Protein 7Q3D (pdb70)

GO terms:
  GO:0042733 embryonic digit morphogenesis (P, IMP)
  GO:0043587 tongue morphogenesis (P, IMP)
  GO:0060021 roof of mouth development (P, IMP)

Foldseek 3Di:
DFFFEWAWEFEDADPQQDDDQQLLRYAYEHDVCVVSVVVSQVVCVVPPNHNYDDCDPDQNAVVLVVVVLVCLQPFWWADKAAPAPFKIWTATQLQKIKIFGDDDQYTDHIDIDNPRNVVDDAAAWNHWDDDCQKIWTDHQAAQWTKIWGPPPCVRIDIDIDGHPDPRNGGWDKYKDAFPPRQWIKIATQDDDVVQFRIWIWGDDDNDTGTDGTDHDPAGFLDWAADNVVRNKIWTWGWDADPVRAIWIWTWIPDGVGTPDIDIGGDPATFQHWDAFLVSQKIWTFGPPQKIWIAGNLLRDIAIDGHPERQNDKDAQNLRFKIWGAHQQAKIWIAGLLGDTHFYHRDHPDDDTDRIDHCNSRGPDPWTWDDWAQHDNVSQWIWTDTRSDITGIMGIPQDVVCVNDDHLLSVLLSCLVVVVLVVLLSSLLSQSQDVSVVSSLNSLVSNLVSLLVHPVVSLVSNCSSLCCQVPRSHDDDVVRCVVCVVVSLVSLLSSLVSPLVDPPLVVSQVSCVVSLDACSLCSSQVSCCCCVVVNVVSVVSNVVND/DVLAAKKKFKFALPPPVVDDDPPPRTLAMDDPDPSDVVVVVCVVVQSVCQVPVCVVPVDGFAWDWDDDPNFIWIKGWDCQDSIIIIIIDTCVQDPPLRVSLLVVLVQLQQCFFPVHDVVCSNDPVNHVVVHVLVVLVCCVRPPCVVVLLPCLVVLQCLQQSNAQFFEAEDDDPVLLVLLVVLQVVLQPDFDDVPDFGAWRFQWKWKFALRHTYDIPHAQLVVSSVRSVCSSNVVLPCLNPHFDQKDWDKGWTDSVAVPDGFDWTKIWIWMDGNRMIMIIIITDPDSGHHPDTDPVVSRVSVVVSVVSVVVCVVVVVCVLQVADVVHDACVFWHWKWWWFSNHRYIYTRDSNNQVVNDDPFRVVLSSVQSNVVSVVVVVCVVCVVVVVVVVVVVCNFWDKDWDWDWPVGDIWIKIWIKGFDPDVGTIMMITIGTPVDPDDRVVVNCVVPPPDDD/DKKKKWKDWLVVLHTLDIWMDDPLHGDDDGDDPVVSSVVSVVQNVLVVVVHGFAWDADPQWIWGWDDDANTMIMIMIGRDPLDDSLQVVLLVVLLVLLVLFQQFCVCRHPHDDSVVSSVSCPVSRLLNSNSSGDDLDQLSRQLFAEAFEFPCQPLLAVLQQVLQVLQVHNWKFKFALLHTHYIGPVNLVQGRSQNNNLSSVVNSDDDDQWDWRWTQRPPPRRPFGWIKIWGDDDVRIIMIHTGGPPGDSCSSDCVSPCVSPVVVVVRSVQCHVQRSFRYGPPQPADPFFQWKWKFQQVSRHIYTHGDPDPVVVPPPSVVSVVVSSVVVVCCVPVNVVDKDKDFDADPDQQGTWIKMWDDDPRMIMITIGGSPDDPVCVVVSNVVVCVSCVVRD

Organism: Homo sapiens (NCBI:txid9606)

Nearest PDB structures (foldseek):
  7q3d-assembly1_B  TM=1.002E+00  e=3.891E-89  Homo sapiens
  7q3e-assembly1_B  TM=9.525E-01  e=2.205E-61  Mus musculus
  9euy-assembly1_B  TM=2.022E-01  e=6.378E-03  Pseudomonas aeruginosa
  2i9v-assembly1_A  TM=3.040E-01  e=5.156E-01  Halorhodospira halophila
  7spx-assembly1_A  TM=2.489E-01  e=3.945E-01  Halorhodospira halophila

Structure (mmCIF, N/CA/C/O backbone):
data_7Q3D
#
_entry.id   7Q3D
#
_cell.length_a   1.00
_cell.length_b   1.00
_cell.length_c   1.00
_cell.angle_alpha   90.00
_cell.angle_beta   90.00
_cell.angle_gamma   90.00
#
_symmetry.space_group_name_H-M   'P 1'
#
loop_
_entity.id
_entity.type
_entity.pdbx_description
1 polymer 'WD repeat-containing and planar cell polarity effector protein fritz homolog'
2 polymer 'Protein inturned'
3 polymer 'Protein fuzzy homolog'
#
loop_
_atom_site.group_PDB
_atom_site.id
_atom_site.type_symbol
_atom_site.label_atom_id
_atom_site.label_alt_id
_atom_site.label_comp_id
_atom_site.label_asym_id
_atom_site.label_entity_id
_atom_site.label_seq_id
_atom_site.pdbx_PDB_ins_code
_atom_site.Cartn_x
_atom_site.Cartn_y
_atom_site.Cartn_z
_atom_site.occupancy
_atom_site.B_iso_or_equiv
_atom_site.auth_seq_id
_atom_site.auth_comp_id
_atom_site.auth_asym_id
_atom_site.auth_atom_id
_atom_site.pdbx_PDB_model_num
ATOM 1 N N . MET A 1 78 ? 115.96100 121.70300 106.76800 1.000 138.64000 34 MET A N 1
ATOM 2 C CA . MET A 1 78 ? 116.67500 122.65900 107.61500 1.000 141.36000 34 MET A CA 1
ATOM 3 C C . MET A 1 78 ? 118.07000 123.05000 107.09300 1.000 141.32000 34 MET A C 1
ATOM 4 O O . MET A 1 78 ? 118.64100 124.03700 107.56800 1.000 141.13000 34 MET A O 1
ATOM 18 N N . SER A 1 79 ? 118.63900 122.26800 106.15600 1.000 137.85000 35 SER A N 1
ATOM 19 C CA . SER A 1 79 ? 119.89300 122.62100 105.48200 1.000 135.67000 35 SER A CA 1
ATOM 20 C C . SER A 1 79 ? 119.70100 123.83100 104.57800 1.000 137.08000 35 SER A C 1
ATOM 21 O O . SER A 1 79 ? 118.67600 123.95100 103.89800 1.000 134.740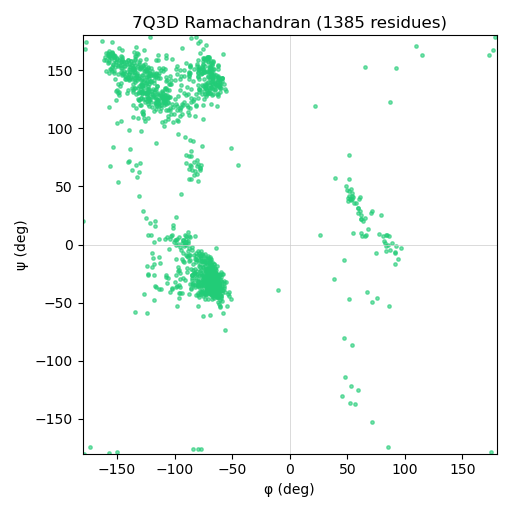00 35 SER A O 1
ATOM 29 N N . PHE A 1 80 ? 120.68600 124.72100 104.56500 1.000 135.87000 36 PHE A N 1
ATOM 30 C CA . PHE A 1 80 ? 120.58400 125.94000 103.78100 1.000 134.84000 36 PHE A CA 1
ATOM 31 C C . PHE A 1 80 ? 121.93300 126.47600 103.35100 1.000 133.38000 36 PHE A C 1
ATOM 32 O O . PHE A 1 80 ? 122.97100 126.09600 103.89400 1.000 132.37000 36 PHE A O 1
ATOM 49 N N . CYS A 1 81 ? 121.90400 127.35300 102.35800 1.000 130.58000 37 CYS A N 1
ATOM 50 C CA . CYS A 1 81 ? 123.07700 128.12500 101.98100 1.000 129.11000 37 CYS A CA 1
ATOM 51 C C . CYS A 1 81 ? 122.95200 129.54600 102.50900 1.000 126.89000 37 CYS A C 1
ATOM 52 O O . CYS A 1 81 ? 121.86000 130.11700 102.52800 1.000 123.62000 37 CYS A O 1
ATOM 60 N N . LEU A 1 82 ? 124.06700 130.09300 102.97000 1.000 125.73000 38 LEU A N 1
ATOM 61 C CA . LEU A 1 82 ? 124.10100 131.41500 103.57700 1.000 120.24000 38 LEU A CA 1
ATOM 62 C C . LEU A 1 82 ? 124.74400 132.39700 102.61100 1.000 115.93000 38 LEU A C 1
ATOM 63 O O . LEU A 1 82 ? 125.82500 132.13200 102.08100 1.000 117.18000 38 LEU A O 1
ATOM 79 N N . THR A 1 83 ? 124.04500 133.48800 102.31900 1.000 114.97000 39 THR A N 1
ATOM 80 C CA . THR A 1 83 ? 124.51500 134.41300 101.30000 1.000 114.30000 39 THR A CA 1
ATOM 81 C C . THR A 1 83 ? 124.48600 135.87200 101.73800 1.000 118.98000 39 THR A C 1
ATOM 82 O O . THR A 1 83 ? 123.85500 136.23400 102.73400 1.000 122.89000 39 THR A O 1
ATOM 93 N N . GLU A 1 84 ? 125.20600 136.69700 100.98700 1.000 117.27000 40 GLU A N 1
ATOM 94 C CA . GLU A 1 84 ? 125.28400 138.13500 101.19600 1.000 122.65000 40 GLU A CA 1
ATOM 95 C C . GLU A 1 84 ? 125.16200 138.84700 99.85700 1.000 119.23000 40 GLU A C 1
ATOM 96 O O . GLU A 1 84 ? 125.81200 138.46700 98.89100 1.000 115.12000 40 GLU A O 1
ATOM 108 N N . LEU A 1 85 ? 124.35600 139.89300 99.79500 1.000 123.88000 41 LEU A N 1
ATOM 109 C CA . LEU A 1 85 ? 124.13100 140.58400 98.53400 1.000 124.42000 41 LEU A CA 1
ATOM 110 C C . LEU A 1 85 ? 124.79600 141.94400 98.47500 1.000 127.39000 41 LEU A C 1
ATOM 111 O O . LEU A 1 85 ? 124.68800 142.74100 99.40500 1.000 130.93000 41 LEU A O 1
ATOM 127 N N . HIS A 1 86 ? 125.45200 142.22400 97.35800 1.000 122.89000 42 HIS A N 1
ATOM 128 C CA . HIS A 1 86 ? 126.00600 143.54300 97.12100 1.000 124.84000 42 HIS A CA 1
ATOM 129 C C . HIS A 1 86 ? 125.29900 144.24400 95.97900 1.000 123.95000 42 HIS A C 1
ATOM 130 O O . HIS A 1 86 ? 125.35200 143.81400 94.82400 1.000 124.18000 42 HIS A O 1
ATOM 144 N N . LEU A 1 87 ? 124.62700 145.32900 96.32100 1.000 127.14000 43 LEU A N 1
ATOM 145 C CA . LEU A 1 87 ? 123.81700 146.08400 95.39000 1.000 129.25000 43 LEU A CA 1
ATOM 146 C C . LEU A 1 87 ? 124.59700 147.32000 94.95800 1.000 126.36000 43 LEU A C 1
ATOM 147 O O . LEU A 1 87 ? 125.02400 148.11700 95.79500 1.000 135.89000 43 LEU A O 1
ATOM 163 N N . TRP A 1 88 ? 124.87600 147.42500 93.66700 1.000 120.71000 44 TRP A N 1
ATOM 164 C CA . TRP A 1 88 ? 125.80400 148.43500 93.19200 1.000 121.38000 44 TRP A CA 1
ATOM 165 C C . TRP A 1 88 ? 125.17200 149.77700 92.87100 1.000 121.26000 44 TRP A C 1
ATOM 166 O O . TRP A 1 88 ? 125.87500 150.74400 92.58900 1.000 133.53000 44 TRP A O 1
ATOM 187 N N . SER A 1 89 ? 123.85600 149.82700 92.84600 1.000 125.65000 45 SER A N 1
ATOM 188 C CA . SER A 1 89 ? 123.15500 151.05800 92.50900 1.000 135.39000 45 SER A CA 1
ATOM 189 C C . SER A 1 89 ? 123.15500 152.06200 93.65000 1.000 143.09000 45 SER A C 1
ATOM 190 O O . SER A 1 89 ? 123.29200 151.69100 94.81500 1.000 143.19000 45 SER A O 1
ATOM 198 N N . LEU A 1 90 ? 123.07600 153.34300 93.29800 1.000 148.38000 46 LEU A N 1
ATOM 199 C CA . LEU A 1 90 ? 123.08400 154.42900 94.27200 1.000 151.32000 46 LEU A CA 1
ATOM 200 C C . LEU A 1 90 ? 121.68700 154.96900 94.57200 1.000 152.88000 46 LEU A C 1
ATOM 201 O O . LEU A 1 90 ? 121.53600 155.94300 95.31000 1.000 151.19000 46 LEU A O 1
ATOM 217 N N . LYS A 1 91 ? 120.67100 154.34400 93.99800 1.000 155.24000 47 LYS A N 1
ATOM 218 C CA . LYS A 1 91 ? 119.29900 154.82500 94.13300 1.000 159.07000 47 LYS A CA 1
ATOM 219 C C . LYS A 1 91 ? 118.75400 154.70800 95.55000 1.000 160.81000 47 LYS A C 1
ATOM 220 O O . LYS A 1 91 ? 118.96500 153.71300 96.24200 1.000 161.24000 47 LYS A O 1
ATOM 239 N N . ASN A 1 92 ? 117.94700 155.69000 95.93700 1.000 164.70000 48 ASN A N 1
ATOM 240 C CA . ASN A 1 92 ? 117.36600 155.75300 97.27300 1.000 168.38000 48 ASN A CA 1
ATOM 241 C C . ASN A 1 92 ? 116.01500 155.06200 97.31400 1.000 168.55000 48 ASN A C 1
ATOM 242 O O . ASN A 1 92 ? 115.28300 155.15900 98.29900 1.000 168.13000 48 ASN A O 1
ATOM 253 N N . THR A 1 93 ? 115.68600 154.40200 96.21400 1.000 168.04000 49 THR A N 1
ATOM 254 C CA . THR A 1 93 ? 114.47900 153.60600 96.07100 1.000 171.17000 49 THR A CA 1
ATOM 255 C C . THR A 1 93 ? 114.75600 152.17500 96.53100 1.000 166.73000 49 THR A C 1
ATOM 256 O O . THR A 1 93 ? 113.85100 151.35100 96.69800 1.000 167.77000 49 THR A O 1
ATOM 267 N N . LEU A 1 94 ? 116.02900 151.89100 96.76200 1.000 163.41000 50 LEU A N 1
ATOM 268 C CA . LEU A 1 94 ? 116.47800 150.56000 97.11900 1.000 156.93000 50 LEU A CA 1
ATOM 269 C C . LEU A 1 94 ? 116.39800 150.39300 98.62300 1.000 156.67000 50 LEU A C 1
ATOM 270 O O . LEU A 1 94 ? 117.40200 150.44500 99.33400 1.000 157.43000 50 LEU A O 1
ATOM 286 N N . HIS A 1 95 ? 115.18400 150.19600 99.10500 1.000 157.40000 51 HIS A N 1
ATOM 287 C CA . HIS A 1 95 ? 114.89300 150.30300 100.52400 1.000 158.07000 51 HIS A CA 1
ATOM 288 C C . HIS A 1 95 ? 115.26300 149.06400 101.30100 1.000 156.53000 51 HIS A C 1
ATOM 289 O O . HIS A 1 95 ? 114.40400 148.33100 101.79100 1.000 159.87000 51 HIS A O 1
ATOM 303 N N . ILE A 1 96 ? 116.55800 148.88700 101.47000 1.000 152.73000 52 ILE A N 1
ATOM 304 C CA . ILE A 1 96 ? 117.09700 147.82300 102.28500 1.000 156.84000 52 ILE A CA 1
ATOM 305 C C . ILE A 1 96 ? 116.80900 148.14600 103.73900 1.000 167.08000 52 ILE A C 1
ATOM 306 O O . ILE A 1 96 ? 117.04100 149.26800 104.18700 1.000 172.21000 52 ILE A O 1
ATOM 322 N N . ALA A 1 97 ? 116.28700 147.17800 104.46900 1.000 171.15000 53 ALA A N 1
ATOM 323 C CA . ALA A 1 97 ? 115.91500 147.38500 105.86100 1.000 180.42000 53 ALA A CA 1
ATOM 324 C C . ALA A 1 97 ? 117.12500 147.59200 106.76200 1.000 184.47000 53 ALA A C 1
ATOM 325 O O . ALA A 1 97 ? 118.21700 147.08600 106.49600 1.000 176.57000 53 ALA A O 1
ATOM 332 N N . ASP A 1 98 ? 116.93700 148.38200 107.80800 1.000 190.55000 54 ASP A N 1
ATOM 333 C CA . ASP A 1 98 ? 117.96300 148.56200 108.81800 1.000 194.00000 54 ASP A CA 1
ATOM 334 C C . ASP A 1 98 ? 118.20700 147.25700 109.55300 1.000 193.91000 54 ASP A C 1
ATOM 335 O O . ASP A 1 98 ? 117.27300 146.50700 109.83700 1.000 193.49000 54 ASP A O 1
ATOM 344 N N . ARG A 1 99 ? 119.47700 146.98800 109.83500 1.000 191.60000 55 ARG A N 1
ATOM 345 C CA . ARG A 1 99 ? 119.94200 145.72200 110.40900 1.000 187.55000 55 ARG A CA 1
ATOM 346 C C . ARG A 1 99 ? 119.78600 144.56500 109.43100 1.000 171.59000 55 ARG A C 1
ATOM 347 O O . ARG A 1 99 ? 120.05300 143.41300 109.77500 1.000 163.98000 55 ARG A O 1
ATOM 368 N N . ASP A 1 100 ? 119.53400 144.87800 108.16800 1.000 170.78000 56 ASP A N 1
ATOM 369 C CA . ASP A 1 100 ? 119.54900 143.84600 107.15500 1.000 161.12000 56 ASP A CA 1
ATOM 370 C C . ASP A 1 100 ? 120.98000 143.69500 106.69100 1.000 150.22000 56 ASP A C 1
ATOM 371 O O . ASP A 1 100 ? 121.35500 144.16300 105.61700 1.000 151.23000 56 ASP A O 1
ATOM 380 N N . ILE A 1 101 ? 121.77500 143.04400 107.52200 1.000 147.08000 57 ILE A N 1
ATOM 381 C CA . ILE A 1 101 ? 123.21000 142.93500 107.31700 1.000 145.02000 57 ILE A CA 1
ATOM 382 C C . ILE A 1 101 ? 123.54200 142.04700 106.13800 1.000 143.10000 57 ILE A C 1
ATOM 383 O O . ILE A 1 101 ? 124.68100 142.00400 105.68600 1.000 147.59000 57 ILE A O 1
ATOM 399 N N . GLY A 1 102 ? 122.55300 141.31400 105.65500 1.000 141.97000 58 GLY A N 1
ATOM 400 C CA . GLY A 1 102 ? 122.75200 140.46200 104.50200 1.000 138.79000 58 GLY A CA 1
ATOM 401 C C . GLY A 1 102 ? 122.80800 141.24100 103.19200 1.000 140.16000 58 GLY A C 1
ATOM 402 O O . GLY A 1 102 ? 123.19300 140.67700 102.17200 1.000 131.35000 58 GLY A O 1
ATOM 406 N N . ILE A 1 103 ? 122.38600 142.50900 103.19300 1.000 147.27000 59 ILE A N 1
ATOM 407 C CA . ILE A 1 103 ? 122.45000 143.30400 101.96500 1.000 141.83000 59 ILE A CA 1
ATOM 408 C C . ILE A 1 103 ? 123.25200 144.59700 102.15400 1.000 141.65000 59 ILE A C 1
ATOM 409 O O . ILE A 1 103 ? 122.99900 145.37700 103.07700 1.000 144.57000 59 ILE A O 1
ATOM 425 N N . TYR A 1 104 ? 124.19400 144.83500 101.25000 1.000 137.59000 60 TYR A N 1
ATOM 426 C CA . TYR A 1 104 ? 125.00200 146.04500 101.25900 1.000 137.26000 60 TYR A CA 1
ATOM 427 C C . TYR A 1 104 ? 124.74800 146.88000 100.01900 1.000 135.76000 60 TYR A C 1
ATOM 428 O O . TYR A 1 104 ? 124.45000 146.34200 98.95600 1.000 135.95000 60 TYR A O 1
ATOM 446 N N . GLN A 1 105 ? 124.84900 148.19700 100.16200 1.000 139.76000 61 GLN A N 1
ATOM 447 C CA . GLN A 1 105 ? 124.66100 149.11200 99.04200 1.000 140.29000 61 GLN A CA 1
ATOM 448 C C . GLN A 1 105 ? 125.77300 150.14900 98.99700 1.000 141.78000 61 GLN A C 1
ATOM 449 O O . GLN A 1 105 ? 126.30000 150.53900 100.03600 1.000 152.80000 61 GLN A O 1
ATOM 463 N N . TYR A 1 106 ? 126.13800 150.58700 97.79800 1.000 137.22000 62 TYR A N 1
ATOM 464 C CA . TYR A 1 106 ? 127.05100 151.72000 97.68200 1.000 138.26000 62 TYR A CA 1
ATOM 465 C C . TYR A 1 106 ? 126.30400 153.00000 98.00200 1.000 149.45000 62 TYR A C 1
ATOM 466 O O . TYR A 1 106 ? 125.16800 153.17900 97.57000 1.000 152.48000 62 TYR A O 1
ATOM 484 N N . TYR A 1 107 ? 126.96200 153.93300 98.67500 1.000 160.31000 63 TYR A N 1
ATOM 485 C CA . TYR A 1 107 ? 126.33700 155.22100 98.93900 1.000 169.61000 63 TYR A CA 1
ATOM 486 C C . TYR A 1 107 ? 127.03200 156.38900 98.27300 1.000 168.90000 63 TYR A C 1
ATOM 487 O O . TYR A 1 107 ? 128.25500 156.42200 98.13000 1.000 167.05000 63 TYR A O 1
ATOM 505 N N . ASP A 1 108 ? 126.22200 157.35100 97.86100 1.000 174.30000 64 ASP A N 1
ATOM 506 C CA . ASP A 1 108 ? 126.70100 158.59600 97.29600 1.000 177.05000 64 ASP A CA 1
ATOM 507 C C . ASP A 1 108 ? 127.15300 159.54700 98.39700 1.000 180.61000 64 ASP A C 1
ATOM 508 O O . ASP A 1 108 ? 126.73600 159.41200 99.54900 1.000 179.59000 64 ASP A O 1
ATOM 517 N N . LYS A 1 109 ? 127.99600 160.51400 98.03000 1.000 183.55000 65 LYS A N 1
ATOM 518 C CA . LYS A 1 109 ? 128.43300 161.58800 98.91900 1.000 189.04000 65 LYS A CA 1
ATOM 519 C C . LYS A 1 109 ? 127.32700 162.63000 99.07800 1.000 190.22000 65 LYS A C 1
ATOM 520 O O . LYS A 1 109 ? 127.28700 163.36900 100.06400 1.000 186.83000 65 LYS A O 1
ATOM 539 N N . GLU A 1 116 ? 116.53600 154.95400 113.36300 1.000 244.32000 72 GLU A N 1
ATOM 540 C CA . GLU A 1 116 ? 117.24100 153.73100 112.97000 1.000 235.05000 72 GLU A CA 1
ATOM 541 C C . GLU A 1 116 ? 118.61600 154.01600 112.32700 1.000 224.66000 72 GLU A C 1
ATOM 542 O O . GLU A 1 116 ? 119.33000 153.08400 111.94700 1.000 216.13000 72 GLU A O 1
ATOM 554 N N . HIS A 1 117 ? 119.06100 155.28200 112.37000 1.000 232.82000 73 HIS A N 1
ATOM 555 C CA . HIS A 1 117 ? 120.34100 155.70600 111.79200 1.000 231.81000 73 HIS A CA 1
ATOM 556 C C . HIS A 1 117 ? 121.51600 155.02300 112.47300 1.000 220.43000 73 HIS A C 1
ATOM 557 O O . HIS A 1 117 ? 122.49000 154.65300 111.82300 1.000 213.28000 73 HIS A O 1
ATOM 571 N N . GLY A 1 118 ? 121.37600 154.75400 113.76100 1.000 219.31000 74 GLY A N 1
ATOM 572 C CA . GLY A 1 118 ? 122.44500 154.10400 114.49200 1.000 211.95000 74 GLY A CA 1
ATOM 573 C C . GLY A 1 118 ? 122.67400 152.69100 113.96900 1.000 202.62000 74 GLY A C 1
ATOM 574 O O . GLY A 1 118 ? 123.75500 152.13300 114.14500 1.000 195.47000 74 GLY A O 1
ATOM 578 N N . ASN A 1 119 ? 121.64700 152.09000 113.36600 1.000 203.19000 75 ASN A N 1
ATOM 579 C CA . ASN A 1 119 ? 121.79500 150.74800 112.82700 1.000 200.70000 75 ASN A CA 1
ATOM 580 C C . ASN A 1 119 ? 122.52800 150.82800 111.50800 1.000 193.76000 75 ASN A C 1
ATOM 581 O O . ASN A 1 119 ? 123.29800 149.93500 111.15000 1.000 186.69000 75 ASN A O 1
ATOM 592 N N . LEU A 1 120 ? 122.33200 151.94300 110.82100 1.000 196.74000 76 LEU A N 1
ATOM 593 C CA . LEU A 1 120 ? 123.02300 152.19300 109.57500 1.000 191.31000 76 LEU A CA 1
ATOM 594 C C . LEU A 1 120 ? 124.49600 152.38600 109.86700 1.000 183.09000 76 LEU A C 1
ATOM 595 O O . LEU A 1 120 ? 125.35100 151.84000 109.17000 1.000 182.04000 76 LEU A O 1
ATOM 611 N N . GLU A 1 121 ? 124.78600 153.09300 110.95200 1.000 188.43000 77 GLU A N 1
ATOM 612 C CA . GLU A 1 121 ? 126.16000 153.32500 111.35700 1.000 187.00000 77 GLU A CA 1
ATOM 613 C C . GLU A 1 121 ? 126.81600 152.03200 111.79900 1.000 177.57000 77 GLU A C 1
ATOM 614 O O . GLU A 1 121 ? 128.01100 151.82800 111.58500 1.000 175.04000 77 GLU A O 1
ATOM 626 N N . LYS A 1 122 ? 126.04600 151.16500 112.44200 1.000 179.80000 78 LYS A N 1
ATOM 627 C CA . LYS A 1 122 ? 126.57300 149.87400 112.83700 1.000 179.10000 78 LYS A CA 1
ATOM 628 C C . LYS A 1 122 ? 126.88400 149.02400 111.61700 1.000 173.00000 78 LYS A C 1
ATOM 629 O O . LYS A 1 122 ? 127.88500 148.30500 111.59600 1.000 170.84000 78 LYS A O 1
ATOM 648 N N . LYS A 1 123 ? 126.06800 149.14900 110.57200 1.000 172.90000 79 LYS A N 1
ATOM 649 C CA . LYS A 1 123 ? 126.36500 148.43700 109.34200 1.000 170.51000 79 LYS A CA 1
ATOM 650 C C . LYS A 1 123 ? 127.56800 149.06300 108.65500 1.000 168.68000 79 LYS A C 1
ATOM 651 O O . LYS A 1 123 ? 128.35000 148.36100 108.01400 1.000 165.67000 79 LYS A O 1
ATOM 670 N N . GLN A 1 124 ? 127.74300 150.37600 108.81900 1.000 171.65000 80 GLN A N 1
ATOM 671 C CA . GLN A 1 124 ? 128.92600 151.02700 108.27800 1.000 171.05000 80 GLN A CA 1
ATOM 672 C C . GLN A 1 124 ? 130.15700 150.50200 108.97300 1.000 166.84000 80 GLN A C 1
ATOM 673 O O . GLN A 1 124 ? 131.13900 150.15600 108.32500 1.000 164.16000 80 GLN A O 1
ATOM 687 N N . LYS A 1 125 ? 130.05300 150.28800 110.27500 1.000 168.81000 81 LYS A N 1
ATOM 688 C CA . LYS A 1 125 ? 131.18100 149.75900 111.00800 1.000 170.19000 81 LYS A CA 1
ATOM 689 C C . LYS A 1 125 ? 131.52900 148.36900 110.53600 1.000 165.96000 81 LYS A C 1
ATOM 690 O O . LYS A 1 125 ? 132.70100 148.05500 110.34000 1.000 166.28000 81 LYS A O 1
ATOM 709 N N . LEU A 1 126 ? 130.51900 147.56000 110.25500 1.000 164.23000 82 LEU A N 1
ATOM 710 C CA . LEU A 1 126 ? 130.80000 146.22000 109.78700 1.000 162.92000 82 LEU A CA 1
ATOM 711 C C . LEU A 1 126 ? 131.43400 146.28900 108.41000 1.000 161.44000 82 LEU A C 1
ATOM 712 O O . LEU A 1 126 ? 132.44400 145.63900 108.14800 1.000 166.01000 82 LEU A O 1
ATOM 728 N N . ALA A 1 127 ? 130.88700 147.14700 107.55700 1.000 160.76000 83 ALA A N 1
ATOM 729 C CA . ALA A 1 127 ? 131.35500 147.26300 106.18600 1.000 165.47000 83 ALA A CA 1
ATOM 730 C C . ALA A 1 127 ? 132.77400 147.80100 106.12200 1.000 168.85000 83 ALA A C 1
ATOM 731 O O . ALA A 1 127 ? 133.55900 147.42400 105.24800 1.000 171.82000 83 ALA A O 1
ATOM 738 N N . GLU A 1 128 ? 133.10200 148.67100 107.06900 1.000 168.40000 84 GLU A N 1
ATOM 739 C CA . GLU A 1 128 ? 134.40300 149.31000 107.11200 1.000 171.50000 84 GLU A CA 1
ATOM 740 C C . GLU A 1 128 ? 135.42600 148.50100 107.90600 1.000 171.86000 84 GLU A C 1
ATOM 741 O O . GLU A 1 128 ? 136.63100 148.64300 107.69500 1.000 173.40000 84 GLU A O 1
ATOM 753 N N . SER A 1 129 ? 134.95700 147.64800 108.81900 1.000 170.40000 85 SER A N 1
ATOM 754 C CA . SER A 1 129 ? 135.85000 146.68900 109.46400 1.000 173.40000 85 SER A CA 1
ATOM 755 C C . SER A 1 129 ? 136.23100 145.66300 108.41600 1.000 172.75000 85 SER A C 1
ATOM 756 O O . SER A 1 129 ? 137.35900 145.17400 108.35300 1.000 174.83000 85 SER A O 1
ATOM 764 N N . ARG A 1 130 ? 135.26900 145.40700 107.55300 1.000 170.27000 86 ARG A N 1
ATOM 765 C CA . ARG A 1 130 ? 135.41700 144.66900 106.32400 1.000 174.04000 86 ARG A CA 1
ATOM 766 C C . ARG A 1 130 ? 136.01400 145.56300 105.25700 1.000 177.35000 86 ARG A C 1
ATOM 767 O O . ARG A 1 130 ? 136.28100 146.74000 105.48500 1.000 177.02000 86 ARG A O 1
ATOM 788 N N . ASP A 1 131 ? 136.32500 144.97200 104.12500 1.000 183.73000 87 ASP A N 1
ATOM 789 C CA . ASP A 1 131 ? 136.99400 145.64300 103.02800 1.000 189.72000 87 ASP A CA 1
ATOM 790 C C . ASP A 1 131 ? 136.00000 146.07600 101.95700 1.000 188.35000 87 ASP A C 1
ATOM 791 O O . ASP A 1 131 ? 136.34700 146.18200 100.78000 1.000 187.90000 87 ASP A O 1
ATOM 800 N N . TYR A 1 132 ? 134.74300 146.24900 102.36300 1.000 182.67000 88 TYR A N 1
ATOM 801 C CA . TYR A 1 132 ? 133.65400 146.55500 101.44800 1.000 178.66000 88 TYR A CA 1
ATOM 802 C C . TYR A 1 132 ? 133.07900 147.93100 101.76800 1.000 170.98000 88 TYR A C 1
ATOM 803 O O . TYR A 1 132 ? 132.09300 148.03700 102.49300 1.000 168.59000 88 TYR A O 1
ATOM 821 N N . PRO A 1 133 ? 133.65300 148.99000 101.18800 1.000 168.52000 89 PRO A N 1
ATOM 822 C CA . PRO A 1 133 ? 133.49600 150.37500 101.58000 1.000 169.56000 89 PRO A CA 1
ATOM 823 C C . PRO A 1 133 ? 132.06300 150.84000 101.43300 1.000 162.74000 89 PRO A C 1
ATOM 824 O O . PRO A 1 133 ? 131.38000 150.48500 100.47500 1.000 159.92000 89 PRO A O 1
ATOM 835 N N . TRP A 1 134 ? 131.63800 151.69000 102.35600 1.000 166.27000 90 TRP A N 1
ATOM 836 C CA . TRP A 1 134 ? 130.29700 152.24600 102.33100 1.000 164.73000 90 TRP A CA 1
ATOM 837 C C . TRP A 1 134 ? 130.06700 153.15400 101.13300 1.000 166.23000 90 TRP A C 1
ATOM 838 O O . TRP A 1 134 ? 128.95600 153.23500 100.61300 1.000 168.89000 90 TRP A O 1
ATOM 859 N N . THR A 1 135 ? 131.11500 153.84500 100.70100 1.000 168.44000 91 THR A N 1
ATOM 860 C CA . THR A 1 135 ? 130.99600 154.80300 99.61100 1.000 171.58000 91 THR A CA 1
ATOM 861 C C . THR A 1 135 ? 132.11600 154.62800 98.60300 1.000 178.86000 91 THR A C 1
ATOM 862 O O . THR A 1 135 ? 133.15300 154.04000 98.90900 1.000 177.74000 91 THR A O 1
ATOM 873 N N . LEU A 1 136 ? 131.92100 155.17900 97.41300 1.000 185.13000 92 LEU A N 1
ATOM 874 C CA . LEU A 1 136 ? 132.90200 155.06300 96.34200 1.000 194.57000 92 LEU A CA 1
ATOM 875 C C . LEU A 1 136 ? 133.77200 156.30400 96.22300 1.000 198.38000 92 LEU A C 1
ATOM 876 O O . LEU A 1 136 ? 133.33700 157.41600 96.52400 1.000 199.02000 92 LEU A O 1
ATOM 892 N N . LYS A 1 137 ? 134.99500 156.10800 95.74900 1.000 204.38000 93 LYS A N 1
ATOM 893 C CA . LYS A 1 137 ? 135.90900 157.21100 95.49800 1.000 213.94000 93 LYS A CA 1
ATOM 894 C C . LYS A 1 137 ? 135.36000 158.13500 94.40900 1.000 216.68000 93 LYS A C 1
ATOM 895 O O . LYS A 1 137 ? 135.01500 157.68000 93.31700 1.000 214.99000 93 LYS A O 1
ATOM 914 N N . ASN A 1 138 ? 135.33500 159.44000 94.68400 1.000 220.66000 94 ASN A N 1
ATOM 915 C CA . ASN A 1 138 ? 134.93900 160.42300 93.67700 1.000 221.50000 94 ASN A CA 1
ATOM 916 C C . ASN A 1 138 ? 136.17100 161.13200 93.13100 1.000 226.89000 94 ASN A C 1
ATOM 917 O O . ASN A 1 138 ? 136.07100 162.07300 92.34600 1.000 227.85000 94 ASN A O 1
ATOM 928 N N . ARG A 1 139 ? 137.32700 160.68200 93.57500 1.000 231.56000 95 ARG A N 1
ATOM 929 C CA . ARG A 1 139 ? 138.59400 161.30300 93.23000 1.000 239.21000 95 ARG A CA 1
ATOM 930 C C . ARG A 1 139 ? 139.17500 160.78300 91.92300 1.000 235.50000 95 ARG A C 1
ATOM 931 O O . ARG A 1 139 ? 138.89300 159.66200 91.49700 1.000 229.03000 95 ARG A O 1
ATOM 952 N N . ARG A 1 140 ? 139.97300 161.62800 91.29400 1.000 237.48000 96 ARG A N 1
ATOM 953 C CA . ARG A 1 140 ? 140.67700 161.33000 90.05800 1.000 236.44000 96 ARG A CA 1
ATOM 954 C C . ARG A 1 140 ? 141.81700 160.34500 90.30000 1.000 234.67000 96 ARG A C 1
ATOM 955 O O . ARG A 1 140 ? 142.30500 160.22500 91.42300 1.000 234.08000 96 ARG A O 1
ATOM 976 N N . PRO A 1 141 ? 142.27100 159.66800 89.24400 1.000 231.23000 97 PRO A N 1
ATOM 977 C CA . PRO A 1 141 ? 141.74400 159.59500 87.88900 1.000 230.00000 97 PRO A CA 1
ATOM 978 C C . PRO A 1 141 ? 140.47400 158.76700 87.72500 1.000 229.46000 97 PRO A C 1
ATOM 979 O O . PRO A 1 141 ? 139.79000 158.89200 86.71100 1.000 228.57000 97 PRO A O 1
ATOM 990 N N . GLU A 1 142 ? 140.16500 157.90100 88.68700 1.000 230.02000 98 GLU A N 1
ATOM 991 C CA . GLU A 1 142 ? 139.08600 156.95300 88.44700 1.000 225.01000 98 GLU A CA 1
ATOM 992 C C . GLU A 1 142 ? 137.71500 157.59700 88.41100 1.000 219.44000 98 GLU A C 1
ATOM 993 O O . GLU A 1 142 ? 136.85400 157.18000 87.63700 1.000 212.61000 98 GLU A O 1
ATOM 1005 N N . LYS A 1 143 ? 137.47800 158.56200 89.29500 1.000 221.57000 99 LYS A N 1
ATOM 1006 C CA . LYS A 1 143 ? 136.18500 159.22900 89.32100 1.000 219.50000 99 LYS A CA 1
ATOM 1007 C C . LYS A 1 143 ? 135.08100 158.18800 89.34700 1.000 209.01000 99 LYS A C 1
ATOM 1008 O O . LYS A 1 143 ? 134.11400 158.27500 88.58600 1.000 202.06000 99 LYS A O 1
ATOM 1027 N N . LEU A 1 144 ? 135.22300 157.19300 90.21100 1.000 209.24000 100 LEU A N 1
ATOM 1028 C CA . LEU A 1 144 ? 134.34600 156.03600 90.15200 1.000 202.86000 100 LEU A CA 1
ATOM 1029 C C . LEU A 1 144 ? 132.89800 156.38900 90.42500 1.000 198.57000 100 LEU A C 1
ATOM 1030 O O . LEU A 1 144 ? 131.99600 155.84000 89.79400 1.000 195.64000 100 LEU A O 1
ATOM 1046 N N . ARG A 1 145 ? 132.66500 157.33700 91.32300 1.000 201.08000 101 ARG A N 1
ATOM 1047 C CA . ARG A 1 145 ? 131.29000 157.69500 91.63600 1.000 201.83000 101 ARG A CA 1
ATOM 1048 C C . ARG A 1 145 ? 130.59400 158.26100 90.41900 1.000 198.84000 101 ARG A C 1
ATOM 1049 O O . ARG A 1 145 ? 129.42800 157.95600 90.16800 1.000 199.63000 101 ARG A O 1
ATOM 1070 N N . ASP A 1 146 ? 131.30900 159.06400 89.64500 1.000 200.87000 102 ASP A N 1
ATOM 1071 C CA . ASP A 1 146 ? 130.67700 159.72800 88.52100 1.000 201.34000 102 ASP A CA 1
ATOM 1072 C C . ASP A 1 146 ? 130.54000 158.80600 87.32700 1.000 197.55000 102 ASP A C 1
ATOM 1073 O O . ASP A 1 146 ? 129.53100 158.84400 86.62100 1.000 196.30000 102 ASP A O 1
ATOM 1082 N N . SER A 1 147 ? 131.51500 157.92700 87.13700 1.000 194.62000 103 SER A N 1
ATOM 1083 C CA . SER A 1 147 ? 131.45200 157.01500 86.01000 1.000 189.61000 103 SER A CA 1
ATOM 1084 C C . SER A 1 147 ? 130.35900 155.97800 86.22500 1.000 185.10000 103 SER A C 1
ATOM 1085 O O . SER A 1 147 ? 129.62500 155.62600 85.29900 1.000 182.41000 103 SER A O 1
ATOM 1093 N N . LEU A 1 148 ? 130.17300 155.57600 87.47800 1.000 189.36000 104 LEU A N 1
ATOM 1094 C CA . LEU A 1 148 ? 129.09900 154.66000 87.80300 1.000 185.02000 104 LEU A CA 1
ATOM 1095 C C . LEU A 1 148 ? 127.75200 155.33300 87.66000 1.000 184.34000 104 LEU A C 1
ATOM 1096 O O . LEU A 1 148 ? 126.78800 154.70400 87.22600 1.000 183.69000 104 LEU A O 1
ATOM 1112 N N . LYS A 1 149 ? 127.66900 156.60500 88.03600 1.000 185.14000 105 LYS A N 1
ATOM 1113 C CA . LYS A 1 149 ? 126.38600 157.27600 87.98800 1.000 183.32000 105 LYS A CA 1
ATOM 1114 C C . LYS A 1 149 ? 125.91700 157.37300 86.54500 1.000 185.04000 105 LYS A C 1
ATOM 1115 O O . LYS A 1 149 ? 124.73000 157.20800 86.26400 1.000 184.41000 105 LYS A O 1
ATOM 1134 N N . GLU A 1 150 ? 126.85600 157.56900 85.62300 1.000 184.00000 106 GLU A N 1
ATOM 1135 C CA . GLU A 1 150 ? 126.50800 157.61300 84.21000 1.000 187.49000 106 GLU A CA 1
ATOM 1136 C C . GLU A 1 150 ? 126.05600 156.24600 83.70700 1.000 181.68000 106 GLU A C 1
ATOM 1137 O O . GLU A 1 150 ? 125.14500 156.15500 82.88300 1.000 180.59000 106 GLU A O 1
ATOM 1149 N N . LEU A 1 151 ? 126.65100 155.18100 84.24100 1.000 178.43000 107 LEU A N 1
ATOM 1150 C CA . LEU A 1 151 ? 126.22600 153.83200 83.88700 1.000 174.82000 107 LEU A CA 1
ATOM 1151 C C . LEU A 1 151 ? 124.80800 153.59600 84.38900 1.000 173.27000 107 LEU A C 1
ATOM 1152 O O . LEU A 1 151 ? 123.98100 153.01200 83.69200 1.000 171.38000 107 LEU A O 1
ATOM 1168 N N . GLU A 1 152 ? 124.51600 154.07400 85.58900 1.000 176.53000 108 GLU A N 1
ATOM 1169 C CA . GLU A 1 152 ? 123.18600 153.91400 86.15400 1.000 174.96000 108 GLU A CA 1
ATOM 1170 C C . GLU A 1 152 ? 122.14500 154.63000 85.30600 1.000 173.90000 108 GLU A C 1
ATOM 1171 O O . GLU A 1 152 ? 121.05700 154.10100 85.07200 1.000 173.77000 108 GLU A O 1
ATOM 1183 N N . GLU A 1 153 ? 122.50300 155.80200 84.79200 1.000 173.82000 109 GLU A N 1
ATOM 1184 C CA . GLU A 1 153 ? 121.60400 156.53900 83.91900 1.000 172.55000 109 GLU A CA 1
ATOM 1185 C C . GLU A 1 153 ? 121.37800 155.76900 82.62900 1.000 171.36000 109 GLU A C 1
ATOM 1186 O O . GLU A 1 153 ? 120.26500 155.73200 82.10100 1.000 171.19000 109 GLU A O 1
ATOM 1198 N N . LEU A 1 154 ? 122.43500 155.12900 82.14700 1.000 171.69000 110 LEU A N 1
ATOM 1199 C CA . LEU A 1 154 ? 122.37900 154.35700 80.92300 1.000 168.33000 110 LEU A CA 1
ATOM 1200 C C . LEU A 1 154 ? 121.52000 153.10900 81.09200 1.000 169.40000 110 LEU A C 1
ATOM 1201 O O . LEU A 1 154 ? 120.73500 152.76800 80.21300 1.000 168.42000 110 LEU A O 1
ATOM 1217 N N . MET A 1 155 ? 121.62200 152.47000 82.25800 1.000 172.83000 111 MET A N 1
ATOM 1218 C CA . MET A 1 155 ? 120.78700 151.31200 82.55600 1.000 169.60000 111 MET A CA 1
ATOM 1219 C C . MET A 1 155 ? 119.30600 151.65000 82.63500 1.000 168.84000 111 MET A C 1
ATOM 1220 O O . MET A 1 155 ? 118.46900 150.88900 82.16700 1.000 166.27000 111 MET A O 1
ATOM 1234 N N . GLN A 1 156 ? 118.98400 152.81200 83.19700 1.000 171.61000 112 GLN A N 1
ATOM 1235 C CA . GLN A 1 156 ? 117.58500 153.16200 83.36600 1.000 167.00000 112 GLN A CA 1
ATOM 1236 C C . GLN A 1 156 ? 116.95100 153.69400 82.08700 1.000 167.57000 112 GLN A C 1
ATOM 1237 O O . GLN A 1 156 ? 115.77100 153.47700 81.83900 1.000 174.83000 112 GLN A O 1
ATOM 1251 N N . ASN A 1 157 ? 117.74500 154.37300 81.25900 1.000 171.67000 113 ASN A N 1
ATOM 1252 C CA . ASN A 1 157 ? 117.17400 154.99500 80.07400 1.000 173.99000 113 ASN A CA 1
ATOM 1253 C C . ASN A 1 157 ? 117.35600 154.20200 78.78100 1.000 172.61000 113 ASN A C 1
ATOM 1254 O O . ASN A 1 157 ? 116.89400 154.63300 77.72400 1.000 170.27000 113 ASN A O 1
ATOM 1265 N N . SER A 1 158 ? 118.01400 153.05100 78.84800 1.000 171.22000 114 SER A N 1
ATOM 1266 C CA . SER A 1 158 ? 118.22600 152.27100 77.63200 1.000 168.94000 114 SER A CA 1
ATOM 1267 C C . SER A 1 158 ? 118.17800 150.77500 77.89000 1.000 166.18000 114 SER A C 1
ATOM 1268 O O . SER A 1 158 ? 118.62300 150.29600 78.93100 1.000 166.87000 114 SER A O 1
ATOM 1276 N N . ARG A 1 159 ? 117.68500 150.02900 76.90900 1.000 164.11000 115 ARG A N 1
ATOM 1277 C CA . ARG A 1 159 ? 117.68400 148.57400 76.97900 1.000 163.62000 115 ARG A CA 1
ATOM 1278 C C . ARG A 1 159 ? 119.09500 148.02900 76.81300 1.000 165.19000 115 ARG A C 1
ATOM 1279 O O . ARG A 1 159 ? 119.85100 148.50500 75.96400 1.000 168.07000 115 ARG A O 1
ATOM 1300 N N . CYS A 1 160 ? 119.44400 147.01300 77.59900 1.000 160.71000 116 CYS A N 1
ATOM 1301 C CA . CYS A 1 160 ? 120.74500 146.37800 77.45800 1.000 159.25000 116 CYS A CA 1
ATOM 1302 C C . CYS A 1 160 ? 120.62500 145.12500 76.60400 1.000 157.97000 116 CYS A C 1
ATOM 1303 O O . CYS A 1 160 ? 119.76100 144.28200 76.84000 1.000 155.35000 116 CYS A O 1
ATOM 1311 N N . VAL A 1 161 ? 121.45200 145.02800 75.57300 1.000 162.95000 117 VAL A N 1
ATOM 1312 C CA . VAL A 1 161 ? 121.34400 143.90000 74.65900 1.000 162.68000 117 VAL A CA 1
ATOM 1313 C C . VAL A 1 161 ? 122.30400 142.78000 75.01300 1.000 160.88000 117 VAL A C 1
ATOM 1314 O O . VAL A 1 161 ? 122.06700 141.62300 74.67400 1.000 164.81000 117 VAL A O 1
ATOM 1327 N N . LEU A 1 162 ? 123.38300 143.12300 75.69800 1.000 160.69000 118 LEU A N 1
ATOM 1328 C CA . LEU A 1 162 ? 124.38400 142.13600 76.06500 1.000 160.94000 118 LEU A CA 1
ATOM 1329 C C . LEU A 1 162 ? 125.04200 142.41600 77.39800 1.000 163.13000 118 LEU A C 1
ATOM 1330 O O . LEU A 1 162 ? 125.47700 143.53400 77.65400 1.000 167.65000 118 LEU A O 1
ATOM 1346 N N . SER A 1 163 ? 125.25000 141.37400 78.18800 1.000 160.32000 119 SER A N 1
ATOM 1347 C CA . SER A 1 163 ? 126.19500 141.48100 79.28800 1.000 157.85000 119 SER A CA 1
ATOM 1348 C C . SER A 1 163 ? 127.04500 140.22500 79.32200 1.000 150.75000 119 SER A C 1
ATOM 1349 O O . SER A 1 163 ? 126.54900 139.11800 79.10600 1.000 152.79000 119 SER A O 1
ATOM 1357 N N . LYS A 1 164 ? 128.33700 140.40600 79.54200 1.000 151.05000 120 LYS A N 1
ATOM 1358 C CA . LYS A 1 164 ? 129.28000 139.30200 79.50800 1.000 148.43000 120 LYS A CA 1
ATOM 1359 C C . LYS A 1 164 ? 130.42000 139.49000 80.49300 1.000 145.85000 120 LYS A C 1
ATOM 1360 O O . LYS A 1 164 ? 130.72900 140.61000 80.90000 1.000 150.15000 120 LYS A O 1
ATOM 1379 N N . TRP A 1 165 ? 131.05000 138.39100 80.87400 1.000 141.79000 121 TRP A N 1
ATOM 1380 C CA . TRP A 1 165 ? 132.21800 138.46400 81.73000 1.000 141.25000 121 TRP A CA 1
ATOM 1381 C C . TRP A 1 165 ? 133.40600 137.80700 81.06500 1.000 145.88000 121 TRP A C 1
ATOM 1382 O O . TRP A 1 165 ? 133.26900 136.77800 80.40500 1.000 149.52000 121 TRP A O 1
ATOM 1403 N N . LYS A 1 166 ? 134.57900 138.38800 81.26700 1.000 148.27000 122 LYS A N 1
ATOM 1404 C CA . LYS A 1 166 ? 135.80800 137.78400 80.78100 1.000 153.05000 122 LYS A CA 1
ATOM 1405 C C . LYS A 1 166 ? 136.45700 136.97800 81.88300 1.000 154.38000 122 LYS A C 1
ATOM 1406 O O . LYS A 1 166 ? 137.08300 135.94900 81.63600 1.000 157.63000 122 LYS A O 1
ATOM 1425 N N . ASN A 1 167 ? 136.32100 137.47900 83.09600 1.000 150.18000 123 ASN A N 1
ATOM 1426 C CA . ASN A 1 167 ? 136.85400 136.83100 84.27900 1.000 150.45000 123 ASN A CA 1
ATOM 1427 C C . ASN A 1 167 ? 136.07500 137.30900 85.47800 1.000 150.35000 123 ASN A C 1
ATOM 1428 O O . ASN A 1 167 ? 135.25100 138.21200 85.35700 1.000 151.25000 123 ASN A O 1
ATOM 1439 N N . LYS A 1 168 ? 136.42800 136.82900 86.65600 1.000 154.56000 124 LYS A N 1
ATOM 1440 C CA . LYS A 1 168 ? 135.63000 137.14800 87.82700 1.000 159.28000 124 LYS A CA 1
ATOM 1441 C C . LYS A 1 168 ? 135.57500 138.64500 88.13000 1.000 160.49000 124 LYS A C 1
ATOM 1442 O O . LYS A 1 168 ? 134.63500 139.11100 88.77200 1.000 156.57000 124 LYS A O 1
ATOM 1461 N N . TYR A 1 169 ? 136.59200 139.39600 87.72300 1.000 156.65000 125 TYR A N 1
ATOM 1462 C CA . TYR A 1 169 ? 136.59200 140.82600 87.98800 1.000 151.89000 125 TYR A CA 1
ATOM 1463 C C . TYR A 1 169 ? 136.37200 141.68000 86.75900 1.000 146.90000 125 TYR A C 1
ATOM 1464 O O . TYR A 1 169 ? 136.53100 142.89400 86.83000 1.000 152.48000 125 TYR A O 1
ATOM 1482 N N . VAL A 1 170 ? 136.10600 141.07100 85.61600 1.000 146.25000 126 VAL A N 1
ATOM 1483 C CA . VAL A 1 170 ? 135.95600 141.87300 84.41000 1.000 147.44000 126 VAL A CA 1
ATOM 1484 C C . VAL A 1 170 ? 134.64800 141.62800 83.68900 1.000 148.85000 126 VAL A C 1
ATOM 1485 O O . VAL A 1 170 ? 134.36700 140.51000 83.24700 1.000 150.66000 126 VAL A O 1
ATOM 1498 N N . CYS A 1 171 ? 133.91400 142.71500 83.46700 1.000 148.16000 127 CYS A N 1
ATOM 1499 C CA . CYS A 1 171 ? 132.61200 142.66900 82.81700 1.000 148.59000 127 CYS A CA 1
ATOM 1500 C C . CYS A 1 171 ? 132.45300 143.73000 81.74200 1.000 155.40000 127 CYS A C 1
ATOM 1501 O O . CYS A 1 171 ? 132.94900 144.84800 81.88200 1.000 158.93000 127 CYS A O 1
ATOM 1509 N N . GLN A 1 172 ? 131.72200 143.39300 80.68500 1.000 156.11000 128 GLN A N 1
ATOM 1510 C CA . GLN A 1 172 ? 131.27200 144.40200 79.73600 1.000 159.42000 128 GLN A CA 1
ATOM 1511 C C . GLN A 1 172 ? 129.77200 144.27700 79.52200 1.000 157.78000 128 GLN A C 1
ATOM 1512 O O . GLN A 1 172 ? 129.22800 143.17300 79.51400 1.000 160.40000 128 GLN A O 1
ATOM 1526 N N . LEU A 1 173 ? 129.10300 145.40200 79.31600 1.000 164.19000 129 LEU A N 1
ATOM 1527 C CA . LEU A 1 173 ? 127.70600 145.36800 78.91800 1.000 166.23000 129 LEU A CA 1
ATOM 1528 C C . LEU A 1 173 ? 127.41700 146.39100 77.82800 1.000 170.23000 129 LEU A C 1
ATOM 1529 O O . LEU A 1 173 ? 128.02300 147.46400 77.78700 1.000 176.89000 129 LEU A O 1
ATOM 1545 N N . LEU A 1 174 ? 126.52800 146.02800 76.91600 1.000 171.90000 130 LEU A N 1
ATOM 1546 C CA . LEU A 1 174 ? 126.22600 146.85800 75.76300 1.000 170.07000 130 LEU A CA 1
ATOM 1547 C C . LEU A 1 174 ? 124.75700 147.22000 75.70000 1.000 164.26000 130 LEU A C 1
ATOM 1548 O O . LEU A 1 174 ? 123.88200 146.40600 76.00700 1.000 166.45000 130 LEU A O 1
ATOM 1564 N N . PHE A 1 175 ? 124.49500 148.42200 75.22700 1.000 167.11000 131 PHE A N 1
ATOM 1565 C CA . PHE A 1 175 ? 123.15300 148.96300 75.16000 1.000 168.78000 131 PHE A CA 1
ATOM 1566 C C . PHE A 1 175 ? 122.70800 149.22500 73.74100 1.000 177.09000 131 PHE A C 1
ATOM 1567 O O . PHE A 1 175 ? 123.52300 149.40300 72.83800 1.000 181.22000 131 PHE A O 1
ATOM 1584 N N . GLY A 1 176 ? 121.39700 149.28900 73.55800 1.000 179.79000 132 GLY A N 1
ATOM 1585 C CA . GLY A 1 176 ? 120.79700 149.57200 72.26000 1.000 189.56000 132 GLY A CA 1
ATOM 1586 C C . GLY A 1 176 ? 121.10100 151.00600 71.84300 1.000 189.92000 132 GLY A C 1
ATOM 1587 O O . GLY A 1 176 ? 120.93000 151.38100 70.68400 1.000 192.25000 132 GLY A O 1
ATOM 1591 N N . SER A 1 177 ? 121.55000 151.80600 72.80400 1.000 187.26000 133 SER A N 1
ATOM 1592 C CA . SER A 1 177 ? 121.95100 153.18300 72.56200 1.000 188.75000 133 SER A CA 1
ATOM 1593 C C . SER A 1 177 ? 123.26100 153.21900 71.78700 1.000 187.84000 133 SER A C 1
ATOM 1594 O O . SER A 1 177 ? 123.64000 154.25300 71.24200 1.000 190.86000 133 SER A O 1
ATOM 1602 N N . GLY A 1 178 ? 123.96800 152.09000 71.77400 1.000 185.26000 134 GLY A N 1
ATOM 1603 C CA . GLY A 1 178 ? 125.27000 151.97000 71.13300 1.000 187.53000 134 GLY A CA 1
ATOM 1604 C C . GLY A 1 178 ? 126.41900 152.23700 72.09400 1.000 184.08000 134 GLY A C 1
ATOM 1605 O O . GLY A 1 178 ? 127.58500 152.10000 71.72500 1.000 186.86000 134 GLY A O 1
ATOM 1609 N N . VAL A 1 179 ? 126.09900 152.55300 73.34200 1.000 180.92000 135 VAL A N 1
ATOM 1610 C CA . VAL A 1 179 ? 127.14300 152.78700 74.32600 1.000 178.49000 135 VAL A CA 1
ATOM 1611 C C . VAL A 1 179 ? 127.67700 151.48000 74.89300 1.000 174.71000 135 VAL A C 1
ATOM 1612 O O . VAL A 1 179 ? 126.90800 150.62100 75.33200 1.000 174.03000 135 VAL A O 1
ATOM 1625 N N . LEU A 1 180 ? 129.00100 151.33800 74.87500 1.000 177.97000 136 LEU A N 1
ATOM 1626 C CA . LEU A 1 180 ? 129.67000 150.16200 75.41900 1.000 179.17000 136 LEU A CA 1
ATOM 1627 C C . LEU A 1 180 ? 130.33100 150.48800 76.74900 1.000 178.30000 136 LEU A C 1
ATOM 1628 O O . LEU A 1 180 ? 131.11200 151.43600 76.85200 1.000 181.29000 136 LEU A O 1
ATOM 1644 N N . VAL A 1 181 ? 130.02700 149.69500 77.76600 1.000 177.80000 137 VAL A N 1
ATOM 1645 C CA . VAL A 1 181 ? 130.56000 149.93900 79.09500 1.000 173.68000 137 VAL A CA 1
ATOM 1646 C C . VAL A 1 181 ? 131.34200 148.75700 79.63100 1.000 172.03000 137 VAL A C 1
ATOM 1647 O O . VAL A 1 181 ? 130.88800 147.61600 79.55700 1.000 171.70000 137 VAL A O 1
ATOM 1660 N N . SER A 1 182 ? 132.51100 149.02900 80.19500 1.000 171.56000 138 SER A N 1
ATOM 1661 C CA . SER A 1 182 ? 133.26900 147.97800 80.85800 1.000 167.11000 138 SER A CA 1
ATOM 1662 C C . SER A 1 182 ? 133.56200 148.36900 82.29500 1.000 164.96000 138 SER A C 1
ATOM 1663 O O . SER A 1 182 ? 133.75900 149.54200 82.60500 1.000 169.90000 138 SER A O 1
ATOM 1671 N N . LEU A 1 183 ? 133.47800 147.39700 83.18500 1.000 159.81000 139 LEU A N 1
ATOM 1672 C CA . LEU A 1 183 ? 133.70900 147.63200 84.60000 1.000 162.20000 139 LEU A CA 1
ATOM 1673 C C . LEU A 1 183 ? 134.60800 146.57500 85.20800 1.000 157.90000 139 LEU A C 1
ATOM 1674 O O . LEU A 1 183 ? 134.68100 145.44500 84.71600 1.000 155.28000 139 LEU A O 1
ATOM 1690 N N . SER A 1 184 ? 135.29200 146.93700 86.28300 1.000 161.01000 140 SER A N 1
ATOM 1691 C CA . SER A 1 184 ? 136.15600 145.98200 86.94900 1.000 158.04000 140 SER A CA 1
ATOM 1692 C C . SER A 1 184 ? 135.94200 145.98700 88.45200 1.000 158.48000 140 SER A C 1
ATOM 1693 O O . SER A 1 184 ? 135.63800 147.02200 89.05200 1.000 160.55000 140 SER A O 1
ATOM 1701 N N . LEU A 1 185 ? 136.08100 144.80500 89.03800 1.000 157.00000 141 LEU A N 1
ATOM 1702 C CA . LEU A 1 185 ? 135.77000 144.55000 90.43900 1.000 154.69000 141 LEU A CA 1
ATOM 1703 C C . LEU A 1 185 ? 136.96700 144.19500 91.29300 1.000 159.13000 141 LEU A C 1
ATOM 1704 O O . LEU A 1 185 ? 138.00800 143.76600 90.79800 1.000 162.62000 141 LEU A O 1
ATOM 1720 N N . SER A 1 186 ? 136.79700 144.39700 92.58800 1.000 159.59000 142 SER A N 1
ATOM 1721 C CA . SER A 1 186 ? 137.64900 143.79500 93.59900 1.000 162.50000 142 SER A CA 1
ATOM 1722 C C . SER A 1 186 ? 136.72900 143.16400 94.63600 1.000 158.64000 142 SER A C 1
ATOM 1723 O O . SER A 1 186 ? 135.83200 143.82300 95.16100 1.000 154.63000 142 SER A O 1
ATOM 1731 N N . GLY A 1 187 ? 136.89900 141.87400 94.88800 1.000 160.70000 143 GLY A N 1
ATOM 1732 C CA . GLY A 1 187 ? 135.93100 141.15600 95.69700 1.000 157.61000 143 GLY A CA 1
ATOM 1733 C C . GLY A 1 187 ? 134.55300 141.30500 95.04600 1.000 149.64000 143 GLY A C 1
ATOM 1734 O O . GLY A 1 187 ? 134.43400 141.17700 93.82800 1.000 150.38000 143 GLY A O 1
ATOM 1738 N N . PRO A 1 188 ? 133.50400 141.54400 95.83600 1.000 145.37000 144 PRO A N 1
ATOM 1739 C CA . PRO A 1 188 ? 132.13700 141.78800 95.43000 1.000 141.83000 144 PRO A CA 1
ATOM 1740 C C . PRO A 1 188 ? 131.88000 143.26400 95.15500 1.000 143.74000 144 PRO A C 1
ATOM 1741 O O . PRO A 1 188 ? 130.72600 143.69100 95.08500 1.000 142.58000 144 PRO A O 1
ATOM 1752 N N . GLN A 1 189 ? 132.94000 144.06800 95.18000 1.000 147.23000 145 GLN A N 1
ATOM 1753 C CA . GLN A 1 189 ? 132.80000 145.51400 95.12600 1.000 146.69000 145 GLN A CA 1
ATOM 1754 C C . GLN A 1 189 ? 133.35800 146.09900 93.84000 1.000 153.41000 145 GLN A C 1
ATOM 1755 O O . GLN A 1 189 ? 134.26500 145.54400 93.22300 1.000 157.04000 145 GLN A O 1
ATOM 1769 N N . LEU A 1 190 ? 132.80000 147.22500 93.43500 1.000 150.97000 146 LEU A N 1
ATOM 1770 C CA . LEU A 1 190 ? 133.20000 147.90500 92.21600 1.000 158.46000 146 LEU A CA 1
ATOM 1771 C C . LEU A 1 190 ? 134.49100 148.68900 92.38700 1.000 164.66000 146 LEU A C 1
ATOM 1772 O O . LEU A 1 190 ? 134.63700 149.43900 93.35200 1.000 166.29000 146 LEU A O 1
ATOM 1788 N N . GLU A 1 191 ? 135.41900 148.54200 91.44100 1.000 168.55000 147 GLU A N 1
ATOM 1789 C CA . GLU A 1 191 ? 136.62600 149.35700 91.45400 1.000 173.18000 147 GLU A CA 1
ATOM 1790 C C . GLU A 1 191 ? 136.71100 150.35700 90.30000 1.000 175.34000 147 GLU A C 1
ATOM 1791 O O . GLU A 1 191 ? 137.19200 151.47500 90.48100 1.000 181.36000 147 GLU A O 1
ATOM 1803 N N . LYS A 1 192 ? 136.27400 149.95500 89.10900 1.000 171.79000 148 LYS A N 1
ATOM 1804 C CA . LYS A 1 192 ? 136.41700 150.82300 87.94100 1.000 171.89000 148 LYS A CA 1
ATOM 1805 C C . LYS A 1 192 ? 135.19100 150.79500 87.03600 1.000 172.68000 148 LYS A C 1
ATOM 1806 O O . LYS A 1 192 ? 134.64800 149.72700 86.76200 1.000 173.50000 148 LYS A O 1
ATOM 1825 N N . VAL A 1 193 ? 134.82300 151.95100 86.48400 1.000 171.49000 149 VAL A N 1
ATOM 1826 C CA . VAL A 1 193 ? 133.82500 152.01100 85.41400 1.000 168.60000 149 VAL A CA 1
ATOM 1827 C C . VAL A 1 193 ? 134.35200 152.80800 84.22700 1.000 169.50000 149 VAL A C 1
ATOM 1828 O O . VAL A 1 193 ? 134.95500 153.86500 84.40200 1.000 175.00000 149 VAL A O 1
ATOM 1841 N N . VAL A 1 194 ? 134.22300 152.25200 83.02900 1.000 170.01000 150 VAL A N 1
ATOM 1842 C CA . VAL A 1 194 ? 134.60400 152.96100 81.81500 1.000 171.14000 150 VAL A CA 1
ATOM 1843 C C . VAL A 1 194 ? 133.44500 153.04400 80.83400 1.000 171.85000 150 VAL A C 1
ATOM 1844 O O . VAL A 1 194 ? 132.95700 152.02000 80.35800 1.000 176.65000 150 VAL A O 1
ATOM 1857 N N . ILE A 1 195 ? 133.07800 154.25200 80.42600 1.000 169.25000 151 ILE A N 1
ATOM 1858 C CA . ILE A 1 195 ? 132.00700 154.37600 79.44600 1.000 171.57000 151 ILE A CA 1
ATOM 1859 C C . ILE A 1 195 ? 132.50900 154.93200 78.11900 1.000 176.89000 151 ILE A C 1
ATOM 1860 O O . ILE A 1 195 ? 133.00200 156.05800 78.05800 1.000 176.11000 151 ILE A O 1
ATOM 1876 N N . ASP A 1 196 ? 132.32700 154.16100 77.04700 1.000 180.39000 152 ASP A N 1
ATOM 1877 C CA . ASP A 1 196 ? 132.72000 154.58900 75.70900 1.000 183.47000 152 ASP A CA 1
ATOM 1878 C C . ASP A 1 196 ? 131.50200 154.83700 74.82500 1.000 185.73000 152 ASP A C 1
ATOM 1879 O O . ASP A 1 196 ? 130.82400 153.89900 74.39900 1.000 187.90000 152 ASP A O 1
ATOM 1888 N N . ARG A 1 197 ? 131.19900 156.10400 74.58400 1.000 184.57000 153 ARG A N 1
ATOM 1889 C CA . ARG A 1 197 ? 130.00500 156.46500 73.83400 1.000 185.44000 153 ARG A CA 1
ATOM 1890 C C . ARG A 1 197 ? 130.31700 156.76700 72.37100 1.000 193.50000 153 ARG A C 1
ATOM 1891 O O . ARG A 1 197 ? 129.44000 157.17700 71.61400 1.000 195.14000 153 ARG A O 1
ATOM 1912 N N . SER A 1 198 ? 131.57300 156.58000 71.97100 1.000 195.93000 154 SER A N 1
ATOM 1913 C CA . SER A 1 198 ? 132.01200 156.98400 70.63400 1.000 200.51000 154 SER A CA 1
ATOM 1914 C C . SER A 1 198 ? 131.41000 156.12500 69.52900 1.000 202.58000 154 SER A C 1
ATOM 1915 O O . SER A 1 198 ? 131.28200 156.57000 68.38900 1.000 207.03000 154 SER A O 1
ATOM 1923 N N . LEU A 1 199 ? 130.95100 154.93400 69.88400 1.000 199.43000 155 LEU A N 1
ATOM 1924 C CA . LEU A 1 199 ? 130.38900 154.01800 68.90400 1.000 201.58000 155 LEU A CA 1
ATOM 1925 C C . LEU A 1 199 ? 128.99400 154.46900 68.49600 1.000 207.16000 155 LEU A C 1
ATOM 1926 O O . LEU A 1 199 ? 128.51000 154.13300 67.41300 1.000 210.75000 155 LEU A O 1
ATOM 1942 N N . VAL A 1 200 ? 128.38100 155.30600 69.32300 1.000 201.90000 156 VAL A N 1
ATOM 1943 C CA . VAL A 1 200 ? 126.98300 155.67000 69.15400 1.000 203.58000 156 VAL A CA 1
ATOM 1944 C C . VAL A 1 200 ? 126.74500 156.42000 67.85600 1.000 207.64000 156 VAL A C 1
ATOM 1945 O O . VAL A 1 200 ? 125.71600 156.24200 67.20500 1.000 209.16000 156 VAL A O 1
ATOM 1958 N N . GLY A 1 201 ? 127.67100 157.29300 67.49800 1.000 209.65000 157 GLY A N 1
ATOM 1959 C CA . GLY A 1 201 ? 127.51100 158.09900 66.30000 1.000 213.37000 157 GLY A CA 1
ATOM 1960 C C . GLY A 1 201 ? 128.11400 157.44100 65.06500 1.000 219.05000 157 GLY A C 1
ATOM 1961 O O . GLY A 1 201 ? 128.10200 158.03100 63.98500 1.000 222.52000 157 GLY A O 1
ATOM 1965 N N . LYS A 1 202 ? 128.69000 156.24900 65.22100 1.000 220.04000 158 LYS A N 1
ATOM 1966 C CA . LYS A 1 202 ? 129.33100 155.59300 64.08700 1.000 223.16000 158 LYS A CA 1
ATOM 1967 C C . LYS A 1 202 ? 128.54000 154.40200 63.55400 1.000 222.69000 158 LYS A C 1
ATOM 1968 O O . LYS A 1 202 ? 128.63500 154.06900 62.37200 1.000 221.69000 158 LYS A O 1
ATOM 1987 N N . LEU A 1 203 ? 127.73700 153.78400 64.40900 1.000 221.83000 159 LEU A N 1
ATOM 1988 C CA . LEU A 1 203 ? 126.96500 152.61200 64.01300 1.000 221.48000 159 LEU A CA 1
ATOM 1989 C C . LEU A 1 203 ? 125.54100 152.96300 63.61600 1.000 223.72000 159 LEU A C 1
ATOM 1990 O O . LEU A 1 203 ? 124.69600 153.21700 64.47400 1.000 224.07000 159 LEU A O 1
ATOM 2006 N N . ILE A 1 204 ? 125.25000 152.91600 62.32100 1.000 223.35000 160 ILE A N 1
ATOM 2007 C CA . ILE A 1 204 ? 123.88100 153.15300 61.88800 1.000 222.15000 160 ILE A CA 1
ATOM 2008 C C . ILE A 1 204 ? 123.06800 151.90600 62.17800 1.000 217.26000 160 ILE A C 1
ATOM 2009 O O . ILE A 1 204 ? 123.49700 150.79100 61.87300 1.000 216.15000 160 ILE A O 1
ATOM 2025 N N . SER A 1 205 ? 121.93100 152.07900 62.83400 1.000 211.64000 161 SER A N 1
ATOM 2026 C CA . SER A 1 205 ? 121.15400 150.92500 63.23800 1.000 209.07000 161 SER A CA 1
ATOM 2027 C C . SER A 1 205 ? 119.69400 151.23000 63.46700 1.000 204.98000 161 SER A C 1
ATOM 2028 O O . SER A 1 205 ? 119.32200 152.36700 63.76100 1.000 201.83000 161 SER A O 1
ATOM 2036 N N . ASP A 1 206 ? 118.89900 150.16800 63.46800 1.000 205.63000 162 ASP A N 1
ATOM 2037 C CA . ASP A 1 206 ? 117.52200 150.21000 63.92100 1.000 205.83000 162 ASP A CA 1
ATOM 2038 C C . ASP A 1 206 ? 117.29000 149.13700 64.97400 1.000 202.21000 162 ASP A C 1
ATOM 2039 O O . ASP A 1 206 ? 117.29000 147.94800 64.65500 1.000 198.84000 162 ASP A O 1
ATOM 2048 N N . THR A 1 207 ? 117.11100 149.54500 66.22700 1.000 202.78000 163 THR A N 1
ATOM 2049 C CA . THR A 1 207 ? 116.73800 148.60100 67.28000 1.000 198.95000 163 THR A CA 1
ATOM 2050 C C . THR A 1 207 ? 117.62500 147.36100 67.37900 1.000 192.48000 163 THR A C 1
ATOM 2051 O O . THR A 1 207 ? 117.24600 146.28600 66.91200 1.000 192.36000 163 THR A O 1
ATOM 2062 N N . ILE A 1 208 ? 118.81900 147.50600 67.95300 1.000 189.86000 164 ILE A N 1
ATOM 2063 C CA . ILE A 1 208 ? 119.66300 146.33000 68.14000 1.000 186.96000 164 ILE A CA 1
ATOM 2064 C C . ILE A 1 208 ? 118.98000 145.42500 69.14800 1.000 183.50000 164 ILE A C 1
ATOM 2065 O O . ILE A 1 208 ? 118.55600 145.88200 70.20900 1.000 180.82000 164 ILE A O 1
ATOM 2081 N N . SER A 1 209 ? 118.83600 144.15400 68.80100 1.000 182.61000 165 SER A N 1
ATOM 2082 C CA . SER A 1 209 ? 118.20100 143.20500 69.69900 1.000 179.90000 165 SER A CA 1
ATOM 2083 C C . SER A 1 209 ? 119.21000 142.37500 70.46400 1.000 177.24000 165 SER A C 1
ATOM 2084 O O . SER A 1 209 ? 118.94400 141.93000 71.58100 1.000 176.94000 165 SER A O 1
ATOM 2092 N N . ASP A 1 210 ? 120.38800 142.21500 69.88000 1.000 176.71000 166 ASP A N 1
ATOM 2093 C CA . ASP A 1 210 ? 121.38300 141.30500 70.42300 1.000 173.69000 166 ASP A CA 1
ATOM 2094 C C . ASP A 1 210 ? 122.79500 141.72500 70.09100 1.000 175.54000 166 ASP A C 1
ATOM 2095 O O . ASP A 1 210 ? 123.02800 142.46000 69.12800 1.000 178.88000 166 ASP A O 1
ATOM 2104 N N . ALA A 1 211 ? 123.74900 141.17400 70.83200 1.000 173.63000 167 ALA A N 1
ATOM 2105 C CA . ALA A 1 211 ? 125.14700 141.36600 70.50200 1.000 181.62000 167 ALA A CA 1
ATOM 2106 C C . ALA A 1 211 ? 126.02000 140.22400 71.00500 1.000 184.59000 167 ALA A C 1
ATOM 2107 O O . ALA A 1 211 ? 125.69000 139.55800 71.98600 1.000 182.62000 167 ALA A O 1
ATOM 2114 N N . LEU A 1 212 ? 127.16400 140.04200 70.35600 1.000 190.44000 168 LEU A N 1
ATOM 2115 C CA . LEU A 1 212 ? 128.21600 139.16100 70.85600 1.000 192.43000 168 LEU A CA 1
ATOM 2116 C C . LEU A 1 212 ? 129.48200 139.97300 71.05500 1.000 195.21000 168 LEU A C 1
ATOM 2117 O O . LEU A 1 212 ? 129.84300 140.77800 70.19900 1.000 198.58000 168 LEU A O 1
ATOM 2133 N N . LEU A 1 213 ? 130.20900 139.71500 72.13300 1.000 193.34000 169 LEU A N 1
ATOM 2134 C CA . LEU A 1 213 ? 131.43300 140.46900 72.36300 1.000 195.36000 169 LEU A CA 1
ATOM 2135 C C . LEU A 1 213 ? 132.66800 139.59700 72.52600 1.000 203.12000 169 LEU A C 1
ATOM 2136 O O . LEU A 1 213 ? 132.68700 138.64200 73.30900 1.000 204.70000 169 LEU A O 1
ATOM 2152 N N . THR A 1 214 ? 133.72300 140.00400 71.83600 1.000 207.94000 170 THR A N 1
ATOM 2153 C CA . THR A 1 214 ? 135.06700 139.46200 71.97200 1.000 214.16000 170 THR A CA 1
ATOM 2154 C C . THR A 1 214 ? 136.01500 140.64400 72.05700 1.000 218.25000 170 THR A C 1
ATOM 2155 O O . THR A 1 214 ? 135.60300 141.78700 71.85500 1.000 215.46000 170 THR A O 1
ATOM 2166 N N . ASP A 1 215 ? 137.27400 140.39800 72.39100 1.000 222.13000 171 ASP A N 1
ATOM 2167 C CA . ASP A 1 215 ? 138.21500 141.50600 72.46000 1.000 227.65000 171 ASP A CA 1
ATOM 2168 C C . ASP A 1 215 ? 138.55300 142.03300 71.07000 1.000 226.15000 171 ASP A C 1
ATOM 2169 O O . ASP A 1 215 ? 138.83400 143.21900 70.89900 1.000 226.73000 171 ASP A O 1
ATOM 2178 N N . SER A 1 216 ? 138.54500 141.15200 70.07300 1.000 223.37000 172 SER A N 1
ATOM 2179 C CA . SER A 1 216 ? 138.86100 141.58300 68.71900 1.000 222.38000 172 SER A CA 1
ATOM 2180 C C . SER A 1 216 ? 137.65900 142.14900 67.96800 1.000 221.58000 172 SER A C 1
ATOM 2181 O O . SER A 1 216 ? 137.81900 143.00500 67.09700 1.000 222.76000 172 SER A O 1
ATOM 2189 N N . PHE A 1 217 ? 136.45500 141.68200 68.29500 1.000 218.90000 173 PHE A N 1
ATOM 2190 C CA . PHE A 1 217 ? 135.28300 142.11100 67.53500 1.000 216.95000 173 PHE A CA 1
ATOM 2191 C C . PHE A 1 217 ? 133.94000 142.02900 68.26300 1.000 211.17000 173 PHE A C 1
ATOM 2192 O O . PHE A 1 217 ? 133.76200 141.25800 69.20600 1.000 210.77000 173 PHE A O 1
ATOM 2209 N N . ILE A 1 218 ? 132.96800 142.77100 67.73500 1.000 210.19000 174 ILE A N 1
ATOM 2210 C CA . ILE A 1 218 ? 131.57500 142.71500 68.18100 1.000 205.53000 174 ILE A CA 1
ATOM 2211 C C . ILE A 1 218 ? 130.61500 142.36700 67.04300 1.000 203.86000 174 ILE A C 1
ATOM 2212 O O . ILE A 1 218 ? 130.73900 142.87600 65.92700 1.000 208.16000 174 ILE A O 1
ATOM 2228 N N . ILE A 1 219 ? 129.66900 141.47600 67.32500 1.000 201.64000 175 ILE A N 1
ATOM 2229 C CA . ILE A 1 219 ? 128.64100 141.11300 66.35000 1.000 198.19000 175 ILE A CA 1
ATOM 2230 C C . ILE A 1 219 ? 127.30000 141.70000 66.78600 1.000 196.57000 175 ILE A C 1
ATOM 2231 O O . ILE A 1 219 ? 126.89000 141.50700 67.92700 1.000 193.84000 175 ILE A O 1
ATOM 2247 N N . LEU A 1 220 ? 126.61400 142.40700 65.89000 1.000 195.51000 176 LEU A N 1
ATOM 2248 C CA . LEU A 1 220 ? 125.34600 143.04300 66.24900 1.000 191.14000 176 LEU A CA 1
ATOM 2249 C C . LEU A 1 220 ? 124.17700 142.59000 65.38000 1.000 191.45000 176 LEU A C 1
ATOM 2250 O O . LEU A 1 220 ? 124.30900 142.44000 64.16400 1.000 195.95000 176 LEU A O 1
ATOM 2266 N N . SER A 1 221 ? 122.99600 142.52000 65.98900 1.000 184.27000 177 SER A N 1
ATOM 2267 C CA . SER A 1 221 ? 121.78600 142.09800 65.28700 1.000 182.58000 177 SER A CA 1
ATOM 2268 C C . SER A 1 221 ? 120.60800 142.98800 65.63800 1.000 180.64000 177 SER A C 1
ATOM 2269 O O . SER A 1 221 ? 120.54000 143.53800 66.73600 1.000 178.78000 177 SER A O 1
ATOM 2277 N N . PHE A 1 222 ? 119.67500 143.10800 64.69900 1.000 183.39000 178 PHE A N 1
ATOM 2278 C CA . PHE A 1 222 ? 118.62900 144.12400 64.75500 1.000 186.67000 178 PHE A CA 1
ATOM 2279 C C . PHE A 1 222 ? 117.24600 143.52000 64.54600 1.000 191.21000 178 PHE A C 1
ATOM 2280 O O . PHE A 1 222 ? 117.10400 142.53500 63.82500 1.000 192.35000 178 PHE A O 1
ATOM 2297 N N . LEU A 1 223 ? 116.21800 144.15700 65.10500 1.000 191.44000 179 LEU A N 1
ATOM 2298 C CA . LEU A 1 223 ? 114.85100 143.64500 64.98100 1.000 192.43000 179 LEU A CA 1
ATOM 2299 C C . LEU A 1 223 ? 114.19100 143.85800 63.62300 1.000 194.84000 179 LEU A C 1
ATOM 2300 O O . LEU A 1 223 ? 113.23300 143.16200 63.29700 1.000 195.83000 179 LEU A O 1
ATOM 2316 N N . ALA A 1 224 ? 114.57000 144.91000 62.90700 1.000 196.18000 180 ALA A N 1
ATOM 2317 C CA . ALA A 1 224 ? 113.85500 145.23500 61.67600 1.000 198.82000 180 ALA A CA 1
ATOM 2318 C C . ALA A 1 224 ? 114.74700 145.25100 60.44200 1.000 205.54000 180 ALA A C 1
ATOM 2319 O O . ALA A 1 224 ? 114.41600 145.89700 59.44800 1.000 206.56000 180 ALA A O 1
ATOM 2326 N N . GLN A 1 225 ? 115.91500 144.63100 60.53000 1.000 202.18000 181 GLN A N 1
ATOM 2327 C CA . GLN A 1 225 ? 116.86400 144.68000 59.42100 1.000 206.70000 181 GLN A CA 1
ATOM 2328 C C . GLN A 1 225 ? 117.52400 143.34600 59.10600 1.000 202.37000 181 GLN A C 1
ATOM 2329 O O . GLN A 1 225 ? 117.81500 142.55800 60.00300 1.000 199.89000 181 GLN A O 1
ATOM 2343 N N . ASN A 1 226 ? 117.89900 143.16800 57.84000 1.000 202.47000 182 ASN A N 1
ATOM 2344 C CA . ASN A 1 226 ? 118.78700 142.07500 57.46500 1.000 201.29000 182 ASN A CA 1
ATOM 2345 C C . ASN A 1 226 ? 120.22000 142.54200 57.42900 1.000 200.37000 182 ASN A C 1
ATOM 2346 O O . ASN A 1 226 ? 120.97100 142.23600 56.50700 1.000 205.51000 182 ASN A O 1
ATOM 2357 N N . LYS A 1 227 ? 120.59700 143.30100 58.43300 1.000 198.99000 183 LYS A N 1
ATOM 2358 C CA . LYS A 1 227 ? 121.96900 143.72300 58.55100 1.000 198.92000 183 LYS A CA 1
ATOM 2359 C C . LYS A 1 227 ? 122.63300 142.99700 59.68700 1.000 198.15000 183 LYS A C 1
ATOM 2360 O O . LYS A 1 227 ? 122.10500 142.93600 60.79200 1.000 194.25000 183 LYS A O 1
ATOM 2379 N N . LEU A 1 228 ? 123.77500 142.41500 59.40400 1.000 201.45000 184 LEU A N 1
ATOM 2380 C CA . LEU A 1 228 ? 124.61700 141.87400 60.44400 1.000 203.42000 184 LEU A CA 1
ATOM 2381 C C . LEU A 1 228 ? 125.79000 142.82400 60.58700 1.000 206.84000 184 LEU A C 1
ATOM 2382 O O . LEU A 1 228 ? 126.57000 142.99000 59.64900 1.000 210.25000 184 LEU A O 1
ATOM 2398 N N . CYS A 1 229 ? 125.82200 143.58200 61.67300 1.000 203.56000 185 CYS A N 1
ATOM 2399 C CA . CYS A 1 229 ? 126.86200 144.59500 61.78500 1.000 204.10000 185 CYS A CA 1
ATOM 2400 C C . CYS A 1 229 ? 128.07600 144.04000 62.49300 1.000 206.06000 185 CYS A C 1
ATOM 2401 O O . CYS A 1 229 ? 127.97100 143.38900 63.53300 1.000 205.38000 185 CYS A O 1
ATOM 2409 N N . PHE A 1 230 ? 129.22900 144.24500 61.88700 1.000 212.22000 186 PHE A N 1
ATOM 2410 C CA . PHE A 1 230 ? 130.45900 143.66500 62.37900 1.000 212.37000 186 PHE A CA 1
ATOM 2411 C C . PHE A 1 230 ? 131.48400 144.73500 62.70600 1.000 217.94000 186 PHE A C 1
ATOM 2412 O O . PHE A 1 230 ? 131.81800 145.57800 61.87400 1.000 220.71000 186 PHE A O 1
ATOM 2429 N N . ILE A 1 231 ? 131.98800 144.70500 63.92900 1.000 216.10000 187 ILE A N 1
ATOM 2430 C CA . ILE A 1 231 ? 132.96400 145.69500 64.35400 1.000 219.00000 187 ILE A CA 1
ATOM 2431 C C . ILE A 1 231 ? 134.29200 145.03100 64.63600 1.000 218.77000 187 ILE A C 1
ATOM 2432 O O . ILE A 1 231 ? 134.36600 144.12300 65.46000 1.000 219.39000 187 ILE A O 1
ATOM 2448 N N . GLN A 1 232 ? 135.35000 145.51300 64.00100 1.000 221.79000 188 GLN A N 1
ATOM 2449 C CA . GLN A 1 232 ? 136.67600 144.99200 64.30400 1.000 224.06000 188 GLN A CA 1
ATOM 2450 C C . GLN A 1 232 ? 137.53600 146.06200 64.93800 1.000 225.20000 188 GLN A C 1
ATOM 2451 O O . GLN A 1 232 ? 137.70300 147.15200 64.38900 1.000 226.22000 188 GLN A O 1
ATOM 2465 N N . PHE A 1 233 ? 138.05800 145.75600 66.11100 1.000 225.41000 189 PHE A N 1
ATOM 2466 C CA . PHE A 1 233 ? 138.89300 146.68900 66.83600 1.000 227.32000 189 PHE A CA 1
ATOM 2467 C C . PHE A 1 233 ? 140.33000 146.61900 66.37100 1.000 225.91000 189 PHE A C 1
ATOM 2468 O O . PHE A 1 233 ? 140.85900 145.53800 66.10700 1.000 224.88000 189 PHE A O 1
ATOM 2485 N N . THR A 1 234 ? 140.97100 147.77400 66.28300 1.000 225.66000 190 THR A N 1
ATOM 2486 C CA . THR A 1 234 ? 142.39500 147.80400 66.01700 1.000 225.17000 190 THR A CA 1
ATOM 2487 C C . THR A 1 234 ? 143.13100 147.74700 67.34400 1.000 226.38000 190 THR A C 1
ATOM 2488 O O . THR A 1 234 ? 144.25800 147.25700 67.42300 1.000 226.05000 190 THR A O 1
ATOM 2499 N N . LYS A 1 235 ? 142.42100 148.10800 68.41200 1.000 226.89000 191 LYS A N 1
ATOM 2500 C CA . LYS A 1 235 ? 142.93500 147.90300 69.76000 1.000 226.66000 191 LYS A CA 1
ATOM 2501 C C . LYS A 1 235 ? 142.71500 146.44600 70.15200 1.000 226.65000 191 LYS A C 1
ATOM 2502 O O . LYS A 1 235 ? 141.70900 145.85100 69.76600 1.000 226.66000 191 LYS A O 1
ATOM 2521 N N . LYS A 1 236 ? 143.61800 145.89100 70.97300 1.000 227.94000 192 LYS A N 1
ATOM 2522 C CA . LYS A 1 236 ? 143.49500 144.52900 71.51200 1.000 227.29000 192 LYS A CA 1
ATOM 2523 C C . LYS A 1 236 ? 143.24200 143.50300 70.40300 1.000 225.70000 192 LYS A C 1
ATOM 2524 O O . LYS A 1 236 ? 144.00200 142.54500 70.24300 1.000 222.10000 192 LYS A O 1
ATOM 2543 N N . LEU A 1 252 ? 137.51600 154.00000 71.71400 1.000 203.02000 208 LEU A N 1
ATOM 2544 C CA . LEU A 1 252 ? 138.27800 152.91400 71.10800 1.000 207.05000 208 LEU A CA 1
ATOM 2545 C C . LEU A 1 252 ? 138.49900 153.16300 69.61200 1.000 212.77000 208 LEU A C 1
ATOM 2546 O O . LEU A 1 252 ? 137.80700 153.97800 68.99700 1.000 211.80000 208 LEU A O 1
ATOM 2562 N N . ASP A 1 253 ? 139.46800 152.44100 69.03100 1.000 219.03000 209 ASP A N 1
ATOM 2563 C CA . ASP A 1 253 ? 139.82100 152.52600 67.61000 1.000 223.58000 209 ASP A CA 1
ATOM 2564 C C . ASP A 1 253 ? 139.32300 151.29200 66.86600 1.000 225.36000 209 ASP A C 1
ATOM 2565 O O . ASP A 1 253 ? 139.80400 150.17900 67.10500 1.000 226.43000 209 ASP A O 1
ATOM 2574 N N . TYR A 1 254 ? 138.31700 151.48300 66.01800 1.000 224.26000 210 TYR A N 1
ATOM 2575 C CA . TYR A 1 254 ? 137.62700 150.37600 65.35600 1.000 229.34000 210 TYR A CA 1
ATOM 2576 C C . TYR A 1 254 ? 137.09800 150.70700 63.96700 1.000 229.51000 210 TYR A C 1
ATOM 2577 O O . TYR A 1 254 ? 136.85700 151.86900 63.63000 1.000 228.41000 210 TYR A O 1
ATOM 2595 N N . LYS A 1 255 ? 136.87400 149.65100 63.18700 1.000 230.69000 211 LYS A N 1
ATOM 2596 C CA . LYS A 1 255 ? 136.29400 149.74100 61.85400 1.000 228.74000 211 LYS A CA 1
ATOM 2597 C C . LYS A 1 255 ? 134.93000 149.05700 61.81800 1.000 224.15000 211 LYS A C 1
ATOM 2598 O O . LYS A 1 255 ? 134.71800 148.03700 62.47600 1.000 221.37000 211 LYS A O 1
ATOM 2617 N N . ILE A 1 256 ? 134.01900 149.59700 61.01600 1.000 223.90000 212 ILE A N 1
ATOM 2618 C CA . ILE A 1 256 ? 132.66500 149.05700 60.92400 1.000 220.28000 212 ILE A CA 1
ATOM 2619 C C . ILE A 1 256 ? 132.36400 148.45200 59.55700 1.000 221.05000 212 ILE A C 1
ATOM 2620 O O . ILE A 1 256 ? 132.51800 149.10800 58.52700 1.000 220.31000 212 ILE A O 1
ATOM 2636 N N . PHE A 1 257 ? 131.87800 147.21600 59.56900 1.000 220.08000 213 PHE A N 1
ATOM 2637 C CA . PHE A 1 257 ? 131.54000 146.48100 58.35800 1.000 217.53000 213 PHE A CA 1
ATOM 2638 C C . PHE A 1 257 ? 130.10700 145.97900 58.44300 1.000 217.22000 213 PHE A C 1
ATOM 2639 O O . PHE A 1 257 ? 129.60200 145.73300 59.53600 1.000 215.81000 213 PHE A O 1
ATOM 2656 N N . TYR A 1 258 ? 129.44800 145.81600 57.30400 1.000 215.81000 214 TYR A N 1
ATOM 2657 C CA . TYR A 1 258 ? 128.11700 145.21400 57.30700 1.000 214.73000 214 TYR A CA 1
ATOM 2658 C C . TYR A 1 258 ? 128.01900 144.01100 56.37900 1.000 212.65000 214 TYR A C 1
ATOM 2659 O O . TYR A 1 258 ? 128.58800 144.00000 55.28700 1.000 211.96000 214 TYR A O 1
ATOM 2677 N N . TYR A 1 259 ? 127.24800 143.02200 56.81400 1.000 209.75000 215 TYR A N 1
ATOM 2678 C CA . TYR A 1 259 ? 126.97100 141.82100 56.04000 1.000 208.36000 215 TYR A CA 1
ATOM 2679 C C . TYR A 1 259 ? 125.46900 141.62800 55.90100 1.000 209.87000 215 TYR A C 1
ATOM 2680 O O . TYR A 1 259 ? 124.69800 142.09300 56.73900 1.000 206.72000 215 TYR A O 1
ATOM 2698 N N . GLU A 1 260 ? 125.04600 141.00800 54.81000 1.000 212.34000 216 GLU A N 1
ATOM 2699 C CA . GLU A 1 260 ? 123.62000 140.81900 54.57300 1.000 215.60000 216 GLU A CA 1
ATOM 2700 C C . GLU A 1 260 ? 123.10000 139.53100 55.19800 1.000 214.12000 216 GLU A C 1
ATOM 2701 O O . GLU A 1 260 ? 123.67000 138.45700 54.99900 1.000 212.79000 216 GLU A O 1
ATOM 2713 N N . ILE A 1 261 ? 122.01700 139.64600 55.95900 1.000 211.66000 217 ILE A N 1
ATOM 2714 C CA . ILE A 1 261 ? 121.35500 138.49000 56.55000 1.000 212.49000 217 ILE A CA 1
ATOM 2715 C C . ILE A 1 261 ? 120.38300 137.87500 55.53800 1.000 211.59000 217 ILE A C 1
ATOM 2716 O O . ILE A 1 261 ? 119.49600 138.56800 55.04900 1.000 209.27000 217 ILE A O 1
ATOM 2732 N N . PRO A 1 262 ? 120.51800 136.58500 55.21600 1.000 209.78000 218 PRO A N 1
ATOM 2733 C CA . PRO A 1 262 ? 119.73600 135.85000 54.23600 1.000 210.42000 218 PRO A CA 1
ATOM 2734 C C . PRO A 1 262 ? 118.32400 135.49300 54.70200 1.000 207.43000 218 PRO A C 1
ATOM 2735 O O . PRO A 1 262 ? 117.54400 134.93000 53.93600 1.000 207.52000 218 PRO A O 1
ATOM 2746 N N . GLY A 1 263 ? 118.02900 135.71800 55.97600 1.000 203.22000 219 GLY A N 1
ATOM 2747 C CA . GLY A 1 263 ? 116.76400 135.26200 56.53400 1.000 200.36000 219 GLY A CA 1
ATOM 2748 C C . GLY A 1 263 ? 115.55500 136.07500 56.04600 1.000 200.33000 219 GLY A C 1
ATOM 2749 O O . GLY A 1 263 ? 115.69700 137.18700 55.53700 1.000 203.76000 219 GLY A O 1
ATOM 2753 N N . PRO A 1 264 ? 114.35800 135.49900 56.19000 1.000 200.06000 220 PRO A N 1
ATOM 2754 C CA . PRO A 1 264 ? 113.04000 136.03100 55.87700 1.000 206.25000 220 PRO A CA 1
ATOM 2755 C C . PRO A 1 264 ? 112.53600 137.06100 56.88000 1.000 208.40000 220 PRO A C 1
ATOM 2756 O O . PRO A 1 264 ? 112.94900 137.06400 58.04000 1.000 204.97000 220 PRO A O 1
ATOM 2767 N N . ILE A 1 265 ? 111.55600 137.85800 56.44400 1.000 209.54000 221 ILE A N 1
ATOM 2768 C CA . ILE A 1 265 ? 110.76100 138.71600 57.32700 1.000 212.13000 221 ILE A CA 1
ATOM 2769 C C . ILE A 1 265 ? 111.67300 139.55900 58.21100 1.000 210.79000 221 ILE A C 1
ATOM 2770 O O . ILE A 1 265 ? 111.56400 139.57500 59.43800 1.000 211.88000 221 ILE A O 1
ATOM 2786 N N . ASN A 1 266 ? 112.54300 140.31300 57.56600 1.000 209.22000 222 ASN A N 1
ATOM 2787 C CA . ASN A 1 266 ? 113.56300 141.06500 58.27000 1.000 216.36000 222 ASN A CA 1
ATOM 2788 C C . ASN A 1 266 ? 112.98900 142.22100 59.06600 1.000 218.72000 222 ASN A C 1
ATOM 2789 O O . ASN A 1 266 ? 113.49100 142.55500 60.13600 1.000 207.52000 222 ASN A O 1
ATOM 2800 N N . LYS A 1 267 ? 111.83400 142.69300 58.64000 1.000 213.75000 223 LYS A N 1
ATOM 2801 C CA . LYS A 1 267 ? 111.17700 143.81400 59.28300 1.000 204.86000 223 LYS A CA 1
ATOM 2802 C C . LYS A 1 267 ? 110.70500 143.54900 60.71400 1.000 203.06000 223 LYS A C 1
ATOM 2803 O O . LYS A 1 267 ? 110.56900 144.49300 61.49300 1.000 200.67000 223 LYS A O 1
ATOM 2822 N N . THR A 1 268 ? 110.35300 142.30600 61.04200 1.000 202.14000 224 THR A N 1
ATOM 2823 C CA . THR A 1 268 ? 109.86400 142.03000 62.39300 1.000 195.86000 224 THR A CA 1
ATOM 2824 C C . THR A 1 268 ? 110.61500 140.95200 63.17100 1.000 192.54000 224 THR A C 1
ATOM 2825 O O . THR A 1 268 ? 110.46700 140.85400 64.38900 1.000 188.83000 224 THR A O 1
ATOM 2836 N N . THR A 1 269 ? 111.36500 140.10500 62.48200 1.000 195.98000 225 THR A N 1
ATOM 2837 C CA . THR A 1 269 ? 111.92200 138.92300 63.13000 1.000 189.82000 225 THR A CA 1
ATOM 2838 C C . THR A 1 269 ? 113.07500 139.24000 64.07900 1.000 184.41000 225 THR A C 1
ATOM 2839 O O . THR A 1 269 ? 114.02000 139.94100 63.72300 1.000 188.01000 225 THR A O 1
ATOM 2850 N N . GLU A 1 270 ? 113.04300 138.62900 65.26200 1.000 177.47000 226 GLU A N 1
ATOM 2851 C CA . GLU A 1 270 ? 114.10400 138.82200 66.24400 1.000 173.84000 226 GLU A CA 1
ATOM 2852 C C . GLU A 1 270 ? 115.22400 137.81500 66.04200 1.000 168.88000 226 GLU A C 1
ATOM 2853 O O . GLU A 1 270 ? 115.02400 136.61400 66.20400 1.000 167.68000 226 GLU A O 1
ATOM 2865 N N . ARG A 1 271 ? 116.39600 138.31500 65.66000 1.000 170.48000 227 ARG A N 1
ATOM 2866 C CA . ARG A 1 271 ? 117.53500 137.45800 65.34900 1.000 168.17000 227 ARG A CA 1
ATOM 2867 C C . ARG A 1 271 ? 118.50900 137.33700 66.51700 1.000 165.81000 227 ARG A C 1
ATOM 2868 O O . ARG A 1 271 ? 119.30800 138.24200 66.76400 1.000 172.46000 227 ARG A O 1
ATOM 2889 N N . HIS A 1 272 ? 118.51200 136.17000 67.14800 1.000 161.37000 228 HIS A N 1
ATOM 2890 C CA . HIS A 1 272 ? 119.36300 135.85400 68.28800 1.000 158.35000 228 HIS A CA 1
ATOM 2891 C C . HIS A 1 272 ? 120.75000 135.40700 67.84800 1.000 158.98000 228 HIS A C 1
ATOM 2892 O O . HIS A 1 272 ? 120.90700 134.82500 66.77600 1.000 157.63000 228 HIS A O 1
ATOM 2906 N N . LEU A 1 273 ? 121.75100 135.65800 68.68100 1.000 161.22000 229 LEU A N 1
ATOM 2907 C CA . LEU A 1 273 ? 123.13100 135.30900 68.35300 1.000 164.17000 229 LEU A CA 1
ATOM 2908 C C . LEU A 1 273 ? 123.77700 134.39700 69.39700 1.000 166.58000 229 LEU A C 1
ATOM 2909 O O . LEU A 1 273 ? 123.47600 134.50300 70.58700 1.000 165.50000 229 LEU A O 1
ATOM 2925 N N . ALA A 1 274 ? 124.73700 133.57600 68.96500 1.000 167.62000 230 ALA A N 1
ATOM 2926 C CA . ALA A 1 274 ? 125.58800 132.84200 69.90700 1.000 172.22000 230 ALA A CA 1
ATOM 2927 C C . ALA A 1 274 ? 126.99900 132.63200 69.35500 1.000 174.21000 230 ALA A C 1
ATOM 2928 O O . ALA A 1 274 ? 127.21800 132.63500 68.14300 1.000 175.98000 230 ALA A O 1
ATOM 2935 N N . ILE A 1 275 ? 127.95700 132.48100 70.26700 1.000 176.15000 231 ILE A N 1
ATOM 2936 C CA . ILE A 1 275 ? 129.38500 132.41800 69.94300 1.000 180.51000 231 ILE A CA 1
ATOM 2937 C C . ILE A 1 275 ? 130.09300 131.19200 70.52100 1.000 184.09000 231 ILE A C 1
ATOM 2938 O O . ILE A 1 275 ? 129.92100 130.86700 71.69500 1.000 185.95000 231 ILE A O 1
ATOM 2954 N N . ASN A 1 276 ? 130.91400 130.53400 69.70500 1.000 187.32000 232 ASN A N 1
ATOM 2955 C CA . ASN A 1 276 ? 131.78300 129.46500 70.18900 1.000 192.74000 232 ASN A CA 1
ATOM 2956 C C . ASN A 1 276 ? 132.97100 130.00600 70.96700 1.000 200.62000 232 ASN A C 1
ATOM 2957 O O . ASN A 1 276 ? 133.47100 131.09000 70.67800 1.000 201.16000 232 ASN A O 1
ATOM 2968 N N . CYS A 1 277 ? 133.50800 129.18600 71.87400 1.000 204.14000 233 CYS A N 1
ATOM 2969 C CA . CYS A 1 277 ? 134.75100 129.54000 72.55100 1.000 207.70000 233 CYS A CA 1
ATOM 2970 C C . CYS A 1 277 ? 135.87000 129.57700 71.52200 1.000 208.26000 233 CYS A C 1
ATOM 2971 O O . CYS A 1 277 ? 136.86400 130.28300 71.68400 1.000 208.83000 233 CYS A O 1
ATOM 2979 N N . VAL A 1 278 ? 135.66000 128.85500 70.43000 1.000 206.64000 234 VAL A N 1
ATOM 2980 C CA . VAL A 1 278 ? 136.47300 129.01100 69.24700 1.000 205.97000 234 VAL A CA 1
ATOM 2981 C C . VAL A 1 278 ? 135.80000 130.10300 68.43300 1.000 205.36000 234 VAL A C 1
ATOM 2982 O O . VAL A 1 278 ? 134.70200 129.91100 67.91500 1.000 201.94000 234 VAL A O 1
ATOM 2995 N N . HIS A 1 279 ? 136.50900 131.19000 68.20800 1.000 207.72000 235 HIS A N 1
ATOM 2996 C CA . HIS A 1 279 ? 135.90200 132.41000 67.69300 1.000 209.41000 235 HIS A CA 1
ATOM 2997 C C . HIS A 1 279 ? 135.61500 132.32600 66.21200 1.000 209.04000 235 HIS A C 1
ATOM 2998 O O . HIS A 1 279 ? 134.97500 133.20800 65.64000 1.000 209.84000 235 HIS A O 1
ATOM 3012 N N . ASP A 1 280 ? 136.05800 131.24300 65.60300 1.000 207.66000 236 ASP A N 1
ATOM 3013 C CA . ASP A 1 280 ? 135.89800 131.02800 64.18000 1.000 209.62000 236 ASP A CA 1
ATOM 3014 C C . ASP A 1 280 ? 134.47000 130.61300 63.83300 1.000 203.95000 236 ASP A C 1
ATOM 3015 O O . ASP A 1 280 ? 134.14300 130.44600 62.65500 1.000 203.92000 236 ASP A O 1
ATOM 3024 N N . ARG A 1 281 ? 133.63700 130.34400 64.84400 1.000 198.19000 237 ARG A N 1
ATOM 3025 C CA . ARG A 1 281 ? 132.27700 129.91300 64.53900 1.000 194.50000 237 ARG A CA 1
ATOM 3026 C C . ARG A 1 281 ? 131.20800 130.63100 65.37400 1.000 191.66000 237 ARG A C 1
ATOM 3027 O O . ARG A 1 281 ? 131.34700 130.80100 66.58800 1.000 191.38000 237 ARG A O 1
ATOM 3048 N N . VAL A 1 282 ? 130.14600 131.05700 64.68600 1.000 187.62000 238 VAL A N 1
ATOM 3049 C CA . VAL A 1 282 ? 129.01700 131.79900 65.25000 1.000 180.89000 238 VAL A CA 1
ATOM 3050 C C . VAL A 1 282 ? 127.69100 131.26600 64.70200 1.000 178.69000 238 VAL A C 1
ATOM 3051 O O . VAL A 1 282 ? 127.65700 130.71800 63.60300 1.000 185.52000 238 VAL A O 1
ATOM 3064 N N . VAL A 1 283 ? 126.60200 131.43500 65.44900 1.000 174.85000 239 VAL A N 1
ATOM 3065 C CA . VAL A 1 283 ? 125.27900 131.16600 64.88500 1.000 171.76000 239 VAL A CA 1
ATOM 3066 C C . VAL A 1 283 ? 124.32000 132.32700 65.05600 1.000 164.48000 239 VAL A C 1
ATOM 3067 O O . VAL A 1 283 ? 124.42400 133.11000 66.00200 1.000 164.32000 239 VAL A O 1
ATOM 3080 N N . CYS A 1 284 ? 123.34700 132.39000 64.15700 1.000 161.85000 240 CYS A N 1
ATOM 3081 C CA . CYS A 1 284 ? 122.21500 133.29200 64.29600 1.000 154.74000 240 CYS A CA 1
ATOM 3082 C C . CYS A 1 284 ? 120.91100 132.53500 64.13700 1.000 153.06000 240 CYS A C 1
ATOM 3083 O O . CYS A 1 284 ? 120.79000 131.68200 63.26600 1.000 159.77000 240 CYS A O 1
ATOM 3091 N N . TRP A 1 285 ? 119.92600 132.83600 64.95700 1.000 149.92000 241 TRP A N 1
ATOM 3092 C CA . TRP A 1 285 ? 118.68100 132.09100 64.86300 1.000 148.80000 241 TRP A CA 1
ATOM 3093 C C . TRP A 1 285 ? 117.47000 132.89700 65.26400 1.000 148.88000 241 TRP A C 1
ATOM 3094 O O . TRP A 1 285 ? 117.57200 133.88400 65.98700 1.000 160.70000 241 TRP A O 1
ATOM 3115 N N . TRP A 1 286 ? 116.31000 132.46100 64.81600 1.000 149.09000 242 TRP A N 1
ATOM 3116 C CA . TRP A 1 286 ? 115.08900 133.14700 65.18100 1.000 154.60000 242 TRP A CA 1
ATOM 3117 C C . TRP A 1 286 ? 113.90900 132.18900 65.31700 1.000 159.81000 242 TRP A C 1
ATOM 3118 O O . TRP A 1 286 ? 113.84800 131.17400 64.62400 1.000 163.29000 242 TRP A O 1
ATOM 3139 N N . PRO A 1 287 ? 112.92300 132.52700 66.15500 1.000 158.39000 243 PRO A N 1
ATOM 3140 C CA . PRO A 1 287 ? 111.74100 131.74300 66.45700 1.000 161.94000 243 PRO A CA 1
ATOM 3141 C C . PRO A 1 287 ? 110.71000 131.88700 65.35900 1.000 161.26000 243 PRO A C 1
ATOM 3142 O O . PRO A 1 287 ? 109.69400 132.55800 65.52700 1.000 164.67000 243 PRO A O 1
ATOM 3153 N N . LEU A 1 288 ? 111.02000 131.31900 64.20600 1.000 168.33000 244 LEU A N 1
ATOM 3154 C CA . LEU A 1 288 ? 110.16800 131.49300 63.04700 1.000 177.19000 244 LEU A CA 1
ATOM 3155 C C . LEU A 1 288 ? 108.86500 130.73800 63.16800 1.000 179.59000 244 LEU A C 1
ATOM 3156 O O . LEU A 1 288 ? 108.84900 129.52300 63.35800 1.000 176.72000 244 LEU A O 1
ATOM 3172 N N . VAL A 1 289 ? 107.77800 131.45200 62.91900 1.000 187.54000 245 VAL A N 1
ATOM 3173 C CA . VAL A 1 289 ? 106.47400 130.85300 62.71400 1.000 193.82000 245 VAL A CA 1
ATOM 3174 C C . VAL A 1 289 ? 105.96000 131.28900 61.35300 1.000 199.02000 245 VAL A C 1
ATOM 3175 O O . VAL A 1 289 ? 105.83100 132.48600 61.09900 1.000 197.79000 245 VAL A O 1
ATOM 3188 N N . ASN A 1 290 ? 105.69100 130.33600 60.47300 1.000 202.26000 246 ASN A N 1
ATOM 3189 C CA . ASN A 1 290 ? 105.25700 130.68000 59.12700 1.000 209.76000 246 ASN A CA 1
ATOM 3190 C C . ASN A 1 290 ? 104.42900 129.55900 58.50200 1.000 214.72000 246 ASN A C 1
ATOM 3191 O O . ASN A 1 290 ? 104.34200 128.46300 59.05900 1.000 211.48000 246 ASN A O 1
ATOM 3202 N N . ASP A 1 291 ? 103.87500 129.82800 57.31200 1.000 221.73000 247 ASP A N 1
ATOM 3203 C CA . ASP A 1 291 ? 103.14000 128.85400 56.50900 1.000 227.02000 247 ASP A CA 1
ATOM 3204 C C . ASP A 1 291 ? 103.31200 129.17700 55.02600 1.000 224.84000 247 ASP A C 1
ATOM 3205 O O . ASP A 1 291 ? 103.38500 130.34500 54.63400 1.000 218.83000 247 ASP A O 1
ATOM 3214 N N . ASP A 1 304 ? 115.98800 130.06200 52.14200 1.000 194.01000 260 ASP A N 1
ATOM 3215 C CA . ASP A 1 304 ? 114.73600 130.80300 52.29500 1.000 194.57000 260 ASP A CA 1
ATOM 3216 C C . ASP A 1 304 ? 113.90200 130.28300 53.47000 1.000 187.19000 260 ASP A C 1
ATOM 3217 O O . ASP A 1 304 ? 113.09400 131.02200 54.03900 1.000 186.82000 260 ASP A O 1
ATOM 3226 N N . ARG A 1 305 ? 114.03600 128.98500 53.76200 1.000 185.06000 261 ARG A N 1
ATOM 3227 C CA . ARG A 1 305 ? 113.21100 128.27600 54.73700 1.000 186.08000 261 ARG A CA 1
ATOM 3228 C C . ARG A 1 305 ? 113.84700 128.27900 56.11800 1.000 182.08000 261 ARG A C 1
ATOM 3229 O O . ARG A 1 305 ? 113.21100 127.91900 57.10500 1.000 180.32000 261 ARG A O 1
ATOM 3250 N N . ALA A 1 306 ? 115.12100 128.63800 56.17500 1.000 178.12000 262 ALA A N 1
ATOM 3251 C CA . ALA A 1 306 ? 115.90700 128.44700 57.38200 1.000 174.70000 262 ALA A CA 1
ATOM 3252 C C . ALA A 1 306 ? 115.47500 129.36400 58.50300 1.000 168.32000 262 ALA A C 1
ATOM 3253 O O . ALA A 1 306 ? 115.07700 130.50600 58.27200 1.000 170.07000 262 ALA A O 1
ATOM 3260 N N . ASN A 1 307 ? 115.60000 128.87300 59.73000 1.000 167.63000 263 ASN A N 1
ATOM 3261 C CA . ASN A 1 307 ? 115.43800 129.72800 60.89300 1.000 162.28000 263 ASN A CA 1
ATOM 3262 C C . ASN A 1 307 ? 116.67500 129.68500 61.77700 1.000 160.10000 263 ASN A C 1
ATOM 3263 O O . ASN A 1 307 ? 116.69900 130.24700 62.87300 1.000 158.45000 263 ASN A O 1
ATOM 3274 N N . LEU A 1 308 ? 117.71800 129.04500 61.26600 1.000 167.12000 264 LEU A N 1
ATOM 3275 C CA . LEU A 1 308 ? 119.02700 129.02600 61.90000 1.000 169.98000 264 LEU A CA 1
ATOM 3276 C C . LEU A 1 308 ? 120.12300 129.14100 60.85400 1.000 174.89000 264 LEU A C 1
ATOM 3277 O O . LEU A 1 308 ? 120.15000 128.38600 59.88100 1.000 179.49000 264 LEU A O 1
ATOM 3293 N N . LEU A 1 309 ? 121.08700 130.01300 61.10700 1.000 173.63000 265 LEU A N 1
ATOM 3294 C CA . LEU A 1 309 ? 122.22500 130.17100 60.22300 1.000 179.65000 265 LEU A CA 1
ATOM 3295 C C . LEU A 1 309 ? 123.49300 129.71000 60.90100 1.000 181.22000 265 LEU A C 1
ATOM 3296 O O . LEU A 1 309 ? 123.73700 130.02200 62.06800 1.000 179.62000 265 LEU A O 1
ATOM 3312 N N . LEU A 1 310 ? 124.36800 129.09900 60.12100 1.000 186.10000 266 LEU A N 1
ATOM 3313 C CA . LEU A 1 310 ? 125.70800 128.80300 60.57800 1.000 187.38000 266 LEU A CA 1
ATOM 3314 C C . LEU A 1 310 ? 126.66600 129.81000 59.98800 1.000 189.72000 266 LEU A C 1
ATOM 3315 O O . LEU A 1 310 ? 126.78600 129.92900 58.76500 1.000 191.56000 266 LEU A O 1
ATOM 3331 N N . LEU A 1 311 ? 127.34900 130.53000 60.85600 1.000 189.14000 267 LEU A N 1
ATOM 3332 C CA . LEU A 1 311 ? 128.19600 131.62100 60.43100 1.000 191.34000 267 LEU A CA 1
ATOM 3333 C C . LEU A 1 311 ? 129.63900 131.33700 60.80300 1.000 193.90000 267 LEU A C 1
ATOM 3334 O O . LEU A 1 311 ? 129.91800 130.71100 61.82600 1.000 193.57000 267 LEU A O 1
ATOM 3350 N N . GLY A 1 312 ? 130.56200 131.77100 59.96500 1.000 200.60000 268 GLY A N 1
ATOM 3351 C CA . GLY A 1 312 ? 131.97200 131.61700 60.27700 1.000 205.03000 268 GLY A CA 1
ATOM 3352 C C . GLY A 1 312 ? 132.64200 132.96500 60.47600 1.000 211.03000 268 GLY A C 1
ATOM 3353 O O . GLY A 1 312 ? 132.13600 133.99800 60.03000 1.000 209.45000 268 GLY A O 1
ATOM 3357 N N . TYR A 1 313 ? 133.81100 132.94600 61.09800 1.000 212.26000 269 TYR A N 1
ATOM 3358 C CA . TYR A 1 313 ? 134.71800 134.08100 61.04500 1.000 218.41000 269 TYR A CA 1
ATOM 3359 C C . TYR A 1 313 ? 136.11000 133.61300 60.66100 1.000 220.23000 269 TYR A C 1
ATOM 3360 O O . TYR A 1 313 ? 136.63200 132.66200 61.24100 1.000 217.79000 269 TYR A O 1
ATOM 3378 N N . ALA A 1 314 ? 136.72100 134.27600 59.69100 1.000 224.36000 270 ALA A N 1
ATOM 3379 C CA . ALA A 1 314 ? 138.11700 134.00800 59.39200 1.000 226.47000 270 ALA A CA 1
ATOM 3380 C C . ALA A 1 314 ? 138.77500 135.18800 58.70500 1.000 231.16000 270 ALA A C 1
ATOM 3381 O O . ALA A 1 314 ? 138.14700 135.87800 57.90600 1.000 231.70000 270 ALA A O 1
ATOM 3388 N N . GLN A 1 315 ? 140.07400 135.33300 58.91500 1.000 235.53000 271 GLN A N 1
ATOM 3389 C CA . GLN A 1 315 ? 140.89900 136.24000 58.12600 1.000 241.70000 271 GLN A CA 1
ATOM 3390 C C . GLN A 1 315 ? 140.35500 137.66400 58.09200 1.000 240.08000 271 GLN A C 1
ATOM 3391 O O . GLN A 1 315 ? 140.43000 138.33700 57.06400 1.000 240.26000 271 GLN A O 1
ATOM 3405 N N . GLY A 1 316 ? 139.82700 138.13700 59.21400 1.000 234.42000 272 GLY A N 1
ATOM 3406 C CA . GLY A 1 316 ? 139.35800 139.51400 59.29700 1.000 233.20000 272 GLY A CA 1
ATOM 3407 C C . GLY A 1 316 ? 137.96800 139.70600 58.69100 1.000 229.46000 272 GLY A C 1
ATOM 3408 O O . GLY A 1 316 ? 137.48800 140.83500 58.57500 1.000 227.34000 272 GLY A O 1
ATOM 3412 N N . ARG A 1 317 ? 137.30800 138.61500 58.31800 1.000 227.84000 273 ARG A N 1
ATOM 3413 C CA . ARG A 1 317 ? 135.99800 138.72200 57.69200 1.000 225.31000 273 ARG A CA 1
ATOM 3414 C C . ARG A 1 317 ? 134.96200 137.80900 58.31700 1.000 217.55000 273 ARG A C 1
ATOM 3415 O O . ARG A 1 317 ? 135.24700 136.67300 58.69500 1.000 220.46000 273 ARG A O 1
ATOM 3436 N N . LEU A 1 318 ? 133.73300 138.29300 58.35400 1.000 215.63000 274 LEU A N 1
ATOM 3437 C CA . LEU A 1 318 ? 132.60300 137.48800 58.77600 1.000 211.90000 274 LEU A CA 1
ATOM 3438 C C . LEU A 1 318 ? 131.98700 136.83900 57.53200 1.000 212.16000 274 LEU A C 1
ATOM 3439 O O . LEU A 1 318 ? 132.03400 137.42300 56.44900 1.000 212.29000 274 LEU A O 1
ATOM 3455 N N . GLU A 1 319 ? 131.48300 135.60900 57.65600 1.000 211.75000 275 GLU A N 1
ATOM 3456 C CA . GLU A 1 319 ? 130.87800 134.92200 56.51000 1.000 211.06000 275 GLU A CA 1
ATOM 3457 C C . GLU A 1 319 ? 129.69300 134.03300 56.89000 1.000 210.25000 275 GLU A C 1
ATOM 3458 O O . GLU A 1 319 ? 129.59700 133.56300 58.02200 1.000 206.99000 275 GLU A O 1
ATOM 3470 N N . VAL A 1 320 ? 128.83000 133.74000 55.91700 1.000 210.67000 276 VAL A N 1
ATOM 3471 C CA . VAL A 1 320 ? 127.75900 132.76200 56.11700 1.000 209.08000 276 VAL A CA 1
ATOM 3472 C C . VAL A 1 320 ? 128.17800 131.42900 55.50700 1.000 205.60000 276 VAL A C 1
ATOM 3473 O O . VAL A 1 320 ? 128.57000 131.38000 54.34200 1.000 204.23000 276 VAL A O 1
ATOM 3486 N N . LEU A 1 321 ? 128.14800 130.35800 56.29700 1.000 201.98000 277 LEU A N 1
ATOM 3487 C CA . LEU A 1 321 ? 128.59400 129.06700 55.79100 1.000 199.69000 277 LEU A CA 1
ATOM 3488 C C . LEU A 1 321 ? 127.44600 128.19200 55.29800 1.000 196.64000 277 LEU A C 1
ATOM 3489 O O . LEU A 1 321 ? 127.53900 127.57000 54.24000 1.000 194.08000 277 LEU A O 1
ATOM 3505 N N . SER A 1 322 ? 126.38200 128.11500 56.09000 1.000 196.36000 278 SER A N 1
ATOM 3506 C CA . SER A 1 322 ? 125.25500 127.23600 55.77500 1.000 195.51000 278 SER A CA 1
ATOM 3507 C C . SER A 1 322 ? 124.01800 127.61900 56.57900 1.000 195.50000 278 SER A C 1
ATOM 3508 O O . SER A 1 322 ? 124.08200 128.51800 57.41400 1.000 192.84000 278 SER A O 1
ATOM 3516 N N . SER A 1 323 ? 122.88500 126.96600 56.31400 1.000 195.94000 279 SER A N 1
ATOM 3517 C CA . SER A 1 323 ? 121.67500 127.22600 57.10000 1.000 190.99000 279 SER A CA 1
ATOM 3518 C C . SER A 1 323 ? 120.74900 126.01300 57.18200 1.000 191.90000 279 SER A C 1
ATOM 3519 O O . SER A 1 323 ? 120.76500 125.15400 56.30100 1.000 193.98000 279 SER A O 1
ATOM 3527 N N . VAL A 1 324 ? 119.90400 125.97700 58.21900 1.000 187.02000 280 VAL A N 1
ATOM 3528 C CA . VAL A 1 324 ? 118.90000 124.92200 58.37300 1.000 187.18000 280 VAL A CA 1
ATOM 3529 C C . VAL A 1 324 ? 117.53500 125.47000 58.75500 1.000 179.60000 280 VAL A C 1
ATOM 3530 O O . VAL A 1 324 ? 117.42200 126.54600 59.35100 1.000 178.05000 280 VAL A O 1
ATOM 3543 N N . ARG A 1 325 ? 116.51500 124.65200 58.55200 1.000 180.66000 281 ARG A N 1
ATOM 3544 C CA . ARG A 1 325 ? 115.23400 124.88800 59.19300 1.000 176.11000 281 ARG A CA 1
ATOM 3545 C C . ARG A 1 325 ? 115.00700 123.80900 60.23500 1.000 174.35000 281 ARG A C 1
ATOM 3546 O O . ARG A 1 325 ? 115.13600 122.62200 59.93500 1.000 173.69000 281 ARG A O 1
ATOM 3567 N N . THR A 1 326 ? 114.72800 124.21500 61.46500 1.000 171.82000 282 THR A N 1
ATOM 3568 C CA . THR A 1 326 ? 114.48800 123.25300 62.52300 1.000 169.46000 282 THR A CA 1
ATOM 3569 C C . THR A 1 326 ? 113.06000 122.74300 62.43300 1.000 169.31000 282 THR A C 1
ATOM 3570 O O . THR A 1 326 ? 112.18600 123.42300 61.89800 1.000 171.10000 282 THR A O 1
ATOM 3581 N N . GLU A 1 327 ? 112.82600 121.54800 62.95900 1.000 168.60000 283 GLU A N 1
ATOM 3582 C CA . GLU A 1 327 ? 111.50100 120.94500 62.91500 1.000 168.59000 283 GLU A CA 1
ATOM 3583 C C . GLU A 1 327 ? 110.49500 121.62700 63.84100 1.000 168.01000 283 GLU A C 1
ATOM 3584 O O . GLU A 1 327 ? 109.29800 121.64700 63.55600 1.000 166.91000 283 GLU A O 1
ATOM 3596 N N . TRP A 1 328 ? 110.99200 122.24900 64.90200 1.000 169.24000 284 TRP A N 1
ATOM 3597 C CA . TRP A 1 328 ? 110.17300 123.04000 65.81300 1.000 172.13000 284 TRP A CA 1
ATOM 3598 C C . TRP A 1 328 ? 110.88700 124.32700 66.20500 1.000 174.67000 284 TRP A C 1
ATOM 3599 O O . TRP A 1 328 ? 112.11500 124.39800 66.13700 1.000 170.44000 284 TRP A O 1
ATOM 3620 N N . ASP A 1 329 ? 110.13300 125.36200 66.56800 1.000 173.68000 285 ASP A N 1
ATOM 3621 C CA . ASP A 1 329 ? 110.72600 126.64100 66.94200 1.000 172.88000 285 ASP A CA 1
ATOM 3622 C C . ASP A 1 329 ? 111.35500 126.57400 68.34500 1.000 166.10000 285 ASP A C 1
ATOM 3623 O O . ASP A 1 329 ? 110.65900 126.28400 69.31700 1.000 162.58000 285 ASP A O 1
ATOM 3632 N N . PRO A 1 330 ? 112.67000 126.81500 68.46100 1.000 164.94000 286 PRO A N 1
ATOM 3633 C CA . PRO A 1 330 ? 113.50600 126.61200 69.63300 1.000 159.31000 286 PRO A CA 1
ATOM 3634 C C . PRO A 1 330 ? 113.16700 127.47200 70.83500 1.000 154.26000 286 PRO A C 1
ATOM 3635 O O . PRO A 1 330 ? 112.80300 128.64300 70.69700 1.000 156.82000 286 PRO A O 1
ATOM 3646 N N . LEU A 1 331 ? 113.35000 126.89700 72.01600 1.000 148.48000 287 LEU A N 1
ATOM 3647 C CA . LEU A 1 331 ? 113.37200 127.62300 73.27400 1.000 142.43000 287 LEU A CA 1
ATOM 3648 C C . LEU A 1 331 ? 114.76800 128.17900 73.51000 1.000 138.24000 287 LEU A C 1
ATOM 3649 O O . LEU A 1 331 ? 114.93900 129.26700 74.05700 1.000 139.82000 287 LEU A O 1
ATOM 3665 N N . ASP A 1 332 ? 115.77000 127.41500 73.07500 1.000 134.87000 288 ASP A N 1
ATOM 3666 C CA . ASP A 1 332 ? 117.16600 127.82700 73.17700 1.000 135.58000 288 ASP A CA 1
ATOM 3667 C C . ASP A 1 332 ? 118.02200 127.26500 72.05300 1.000 139.75000 288 ASP A C 1
ATOM 3668 O O . ASP A 1 332 ? 117.70700 126.21500 71.48600 1.000 145.71000 288 ASP A O 1
ATOM 3677 N N . VAL A 1 333 ? 119.10200 127.97600 71.74200 1.000 136.81000 289 VAL A N 1
ATOM 3678 C CA . VAL A 1 333 ? 120.17600 127.45800 70.90200 1.000 135.82000 289 VAL A CA 1
ATOM 3679 C C . VAL A 1 333 ? 121.51000 127.72900 71.57400 1.000 131.41000 289 VAL A C 1
ATOM 3680 O O . VAL A 1 333 ? 121.80600 128.86500 71.94100 1.000 138.76000 289 VAL A O 1
ATOM 3693 N N . ARG A 1 334 ? 122.34300 126.71200 71.67800 1.000 138.92000 290 ARG A N 1
ATOM 3694 C CA . ARG A 1 334 ? 123.59500 126.86100 72.39100 1.000 140.04000 290 ARG A CA 1
ATOM 3695 C C . ARG A 1 334 ? 124.69400 126.02500 71.75500 1.000 149.15000 290 ARG A C 1
ATOM 3696 O O . ARG A 1 334 ? 124.43100 124.96600 71.19200 1.000 154.85000 290 ARG A O 1
ATOM 3717 N N . PHE A 1 335 ? 125.93000 126.46300 71.89700 1.000 155.08000 291 PHE A N 1
ATOM 3718 C CA . PHE A 1 335 ? 127.05500 125.65100 71.46500 1.000 168.43000 291 PHE A CA 1
ATOM 3719 C C . PHE A 1 335 ? 127.49000 124.68200 72.55200 1.000 173.58000 291 PHE A C 1
ATOM 3720 O O . PHE A 1 335 ? 127.41000 125.00100 73.73800 1.000 171.30000 291 PHE A O 1
ATOM 3737 N N . GLY A 1 336 ? 127.97700 123.51500 72.14500 1.000 179.60000 292 GLY A N 1
ATOM 3738 C CA . GLY A 1 336 ? 128.53800 122.55000 73.08400 1.000 186.49000 292 GLY A CA 1
ATOM 3739 C C . GLY A 1 336 ? 129.90600 123.00200 73.55800 1.000 190.22000 292 GLY A C 1
ATOM 3740 O O . GLY A 1 336 ? 130.54600 123.82900 72.91000 1.000 191.15000 292 GLY A O 1
ATOM 3744 N N . THR A 1 337 ? 130.36300 122.46300 74.68200 1.000 193.71000 293 THR A N 1
ATOM 3745 C CA . THR A 1 337 ? 131.73500 122.71700 75.09700 1.000 200.14000 293 THR A CA 1
ATOM 3746 C C . THR A 1 337 ? 132.66600 121.62600 74.58100 1.000 200.80000 293 THR A C 1
ATOM 3747 O O . THR A 1 337 ? 133.82600 121.88600 74.26200 1.000 201.25000 293 THR A O 1
ATOM 3758 N N . LYS A 1 338 ? 132.12800 120.42500 74.40600 1.000 200.74000 294 LYS A N 1
ATOM 3759 C CA . LYS A 1 338 ? 132.84500 119.37300 73.70400 1.000 201.55000 294 LYS A CA 1
ATOM 3760 C C . LYS A 1 338 ? 132.54300 119.50500 72.22800 1.000 199.50000 294 LYS A C 1
ATOM 3761 O O . LYS A 1 338 ? 131.43100 119.88400 71.86600 1.000 196.08000 294 LYS A O 1
ATOM 3780 N N . GLN A 1 339 ? 133.49000 119.13900 71.37200 1.000 200.32000 295 GLN A N 1
ATOM 3781 C CA . GLN A 1 339 ? 133.24000 119.21800 69.94000 1.000 199.39000 295 GLN A CA 1
ATOM 3782 C C . GLN A 1 339 ? 132.45700 120.48700 69.63400 1.000 196.63000 295 GLN A C 1
ATOM 3783 O O . GLN A 1 339 ? 131.47800 120.43900 68.89100 1.000 195.10000 295 GLN A O 1
ATOM 3797 N N . PRO A 1 340 ? 133.00600 121.64100 70.01900 1.000 198.22000 296 PRO A N 1
ATOM 3798 C CA . PRO A 1 340 ? 132.33000 122.88500 70.34700 1.000 194.64000 296 PRO A CA 1
ATOM 3799 C C . PRO A 1 340 ? 131.49200 123.42700 69.20300 1.000 190.57000 296 PRO A C 1
ATOM 3800 O O . PRO A 1 340 ? 130.50700 124.12900 69.42000 1.000 186.87000 296 PRO A O 1
ATOM 3811 N N . TYR A 1 341 ? 131.85300 123.06400 67.98800 1.000 191.42000 297 TYR A N 1
ATOM 3812 C CA . TYR A 1 341 ? 131.16900 123.55100 66.80500 1.000 191.64000 297 TYR A CA 1
ATOM 3813 C C . TYR A 1 341 ? 129.74000 123.03200 66.74400 1.000 188.13000 297 TYR A C 1
ATOM 3814 O O . TYR A 1 341 ? 128.89700 123.59800 66.04800 1.000 188.31000 297 TYR A O 1
ATOM 3832 N N . GLN A 1 342 ? 129.48400 121.92900 67.43700 1.000 186.91000 298 GLN A N 1
ATOM 3833 C CA . GLN A 1 342 ? 128.16700 121.31100 67.44200 1.000 185.49000 298 GLN A CA 1
ATOM 3834 C C . GLN A 1 342 ? 127.14500 122.22800 68.09800 1.000 175.36000 298 GLN A C 1
ATOM 3835 O O . GLN A 1 342 ? 127.36500 122.74200 69.19900 1.000 172.50000 298 GLN A O 1
ATOM 3849 N N . VAL A 1 343 ? 126.00100 122.39300 67.44100 1.000 171.32000 299 VAL A N 1
ATOM 3850 C CA . VAL A 1 343 ? 124.96300 123.28000 67.94500 1.000 163.55000 299 VAL A CA 1
ATOM 3851 C C . VAL A 1 343 ? 123.82600 122.52000 68.59100 1.000 159.72000 299 VAL A C 1
ATOM 3852 O O . VAL A 1 343 ? 123.08800 121.78900 67.93000 1.000 162.29000 299 VAL A O 1
ATOM 3865 N N . PHE A 1 344 ? 123.70400 122.68000 69.89000 1.000 154.78000 300 PHE A N 1
ATOM 3866 C CA . PHE A 1 344 ? 122.64200 122.05600 70.64500 1.000 151.04000 300 PHE A CA 1
ATOM 3867 C C . PHE A 1 344 ? 121.42200 122.94500 70.64300 1.000 140.75000 300 PHE A C 1
ATOM 3868 O O . PHE A 1 344 ? 121.53800 124.16200 70.76900 1.000 143.45000 300 PHE A O 1
ATOM 3885 N N . THR A 1 345 ? 120.24400 122.35800 70.60900 1.000 139.66000 301 THR A N 1
ATOM 3886 C CA . THR A 1 345 ? 119.06300 123.17200 70.77700 1.000 133.83000 301 THR A CA 1
ATOM 3887 C C . THR A 1 345 ? 118.13100 122.52900 71.77000 1.000 137.65000 301 THR A C 1
ATOM 3888 O O . THR A 1 345 ? 118.28900 121.36100 72.12700 1.000 144.09000 301 THR A O 1
ATOM 3899 N N . VAL A 1 346 ? 117.18200 123.31200 72.24400 1.000 138.66000 302 VAL A N 1
ATOM 3900 C CA . VAL A 1 346 ? 116.04200 122.77500 72.95000 1.000 136.04000 302 VAL A CA 1
ATOM 3901 C C . VAL A 1 346 ? 114.81200 123.32000 72.28300 1.000 140.12000 302 VAL A C 1
ATOM 3902 O O . VAL A 1 346 ? 114.57300 124.52400 72.33000 1.000 144.09000 302 VAL A O 1
ATOM 3915 N N . GLU A 1 347 ? 114.01900 122.45100 71.68500 1.000 142.14000 303 GLU A N 1
ATOM 3916 C CA . GLU A 1 347 ? 112.84700 122.89900 70.96000 1.000 148.75000 303 GLU A CA 1
ATOM 3917 C C . GLU A 1 347 ? 111.57300 122.44600 71.63300 1.000 153.71000 303 GLU A C 1
ATOM 3918 O O . GLU A 1 347 ? 111.34200 121.25200 71.79200 1.000 157.06000 303 GLU A O 1
ATOM 3930 N N . HIS A 1 348 ? 110.74300 123.38300 72.05600 1.000 154.45000 304 HIS A N 1
ATOM 3931 C CA . HIS A 1 348 ? 109.45800 122.97200 72.58400 1.000 158.72000 304 HIS A CA 1
ATOM 3932 C C . HIS A 1 348 ? 108.56600 122.54900 71.43200 1.000 160.96000 304 HIS A C 1
ATOM 3933 O O . HIS A 1 348 ? 108.72400 123.02200 70.30700 1.000 161.78000 304 HIS A O 1
ATOM 3947 N N . SER A 1 349 ? 107.68600 121.59700 71.69300 1.000 165.04000 305 SER A N 1
ATOM 3948 C CA . SER A 1 349 ? 106.90600 120.99800 70.62700 1.000 172.51000 305 SER A CA 1
ATOM 3949 C C . SER A 1 349 ? 105.58200 120.45900 71.12800 1.000 175.14000 305 SER A C 1
ATOM 3950 O O . SER A 1 349 ? 105.38400 120.26300 72.32800 1.000 173.51000 305 SER A O 1
ATOM 3958 N N . VAL A 1 350 ? 104.67200 120.21700 70.19800 1.000 180.53000 306 VAL A N 1
ATOM 3959 C CA . VAL A 1 350 ? 103.39400 119.61700 70.52900 1.000 183.83000 306 VAL A CA 1
ATOM 3960 C C . VAL A 1 350 ? 103.28300 118.20500 69.98200 1.000 186.48000 306 VAL A C 1
ATOM 3961 O O . VAL A 1 350 ? 103.42800 117.97200 68.78200 1.000 187.26000 306 VAL A O 1
ATOM 3974 N N . SER A 1 351 ? 102.97800 117.27900 70.87300 1.000 188.79000 307 SER A N 1
ATOM 3975 C CA . SER A 1 351 ? 102.76200 115.88200 70.54300 1.000 193.56000 307 SER A CA 1
ATOM 3976 C C . SER A 1 351 ? 101.47700 115.67600 69.76200 1.000 200.10000 307 SER A C 1
ATOM 3977 O O . SER A 1 351 ? 100.58000 116.51600 69.77100 1.000 198.09000 307 SER A O 1
ATOM 3985 N N . VAL A 1 352 ? 101.38800 114.53400 69.09700 1.000 203.50000 308 VAL A N 1
ATOM 3986 C CA . VAL A 1 352 ? 100.16400 114.10200 68.42600 1.000 206.23000 308 VAL A CA 1
ATOM 3987 C C . VAL A 1 352 ? 99.07300 113.89500 69.47100 1.000 206.54000 308 VAL A C 1
ATOM 3988 O O . VAL A 1 352 ? 97.88100 113.96200 69.17900 1.000 205.91000 308 VAL A O 1
ATOM 4001 N N . ASP A 1 353 ? 99.51500 113.75600 70.71200 1.000 206.52000 309 ASP A N 1
ATOM 4002 C CA . ASP A 1 353 ? 98.67000 113.66100 71.89100 1.000 207.33000 309 ASP A CA 1
ATOM 4003 C C . ASP A 1 353 ? 98.07100 115.02600 72.22900 1.000 204.71000 309 ASP A C 1
ATOM 4004 O O . ASP A 1 353 ? 97.25500 115.14100 73.14300 1.000 204.35000 309 ASP A O 1
ATOM 4013 N N . LYS A 1 354 ? 98.53000 116.06200 71.52700 1.000 201.31000 310 LYS A N 1
ATOM 4014 C CA . LYS A 1 354 ? 98.19500 117.45100 71.80800 1.000 200.72000 310 LYS A CA 1
ATOM 4015 C C . LYS A 1 354 ? 98.63500 117.88800 73.19200 1.000 197.79000 310 LYS A C 1
ATOM 4016 O O . LYS A 1 354 ? 97.94500 118.64900 73.86900 1.000 196.40000 310 LYS A O 1
ATOM 4035 N N . GLU A 1 355 ? 99.82800 117.45100 73.56800 1.000 196.73000 311 GLU A N 1
ATOM 4036 C CA . GLU A 1 355 ? 100.42800 117.77600 74.85100 1.000 192.32000 311 GLU A CA 1
ATOM 4037 C C . GLU A 1 355 ? 101.89300 118.13500 74.61200 1.000 186.31000 311 GLU A C 1
ATOM 4038 O O . GLU A 1 355 ? 102.50100 117.62900 73.66800 1.000 183.53000 311 GLU A O 1
ATOM 4050 N N . PRO A 1 356 ? 102.47700 119.00300 75.44200 1.000 179.93000 312 PRO A N 1
ATOM 4051 C CA . PRO A 1 356 ? 103.81100 119.55000 75.29600 1.000 173.57000 312 PRO A CA 1
ATOM 4052 C C . PRO A 1 356 ? 104.91700 118.52400 75.48300 1.000 164.71000 312 PRO A C 1
ATOM 4053 O O . PRO A 1 356 ? 104.82700 117.64000 76.33900 1.000 165.13000 312 PRO A O 1
ATOM 4064 N N . MET A 1 357 ? 105.98900 118.72000 74.72200 1.000 162.35000 313 MET A N 1
ATOM 4065 C CA . MET A 1 357 ? 107.21100 117.94000 74.82100 1.000 158.38000 313 MET A CA 1
ATOM 4066 C C . MET A 1 357 ? 108.42000 118.82700 74.57700 1.000 156.63000 313 MET A C 1
ATOM 4067 O O . MET A 1 357 ? 108.30500 119.89200 73.96800 1.000 159.36000 313 MET A O 1
ATOM 4081 N N . ALA A 1 358 ? 109.57700 118.41500 75.07500 1.000 154.58000 314 ALA A N 1
ATOM 4082 C CA . ALA A 1 358 ? 110.81500 119.08600 74.70300 1.000 153.05000 314 ALA A CA 1
ATOM 4083 C C . ALA A 1 358 ? 111.65800 118.18700 73.80500 1.000 149.11000 314 ALA A C 1
ATOM 4084 O O . ALA A 1 358 ? 111.99100 117.06000 74.17200 1.000 151.67000 314 ALA A O 1
ATOM 4091 N N . ASP A 1 359 ? 112.05700 118.72000 72.65900 1.000 148.51000 315 ASP A N 1
ATOM 4092 C CA . ASP A 1 359 ? 112.88100 117.99200 71.70800 1.000 148.10000 315 ASP A CA 1
ATOM 4093 C C . ASP A 1 359 ? 114.30800 118.52600 71.67100 1.000 144.06000 315 ASP A C 1
ATOM 4094 O O . ASP A 1 359 ? 114.57700 119.59500 71.12000 1.000 148.38000 315 ASP A O 1
ATOM 4103 N N . SER A 1 360 ? 115.23400 117.77400 72.24200 1.000 145.45000 316 SER A N 1
ATOM 4104 C CA . SER A 1 360 ? 116.62800 118.20300 72.29700 1.000 145.58000 316 SER A CA 1
ATOM 4105 C C . SER A 1 360 ? 117.38100 117.89000 71.01700 1.000 148.10000 316 SER A C 1
ATOM 4106 O O . SER A 1 360 ? 118.22300 116.99100 70.98600 1.000 150.80000 316 SER A O 1
ATOM 4114 N N . CYS A 1 361 ? 117.06300 118.61700 69.95900 1.000 148.49000 317 CYS A N 1
ATOM 4115 C CA . CYS A 1 361 ? 117.70700 118.40100 68.67500 1.000 154.58000 317 CYS A CA 1
ATOM 4116 C C . CYS A 1 361 ? 119.15600 118.87900 68.71400 1.000 155.79000 317 CYS A C 1
ATOM 4117 O O . CYS A 1 361 ? 119.48700 119.83000 69.42100 1.000 153.38000 317 CYS A O 1
ATOM 4125 N N . ILE A 1 362 ? 120.01600 118.21600 67.95000 1.000 160.59000 318 ILE A N 1
ATOM 4126 C CA . ILE A 1 362 ? 121.39900 118.64900 67.78300 1.000 161.05000 318 ILE A CA 1
ATOM 4127 C C . ILE A 1 362 ? 121.76800 118.73100 66.30700 1.000 167.77000 318 ILE A C 1
ATOM 4128 O O . ILE A 1 362 ? 121.55900 117.76900 65.56400 1.000 173.28000 318 ILE A O 1
ATOM 4144 N N . TYR A 1 363 ? 122.41300 119.82900 65.90800 1.000 166.75000 319 TYR A N 1
ATOM 4145 C CA . TYR A 1 363 ? 122.76200 120.02900 64.50700 1.000 172.12000 319 TYR A CA 1
ATOM 4146 C C . TYR A 1 363 ? 124.26700 120.17600 64.24700 1.000 177.11000 319 TYR A C 1
ATOM 4147 O O . TYR A 1 363 ? 125.00900 120.73700 65.05500 1.000 177.54000 319 TYR A O 1
ATOM 4165 N N . GLU A 1 364 ? 124.69300 119.66200 63.09100 1.000 186.97000 320 GLU A N 1
ATOM 4166 C CA . GLU A 1 364 ? 126.07200 119.75200 62.58100 1.000 194.56000 320 GLU A CA 1
ATOM 4167 C C . GLU A 1 364 ? 126.19800 120.36700 61.17600 1.000 197.51000 320 GLU A C 1
ATOM 4168 O O . GLU A 1 364 ? 127.16900 120.09200 60.47000 1.000 198.00000 320 GLU A O 1
ATOM 4180 N N . CYS A 1 365 ? 125.20300 121.15800 60.75200 1.000 193.93000 321 CYS A N 1
ATOM 4181 C CA . CYS A 1 365 ? 125.16200 121.75500 59.41200 1.000 194.16000 321 CYS A CA 1
ATOM 4182 C C . CYS A 1 365 ? 126.39900 122.61600 59.13800 1.000 196.59000 321 CYS A C 1
ATOM 4183 O O . CYS A 1 365 ? 126.83600 122.75900 57.99400 1.000 193.66000 321 CYS A O 1
ATOM 4191 N N . ILE A 1 370 ? 122.80500 120.60600 55.79900 1.000 216.38000 326 ILE A N 1
ATOM 4192 C CA . ILE A 1 370 ? 121.75000 120.45100 56.79700 1.000 214.55000 326 ILE A CA 1
ATOM 4193 C C . ILE A 1 370 ? 121.90000 119.08300 57.46400 1.000 215.68000 326 ILE A C 1
ATOM 4194 O O . ILE A 1 370 ? 121.73900 118.05000 56.80600 1.000 222.74000 326 ILE A O 1
ATOM 4210 N N . GLN A 1 371 ? 122.27500 119.08000 58.75100 1.000 209.38000 327 GLN A N 1
ATOM 4211 C CA . GLN A 1 371 ? 122.50300 117.85200 59.51300 1.000 206.87000 327 GLN A CA 1
ATOM 4212 C C . GLN A 1 371 ? 121.88300 117.92300 60.89700 1.000 194.76000 327 GLN A C 1
ATOM 4213 O O . GLN A 1 371 ? 122.43000 118.58100 61.77600 1.000 187.45000 327 GLN A O 1
ATOM 4227 N N . CYS A 1 372 ? 120.82300 117.15700 61.13700 1.000 193.72000 328 CYS A N 1
ATOM 4228 C CA . CYS A 1 372 ? 120.34800 116.98300 62.50800 1.000 185.63000 328 CYS A CA 1
ATOM 4229 C C . CYS A 1 372 ? 120.84700 115.63100 62.97900 1.000 183.93000 328 CYS A C 1
ATOM 4230 O O . CYS A 1 372 ? 120.39600 114.59700 62.48800 1.000 182.19000 328 CYS A O 1
ATOM 4238 N N . VAL A 1 373 ? 121.85400 115.63900 63.83600 1.000 182.32000 329 VAL A N 1
ATOM 4239 C CA . VAL A 1 373 ? 122.52100 114.39500 64.18500 1.000 182.44000 329 VAL A CA 1
ATOM 4240 C C . VAL A 1 373 ? 121.77700 113.60200 65.24200 1.000 177.15000 329 VAL A C 1
ATOM 4241 O O . VAL A 1 373 ? 121.86300 112.37500 65.27700 1.000 177.43000 329 VAL A O 1
ATOM 4254 N N . SER A 1 374 ? 121.06900 114.29600 66.12000 1.000 174.40000 330 SER A N 1
ATOM 4255 C CA . SER A 1 374 ? 120.29800 113.59600 67.13700 1.000 171.74000 330 SER A CA 1
ATOM 4256 C C . SER A 1 374 ? 119.11800 114.40000 67.64900 1.000 165.18000 330 SER A C 1
ATOM 4257 O O . SER A 1 374 ? 119.11000 115.62900 67.58400 1.000 163.00000 330 SER A O 1
ATOM 4265 N N . VAL A 1 375 ? 118.09100 113.69400 68.10700 1.000 161.63000 331 VAL A N 1
ATOM 4266 C CA . VAL A 1 375 ? 116.99900 114.31000 68.84600 1.000 156.79000 331 VAL A CA 1
ATOM 4267 C C . VAL A 1 375 ? 116.56800 113.41000 69.99500 1.000 154.43000 331 VAL A C 1
ATOM 4268 O O . VAL A 1 375 ? 116.49400 112.19200 69.83700 1.000 156.42000 331 VAL A O 1
ATOM 4281 N N . THR A 1 376 ? 116.20500 114.01000 71.11700 1.000 152.15000 332 THR A N 1
ATOM 4282 C CA . THR A 1 376 ? 115.61000 113.26500 72.22000 1.000 152.87000 332 THR A CA 1
ATOM 4283 C C . THR A 1 376 ? 114.29900 113.90900 72.62700 1.000 153.20000 332 THR A C 1
ATOM 4284 O O . THR A 1 376 ? 114.23800 115.12000 72.83100 1.000 155.54000 332 THR A O 1
ATOM 4295 N N . ARG A 1 377 ? 113.24600 113.10900 72.75500 1.000 153.85000 333 ARG A N 1
ATOM 4296 C CA . ARG A 1 377 ? 111.96200 113.67000 73.14800 1.000 150.90000 333 ARG A CA 1
ATOM 4297 C C . ARG A 1 377 ? 111.60800 113.38400 74.59600 1.000 151.08000 333 ARG A C 1
ATOM 4298 O O . ARG A 1 377 ? 111.41700 112.23400 74.99200 1.000 152.66000 333 ARG A O 1
ATOM 4319 N N . ILE A 1 378 ? 111.48100 114.45500 75.36700 1.000 152.17000 334 ILE A N 1
ATOM 4320 C CA . ILE A 1 378 ? 111.10100 114.39000 76.76900 1.000 152.63000 334 ILE A CA 1
ATOM 4321 C C . ILE A 1 378 ? 109.68500 114.92500 76.96500 1.000 151.53000 334 ILE A C 1
ATOM 4322 O O . ILE A 1 378 ? 109.42400 116.08400 76.65100 1.000 152.76000 334 ILE A O 1
ATOM 4338 N N . PRO A 1 379 ? 108.75400 114.12700 77.47600 1.000 154.63000 335 PRO A N 1
ATOM 4339 C CA . PRO A 1 379 ? 107.38800 114.52300 77.74000 1.000 157.19000 335 PRO A CA 1
ATOM 4340 C C . PRO A 1 379 ? 107.36000 115.53700 78.86400 1.000 154.19000 335 PRO A C 1
ATOM 4341 O O . PRO A 1 379 ? 108.15700 115.44800 79.79500 1.000 153.03000 335 PRO A O 1
ATOM 4352 N N . LEU A 1 380 ? 106.42600 116.47700 78.80200 1.000 155.21000 336 LEU A N 1
ATOM 4353 C CA . LEU A 1 380 ? 106.32700 117.49500 79.83200 1.000 152.38000 336 LEU A CA 1
ATOM 4354 C C . LEU A 1 380 ? 104.94900 117.50500 80.47300 1.000 151.70000 336 LEU A C 1
ATOM 4355 O O . LEU A 1 380 ? 103.95100 117.21100 79.81700 1.000 154.07000 336 LEU A O 1
ATOM 4371 N N . LYS A 1 381 ? 104.88500 117.89500 81.74300 1.000 153.14000 337 LYS A N 1
ATOM 4372 C CA . LYS A 1 381 ? 103.59700 118.15100 82.37900 1.000 157.10000 337 LYS A CA 1
ATOM 4373 C C . LYS A 1 381 ? 102.92600 119.36200 81.75300 1.000 153.39000 337 LYS A C 1
ATOM 4374 O O . LYS A 1 381 ? 101.70200 119.42700 81.64400 1.000 151.84000 337 LYS A O 1
ATOM 4393 N N . SER A 1 382 ? 103.73900 120.33800 81.37500 1.000 152.23000 338 SER A N 1
ATOM 4394 C CA . SER A 1 382 ? 103.24500 121.57700 80.80600 1.000 148.09000 338 SER A CA 1
ATOM 4395 C C . SER A 1 382 ? 104.34100 122.17400 79.93300 1.000 144.66000 338 SER A C 1
ATOM 4396 O O . SER A 1 382 ? 105.49600 121.75900 80.01500 1.000 145.29000 338 SER A O 1
ATOM 4404 N N . LYS A 1 383 ? 103.99800 123.14100 79.09600 1.000 140.05000 339 LYS A N 1
ATOM 4405 C CA . LYS A 1 383 ? 104.97000 123.65500 78.13800 1.000 137.29000 339 LYS A CA 1
ATOM 4406 C C . LYS A 1 383 ? 106.14300 124.32800 78.83200 1.000 136.45000 339 LYS A C 1
ATOM 4407 O O . LYS A 1 383 ? 105.96400 125.04900 79.81200 1.000 135.05000 339 LYS A O 1
ATOM 4426 N N . ALA A 1 384 ? 107.34800 124.05900 78.32900 1.000 139.60000 340 ALA A N 1
ATOM 4427 C CA . ALA A 1 384 ? 108.56900 124.65200 78.86200 1.000 137.83000 340 ALA A CA 1
ATOM 4428 C C . ALA A 1 384 ? 108.62800 126.14900 78.61600 1.000 136.31000 340 ALA A C 1
ATOM 4429 O O . ALA A 1 384 ? 108.17400 126.63600 77.58100 1.000 137.24000 340 ALA A O 1
ATOM 4436 N N . ILE A 1 385 ? 109.16500 126.87900 79.58800 1.000 132.48000 341 ILE A N 1
ATOM 4437 C CA . ILE A 1 385 ? 109.31900 128.32000 79.45800 1.000 129.70000 341 ILE A CA 1
ATOM 4438 C C . ILE A 1 385 ? 110.77700 128.74500 79.50900 1.000 127.83000 341 ILE A C 1
ATOM 4439 O O . ILE A 1 385 ? 111.12200 129.84800 79.08700 1.000 128.16000 341 ILE A O 1
ATOM 4455 N N . SER A 1 386 ? 111.63700 127.85900 79.99400 1.000 124.20000 342 SER A N 1
ATOM 4456 C CA . SER A 1 386 ? 113.05500 128.16200 80.09300 1.000 118.33000 342 SER A CA 1
ATOM 4457 C C . SER A 1 386 ? 113.86000 126.88600 80.12100 1.000 111.86000 342 SER A C 1
ATOM 4458 O O . SER A 1 386 ? 113.34200 125.82800 80.47000 1.000 114.05000 342 SER A O 1
ATOM 4466 N N . CYS A 1 387 ? 115.14500 126.98700 79.85100 1.000 106.72000 343 CYS A N 1
ATOM 4467 C CA . CYS A 1 387 ? 116.00400 125.84100 80.05200 1.000 106.29000 343 CYS A CA 1
ATOM 4468 C C . CYS A 1 387 ? 117.44100 126.24500 80.27000 1.000 101.00000 343 CYS A C 1
ATOM 4469 O O . CYS A 1 387 ? 117.85400 127.34000 79.88900 1.000 108.12000 343 CYS A O 1
ATOM 4477 N N . CYS A 1 388 ? 118.21900 125.31600 80.79100 1.000 101.83000 344 CYS A N 1
ATOM 4478 C CA . CYS A 1 388 ? 119.65800 125.45200 80.81000 1.000 107.03000 344 CYS A CA 1
ATOM 4479 C C . CYS A 1 388 ? 120.30700 124.08700 80.82100 1.000 105.99000 344 CYS A C 1
ATOM 4480 O O . CYS A 1 388 ? 119.69700 123.09500 81.22200 1.000 107.40000 344 CYS A O 1
ATOM 4488 N N . ARG A 1 389 ? 121.57100 124.04800 80.45500 1.000 111.12000 345 ARG A N 1
ATOM 4489 C CA . ARG A 1 389 ? 122.32800 122.81900 80.54200 1.000 116.54000 345 ARG A CA 1
ATOM 4490 C C . ARG A 1 389 ? 123.32300 122.84600 81.68100 1.000 118.92000 345 ARG A C 1
ATOM 4491 O O . ARG A 1 389 ? 123.97600 123.85800 81.93400 1.000 120.34000 345 ARG A O 1
ATOM 4512 N N . ASN A 1 390 ? 123.45900 121.70800 82.33400 1.000 124.71000 346 ASN A N 1
ATOM 4513 C CA . ASN A 1 390 ? 124.46700 121.49800 83.35300 1.000 127.79000 346 ASN A CA 1
ATOM 4514 C C . ASN A 1 390 ? 125.84600 121.49300 82.72700 1.000 133.19000 346 ASN A C 1
ATOM 4515 O O . ASN A 1 390 ? 126.00200 121.16500 81.55500 1.000 135.54000 346 ASN A O 1
ATOM 4526 N N . VAL A 1 391 ? 126.84800 121.88700 83.49400 1.000 135.21000 347 VAL A N 1
ATOM 4527 C CA . VAL A 1 391 ? 128.19300 122.02900 82.95900 1.000 137.20000 347 VAL A CA 1
ATOM 4528 C C . VAL A 1 391 ? 128.76000 120.70800 82.46100 1.000 143.48000 347 VAL A C 1
ATOM 4529 O O . VAL A 1 391 ? 129.62600 120.69100 81.58900 1.000 148.13000 347 VAL A O 1
ATOM 4542 N N . THR A 1 392 ? 128.36600 119.58400 83.06800 1.000 145.10000 348 THR A N 1
ATOM 4543 C CA . THR A 1 392 ? 128.80400 118.23400 82.61300 1.000 150.55000 348 THR A CA 1
ATOM 4544 C C . THR A 1 392 ? 128.03400 117.93600 81.31800 1.000 154.21000 348 THR A C 1
ATOM 4545 O O . THR A 1 392 ? 128.36300 116.85400 80.77000 1.000 157.50000 348 THR A O 1
ATOM 4556 N N . GLU A 1 393 ? 126.98200 118.73200 80.93800 1.000 150.30000 349 GLU A N 1
ATOM 4557 C CA . GLU A 1 393 ? 126.10600 118.56100 79.79300 1.000 155.52000 349 GLU A CA 1
ATOM 4558 C C . GLU A 1 393 ? 125.32300 117.25700 79.84700 1.000 153.72000 349 GLU A C 1
ATOM 4559 O O . GLU A 1 393 ? 124.62600 116.91700 78.89500 1.000 157.71000 349 GLU A O 1
ATOM 4571 N N . ASP A 1 394 ? 125.37000 116.56400 80.98100 1.000 150.01000 350 ASP A N 1
ATOM 4572 C CA . ASP A 1 394 ? 124.65300 115.30100 81.09600 1.000 152.07000 350 ASP A CA 1
ATOM 4573 C C . ASP A 1 394 ? 123.26400 115.51800 81.67100 1.000 143.33000 350 ASP A C 1
ATOM 4574 O O . ASP A 1 394 ? 122.47800 114.57800 81.81200 1.000 141.37000 350 ASP A O 1
ATOM 4583 N N . LYS A 1 395 ? 123.00300 116.73900 82.10400 1.000 134.74000 351 LYS A N 1
ATOM 4584 C CA . LYS A 1 395 ? 121.70500 117.07100 82.65600 1.000 126.03000 351 LYS A CA 1
ATOM 4585 C C . LYS A 1 395 ? 121.07900 118.25900 81.95000 1.000 119.28000 351 LYS A C 1
ATOM 4586 O O . LYS A 1 395 ? 121.64100 119.35700 81.94200 1.000 122.81000 351 LYS A O 1
ATOM 4605 N N . LEU A 1 396 ? 119.88500 118.05800 81.40900 1.000 114.02000 352 LEU A N 1
ATOM 4606 C CA . LEU A 1 396 ? 119.11300 119.17100 80.87700 1.000 107.13000 352 LEU A CA 1
ATOM 4607 C C . LEU A 1 396 ? 117.99500 119.52600 81.82400 1.000 102.37000 352 LEU A C 1
ATOM 4608 O O . LEU A 1 396 ? 117.18200 118.67700 82.18700 1.000 109.16000 352 LEU A O 1
ATOM 4624 N N . ILE A 1 397 ? 117.92200 120.78600 82.19800 1.000 100.17000 353 ILE A N 1
ATOM 4625 C CA . ILE A 1 397 ? 116.84700 121.21900 83.05400 1.000 101.88000 353 ILE A CA 1
ATOM 4626 C C . ILE A 1 397 ? 115.94000 122.19700 82.35500 1.000 104.49000 353 ILE A C 1
ATOM 4627 O O . ILE A 1 397 ? 116.39900 123.18700 81.78400 1.000 108.48000 353 ILE A O 1
ATOM 4643 N N . LEU A 1 398 ? 114.64700 121.93900 82.41300 1.000 105.06000 354 LEU A N 1
ATOM 4644 C CA . LEU A 1 398 ? 113.69400 122.87500 81.86400 1.000 106.42000 354 LEU A CA 1
ATOM 4645 C C . LEU A 1 398 ? 112.76700 123.41800 82.92200 1.000 108.14000 354 LEU A C 1
ATOM 4646 O O . LEU A 1 398 ? 112.19200 122.67200 83.71900 1.000 112.60000 354 LEU A O 1
ATOM 4662 N N . GLY A 1 399 ? 112.62100 124.72700 82.93400 1.000 114.05000 355 GLY A N 1
ATOM 4663 C CA . GLY A 1 399 ? 111.55300 125.34400 83.68800 1.000 123.80000 355 GLY A CA 1
ATOM 4664 C C . GLY A 1 399 ? 110.29000 125.18700 82.87000 1.000 128.71000 355 GLY A C 1
ATOM 4665 O O . GLY A 1 399 ? 110.33700 125.30900 81.64200 1.000 129.66000 355 GLY A O 1
ATOM 4669 N N . CYS A 1 400 ? 109.14800 125.09500 83.53100 1.000 129.07000 356 CYS A N 1
ATOM 4670 C CA . CYS A 1 400 ? 107.91000 124.90200 82.80200 1.000 132.12000 356 CYS A CA 1
ATOM 4671 C C . CYS A 1 400 ? 106.72700 125.59400 83.44600 1.000 130.53000 356 CYS A C 1
ATOM 4672 O O . CYS A 1 400 ? 106.77200 126.00000 84.61100 1.000 132.10000 356 CYS A O 1
ATOM 4680 N N . GLU A 1 401 ? 105.64500 125.65800 82.69000 1.000 131.99000 357 GLU A N 1
ATOM 4681 C CA . GLU A 1 401 ? 104.41000 126.26800 83.13500 1.000 134.02000 357 GLU A CA 1
ATOM 4682 C C . GLU A 1 401 ? 103.80500 125.46400 84.26100 1.000 135.55000 357 GLU A C 1
ATOM 4683 O O . GLU A 1 401 ? 104.15700 124.30400 84.47300 1.000 134.86000 357 GLU A O 1
ATOM 4695 N N . ASP A 1 402 ? 102.97700 126.13000 85.05100 1.000 138.26000 358 ASP A N 1
ATOM 4696 C CA . ASP A 1 402 ? 102.42400 125.56400 86.26900 1.000 141.33000 358 ASP A CA 1
ATOM 4697 C C . ASP A 1 402 ? 103.50300 125.17700 87.27700 1.000 139.48000 358 ASP A C 1
ATOM 4698 O O . ASP A 1 402 ? 103.40300 124.15700 87.95700 1.000 138.83000 358 ASP A O 1
ATOM 4707 N N . SER A 1 403 ? 104.52800 126.02400 87.38000 1.000 136.45000 359 SER A N 1
ATOM 4708 C CA . SER A 1 403 ? 105.56300 125.90400 88.40700 1.000 133.69000 359 SER A CA 1
ATOM 4709 C C . SER A 1 403 ? 106.17800 124.52000 88.47700 1.000 126.72000 359 SER A C 1
ATOM 4710 O O . SER A 1 403 ? 106.34000 123.95100 89.55800 1.000 128.22000 359 SER A O 1
ATOM 4718 N N . SER A 1 404 ? 106.52500 123.97000 87.33000 1.000 125.25000 360 SER A N 1
ATOM 4719 C CA . SER A 1 404 ? 107.10500 122.64300 87.32400 1.000 124.59000 360 SER A CA 1
ATOM 4720 C C . SER A 1 404 ? 108.53900 122.67700 86.85000 1.000 121.64000 360 SER A C 1
ATOM 4721 O O . SER A 1 404 ? 108.90800 123.45700 85.96900 1.000 125.88000 360 SER A O 1
ATOM 4729 N N . LEU A 1 405 ? 109.35700 121.83900 87.45700 1.000 117.73000 361 LEU A N 1
ATOM 4730 C CA . LEU A 1 405 ? 110.75300 121.75600 87.09400 1.000 116.51000 361 LEU A CA 1
ATOM 4731 C C . LEU A 1 405 ? 111.09000 120.35300 86.64400 1.000 113.15000 361 LEU A C 1
ATOM 4732 O O . LEU A 1 405 ? 110.84200 119.37800 87.35600 1.000 117.73000 361 LEU A O 1
ATOM 4748 N N . ILE A 1 406 ? 111.59300 120.24000 85.42900 1.000 109.59000 362 ILE A N 1
ATOM 4749 C CA . ILE A 1 406 ? 111.90800 118.93700 84.88000 1.000 113.92000 362 ILE A CA 1
ATOM 4750 C C . ILE A 1 406 ? 113.37100 118.75700 84.55700 1.000 111.41000 362 ILE A C 1
ATOM 4751 O O . ILE A 1 406 ? 113.98300 119.57600 83.87400 1.000 114.31000 362 ILE A O 1
ATOM 4767 N N . LEU A 1 407 ? 113.92900 117.67100 85.04900 1.000 106.99000 363 LEU A N 1
ATOM 4768 C CA . LEU A 1 407 ? 115.31200 117.34300 84.77900 1.000 105.71000 363 LEU A CA 1
ATOM 4769 C C . LEU A 1 407 ? 115.43500 116.03000 84.05100 1.000 109.93000 363 LEU A C 1
ATOM 4770 O O . LEU A 1 407 ? 114.94700 115.00500 84.52000 1.000 120.22000 363 LEU A O 1
ATOM 4786 N N . TYR A 1 408 ? 116.14500 116.03200 82.94100 1.000 108.27000 364 TYR A N 1
ATOM 4787 C CA . TYR A 1 408 ? 116.44000 114.77800 82.28600 1.000 113.54000 364 TYR A CA 1
ATOM 4788 C C . TYR A 1 408 ? 117.90500 114.41200 82.40300 1.000 116.78000 364 TYR A C 1
ATOM 4789 O O . TYR A 1 408 ? 118.78900 115.15700 81.97200 1.000 122.06000 364 TYR A O 1
ATOM 4807 N N . GLU A 1 409 ? 118.15300 113.23300 82.95600 1.000 122.96000 365 GLU A N 1
ATOM 4808 C CA . GLU A 1 409 ? 119.50100 112.69700 83.06400 1.000 130.61000 365 GLU A CA 1
ATOM 4809 C C . GLU A 1 409 ? 119.77800 111.77000 81.89800 1.000 133.74000 365 GLU A C 1
ATOM 4810 O O . GLU A 1 409 ? 119.13300 110.72900 81.77200 1.000 137.75000 365 GLU A O 1
ATOM 4822 N N . THR A 1 410 ? 120.75200 112.11000 81.06600 1.000 135.43000 366 THR A N 1
ATOM 4823 C CA . THR A 1 410 ? 120.99500 111.32100 79.86500 1.000 140.54000 366 THR A CA 1
ATOM 4824 C C . THR A 1 410 ? 121.57400 109.94600 80.17500 1.000 141.56000 366 THR A C 1
ATOM 4825 O O . THR A 1 410 ? 121.23400 108.95800 79.52600 1.000 139.60000 366 THR A O 1
ATOM 4836 N N . HIS A 1 411 ? 122.46300 109.88900 81.16100 1.000 140.83000 367 HIS A N 1
ATOM 4837 C CA . HIS A 1 411 ? 123.12700 108.64100 81.51800 1.000 142.90000 367 HIS A CA 1
ATOM 4838 C C . HIS A 1 411 ? 122.17400 107.67300 82.18600 1.000 139.81000 367 HIS A C 1
ATOM 4839 O O . HIS A 1 411 ? 122.04800 106.51700 81.78700 1.000 143.93000 367 HIS A O 1
ATOM 4853 N N . ARG A 1 412 ? 121.42200 108.18300 83.14400 1.000 136.55000 368 ARG A N 1
ATOM 4854 C CA . ARG A 1 412 ? 120.46500 107.36200 83.85300 1.000 135.76000 368 ARG A CA 1
ATOM 4855 C C . ARG A 1 412 ? 119.18200 107.24800 83.04900 1.000 133.25000 368 ARG A C 1
ATOM 4856 O O . ARG A 1 412 ? 118.34100 106.39100 83.31400 1.000 135.35000 368 ARG A O 1
ATOM 4877 N N . ARG A 1 413 ? 119.07200 108.09000 82.02600 1.000 130.63000 369 ARG A N 1
ATOM 4878 C CA . ARG A 1 413 ? 117.96100 108.08300 81.09000 1.000 130.71000 369 ARG A CA 1
ATOM 4879 C C . ARG A 1 413 ? 116.63700 108.17700 81.82000 1.000 128.47000 369 ARG A C 1
ATOM 4880 O O . ARG A 1 413 ? 115.69600 107.43500 81.53600 1.000 130.63000 369 ARG A O 1
ATOM 4901 N N . VAL A 1 414 ? 116.59000 109.06500 82.79800 1.000 127.13000 370 VAL A N 1
ATOM 4902 C CA . VAL A 1 414 ? 115.41100 109.21500 83.63400 1.000 125.85000 370 VAL A CA 1
ATOM 4903 C C . VAL A 1 414 ? 114.95200 110.65100 83.69900 1.000 120.46000 370 VAL A C 1
ATOM 4904 O O . VAL A 1 414 ? 115.75700 111.57200 83.84100 1.000 121.32000 370 VAL A O 1
ATOM 4917 N N . THR A 1 415 ? 113.65100 110.84800 83.59600 1.000 122.67000 371 THR A N 1
ATOM 4918 C CA . THR A 1 415 ? 113.11700 112.18200 83.73900 1.000 123.47000 371 THR A CA 1
ATOM 4919 C C . THR A 1 415 ? 112.59600 112.35700 85.15200 1.000 125.41000 371 THR A C 1
ATOM 4920 O O . THR A 1 415 ? 111.72200 111.61400 85.59900 1.000 125.64000 371 THR A O 1
ATOM 4931 N N . LEU A 1 416 ? 113.13900 113.33500 85.85400 1.000 121.28000 372 LEU A N 1
ATOM 4932 C CA . LEU A 1 416 ? 112.71700 113.61400 87.21100 1.000 118.35000 372 LEU A CA 1
ATOM 4933 C C . LEU A 1 416 ? 111.84200 114.84100 87.24000 1.000 114.54000 372 LEU A C 1
ATOM 4934 O O . LEU A 1 416 ? 112.13800 115.84700 86.59400 1.000 116.55000 372 LEU A O 1
ATOM 4950 N N . LEU A 1 417 ? 110.78400 114.77600 88.02300 1.000 120.51000 373 LEU A N 1
ATOM 4951 C CA . LEU A 1 417 ? 109.87500 115.89900 88.14100 1.000 124.98000 373 LEU A CA 1
ATOM 4952 C C . LEU A 1 417 ? 109.92600 116.48900 89.53400 1.000 122.34000 373 LEU A C 1
ATOM 4953 O O . LEU A 1 417 ? 110.03800 115.76100 90.51900 1.000 125.39000 373 LEU A O 1
ATOM 4969 N N . ALA A 1 418 ? 109.73000 117.79300 89.62400 1.000 116.70000 374 ALA A N 1
ATOM 4970 C CA . ALA A 1 418 ? 109.59600 118.44100 90.91400 1.000 113.60000 374 ALA A CA 1
ATOM 4971 C C . ALA A 1 418 ? 108.68900 119.64700 90.81800 1.000 119.92000 374 ALA A C 1
ATOM 4972 O O . ALA A 1 418 ? 108.52800 120.23800 89.75000 1.000 124.05000 374 ALA A O 1
ATOM 4979 N N . GLN A 1 419 ? 108.07500 119.99600 91.93300 1.000 124.00000 375 GLN A N 1
ATOM 4980 C CA . GLN A 1 419 ? 107.27400 121.20300 92.00300 1.000 128.47000 375 GLN A CA 1
ATOM 4981 C C . GLN A 1 419 ? 108.08500 122.32100 92.61100 1.000 128.75000 375 GLN A C 1
ATOM 4982 O O . GLN A 1 419 ? 108.92700 122.07800 93.47700 1.000 126.97000 375 GLN A O 1
ATOM 4996 N N . THR A 1 420 ? 107.83100 123.54000 92.16100 1.000 132.22000 376 THR A N 1
ATOM 4997 C CA . THR A 1 420 ? 108.56500 124.69200 92.64800 1.000 129.20000 376 THR A CA 1
ATOM 4998 C C . THR A 1 420 ? 107.59700 125.72900 93.18500 1.000 128.50000 376 THR A C 1
ATOM 4999 O O . THR A 1 420 ? 106.41300 125.72100 92.84800 1.000 130.15000 376 THR A O 1
ATOM 5010 N N . GLU A 1 421 ? 108.09500 126.62500 94.02200 1.000 127.40000 377 GLU A N 1
ATOM 5011 C CA . GLU A 1 421 ? 107.22900 127.61400 94.65400 1.000 131.52000 377 GLU A CA 1
ATOM 5012 C C . GLU A 1 421 ? 107.14000 128.90000 93.85400 1.000 127.92000 377 GLU A C 1
ATOM 5013 O O . GLU A 1 421 ? 106.45900 129.84700 94.24200 1.000 127.09000 377 GLU A O 1
ATOM 5025 N N . LEU A 1 422 ? 107.86000 128.93200 92.75300 1.000 124.44000 378 LEU A N 1
ATOM 5026 C CA . LEU A 1 422 ? 107.91700 130.08100 91.87100 1.000 121.92000 378 LEU A CA 1
ATOM 5027 C C . LEU A 1 422 ? 107.88500 129.61900 90.42400 1.000 120.58000 378 LEU A C 1
ATOM 5028 O O . LEU A 1 422 ? 108.35800 128.52800 90.11300 1.000 122.23000 378 LEU A O 1
ATOM 5044 N N . LEU A 1 423 ? 107.34600 130.43900 89.53000 1.000 119.75000 379 LEU A N 1
ATOM 5045 C CA . LEU A 1 423 ? 107.46400 130.13000 88.11100 1.000 117.05000 379 LEU A CA 1
ATOM 5046 C C . LEU A 1 423 ? 108.93600 130.28700 87.70500 1.000 115.59000 379 LEU A C 1
ATOM 5047 O O . LEU A 1 423 ? 109.45800 131.40000 87.74900 1.000 116.37000 379 LEU A O 1
ATOM 5063 N N . PRO A 1 424 ? 109.58300 129.23400 87.18700 1.000 113.66000 380 PRO A N 1
ATOM 5064 C CA . PRO A 1 424 ? 110.99300 129.16600 86.84600 1.000 113.63000 380 PRO A CA 1
ATOM 5065 C C . PRO A 1 424 ? 111.31700 129.80500 85.50600 1.000 113.32000 380 PRO A C 1
ATOM 5066 O O . PRO A 1 424 ? 111.78700 129.12800 84.59300 1.000 112.87000 380 PRO A O 1
ATOM 5077 N N . SER A 1 425 ? 111.04700 131.09600 85.37400 1.000 112.32000 381 SER A N 1
ATOM 5078 C CA . SER A 1 425 ? 111.28300 131.75800 84.09900 1.000 109.57000 381 SER A CA 1
ATOM 5079 C C . SER A 1 425 ? 112.76600 131.87900 83.78800 1.000 106.78000 381 SER A C 1
ATOM 5080 O O . SER A 1 425 ? 113.15700 131.88100 82.62100 1.000 109.41000 381 SER A O 1
ATOM 5088 N N . LEU A 1 426 ? 113.59300 131.95200 84.82100 1.000 106.83000 382 LEU A N 1
ATOM 5089 C CA . LEU A 1 426 ? 115.03400 131.99300 84.63300 1.000 104.90000 382 LEU A CA 1
ATOM 5090 C C . LEU A 1 426 ? 115.68100 130.87900 85.42000 1.000 100.24000 382 LEU A C 1
ATOM 5091 O O . LEU A 1 426 ? 115.45800 130.75900 86.62000 1.000 101.97000 382 LEU A O 1
ATOM 5107 N N . ILE A 1 427 ? 116.55200 130.11300 84.79300 1.000 98.78000 383 ILE A N 1
ATOM 5108 C CA . ILE A 1 427 ? 117.30800 129.15200 85.57200 1.000 97.88000 383 ILE A CA 1
ATOM 5109 C C . ILE A 1 427 ? 118.77600 129.20000 85.19300 1.000 99.93000 383 ILE A C 1
ATOM 5110 O O . ILE A 1 427 ? 119.11900 129.51200 84.05300 1.000 99.93000 383 ILE A O 1
ATOM 5126 N N . SER A 1 428 ? 119.64300 128.87600 86.14000 1.000 98.33000 384 SER A N 1
ATOM 5127 C CA . SER A 1 428 ? 121.06900 128.83500 85.84900 1.000 97.95000 384 SER A CA 1
ATOM 5128 C C . SER A 1 428 ? 121.78900 127.82600 86.72300 1.000 95.67000 384 SER A C 1
ATOM 5129 O O . SER A 1 428 ? 121.57400 127.77500 87.93400 1.000 95.55000 384 SER A O 1
ATOM 5137 N N . CYS A 1 429 ? 122.62200 127.00100 86.10900 1.000 97.99000 385 CYS A N 1
ATOM 5138 C CA . CYS A 1 429 ? 123.42200 126.06600 86.88000 1.000 98.55000 385 CYS A CA 1
ATOM 5139 C C . CYS A 1 429 ? 124.64100 126.72700 87.49300 1.000 98.12000 385 CYS A C 1
ATOM 5140 O O . CYS A 1 429 ? 125.37600 127.44800 86.81800 1.000 102.70000 385 CYS A O 1
ATOM 5148 N N . HIS A 1 430 ? 124.91000 126.38600 88.74100 1.000 99.88000 386 HIS A N 1
ATOM 5149 C CA . HIS A 1 430 ? 126.17100 126.69200 89.38400 1.000 104.04000 386 HIS A CA 1
ATOM 5150 C C . HIS A 1 430 ? 127.24500 125.97300 88.59000 1.000 105.77000 386 HIS A C 1
ATOM 5151 O O . HIS A 1 430 ? 127.04900 124.81200 88.23900 1.000 109.83000 386 HIS A O 1
ATOM 5165 N N . PRO A 1 431 ? 128.38000 126.60200 88.30300 1.000 107.33000 387 PRO A N 1
ATOM 5166 C CA . PRO A 1 431 ? 129.42800 126.09800 87.44400 1.000 107.30000 387 PRO A CA 1
ATOM 5167 C C . PRO A 1 431 ? 130.16700 124.89600 88.01200 1.000 114.60000 387 PRO A C 1
ATOM 5168 O O . PRO A 1 431 ? 130.94100 124.25300 87.30500 1.000 118.56000 387 PRO A O 1
ATOM 5179 N N . SER A 1 432 ? 129.96900 124.60000 89.29200 1.000 113.66000 388 SER A N 1
ATOM 5180 C CA . SER A 1 432 ? 130.46300 123.33800 89.83300 1.000 117.76000 388 SER A CA 1
ATOM 5181 C C . SER A 1 432 ? 129.59200 122.18600 89.34700 1.000 119.27000 388 SER A C 1
ATOM 5182 O O . SER A 1 432 ? 129.99300 121.02300 89.37800 1.000 116.58000 388 SER A O 1
ATOM 5190 N N . GLY A 1 433 ? 128.36500 122.52200 88.96000 1.000 118.63000 389 GLY A N 1
ATOM 5191 C CA . GLY A 1 433 ? 127.38700 121.57200 88.45100 1.000 122.34000 389 GLY A CA 1
ATOM 5192 C C . GLY A 1 433 ? 126.49400 120.99500 89.54500 1.000 117.79000 389 GLY A C 1
ATOM 5193 O O . GLY A 1 433 ? 125.53300 120.28800 89.25100 1.000 120.16000 389 GLY A O 1
ATOM 5197 N N . ALA A 1 434 ? 126.81100 121.29300 90.80100 1.000 111.82000 390 ALA A N 1
ATOM 5198 C CA . ALA A 1 434 ? 126.10700 120.68500 91.92500 1.000 110.23000 390 ALA A CA 1
ATOM 5199 C C . ALA A 1 434 ? 124.78900 121.35900 92.29300 1.000 101.71000 390 ALA A C 1
ATOM 5200 O O . ALA A 1 434 ? 123.93000 120.73800 92.91800 1.000 104.98000 390 ALA A O 1
ATOM 5207 N N . ILE A 1 435 ? 124.64700 122.63500 91.96300 1.000 102.29000 391 ILE A N 1
ATOM 5208 C CA . ILE A 1 435 ? 123.48000 123.40400 92.38500 1.000 99.93000 391 ILE A CA 1
ATOM 5209 C C . ILE A 1 435 ? 122.78400 124.14300 91.26200 1.000 100.72000 391 ILE A C 1
ATOM 5210 O O . ILE A 1 435 ? 123.42500 124.80400 90.45000 1.000 104.45000 391 ILE A O 1
ATOM 5226 N N . LEU A 1 436 ? 121.46100 124.09800 91.26800 1.000 97.78000 392 LEU A N 1
ATOM 5227 C CA . LEU A 1 436 ? 120.67000 124.88800 90.34300 1.000 96.35000 392 LEU A CA 1
ATOM 5228 C C . LEU A 1 436 ? 120.03100 126.07100 91.04300 1.000 94.38000 392 LEU A C 1
ATOM 5229 O O . LEU A 1 436 ? 119.40700 125.91900 92.09400 1.000 98.47000 392 LEU A O 1
ATOM 5245 N N . LEU A 1 437 ? 120.04600 127.22000 90.38800 1.000 93.83000 393 LEU A N 1
ATOM 5246 C CA . LEU A 1 437 ? 119.21200 128.31500 90.83800 1.000 92.83000 393 LEU A CA 1
ATOM 5247 C C . LEU A 1 437 ? 117.99700 128.46500 89.95500 1.000 97.28000 393 LEU A C 1
ATOM 5248 O O . LEU A 1 437 ? 118.10000 128.48100 88.72700 1.000 99.72000 393 LEU A O 1
ATOM 5264 N N . VAL A 1 438 ? 116.86400 128.70300 90.59000 1.000 98.51000 394 VAL A N 1
ATOM 5265 C CA . VAL A 1 438 ? 115.63900 129.02500 89.88800 1.000 97.03000 394 VAL A CA 1
ATOM 5266 C C . VAL A 1 438 ? 115.18300 130.41300 90.26700 1.000 101.86000 394 VAL A C 1
ATOM 5267 O O . VAL A 1 438 ? 115.03400 130.72500 91.44600 1.000 108.15000 394 VAL A O 1
ATOM 5280 N N . GLY A 1 439 ? 114.95400 131.25300 89.27400 1.000 104.56000 395 GLY A N 1
ATOM 5281 C CA . GLY A 1 439 ? 114.56300 132.62100 89.54600 1.000 109.09000 395 GLY A CA 1
ATOM 5282 C C . GLY A 1 439 ? 113.28200 133.01100 88.83600 1.000 106.86000 395 GLY A C 1
ATOM 5283 O O . GLY A 1 439 ? 113.06300 132.69700 87.66400 1.000 108.13000 395 GLY A O 1
ATOM 5287 N N . SER A 1 440 ? 112.44000 133.70800 89.56700 1.000 107.36000 396 SER A N 1
ATOM 5288 C CA . SER A 1 440 ? 111.26000 134.33900 89.02400 1.000 109.96000 396 SER A CA 1
ATOM 5289 C C . SER A 1 440 ? 111.62600 135.70700 88.50000 1.000 112.66000 396 SER A C 1
ATOM 5290 O O . SER A 1 440 ? 112.52700 136.35800 89.02700 1.000 116.76000 396 SER A O 1
ATOM 5298 N N . ASN A 1 441 ? 110.87000 136.19800 87.54000 1.000 114.56000 397 ASN A N 1
ATOM 5299 C CA . ASN A 1 441 ? 111.08000 137.55400 87.04800 1.000 121.23000 397 ASN A CA 1
ATOM 5300 C C . ASN A 1 441 ? 110.64700 138.55000 88.11400 1.000 121.12000 397 ASN A C 1
ATOM 5301 O O . ASN A 1 441 ? 111.04200 139.71800 88.10800 1.000 120.11000 397 ASN A O 1
ATOM 5312 N N . GLN A 1 442 ? 109.89400 138.04800 89.08100 1.000 119.19000 398 GLN A N 1
ATOM 5313 C CA . GLN A 1 442 ? 109.36800 138.85000 90.16600 1.000 123.20000 398 GLN A CA 1
ATOM 5314 C C . GLN A 1 442 ? 110.30700 138.84500 91.37100 1.000 122.85000 398 GLN A C 1
ATOM 5315 O O . GLN A 1 442 ? 110.00800 139.44300 92.40400 1.000 128.41000 398 GLN A O 1
ATOM 5329 N N . GLY A 1 443 ? 111.45000 138.17400 91.23500 1.000 115.80000 399 GLY A N 1
ATOM 5330 C CA . GLY A 1 443 ? 112.46900 138.19600 92.27500 1.000 118.07000 399 GLY A CA 1
ATOM 5331 C C . GLY A 1 443 ? 112.47200 137.02100 93.25100 1.000 121.72000 399 GLY A C 1
ATOM 5332 O O . GLY A 1 443 ? 113.35300 136.94700 94.10500 1.000 124.56000 399 GLY A O 1
ATOM 5336 N N . GLU A 1 444 ? 111.53200 136.09500 93.15300 1.000 120.33000 400 GLU A N 1
ATOM 5337 C CA . GLU A 1 444 ? 111.66100 134.91300 94.00000 1.000 117.73000 400 GLU A CA 1
ATOM 5338 C C . GLU A 1 444 ? 112.87500 134.10500 93.55600 1.000 111.25000 400 GLU A C 1
ATOM 5339 O O . GLU A 1 444 ? 113.09600 133.90700 92.36000 1.000 109.53000 400 GLU A O 1
ATOM 5351 N N . LEU A 1 445 ? 113.64500 133.61000 94.51100 1.000 111.04000 401 LEU A N 1
ATOM 5352 C CA . LEU A 1 445 ? 114.74200 132.69900 94.21000 1.000 111.14000 401 LEU A CA 1
ATOM 5353 C C . LEU A 1 445 ? 114.58900 131.38000 94.95100 1.000 115.16000 401 LEU A C 1
ATOM 5354 O O . LEU A 1 445 ? 114.28900 131.35900 96.14500 1.000 118.19000 401 LEU A O 1
ATOM 5370 N N . GLN A 1 446 ? 114.86500 130.27600 94.27200 1.000 108.36000 402 GLN A N 1
ATOM 5371 C CA . GLN A 1 446 ? 114.87300 128.98700 94.93900 1.000 106.58000 402 GLN A CA 1
ATOM 5372 C C . GLN A 1 446 ? 116.09600 128.16900 94.55000 1.000 99.45000 402 GLN A C 1
ATOM 5373 O O . GLN A 1 446 ? 116.56000 128.22300 93.41200 1.000 100.91000 402 GLN A O 1
ATOM 5387 N N . ILE A 1 447 ? 116.63100 127.42200 95.50300 1.000 103.26000 403 ILE A N 1
ATOM 5388 C CA . ILE A 1 447 ? 117.78100 126.56700 95.24500 1.000 100.41000 403 ILE A CA 1
ATOM 5389 C C . ILE A 1 447 ? 117.38200 125.11000 95.15500 1.000 102.13000 403 ILE A C 1
ATOM 5390 O O . ILE A 1 447 ? 116.62700 124.61700 95.99200 1.000 108.23000 403 ILE A O 1
ATOM 5406 N N . PHE A 1 448 ? 117.87800 124.42500 94.13500 1.000 96.05000 404 PHE A N 1
ATOM 5407 C CA . PHE A 1 448 ? 117.68200 122.98800 94.03600 1.000 98.27000 404 PHE A CA 1
ATOM 5408 C C . PHE A 1 448 ? 118.98500 122.23000 93.86100 1.000 97.48000 404 PHE A C 1
ATOM 5409 O O . PHE A 1 448 ? 119.89600 122.68100 93.16900 1.000 100.42000 404 PHE A O 1
ATOM 5426 N N . ASP A 1 449 ? 119.01500 121.01300 94.38000 1.000 100.65000 405 ASP A N 1
ATOM 5427 C CA . ASP A 1 449 ? 120.10300 120.08400 94.10300 1.000 105.85000 405 ASP A CA 1
ATOM 5428 C C . ASP A 1 449 ? 119.85000 119.36000 92.78400 1.000 110.86000 405 ASP A C 1
ATOM 5429 O O . ASP A 1 449 ? 118.87300 119.63700 92.08700 1.000 112.04000 405 ASP A O 1
ATOM 5438 N N . MET A 1 450 ? 120.71800 118.41400 92.44400 1.000 112.11000 406 MET A N 1
ATOM 5439 C CA . MET A 1 450 ? 120.61400 117.72600 91.16200 1.000 112.91000 406 MET A CA 1
ATOM 5440 C C . MET A 1 450 ? 119.71900 116.50000 91.21000 1.000 114.04000 406 MET A C 1
ATOM 5441 O O . MET A 1 450 ? 119.71400 115.69100 90.28200 1.000 116.79000 406 MET A O 1
ATOM 5455 N N . ALA A 1 451 ? 118.99700 116.34100 92.31000 1.000 113.27000 407 ALA A N 1
ATOM 5456 C CA . ALA A 1 451 ? 117.90700 115.38800 92.37800 1.000 116.56000 407 ALA A CA 1
ATOM 5457 C C . ALA A 1 451 ? 116.61200 116.16600 92.60900 1.000 116.92000 407 ALA A C 1
ATOM 5458 O O . ALA A 1 451 ? 115.57400 115.59600 92.94800 1.000 119.35000 407 ALA A O 1
ATOM 5465 N N . LEU A 1 452 ? 116.69300 117.47400 92.36800 1.000 111.94000 408 LEU A N 1
ATOM 5466 C CA . LEU A 1 452 ? 115.60300 118.43500 92.47300 1.000 109.51000 408 LEU A CA 1
ATOM 5467 C C . LEU A 1 452 ? 115.00000 118.57200 93.86500 1.000 107.59000 408 LEU A C 1
ATOM 5468 O O . LEU A 1 452 ? 113.85100 118.99000 93.99900 1.000 110.98000 408 LEU A O 1
ATOM 5484 N N . SER A 1 453 ? 115.76400 118.27400 94.90400 1.000 104.97000 409 SER A N 1
ATOM 5485 C CA . SER A 1 453 ? 115.32300 118.61800 96.24400 1.000 104.43000 409 SER A CA 1
ATOM 5486 C C . SER A 1 453 ? 115.52500 120.11200 96.44500 1.000 102.22000 409 SER A C 1
ATOM 5487 O O . SER A 1 453 ? 116.55400 120.64400 96.03100 1.000 104.63000 409 SER A O 1
ATOM 5495 N N . PRO A 1 454 ? 114.57400 120.82100 97.05000 1.000 104.55000 410 PRO A N 1
ATOM 5496 C CA . PRO A 1 454 ? 114.69700 122.20900 97.42600 1.000 107.32000 410 PRO A CA 1
ATOM 5497 C C . PRO A 1 454 ? 115.71500 122.35500 98.54300 1.000 107.80000 410 PRO A C 1
ATOM 5498 O O . PRO A 1 454 ? 115.82300 121.49000 99.41200 1.000 109.27000 410 PRO A O 1
ATOM 5509 N N . ILE A 1 455 ? 116.41700 123.47400 98.53900 1.000 108.57000 411 ILE A N 1
ATOM 5510 C CA . ILE A 1 455 ? 117.35900 123.84100 99.58600 1.000 109.45000 411 ILE A CA 1
ATOM 5511 C C . ILE A 1 455 ? 116.99100 125.20000 100.14400 1.000 112.16000 411 ILE A C 1
ATOM 5512 O O . ILE A 1 455 ? 116.58700 126.09000 99.39900 1.000 113.05000 411 ILE A O 1
ATOM 5528 N N . ASN A 1 456 ? 117.07800 125.35100 101.45400 1.000 116.03000 412 ASN A N 1
ATOM 5529 C CA . ASN A 1 456 ? 116.70600 126.60800 102.06700 1.000 121.42000 412 ASN A CA 1
ATOM 5530 C C . ASN A 1 456 ? 117.76300 127.68100 101.82800 1.000 120.60000 412 ASN A C 1
ATOM 5531 O O . ASN A 1 456 ? 118.94300 127.38400 101.63900 1.000 120.95000 412 ASN A O 1
ATOM 5542 N N . ILE A 1 457 ? 117.31000 128.92000 101.74800 1.000 121.72000 413 ILE A N 1
ATOM 5543 C CA . ILE A 1 457 ? 118.15900 130.06600 101.49800 1.000 119.78000 413 ILE A CA 1
ATOM 5544 C C . ILE A 1 457 ? 118.12000 131.01900 102.67200 1.000 118.58000 413 ILE A C 1
ATOM 5545 O O . ILE A 1 457 ? 117.04600 131.30800 103.19800 1.000 121.52000 413 ILE A O 1
ATOM 5561 N N . GLN A 1 458 ? 119.27800 131.47700 103.11800 1.000 120.15000 414 GLN A N 1
ATOM 5562 C CA . GLN A 1 458 ? 119.28200 132.57300 104.06800 1.000 122.36000 414 GLN A CA 1
ATOM 5563 C C . GLN A 1 458 ? 120.25600 133.68000 103.68900 1.000 121.12000 414 GLN A C 1
ATOM 5564 O O . GLN A 1 458 ? 121.42600 133.42300 103.41400 1.000 120.16000 414 GLN A O 1
ATOM 5578 N N . LEU A 1 459 ? 119.79000 134.92000 103.78400 1.000 124.21000 415 LEU A N 1
ATOM 5579 C CA . LEU A 1 459 ? 120.66400 136.08800 103.78500 1.000 124.76000 415 LEU A CA 1
ATOM 5580 C C . LEU A 1 459 ? 121.26600 136.26500 105.16100 1.000 130.96000 415 LEU A C 1
ATOM 5581 O O . LEU A 1 459 ? 120.58300 136.07500 106.16600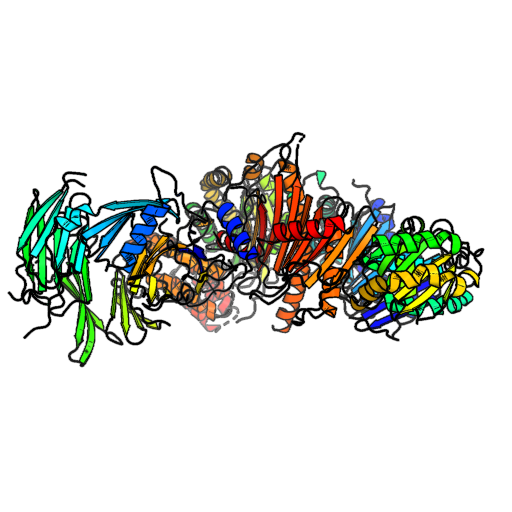 1.000 133.82000 415 LEU A O 1
ATOM 5597 N N . LEU A 1 460 ? 122.50400 136.72200 105.22000 1.000 129.29000 416 LEU A N 1
ATOM 5598 C CA . LEU A 1 460 ? 123.16800 136.84000 106.50600 1.000 132.15000 416 LEU A CA 1
ATOM 5599 C C . LEU A 1 460 ? 122.35100 137.68400 107.46600 1.000 136.85000 416 LEU A C 1
ATOM 5600 O O . LEU A 1 460 ? 121.82700 138.74000 107.11200 1.000 137.88000 416 LEU A O 1
ATOM 5616 N N . ALA A 1 461 ? 122.19500 137.14700 108.66900 1.000 138.40000 417 ALA A N 1
ATOM 5617 C CA . ALA A 1 461 ? 121.43300 137.74300 109.75200 1.000 142.26000 417 ALA A CA 1
ATOM 5618 C C . ALA A 1 461 ? 121.98200 137.22400 111.06900 1.000 146.11000 417 ALA A C 1
ATOM 5619 O O . ALA A 1 461 ? 122.74200 136.25800 111.08700 1.000 144.36000 417 ALA A O 1
ATOM 5626 N N . GLU A 1 462 ? 121.62700 137.87600 112.16700 1.000 148.30000 418 GLU A N 1
ATOM 5627 C CA . GLU A 1 462 ? 122.14800 137.50400 113.47700 1.000 147.98000 418 GLU A CA 1
ATOM 5628 C C . GLU A 1 462 ? 121.47800 136.25200 114.03900 1.000 151.13000 418 GLU A C 1
ATOM 5629 O O . GLU A 1 462 ? 121.95200 135.68100 115.02100 1.000 152.30000 418 GLU A O 1
ATOM 5641 N N . ASP A 1 463 ? 120.39600 135.81300 113.40300 1.000 151.58000 419 ASP A N 1
ATOM 5642 C CA . ASP A 1 463 ? 119.66300 134.62900 113.84600 1.000 152.35000 419 ASP A CA 1
ATOM 5643 C C . ASP A 1 463 ? 119.41900 133.68100 112.67600 1.000 146.51000 419 ASP A C 1
ATOM 5644 O O . ASP A 1 463 ? 119.46000 134.09500 111.51800 1.000 148.18000 419 ASP A O 1
ATOM 5653 N N . ARG A 1 464 ? 119.21100 132.40000 112.98000 1.000 146.26000 420 ARG A N 1
ATOM 5654 C CA . ARG A 1 464 ? 119.20200 131.35100 111.96100 1.000 143.48000 420 ARG A CA 1
ATOM 5655 C C . ARG A 1 464 ? 117.78800 131.06600 111.45100 1.000 145.23000 420 ARG A C 1
ATOM 5656 O O . ARG A 1 464 ? 116.93700 130.56800 112.18700 1.000 146.37000 420 ARG A O 1
ATOM 5677 N N . LEU A 1 465 ? 117.54800 131.40300 110.18700 1.000 143.98000 421 LEU A N 1
ATOM 5678 C CA . LEU A 1 465 ? 116.22400 131.31400 109.57700 1.000 139.27000 421 LEU A CA 1
ATOM 5679 C C . LEU A 1 465 ? 116.23500 130.80500 108.14400 1.000 134.76000 421 LEU A C 1
ATOM 5680 O O . LEU A 1 465 ? 116.03300 131.60000 107.22800 1.000 136.08000 421 LEU A O 1
ATOM 5696 N N . PRO A 1 466 ? 116.51600 129.53400 107.90000 1.000 130.41000 422 PRO A N 1
ATOM 5697 C CA . PRO A 1 466 ? 116.46000 128.93300 106.58800 1.000 128.87000 422 PRO A CA 1
ATOM 5698 C C . PRO A 1 466 ? 115.03600 129.01100 106.04900 1.000 129.97000 422 PRO A C 1
ATOM 5699 O O . PRO A 1 466 ? 114.09100 128.66900 106.75900 1.000 131.60000 422 PRO A O 1
ATOM 5710 N N . ARG A 1 467 ? 114.88800 129.38400 104.78000 1.000 128.65000 423 ARG A N 1
ATOM 5711 C CA . ARG A 1 467 ? 113.57300 129.41800 104.14500 1.000 129.55000 423 ARG A CA 1
ATOM 5712 C C . ARG A 1 467 ? 113.62200 128.79400 102.76100 1.000 128.80000 423 ARG A C 1
ATOM 5713 O O . ARG A 1 467 ? 114.62600 128.89100 102.07000 1.000 127.01000 423 ARG A O 1
ATOM 5734 N N . GLU A 1 468 ? 112.51400 128.22800 102.30500 1.000 133.31000 424 GLU A N 1
ATOM 5735 C CA . GLU A 1 468 ? 112.54900 127.49300 101.04400 1.000 132.47000 424 GLU A CA 1
ATOM 5736 C C . GLU A 1 468 ? 112.77200 128.38600 99.82900 1.000 129.10000 424 GLU A C 1
ATOM 5737 O O . GLU A 1 468 ? 113.31300 127.93400 98.82000 1.000 121.55000 424 GLU A O 1
ATOM 5749 N N . THR A 1 469 ? 112.35900 129.64600 99.91800 1.000 131.20000 425 THR A N 1
ATOM 5750 C CA . THR A 1 469 ? 112.64000 130.59800 98.85100 1.000 127.12000 425 THR A CA 1
ATOM 5751 C C . THR A 1 469 ? 113.14500 131.90500 99.43500 1.000 128.79000 425 THR A C 1
ATOM 5752 O O . THR A 1 469 ? 112.84800 132.24300 100.58300 1.000 129.94000 425 THR A O 1
ATOM 5763 N N . LEU A 1 470 ? 113.83000 132.67800 98.60900 1.000 124.36000 426 LEU A N 1
ATOM 5764 C CA . LEU A 1 470 ? 114.27800 134.00500 98.98200 1.000 123.66000 426 LEU A CA 1
ATOM 5765 C C . LEU A 1 470 ? 113.51600 135.04500 98.20000 1.000 120.19000 426 LEU A C 1
ATOM 5766 O O . LEU A 1 470 ? 113.37000 134.93900 96.98400 1.000 120.13000 426 LEU A O 1
ATOM 5782 N N . GLN A 1 471 ? 113.02000 136.05000 98.89200 1.000 122.77000 427 GLN A N 1
ATOM 5783 C CA . GLN A 1 471 ? 112.22600 137.05700 98.23000 1.000 126.78000 427 GLN A CA 1
ATOM 5784 C C . GLN A 1 471 ? 113.03000 138.31000 97.94500 1.000 130.12000 427 GLN A C 1
ATOM 5785 O O . GLN A 1 471 ? 113.26000 139.12000 98.84000 1.000 135.51000 427 GLN A O 1
ATOM 5799 N N . PHE A 1 472 ? 113.27900 138.57900 96.67100 1.000 126.23000 428 PHE A N 1
ATOM 5800 C CA . PHE A 1 472 ? 114.01300 139.77900 96.30400 1.000 127.06000 428 PHE A CA 1
ATOM 5801 C C . PHE A 1 472 ? 113.04200 140.90300 96.09000 1.000 135.56000 428 PHE A C 1
ATOM 5802 O O . PHE A 1 472 ? 113.42600 142.03100 95.79900 1.000 143.98000 428 PHE A O 1
ATOM 5819 N N . SER A 1 473 ? 111.78500 140.61800 96.36300 1.000 133.93000 429 SER A N 1
ATOM 5820 C CA . SER A 1 473 ? 110.75300 141.62900 96.36100 1.000 143.38000 429 SER A CA 1
ATOM 5821 C C . SER A 1 473 ? 111.02400 142.60600 97.50000 1.000 152.93000 429 SER A C 1
ATOM 5822 O O . SER A 1 473 ? 110.53800 143.73500 97.49300 1.000 157.42000 429 SER A O 1
ATOM 5830 N N . LYS A 1 474 ? 111.82300 142.16700 98.47600 1.000 150.35000 430 LYS A N 1
ATOM 5831 C CA . LYS A 1 474 ? 112.24300 143.02000 99.58100 1.000 153.90000 430 LYS A CA 1
ATOM 5832 C C . LYS A 1 474 ? 113.31000 144.02000 99.14700 1.000 153.60000 430 LYS A C 1
ATOM 5833 O O . LYS A 1 474 ? 113.63000 144.95400 99.88000 1.000 151.18000 430 LYS A O 1
ATOM 5852 N N . LEU A 1 475 ? 113.97100 143.73000 98.03200 1.000 150.60000 431 LEU A N 1
ATOM 5853 C CA . LEU A 1 475 ? 115.17700 144.44300 97.65300 1.000 147.40000 431 LEU A CA 1
ATOM 5854 C C . LEU A 1 475 ? 114.90100 145.87400 97.25500 1.000 150.99000 431 LEU A C 1
ATOM 5855 O O . LEU A 1 475 ? 115.71400 146.76100 97.51300 1.000 154.80000 431 LEU A O 1
ATOM 5871 N N . PHE A 1 476 ? 113.78400 146.10000 96.58700 1.000 152.30000 432 PHE A N 1
ATOM 5872 C CA . PHE A 1 476 ? 113.46600 147.43200 96.11400 1.000 159.24000 432 PHE A CA 1
ATOM 5873 C C . PHE A 1 476 ? 111.98200 147.64000 95.90100 1.000 167.09000 432 PHE A C 1
ATOM 5874 O O . PHE A 1 476 ? 111.23100 146.68400 95.72200 1.000 164.68000 432 PHE A O 1
ATOM 5891 N N . ASP A 1 477 ? 111.56800 148.90400 95.83800 1.000 176.94000 433 ASP A N 1
ATOM 5892 C CA . ASP A 1 477 ? 110.18900 149.23400 95.48900 1.000 183.04000 433 ASP A CA 1
ATOM 5893 C C . ASP A 1 477 ? 110.05000 149.46800 93.98600 1.000 183.80000 433 ASP A C 1
ATOM 5894 O O . ASP A 1 477 ? 108.97000 149.79500 93.49200 1.000 183.67000 433 ASP A O 1
ATOM 5903 N N . ALA A 1 478 ? 111.14600 149.26100 93.26500 1.000 178.83000 434 ALA A N 1
ATOM 5904 C CA . ALA A 1 478 ? 111.19800 149.47100 91.82700 1.000 176.03000 434 ALA A CA 1
ATOM 5905 C C . ALA A 1 478 ? 110.34200 148.45500 91.09000 1.000 173.35000 434 ALA A C 1
ATOM 5906 O O . ALA A 1 478 ? 110.21200 147.30500 91.50500 1.000 170.07000 434 ALA A O 1
ATOM 5913 N N . SER A 1 479 ? 109.80200 148.88300 89.95900 1.000 174.69000 435 SER A N 1
ATOM 5914 C CA . SER A 1 479 ? 108.99600 148.03900 89.08600 1.000 174.08000 435 SER A CA 1
ATOM 5915 C C . SER A 1 479 ? 109.87500 147.13900 88.23400 1.000 168.32000 435 SER A C 1
ATOM 5916 O O . SER A 1 479 ? 109.38400 146.27000 87.51300 1.000 164.69000 435 SER A O 1
ATOM 5924 N N . SER A 1 480 ? 111.17500 147.38800 88.28200 1.000 161.86000 436 SER A N 1
ATOM 5925 C CA . SER A 1 480 ? 112.13300 146.67800 87.45400 1.000 151.36000 436 SER A CA 1
ATOM 5926 C C . SER A 1 480 ? 112.11800 145.18400 87.73600 1.000 142.59000 436 SER A C 1
ATOM 5927 O O . SER A 1 480 ? 111.98700 144.75000 88.87900 1.000 144.90000 436 SER A O 1
ATOM 5935 N N . SER A 1 481 ? 112.25200 144.40200 86.67300 1.000 134.10000 437 SER A N 1
ATOM 5936 C CA . SER A 1 481 ? 112.15100 142.95200 86.74400 1.000 127.98000 437 SER A CA 1
ATOM 5937 C C . SER A 1 481 ? 113.48400 142.27900 86.48100 1.000 124.15000 437 SER A C 1
ATOM 5938 O O . SER A 1 481 ? 114.34700 142.82500 85.78600 1.000 126.89000 437 SER A O 1
ATOM 5946 N N . LEU A 1 482 ? 113.67900 141.11600 87.09200 1.000 121.40000 438 LEU A N 1
ATOM 5947 C CA . LEU A 1 482 ? 114.93200 140.39200 86.93500 1.000 117.71000 438 LEU A CA 1
ATOM 5948 C C . LEU A 1 482 ? 114.99000 139.75000 85.57400 1.000 109.93000 438 LEU A C 1
ATOM 5949 O O . LEU A 1 482 ? 114.07600 139.02700 85.18300 1.000 113.63000 438 LEU A O 1
ATOM 5965 N N . VAL A 1 483 ? 116.04300 140.03400 84.83000 1.000 105.42000 439 VAL A N 1
ATOM 5966 C CA . VAL A 1 483 ? 116.14800 139.44100 83.51500 1.000 105.26000 439 VAL A CA 1
ATOM 5967 C C . VAL A 1 483 ? 117.28900 138.46200 83.41300 1.000 104.19000 439 VAL A C 1
ATOM 5968 O O . VAL A 1 483 ? 117.33300 137.64800 82.49300 1.000 107.77000 439 VAL A O 1
ATOM 5981 N N . GLN A 1 484 ? 118.20400 138.51600 84.36400 1.000 103.22000 440 GLN A N 1
ATOM 5982 C CA . GLN A 1 484 ? 119.35700 137.65000 84.27800 1.000 103.62000 440 GLN A CA 1
ATOM 5983 C C . GLN A 1 484 ? 119.89800 137.21800 85.62200 1.000 101.77000 440 GLN A C 1
ATOM 5984 O O . GLN A 1 484 ? 120.22700 138.04800 86.47100 1.000 101.32000 440 GLN A O 1
ATOM 5998 N N . MET A 1 485 ? 120.13300 135.92100 85.75300 1.000 100.99000 441 MET A N 1
ATOM 5999 C CA . MET A 1 485 ? 120.99900 135.41800 86.80000 1.000 95.73000 441 MET A CA 1
ATOM 6000 C C . MET A 1 485 ? 122.17700 134.79400 86.10700 1.000 92.26000 441 MET A C 1
ATOM 6001 O O . MET A 1 485 ? 121.99500 134.02900 85.16000 1.000 95.41000 441 MET A O 1
ATOM 6015 N N . GLN A 1 486 ? 123.36900 135.04000 86.59600 1.000 94.19000 442 GLN A N 1
ATOM 6016 C CA . GLN A 1 486 ? 124.50100 134.38900 85.99000 1.000 96.56000 442 GLN A CA 1
ATOM 6017 C C . GLN A 1 486 ? 125.63000 134.17000 86.95700 1.000 98.88000 442 GLN A C 1
ATOM 6018 O O . GLN A 1 486 ? 126.20500 135.11800 87.47900 1.000 103.13000 442 GLN A O 1
ATOM 6032 N N . TRP A 1 487 ? 126.06100 132.93700 87.08300 1.000 102.52000 443 TRP A N 1
ATOM 6033 C CA . TRP A 1 487 ? 127.26400 132.69000 87.83900 1.000 104.59000 443 TRP A CA 1
ATOM 6034 C C . TRP A 1 487 ? 128.41600 133.23700 87.03600 1.000 108.31000 443 TRP A C 1
ATOM 6035 O O . TRP A 1 487 ? 128.47700 133.03300 85.82400 1.000 113.49000 443 TRP A O 1
ATOM 6056 N N . ILE A 1 488 ? 129.31800 133.94700 87.68300 1.000 107.54000 444 ILE A N 1
ATOM 6057 C CA . ILE A 1 488 ? 130.31700 134.67000 86.92000 1.000 114.27000 444 ILE A CA 1
ATOM 6058 C C . ILE A 1 488 ? 131.37400 133.74600 86.32400 1.000 121.15000 444 ILE A C 1
ATOM 6059 O O . ILE A 1 488 ? 131.95400 132.91000 87.01600 1.000 123.12000 444 ILE A O 1
ATOM 6075 N N . ALA A 1 489 ? 131.60700 133.91500 85.02500 1.000 128.06000 445 ALA A N 1
ATOM 6076 C CA . ALA A 1 489 ? 132.53200 133.09500 84.25300 1.000 131.99000 445 ALA A CA 1
ATOM 6077 C C . ALA A 1 489 ? 133.99200 133.35700 84.65600 1.000 145.40000 445 ALA A C 1
ATOM 6078 O O . ALA A 1 489 ? 134.30500 134.47400 85.06700 1.000 148.76000 445 ALA A O 1
ATOM 6085 N N . PRO A 1 490 ? 134.91500 132.36800 84.50700 1.000 154.62000 446 PRO A N 1
ATOM 6086 C CA . PRO A 1 490 ? 136.35200 132.50200 84.70700 1.000 163.42000 446 PRO A CA 1
ATOM 6087 C C . PRO A 1 490 ? 137.01600 133.23500 83.54200 1.000 160.56000 446 PRO A C 1
ATOM 6088 O O . PRO A 1 490 ? 138.13500 133.73300 83.67500 1.000 160.35000 446 PRO A O 1
ATOM 6099 N N . ILE A 1 502 ? 135.88100 129.36500 94.80800 1.000 134.30000 458 ILE A N 1
ATOM 6100 C CA . ILE A 1 502 ? 135.69200 130.15500 93.59900 1.000 129.23000 458 ILE A CA 1
ATOM 6101 C C . ILE A 1 502 ? 134.26400 129.98800 93.07100 1.000 127.97000 458 ILE A C 1
ATOM 6102 O O . ILE A 1 502 ? 133.55800 129.05300 93.45700 1.000 128.73000 458 ILE A O 1
ATOM 6118 N N . TYR A 1 503 ? 133.84400 130.91000 92.18800 1.000 128.73000 459 TYR A N 1
ATOM 6119 C CA . TYR A 1 503 ? 132.49000 130.96400 91.61800 1.000 125.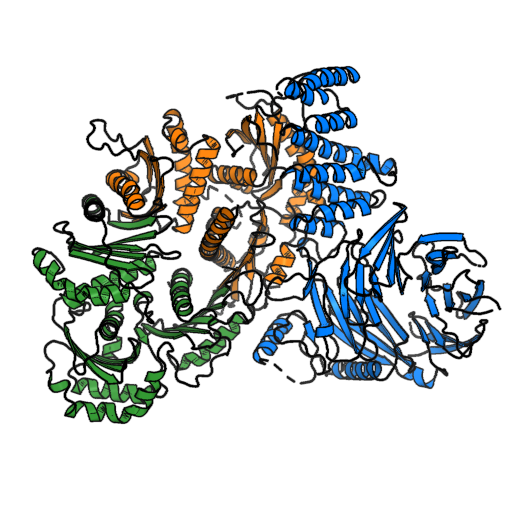57000 459 TYR A CA 1
ATOM 6120 C C . TYR A 1 503 ? 131.40000 131.12500 92.66700 1.000 119.27000 459 TYR A C 1
ATOM 6121 O O . TYR A 1 503 ? 130.27300 130.67500 92.47500 1.000 118.98000 459 TYR A O 1
ATOM 6139 N N . ASP A 1 504 ? 131.71800 131.81100 93.74900 1.000 120.29000 460 ASP A N 1
ATOM 6140 C CA . ASP A 1 504 ? 130.75900 132.07300 94.80300 1.000 117.62000 460 ASP A CA 1
ATOM 6141 C C . ASP A 1 504 ? 129.98500 133.34700 94.53100 1.000 113.27000 460 ASP A C 1
ATOM 6142 O O . ASP A 1 504 ? 129.22500 133.81900 95.37300 1.000 111.18000 460 ASP A O 1
ATOM 6151 N N . LEU A 1 505 ? 130.24700 133.95500 93.38400 1.000 114.65000 461 LEU A N 1
ATOM 6152 C CA . LEU A 1 505 ? 129.57000 135.17800 93.00900 1.000 112.89000 461 LEU A CA 1
ATOM 6153 C C . LEU A 1 505 ? 128.56800 134.96500 91.88900 1.000 108.91000 461 LEU A C 1
ATOM 6154 O O . LEU A 1 505 ? 128.91100 134.47600 90.80800 1.000 109.31000 461 LEU A O 1
ATOM 6170 N N . LEU A 1 506 ? 127.33300 135.36100 92.15600 1.000 105.12000 462 LEU A N 1
ATOM 6171 C CA . LEU A 1 506 ? 126.25900 135.30900 91.18300 1.000 101.62000 462 LEU A CA 1
ATOM 6172 C C . LEU A 1 506 ? 125.89700 136.69900 90.70400 1.000 99.10000 462 LEU A C 1
ATOM 6173 O O . LEU A 1 506 ? 125.41700 137.52600 91.47700 1.000 101.02000 462 LEU A O 1
ATOM 6189 N N . PHE A 1 507 ? 126.10100 136.96500 89.43600 1.000 98.25000 463 PHE A N 1
ATOM 6190 C CA . PHE A 1 507 ? 125.74700 138.26100 88.89800 1.000 95.21000 463 PHE A CA 1
ATOM 6191 C C . PHE A 1 507 ? 124.26200 138.36900 88.63400 1.000 94.75000 463 PHE A C 1
ATOM 6192 O O . PHE A 1 507 ? 123.66200 137.47600 88.03400 1.000 100.73000 463 PHE A O 1
ATOM 6209 N N . LEU A 1 508 ? 123.67100 139.47800 89.04800 1.000 96.82000 464 LEU A N 1
ATOM 6210 C CA . LEU A 1 508 ? 122.28000 139.74500 88.74000 1.000 95.32000 464 LEU A CA 1
ATOM 6211 C C . LEU A 1 508 ? 122.13200 140.99600 87.90000 1.000 94.53000 464 LEU A C 1
ATOM 6212 O O . LEU A 1 508 ? 122.74200 142.03000 88.18300 1.000 101.02000 464 LEU A O 1
ATOM 6228 N N . ARG A 1 509 ? 121.21300 140.94100 86.95100 1.000 97.69000 465 ARG A N 1
ATOM 6229 C CA . ARG A 1 509 ? 120.84600 142.12600 86.20300 1.000 101.31000 465 ARG A CA 1
ATOM 6230 C C . ARG A 1 509 ? 119.34100 142.24200 86.07600 1.000 106.31000 465 ARG A C 1
ATOM 6231 O O . ARG A 1 509 ? 118.64000 141.25700 85.82500 1.000 110.40000 465 ARG A O 1
ATOM 6252 N N . PHE A 1 510 ? 118.86200 143.46700 86.16700 1.000 107.95000 466 PHE A N 1
ATOM 6253 C CA . PHE A 1 510 ? 117.46000 143.77700 85.98100 1.000 111.72000 466 PHE A CA 1
ATOM 6254 C C . PHE A 1 510 ? 117.34700 144.76000 84.83900 1.000 119.46000 466 PHE A C 1
ATOM 6255 O O . PHE A 1 510 ? 118.25000 145.57000 84.63200 1.000 125.24000 466 PHE A O 1
ATOM 6272 N N . GLU A 1 511 ? 116.26800 144.70000 84.07700 1.000 124.89000 467 GLU A N 1
ATOM 6273 C CA . GLU A 1 511 ? 116.10100 145.72800 83.06000 1.000 135.37000 467 GLU A CA 1
ATOM 6274 C C . GLU A 1 511 ? 115.58200 147.01200 83.65000 1.000 140.68000 467 GLU A C 1
ATOM 6275 O O . GLU A 1 511 ? 114.57100 147.02700 84.35100 1.000 140.62000 467 GLU A O 1
ATOM 6287 N N . ARG A 1 512 ? 116.24300 148.10400 83.29900 1.000 145.94000 468 ARG A N 1
ATOM 6288 C CA . ARG A 1 512 ? 115.92500 149.41200 83.83600 1.000 151.47000 468 ARG A CA 1
ATOM 6289 C C . ARG A 1 512 ? 115.94800 149.34100 85.35500 1.000 145.28000 468 ARG A C 1
ATOM 6290 O O . ARG A 1 512 ? 115.10300 149.92500 86.03400 1.000 148.34000 468 ARG A O 1
ATOM 6311 N N . GLY A 1 513 ? 116.94300 148.63100 85.87900 1.000 134.99000 469 GLY A N 1
ATOM 6312 C CA . GLY A 1 513 ? 117.06200 148.39600 87.30800 1.000 128.82000 469 GLY A CA 1
ATOM 6313 C C . GLY A 1 513 ? 118.51900 148.24500 87.70600 1.000 118.74000 469 GLY A C 1
ATOM 6314 O O . GLY A 1 513 ? 119.40600 148.41400 86.87200 1.000 123.56000 469 GLY A O 1
ATOM 6318 N N . PRO A 1 514 ? 118.77500 147.98800 88.98600 1.000 113.14000 470 PRO A N 1
ATOM 6319 C CA . PRO A 1 514 ? 120.07600 147.89900 89.60800 1.000 109.35000 470 PRO A CA 1
ATOM 6320 C C . PRO A 1 514 ? 120.85800 146.67800 89.16900 1.000 109.65000 470 PRO A C 1
ATOM 6321 O O . PRO A 1 514 ? 120.29200 145.61100 88.94900 1.000 114.35000 470 PRO A O 1
ATOM 6332 N N . LEU A 1 515 ? 122.17200 146.82000 89.16300 1.000 113.46000 471 LEU A N 1
ATOM 6333 C CA . LEU A 1 515 ? 123.08600 145.69700 89.03800 1.000 113.14000 471 LEU A CA 1
ATOM 6334 C C . LEU A 1 515 ? 123.58500 145.30000 90.41000 1.000 118.20000 471 LEU A C 1
ATOM 6335 O O . LEU A 1 515 ? 123.68400 146.14300 91.30400 1.000 124.24000 471 LEU A O 1
ATOM 6351 N N . GLY A 1 516 ? 123.95400 144.03900 90.56500 1.000 113.28000 472 GLY A N 1
ATOM 6352 C CA . GLY A 1 516 ? 124.64100 143.62500 91.78000 1.000 116.66000 472 GLY A CA 1
ATOM 6353 C C . GLY A 1 516 ? 125.04200 142.16600 91.73100 1.000 109.53000 472 GLY A C 1
ATOM 6354 O O . GLY A 1 516 ? 124.75400 141.46600 90.76200 1.000 106.48000 472 GLY A O 1
ATOM 6358 N N . VAL A 1 517 ? 125.77400 141.74100 92.74900 1.000 112.37000 473 VAL A N 1
ATOM 6359 C CA . VAL A 1 517 ? 126.26200 140.37400 92.84400 1.000 106.95000 473 VAL A CA 1
ATOM 6360 C C . VAL A 1 517 ? 125.91800 139.72600 94.17000 1.000 107.91000 473 VAL A C 1
ATOM 6361 O O . VAL A 1 517 ? 126.15400 140.30300 95.23200 1.000 113.46000 473 VAL A O 1
ATOM 6374 N N . LEU A 1 518 ? 125.38500 138.51600 94.10900 1.000 106.96000 474 LEU A N 1
ATOM 6375 C CA . LEU A 1 518 ? 125.10200 137.76400 95.31300 1.000 105.55000 474 LEU A CA 1
ATOM 6376 C C . LEU A 1 518 ? 126.26900 136.85000 95.64900 1.000 106.54000 474 LEU A C 1
ATOM 6377 O O . LEU A 1 518 ? 126.70500 136.04200 94.82900 1.000 107.74000 474 LEU A O 1
ATOM 6393 N N . LEU A 1 519 ? 126.82500 137.04500 96.83000 1.000 110.63000 475 LEU A N 1
ATOM 6394 C CA . LEU A 1 519 ? 127.95100 136.27000 97.31600 1.000 113.63000 475 LEU A CA 1
ATOM 6395 C C . LEU A 1 519 ? 127.50100 135.11100 98.17900 1.000 113.43000 475 LEU A C 1
ATOM 6396 O O . LEU A 1 519 ? 126.71900 135.27600 99.11300 1.000 113.83000 475 LEU A O 1
ATOM 6412 N N . PHE A 1 520 ? 128.04900 133.94500 97.90900 1.000 113.55000 476 PHE A N 1
ATOM 6413 C CA . PHE A 1 520 ? 127.72100 132.76900 98.68000 1.000 115.93000 476 PHE A CA 1
ATOM 6414 C C . PHE A 1 520 ? 128.86200 132.40400 99.62500 1.000 119.47000 476 PHE A C 1
ATOM 6415 O O . PHE A 1 520 ? 129.98600 132.15100 99.19200 1.000 121.38000 476 PHE A O 1
ATOM 6432 N N . LYS A 1 521 ? 128.56600 132.33800 100.91900 1.000 117.53000 477 LYS A N 1
ATOM 6433 C CA . LYS A 1 521 ? 129.59300 132.08700 101.92600 1.000 118.20000 477 LYS A CA 1
ATOM 6434 C C . LYS A 1 521 ? 129.80700 130.59500 102.11400 1.000 122.06000 477 LYS A C 1
ATOM 6435 O O . LYS A 1 521 ? 129.52800 130.04600 103.17800 1.000 126.18000 477 LYS A O 1
ATOM 6454 N N . LEU A 1 522 ? 130.35600 129.94600 101.10300 1.000 125.12000 478 LEU A N 1
ATOM 6455 C CA . LEU A 1 522 ? 130.23100 128.49600 101.01400 1.000 134.20000 478 LEU A CA 1
ATOM 6456 C C . LEU A 1 522 ? 131.30000 127.68400 101.73300 1.000 137.83000 478 LEU A C 1
ATOM 6457 O O . LEU A 1 522 ? 131.87500 126.77000 101.14800 1.000 140.47000 478 LEU A O 1
ATOM 6473 N N . GLY A 1 523 ? 131.44600 127.92300 103.03400 1.000 134.57000 479 GLY A N 1
ATOM 6474 C CA . GLY A 1 523 ? 132.23500 127.07000 103.92700 1.000 134.89000 479 GLY A CA 1
ATOM 6475 C C . GLY A 1 523 ? 133.68400 127.52300 104.07200 1.000 137.75000 479 GLY A C 1
ATOM 6476 O O . GLY A 1 523 ? 134.30000 127.98600 103.10900 1.000 142.86000 479 GLY A O 1
ATOM 6480 N N . VAL A 1 524 ? 134.28500 127.22100 105.22600 1.000 137.18000 480 VAL A N 1
ATOM 6481 C CA . VAL A 1 524 ? 135.70800 127.50200 105.41200 1.000 139.68000 480 VAL A CA 1
ATOM 6482 C C . VAL A 1 524 ? 136.56300 126.27800 105.12100 1.000 144.67000 480 VAL A C 1
ATOM 6483 O O . VAL A 1 524 ? 137.57800 126.37500 104.43800 1.000 151.98000 480 VAL A O 1
ATOM 6496 N N . PHE A 1 525 ? 136.11800 125.11000 105.57200 1.000 144.03000 481 PHE A N 1
ATOM 6497 C CA . PHE A 1 525 ? 136.90900 123.89500 105.42300 1.000 148.95000 481 PHE A CA 1
ATOM 6498 C C . PHE A 1 525 ? 136.74200 123.32200 104.03500 1.000 150.55000 481 PHE A C 1
ATOM 6499 O O . PHE A 1 525 ? 137.56100 122.53600 103.56000 1.000 153.26000 481 PHE A O 1
ATOM 6516 N N . THR A 1 526 ? 135.72800 123.81200 103.35600 1.000 148.40000 482 THR A N 1
ATOM 6517 C CA . THR A 1 526 ? 135.44700 123.45400 101.98400 1.000 150.06000 482 THR A CA 1
ATOM 6518 C C . THR A 1 526 ? 136.25100 124.37300 101.07800 1.000 152.68000 482 THR A C 1
ATOM 6519 O O . THR A 1 526 ? 136.24600 124.23100 99.85700 1.000 151.54000 482 THR A O 1
ATOM 6530 N N . ARG A 1 527 ? 136.85600 125.38700 101.68800 1.000 155.68000 483 ARG A N 1
ATOM 6531 C CA . ARG A 1 527 ? 137.58600 126.42600 100.98700 1.000 160.13000 483 ARG A CA 1
ATOM 6532 C C . ARG A 1 527 ? 136.73000 127.08500 99.91300 1.000 158.03000 483 ARG A C 1
ATOM 6533 O O . ARG A 1 527 ? 137.20300 127.35300 98.80900 1.000 158.89000 483 ARG A O 1
ATOM 6554 N N . GLY A 1 528 ? 135.45400 127.29800 100.22200 1.000 151.56000 484 GLY A N 1
ATOM 6555 C CA . GLY A 1 528 ? 134.54700 128.00200 99.32800 1.000 148.57000 484 GLY A CA 1
ATOM 6556 C C . GLY A 1 528 ? 133.93200 127.10600 98.25700 1.000 148.50000 484 GLY A C 1
ATOM 6557 O O . GLY A 1 528 ? 133.16000 127.58300 97.42400 1.000 144.64000 484 GLY A O 1
ATOM 6561 N N . GLN A 1 529 ? 134.29400 125.82600 98.24500 1.000 148.24000 485 GLN A N 1
ATOM 6562 C CA . GLN A 1 529 ? 133.78300 124.91300 97.23000 1.000 144.14000 485 GLN A CA 1
ATOM 6563 C C . GLN A 1 529 ? 132.38100 124.43200 97.55100 1.000 140.92000 485 GLN A C 1
ATOM 6564 O O . GLN A 1 529 ? 132.01500 124.28600 98.71700 1.000 143.44000 485 GLN A O 1
ATOM 6578 N N . LEU A 1 530 ? 131.59300 124.18900 96.51000 1.000 134.96000 486 LEU A N 1
ATOM 6579 C CA . LEU A 1 530 ? 130.25900 123.63300 96.68800 1.000 130.25000 486 LEU A CA 1
ATOM 6580 C C . LEU A 1 530 ? 129.96000 122.54100 95.67400 1.000 129.22000 486 LEU A C 1
ATOM 6581 O O . LEU A 1 530 ? 129.08300 122.69800 94.82600 1.000 125.53000 486 LEU A O 1
ATOM 6597 N N . GLY A 1 531 ? 130.71100 121.45200 95.73700 1.000 131.60000 487 GLY A N 1
ATOM 6598 C CA . GLY A 1 531 ? 130.48500 120.32100 94.84900 1.000 124.03000 487 GLY A CA 1
ATOM 6599 C C . GLY A 1 531 ? 129.35000 119.46400 95.37400 1.000 120.59000 487 GLY A C 1
ATOM 6600 O O . GLY A 1 531 ? 128.89300 119.65300 96.50200 1.000 121.10000 487 GLY A O 1
ATOM 6604 N N . LEU A 1 532 ? 129.01800 118.41200 94.64300 1.000 119.64000 488 LEU A N 1
ATOM 6605 C CA . LEU A 1 532 ? 127.97700 117.50700 95.09700 1.000 120.52000 488 LEU A CA 1
ATOM 6606 C C . LEU A 1 532 ? 128.40500 116.88100 96.40800 1.000 118.63000 488 LEU A C 1
ATOM 6607 O O . LEU A 1 532 ? 127.59400 116.70100 97.31500 1.000 119.52000 488 LEU A O 1
ATOM 6623 N N . ILE A 1 533 ? 129.70000 116.65500 96.54100 1.000 115.59000 489 ILE A N 1
ATOM 6624 C CA . ILE A 1 533 ? 130.25600 116.08900 97.75100 1.000 115.63000 489 ILE A CA 1
ATOM 6625 C C . ILE A 1 533 ? 130.03400 116.97600 98.96500 1.000 112.68000 489 ILE A C 1
ATOM 6626 O O . ILE A 1 533 ? 129.84800 116.47200 100.07200 1.000 118.98000 489 ILE A O 1
ATOM 6642 N N . ASP A 1 534 ? 130.01400 118.28600 98.76200 1.000 114.31000 490 ASP A N 1
ATOM 6643 C CA . ASP A 1 534 ? 129.85300 119.20600 99.86900 1.000 118.75000 490 ASP A CA 1
ATOM 6644 C C . ASP A 1 534 ? 128.39600 119.30700 100.27500 1.000 118.16000 490 ASP A C 1
ATOM 6645 O O . ASP A 1 534 ? 128.08100 119.44200 101.45900 1.000 118.07000 490 ASP A O 1
ATOM 6654 N N . ILE A 1 535 ? 127.50700 119.14600 99.30600 1.000 115.31000 491 ILE A N 1
ATOM 6655 C CA . ILE A 1 535 ? 126.08500 119.13000 99.59600 1.000 113.62000 491 ILE A CA 1
ATOM 6656 C C . ILE A 1 535 ? 125.74600 117.88000 100.38400 1.000 113.36000 491 ILE A C 1
ATOM 6657 O O . ILE A 1 535 ? 124.94700 117.92300 101.31800 1.000 115.02000 491 ILE A O 1
ATOM 6673 N N . ILE A 1 536 ? 126.38800 116.77600 100.02400 1.000 110.58000 492 ILE A N 1
ATOM 6674 C CA . ILE A 1 536 ? 126.17500 115.53700 100.74500 1.000 112.03000 492 ILE A CA 1
ATOM 6675 C C . ILE A 1 536 ? 126.62400 115.67600 102.18100 1.000 110.10000 492 ILE A C 1
ATOM 6676 O O . ILE A 1 536 ? 125.86800 115.34400 103.09300 1.000 111.55000 492 ILE A O 1
ATOM 6692 N N . PHE A 1 537 ? 127.77700 116.28700 102.40500 1.000 109.05000 493 PHE A N 1
ATOM 6693 C CA . PHE A 1 537 ? 128.26400 116.43100 103.76300 1.000 106.17000 493 PHE A CA 1
ATOM 6694 C C . PHE A 1 537 ? 127.33900 117.30700 104.58100 1.000 109.58000 493 PHE A C 1
ATOM 6695 O O . PHE A 1 537 ? 127.11000 117.03900 105.76100 1.000 114.38000 493 PHE A O 1
ATOM 6712 N N . GLN A 1 538 ? 126.78100 118.34000 103.96400 1.000 110.88000 494 GLN A N 1
ATOM 6713 C CA . GLN A 1 538 ? 125.85800 119.18800 104.69900 1.000 112.16000 494 GLN A CA 1
ATOM 6714 C C . GLN A 1 538 ? 124.55900 118.46800 105.00500 1.000 111.88000 494 GLN A C 1
ATOM 6715 O O . GLN A 1 538 ? 123.95300 118.69700 106.05300 1.000 113.65000 494 GLN A O 1
ATOM 6729 N N . TYR A 1 539 ? 124.13400 117.59000 104.11000 1.000 110.56000 495 TYR A N 1
ATOM 6730 C CA . TYR A 1 539 ? 122.94400 116.80800 104.37000 1.000 113.46000 495 TYR A CA 1
ATOM 6731 C C . TYR A 1 539 ? 123.21300 115.76900 105.44000 1.000 114.67000 495 TYR A C 1
ATOM 6732 O O . TYR A 1 539 ? 122.33400 115.46200 106.24200 1.000 121.19000 495 TYR A O 1
ATOM 6750 N N . ILE A 1 540 ? 124.45200 115.30900 105.54100 1.000 108.46000 496 ILE A N 1
ATOM 6751 C CA . ILE A 1 540 ? 124.77600 114.43900 106.65400 1.000 105.27000 496 ILE A CA 1
ATOM 6752 C C . ILE A 1 540 ? 124.69900 115.24100 107.94000 1.000 107.80000 496 ILE A C 1
ATOM 6753 O O . ILE A 1 540 ? 124.07000 114.81400 108.90500 1.000 111.94000 496 ILE A O 1
ATOM 6769 N N . HIS A 1 541 ? 125.21600 116.46300 107.91300 1.000 109.99000 497 HIS A N 1
ATOM 6770 C CA . HIS A 1 541 ? 125.21800 117.30700 109.09700 1.000 113.59000 497 HIS A CA 1
ATOM 6771 C C . HIS A 1 541 ? 123.81300 117.69700 109.52800 1.000 116.48000 497 HIS A C 1
ATOM 6772 O O . HIS A 1 541 ? 123.55900 117.92200 110.70600 1.000 123.72000 497 HIS A O 1
ATOM 6786 N N . CYS A 1 542 ? 122.90000 117.79700 108.58000 1.000 114.06000 498 CYS A N 1
ATOM 6787 C CA . CYS A 1 542 ? 121.52500 118.14700 108.90000 1.000 119.23000 498 CYS A CA 1
ATOM 6788 C C . CYS A 1 542 ? 120.60700 116.93100 109.01700 1.000 124.26000 498 CYS A C 1
ATOM 6789 O O . CYS A 1 542 ? 119.39200 117.08500 109.15700 1.000 127.14000 498 CYS A O 1
ATOM 6797 N N . ASP A 1 543 ? 121.17400 115.74200 108.83300 1.000 121.79000 499 ASP A N 1
ATOM 6798 C CA . ASP A 1 543 ? 120.45200 114.47100 108.77600 1.000 126.43000 499 ASP A CA 1
ATOM 6799 C C . ASP A 1 543 ? 119.40200 114.39100 107.67200 1.000 126.53000 499 ASP A C 1
ATOM 6800 O O . ASP A 1 543 ? 118.42100 113.65300 107.79500 1.000 127.76000 499 ASP A O 1
ATOM 6809 N N . GLU A 1 544 ? 119.63000 115.06800 106.56000 1.000 124.65000 500 GLU A N 1
ATOM 6810 C CA . GLU A 1 544 ? 118.71100 114.95700 105.43800 1.000 124.66000 500 GLU A CA 1
ATOM 6811 C C . GLU A 1 544 ? 119.15200 113.81700 104.53100 1.000 125.91000 500 GLU A C 1
ATOM 6812 O O . GLU A 1 544 ? 119.63900 114.03000 103.41900 1.000 126.18000 500 GLU A O 1
ATOM 6824 N N . ILE A 1 545 ? 118.99200 112.60100 105.03500 1.000 123.54000 501 ILE A N 1
ATOM 6825 C CA . ILE A 1 545 ? 119.58200 111.42400 104.41300 1.000 122.79000 501 ILE A CA 1
ATOM 6826 C C . ILE A 1 545 ? 118.84700 110.97700 103.17000 1.000 121.09000 501 ILE A C 1
ATOM 6827 O O . ILE A 1 545 ? 119.46500 110.50800 102.21500 1.000 118.21000 501 ILE A O 1
ATOM 6843 N N . TYR A 1 546 ? 117.53200 111.05400 103.19600 1.000 123.93000 502 TYR A N 1
ATOM 6844 C CA . TYR A 1 546 ? 116.76300 110.62500 102.04500 1.000 126.49000 502 TYR A CA 1
ATOM 6845 C C . TYR A 1 546 ? 117.16100 111.43600 100.82500 1.000 127.09000 502 TYR A C 1
ATOM 6846 O O . TYR A 1 546 ? 117.40800 110.88900 99.74900 1.000 121.98000 502 TYR A O 1
ATOM 6864 N N . GLU A 1 547 ? 117.29400 112.73600 101.02400 1.000 125.80000 503 GLU A N 1
ATOM 6865 C CA . GLU A 1 547 ? 117.70600 113.63800 99.97000 1.000 122.92000 503 GLU A CA 1
ATOM 6866 C C . GLU A 1 547 ? 119.13300 113.35500 99.52400 1.000 114.50000 503 GLU A C 1
ATOM 6867 O O . GLU A 1 547 ? 119.42200 113.33600 98.32700 1.000 114.17000 503 GLU A O 1
ATOM 6879 N N . ALA A 1 548 ? 120.00500 113.04600 100.47800 1.000 112.80000 504 ALA A N 1
ATOM 6880 C CA . ALA A 1 548 ? 121.38600 112.72900 100.15300 1.000 112.36000 504 ALA A CA 1
ATOM 6881 C C . ALA A 1 548 ? 121.48400 111.49000 99.28300 1.000 108.66000 504 ALA A C 1
ATOM 6882 O O . ALA A 1 548 ? 122.33300 111.41100 98.39500 1.000 110.85000 504 ALA A O 1
ATOM 6889 N N . ILE A 1 549 ? 120.58500 110.54400 99.50000 1.000 111.01000 505 ILE A N 1
ATOM 6890 C CA . ILE A 1 549 ? 120.57000 109.33300 98.70300 1.000 112.80000 505 ILE A CA 1
ATOM 6891 C C . ILE A 1 549 ? 120.08300 109.60100 97.29300 1.000 113.90000 505 ILE A C 1
ATOM 6892 O O . ILE A 1 549 ? 120.59800 109.02200 96.33600 1.000 112.21000 505 ILE A O 1
ATOM 6908 N N . ASN A 1 550 ? 119.09500 110.47300 97.15500 1.000 113.56000 506 ASN A N 1
ATOM 6909 C CA . ASN A 1 550 ? 118.62200 110.80900 95.82400 1.000 112.76000 506 ASN A CA 1
ATOM 6910 C C . ASN A 1 550 ? 119.72100 111.50100 95.03200 1.000 112.41000 506 ASN A C 1
ATOM 6911 O O . ASN A 1 550 ? 119.89200 111.24600 93.83800 1.000 112.28000 506 ASN A O 1
ATOM 6922 N N . ILE A 1 551 ? 120.52300 112.31000 95.71200 1.000 114.06000 507 ILE A N 1
ATOM 6923 C CA . ILE A 1 551 ? 121.67200 112.90900 95.05700 1.000 112.53000 507 ILE A CA 1
ATOM 6924 C C . ILE A 1 551 ? 122.67100 111.84500 94.68400 1.000 108.24000 507 ILE A C 1
ATOM 6925 O O . ILE A 1 551 ? 123.19600 111.83900 93.57700 1.000 113.29000 507 ILE A O 1
ATOM 6941 N N . LEU A 1 552 ? 122.88600 110.89500 95.57500 1.000 110.03000 508 LEU A N 1
ATOM 6942 C CA . LEU A 1 552 ? 123.86200 109.86600 95.30400 1.000 111.95000 508 LEU A CA 1
ATOM 6943 C C . LEU A 1 552 ? 123.44400 109.09700 94.06300 1.000 115.68000 508 LEU A C 1
ATOM 6944 O O . LEU A 1 552 ? 124.26600 108.79700 93.20000 1.000 121.23000 508 LEU A O 1
ATOM 6960 N N . SER A 1 553 ? 122.14100 108.92000 93.89800 1.000 112.07000 509 SER A N 1
ATOM 6961 C CA . SER A 1 553 ? 121.61100 108.24200 92.72700 1.000 117.63000 509 SER A CA 1
ATOM 6962 C C . SER A 1 553 ? 121.82100 109.05400 91.44900 1.000 122.29000 509 SER A C 1
ATOM 6963 O O . SER A 1 553 ? 122.04900 108.48800 90.38000 1.000 126.58000 509 SER A O 1
ATOM 6971 N N . SER A 1 554 ? 121.86400 110.37800 91.57900 1.000 119.26000 510 SER A N 1
ATOM 6972 C CA . SER A 1 554 ? 122.03600 111.26400 90.42700 1.000 123.08000 510 SER A CA 1
ATOM 6973 C C . SER A 1 554 ? 123.50100 111.38100 89.99700 1.000 127.70000 510 SER A C 1
ATOM 6974 O O . SER A 1 554 ? 123.81500 112.05500 89.01200 1.000 132.50000 510 SER A O 1
ATOM 6982 N N . MET A 1 555 ? 124.41700 110.81600 90.78700 1.000 127.15000 511 MET A N 1
ATOM 6983 C CA . MET A 1 555 ? 125.84200 110.95400 90.49800 1.000 129.79000 511 MET A CA 1
ATOM 6984 C C . MET A 1 555 ? 126.23500 110.22100 89.22200 1.000 128.04000 511 MET A C 1
ATOM 6985 O O . MET A 1 555 ? 127.16700 110.62400 88.53200 1.000 132.16000 511 MET A O 1
ATOM 6999 N N . ASN A 1 556 ? 125.54700 109.12400 88.93800 1.000 130.30000 512 ASN A N 1
ATOM 7000 C CA . ASN A 1 556 ? 125.78900 108.30300 87.75400 1.000 137.53000 512 ASN A CA 1
ATOM 7001 C C . ASN A 1 556 ? 127.14600 107.60900 87.77500 1.000 139.81000 512 ASN A C 1
ATOM 7002 O O . ASN A 1 556 ? 127.54500 106.97900 86.80100 1.000 142.24000 512 ASN A O 1
ATOM 7013 N N . TRP A 1 557 ? 127.83500 107.68900 88.90000 1.000 138.87000 513 TRP A N 1
ATOM 7014 C CA . TRP A 1 557 ? 129.13500 107.05900 89.04700 1.000 143.22000 513 TRP A CA 1
ATOM 7015 C C . TRP A 1 557 ? 130.04000 107.31200 87.84400 1.000 140.01000 513 TRP A C 1
ATOM 7016 O O . TRP A 1 557 ? 130.20800 108.45300 87.41600 1.000 141.59000 513 TRP A O 1
ATOM 7037 N N . ASP A 1 558 ? 130.63200 106.24300 87.31000 1.000 142.45000 514 ASP A N 1
ATOM 7038 C CA . ASP A 1 558 ? 131.50900 106.34900 86.15800 1.000 141.18000 514 ASP A CA 1
ATOM 7039 C C . ASP A 1 558 ? 132.52200 107.46200 86.34700 1.000 144.08000 514 ASP A C 1
ATOM 7040 O O . ASP A 1 558 ? 133.31200 107.43400 87.28900 1.000 145.19000 514 ASP A O 1
ATOM 7049 N N . THR A 1 559 ? 132.42500 108.49600 85.52900 1.000 146.69000 515 THR A N 1
ATOM 7050 C CA . THR A 1 559 ? 133.37200 109.60000 85.57600 1.000 150.89000 515 THR A CA 1
ATOM 7051 C C . THR A 1 559 ? 133.30600 110.33100 86.91200 1.000 150.11000 515 THR A C 1
ATOM 7052 O O . THR A 1 559 ? 134.30700 110.85900 87.39600 1.000 150.07000 515 THR A O 1
ATOM 7063 N N . LEU A 1 560 ? 132.12300 110.35800 87.50400 1.000 146.40000 516 LEU A N 1
ATOM 7064 C CA . LEU A 1 560 ? 131.88300 111.01100 88.78000 1.000 143.13000 516 LEU A CA 1
ATOM 7065 C C . LEU A 1 560 ? 132.03500 110.03700 89.93700 1.000 141.55000 516 LEU A C 1
ATOM 7066 O O . LEU A 1 560 ? 131.77900 110.38500 91.09200 1.000 136.85000 516 LEU A O 1
ATOM 7082 N N . GLY A 1 561 ? 132.43000 108.81000 89.63100 1.000 144.87000 517 GLY A N 1
ATOM 7083 C CA . GLY A 1 561 ? 132.45100 107.73100 90.61100 1.000 146.41000 517 GLY A CA 1
ATOM 7084 C C . GLY A 1 561 ? 133.30500 108.05300 91.82300 1.000 137.01000 517 GLY A C 1
ATOM 7085 O O . GLY A 1 561 ? 133.00500 107.59700 92.92500 1.000 136.24000 517 GLY A O 1
ATOM 7089 N N . HIS A 1 562 ? 134.37800 108.80700 91.64300 1.000 135.22000 518 HIS A N 1
ATOM 7090 C CA . HIS A 1 562 ? 135.22200 109.10800 92.78700 1.000 133.96000 518 HIS A CA 1
ATOM 7091 C C . HIS A 1 562 ? 134.50100 109.99000 93.78800 1.000 128.34000 518 HIS A C 1
ATOM 7092 O O . HIS A 1 562 ? 134.48900 109.71100 94.98800 1.000 132.57000 518 HIS A O 1
ATOM 7106 N N . GLN A 1 563 ? 133.81000 111.00000 93.28400 1.000 126.57000 519 GLN A N 1
ATOM 7107 C CA . GLN A 1 563 ? 133.06200 111.88400 94.15700 1.000 126.31000 519 GLN A CA 1
ATOM 7108 C C . GLN A 1 563 ? 131.84700 111.16700 94.72600 1.000 125.88000 519 GLN A C 1
ATOM 7109 O O . GLN A 1 563 ? 131.45100 111.39800 95.87200 1.000 123.15000 519 GLN A O 1
ATOM 7123 N N . CYS A 1 564 ? 131.27700 110.27000 93.92800 1.000 127.57000 520 CYS A N 1
ATOM 7124 C CA . CYS A 1 564 ? 130.12400 109.49600 94.35100 1.000 126.51000 520 CYS A CA 1
ATOM 7125 C C . CYS A 1 564 ? 130.48900 108.52200 95.44700 1.000 126.59000 520 CYS A C 1
ATOM 7126 O O . CYS A 1 564 ? 129.72400 108.32200 96.38900 1.000 124.42000 520 CYS A O 1
ATOM 7134 N N . PHE A 1 565 ? 131.66200 107.91800 95.32800 1.000 128.03000 521 PHE A N 1
ATOM 7135 C CA . PHE A 1 565 ? 132.11900 106.95900 96.31300 1.000 125.81000 521 PHE A CA 1
ATOM 7136 C C . PHE A 1 565 ? 132.28300 107.59700 97.66300 1.000 115.54000 521 PHE A C 1
ATOM 7137 O O . PHE A 1 565 ? 131.84900 107.05000 98.67600 1.000 118.23000 521 PHE A O 1
ATOM 7154 N N . ILE A 1 566 ? 132.89000 108.76500 97.68300 1.000 118.60000 522 ILE A N 1
ATOM 7155 C CA . ILE A 1 566 ? 133.10400 109.42400 98.94500 1.000 117.75000 522 ILE A CA 1
ATOM 7156 C C . ILE A 1 566 ? 131.77900 109.86200 99.54100 1.000 115.82000 522 ILE A C 1
ATOM 7157 O O . ILE A 1 566 ? 131.59300 109.80600 100.75800 1.000 117.68000 522 ILE A O 1
ATOM 7173 N N . SER A 1 567 ? 130.84600 110.27100 98.68700 1.000 116.19000 523 SER A N 1
ATOM 7174 C CA . SER A 1 567 ? 129.53300 110.65600 99.17200 1.000 113.76000 523 SER A CA 1
ATOM 7175 C C . SER A 1 567 ? 128.78800 109.46600 99.75100 1.000 110.47000 523 SER A C 1
ATOM 7176 O O . SER A 1 567 ? 128.13400 109.58400 100.78900 1.000 107.28000 523 SER A O 1
ATOM 7184 N N . MET A 1 568 ? 128.99400 108.28900 99.17000 1.000 113.41000 524 MET A N 1
ATOM 7185 C CA . MET A 1 568 ? 128.37200 107.10400 99.72500 1.000 111.01000 524 MET A CA 1
ATOM 7186 C C . MET A 1 568 ? 128.94000 106.80500 101.08900 1.000 105.57000 524 MET A C 1
ATOM 7187 O O . MET A 1 568 ? 128.19900 106.56500 102.03900 1.000 108.59000 524 MET A O 1
ATOM 7201 N N . SER A 1 569 ? 130.25000 106.94800 101.22300 1.000 106.14000 525 SER A N 1
ATOM 7202 C CA . SER A 1 569 ? 130.88700 106.61700 102.47900 1.000 103.76000 525 SER A CA 1
ATOM 7203 C C . SER A 1 569 ? 130.39100 107.51300 103.58900 1.000 102.92000 525 SER A C 1
ATOM 7204 O O . SER A 1 569 ? 130.15100 107.05100 104.70500 1.000 109.97000 525 SER A O 1
ATOM 7212 N N . ALA A 1 570 ? 130.14300 108.77500 103.26500 1.000 102.31000 526 ALA A N 1
ATOM 7213 C CA . ALA A 1 570 ? 129.62300 109.70500 104.25400 1.000 104.79000 526 ALA A CA 1
ATOM 7214 C C . ALA A 1 570 ? 128.22700 109.31300 104.71100 1.000 104.71000 526 ALA A C 1
ATOM 7215 O O . ALA A 1 570 ? 127.90200 109.40700 105.89700 1.000 103.33000 526 ALA A O 1
ATOM 7222 N N . ILE A 1 571 ? 127.43500 108.78000 103.78900 1.000 104.78000 527 ILE A N 1
ATOM 7223 C CA . ILE A 1 571 ? 126.07900 108.38200 104.11900 1.000 101.60000 527 ILE A CA 1
ATOM 7224 C C . ILE A 1 571 ? 126.05800 107.09500 104.92100 1.000 105.60000 527 ILE A C 1
ATOM 7225 O O . ILE A 1 571 ? 125.34700 106.99300 105.92100 1.000 109.91000 527 ILE A O 1
ATOM 7241 N N . VAL A 1 572 ? 126.85300 106.11900 104.50600 1.000 104.11000 528 VAL A N 1
ATOM 7242 C CA . VAL A 1 572 ? 126.82200 104.82700 105.16600 1.000 104.31000 528 VAL A CA 1
ATOM 7243 C C . VAL A 1 572 ? 127.43600 104.89000 106.55100 1.000 105.06000 528 VAL A C 1
ATOM 7244 O O . VAL A 1 572 ? 126.88700 104.32300 107.49000 1.000 108.70000 528 VAL A O 1
ATOM 7257 N N . ASN A 1 573 ? 128.53000 105.62400 106.70600 1.000 104.83000 529 ASN A N 1
ATOM 7258 C CA . ASN A 1 573 ? 129.10700 105.76500 108.03100 1.000 101.51000 529 ASN A CA 1
ATOM 7259 C C . ASN A 1 573 ? 128.15900 106.47700 108.97100 1.000 105.72000 529 ASN A C 1
ATOM 7260 O O . ASN A 1 573 ? 128.04100 106.10000 110.13800 1.000 116.16000 529 ASN A O 1
ATOM 7271 N N . HIS A 1 574 ? 127.42100 107.45100 108.45900 1.000 104.67000 530 HIS A N 1
ATOM 7272 C CA . HIS A 1 574 ? 126.47100 108.15400 109.29700 1.000 105.75000 530 HIS A CA 1
ATOM 7273 C C . HIS A 1 574 ? 125.38400 107.22300 109.79900 1.000 109.12000 530 HIS A C 1
ATOM 7274 O O . HIS A 1 574 ? 125.01100 107.25700 110.97200 1.000 113.65000 530 HIS A O 1
ATOM 7288 N N . LEU A 1 575 ? 124.89400 106.36500 108.91600 1.000 109.95000 531 LEU A N 1
ATOM 7289 C CA . LEU A 1 575 ? 123.81100 105.46700 109.27500 1.000 112.62000 531 LEU A CA 1
ATOM 7290 C C . LEU A 1 575 ? 124.26500 104.26000 110.09600 1.000 115.78000 531 LEU A C 1
ATOM 7291 O O . LEU A 1 575 ? 123.55500 103.83300 111.00400 1.000 119.57000 531 LEU A O 1
ATOM 7307 N N . LEU A 1 576 ? 125.48200 103.77500 109.86600 1.000 112.40000 532 LEU A N 1
ATOM 7308 C CA . LEU A 1 576 ? 125.98200 102.63300 110.62900 1.000 110.37000 532 LEU A CA 1
ATOM 7309 C C . LEU A 1 576 ? 126.28600 103.01700 112.06400 1.000 112.99000 532 LEU A C 1
ATOM 7310 O O . LEU A 1 576 ? 126.15100 102.20400 112.97500 1.000 117.70000 532 LEU A O 1
ATOM 7326 N N . ARG A 1 577 ? 126.57600 104.28800 112.28400 1.000 113.98000 533 ARG A N 1
ATOM 7327 C CA . ARG A 1 577 ? 126.77300 104.78400 113.64100 1.000 116.08000 533 ARG A CA 1
ATOM 7328 C C . ARG A 1 577 ? 125.45800 104.99400 114.41500 1.000 120.55000 533 ARG A C 1
ATOM 7329 O O . ARG A 1 577 ? 125.48900 105.27000 115.61500 1.000 126.76000 533 ARG A O 1
ATOM 7350 N N . GLN A 1 578 ? 124.31300 104.89200 113.72100 1.000 120.65000 534 GLN A N 1
ATOM 7351 C CA . GLN A 1 578 ? 122.98000 104.95600 114.32000 1.000 129.59000 534 GLN A CA 1
ATOM 7352 C C . GLN A 1 578 ? 121.99800 104.21400 113.42100 1.000 132.71000 534 GLN A C 1
ATOM 7353 O O . GLN A 1 578 ? 120.86100 103.92100 113.80600 1.000 143.36000 534 GLN A O 1
ATOM 7367 N N . THR A 1 581 ? 116.51600 100.88200 113.73400 1.000 175.29000 537 THR A N 1
ATOM 7368 C CA . THR A 1 581 ? 115.30600 101.43800 113.14600 1.000 171.14000 537 THR A CA 1
ATOM 7369 C C . THR A 1 581 ? 115.24400 101.04100 111.65000 1.000 167.82000 537 THR A C 1
ATOM 7370 O O . THR A 1 581 ? 116.10700 101.48100 110.88400 1.000 166.36000 537 THR A O 1
ATOM 7381 N N . PRO A 1 582 ? 114.16600 100.35400 111.17800 1.000 166.73000 538 PRO A N 1
ATOM 7382 C CA . PRO A 1 582 ? 114.03600 99.77600 109.84400 1.000 165.45000 538 PRO A CA 1
ATOM 7383 C C . PRO A 1 582 ? 114.03600 100.83100 108.75000 1.000 159.85000 538 PRO A C 1
ATOM 7384 O O . PRO A 1 582 ? 114.36500 100.54200 107.59800 1.000 157.65000 538 PRO A O 1
ATOM 7395 N N . GLU A 1 583 ? 113.69900 102.06000 109.11900 1.000 163.47000 539 GLU A N 1
ATOM 7396 C CA . GLU A 1 583 ? 113.68300 103.15000 108.16300 1.000 163.93000 539 GLU A CA 1
ATOM 7397 C C . GLU A 1 583 ? 115.09700 103.47600 107.72300 1.000 152.64000 539 GLU A C 1
ATOM 7398 O O . GLU A 1 583 ? 115.34200 103.79500 106.55800 1.000 147.40000 539 GLU A O 1
ATOM 7410 N N . ARG A 1 584 ? 116.03700 103.37800 108.65600 1.000 154.92000 540 ARG A N 1
ATOM 7411 C CA . ARG A 1 584 ? 117.41100 103.69700 108.33600 1.000 152.07000 540 ARG A CA 1
ATOM 7412 C C . ARG A 1 584 ? 118.06100 102.51400 107.64300 1.000 147.62000 540 ARG A C 1
ATOM 7413 O O . ARG A 1 584 ? 118.97800 102.68500 106.84000 1.000 144.35000 540 ARG A O 1
ATOM 7434 N N . GLU A 1 585 ? 117.54100 101.31900 107.90200 1.000 150.40000 541 GLU A N 1
ATOM 7435 C CA . GLU A 1 585 ? 118.01700 100.14700 107.18500 1.000 147.05000 541 GLU A CA 1
ATOM 7436 C C . GLU A 1 585 ? 117.64200 100.24000 105.72200 1.000 140.90000 541 GLU A C 1
ATOM 7437 O O . GLU A 1 585 ? 118.46400 99.96900 104.84900 1.000 140.57000 541 GLU A O 1
ATOM 7449 N N . ALA A 1 586 ? 116.44600 100.75300 105.45000 1.000 143.04000 542 ALA A N 1
ATOM 7450 C CA . ALA A 1 586 ? 116.03200 100.95600 104.07300 1.000 139.06000 542 ALA A CA 1
ATOM 7451 C C . ALA A 1 586 ? 116.95000 101.94200 103.37300 1.000 136.72000 542 ALA A C 1
ATOM 7452 O O . ALA A 1 586 ? 117.27400 101.77500 102.19500 1.000 136.31000 542 ALA A O 1
ATOM 7459 N N . GLN A 1 587 ? 117.42700 102.93400 104.11700 1.000 137.18000 543 GLN A N 1
ATOM 7460 C CA . GLN A 1 587 ? 118.33000 103.91900 103.54700 1.000 131.78000 543 GLN A CA 1
ATOM 7461 C C . GLN A 1 587 ? 119.70300 103.31800 103.27800 1.000 132.67000 543 GLN A C 1
ATOM 7462 O O . GLN A 1 587 ? 120.31600 103.60000 102.24800 1.000 133.87000 543 GLN A O 1
ATOM 7476 N N . LEU A 1 588 ? 120.14200 102.41900 104.15600 1.000 137.64000 544 LEU A N 1
ATOM 7477 C CA . LEU A 1 588 ? 121.39800 101.70600 103.94800 1.000 137.75000 544 LEU A CA 1
ATOM 7478 C C . LEU A 1 588 ? 121.31900 100.76800 102.75800 1.000 132.56000 544 LEU A C 1
ATOM 7479 O O . LEU A 1 588 ? 122.24400 100.70500 101.94500 1.000 130.06000 544 LEU A O 1
ATOM 7495 N N . GLU A 1 589 ? 120.17900 100.11100 102.60300 1.000 136.31000 545 GLU A N 1
ATOM 7496 C CA . GLU A 1 589 ? 119.98200 99.21800 101.48000 1.000 135.60000 545 GLU A CA 1
ATOM 7497 C C . GLU A 1 589 ? 120.00800 99.98000 100.17000 1.000 130.00000 545 GLU A C 1
ATOM 7498 O O . GLU A 1 589 ? 120.63900 99.54800 99.20500 1.000 128.57000 545 GLU A O 1
ATOM 7510 N N . THR A 1 590 ? 119.37900 101.14900 100.15300 1.000 131.20000 546 THR A N 1
ATOM 7511 C CA . THR A 1 590 ? 119.30000 101.92500 98.93000 1.000 130.50000 546 THR A CA 1
ATOM 7512 C C . THR A 1 590 ? 120.63500 102.53200 98.54900 1.000 127.82000 546 THR A C 1
ATOM 7513 O O . THR A 1 590 ? 121.02200 102.50400 97.38200 1.000 126.72000 546 THR A O 1
ATOM 7524 N N . SER A 1 591 ? 121.36700 103.03100 99.53900 1.000 131.44000 547 SER A N 1
ATOM 7525 C CA . SER A 1 591 ? 122.63500 103.68600 99.26400 1.000 131.60000 547 SER A CA 1
ATOM 7526 C C . SER A 1 591 ? 123.64700 102.71000 98.70300 1.000 127.79000 547 SER A C 1
ATOM 7527 O O . SER A 1 591 ? 124.31500 102.99400 97.70900 1.000 129.35000 547 SER A O 1
ATOM 7535 N N . LEU A 1 592 ? 123.66400 101.50500 99.24900 1.000 125.77000 548 LEU A N 1
ATOM 7536 C CA . LEU A 1 592 ? 124.51700 100.46900 98.70700 1.000 125.76000 548 LEU A CA 1
ATOM 7537 C C . LEU A 1 592 ? 123.92200 99.99700 97.39100 1.000 127.64000 548 LEU A C 1
ATOM 7538 O O . LEU A 1 592 ? 124.64400 99.72400 96.43100 1.000 130.58000 548 LEU A O 1
ATOM 7554 N N . GLY A 1 593 ? 122.60200 100.09300 97.30200 1.000 126.15000 549 GLY A N 1
ATOM 7555 C CA . GLY A 1 593 ? 121.84300 99.78500 96.10300 1.000 129.60000 549 GLY A CA 1
ATOM 7556 C C . GLY A 1 593 ? 122.21300 100.67800 94.92700 1.000 131.65000 549 GLY A C 1
ATOM 7557 O O . GLY A 1 593 ? 122.19300 100.23100 93.78600 1.000 134.86000 549 GLY A O 1
ATOM 7561 N N . THR A 1 594 ? 122.70200 101.88600 95.18500 1.000 130.94000 550 THR A N 1
ATOM 7562 C CA . THR A 1 594 ? 123.05100 102.74300 94.05700 1.000 132.68000 550 THR A CA 1
ATOM 7563 C C . THR A 1 594 ? 124.26400 102.19200 93.32200 1.000 132.28000 550 THR A C 1
ATOM 7564 O O . THR A 1 594 ? 124.51500 102.55600 92.17400 1.000 140.03000 550 THR A O 1
ATOM 7575 N N . PHE A 1 595 ? 125.01800 101.31700 93.97400 1.000 127.05000 551 PHE A N 1
ATOM 7576 C CA . PHE A 1 595 ? 126.11700 100.64100 93.30800 1.000 128.26000 551 PHE A CA 1
ATOM 7577 C C . PHE A 1 595 ? 125.74200 99.21400 92.91900 1.000 135.24000 551 PHE A C 1
ATOM 7578 O O . PHE A 1 595 ? 126.12500 98.73100 91.85400 1.000 139.26000 551 PHE A O 1
ATOM 7595 N N . TYR A 1 596 ? 124.98200 98.54200 93.78200 1.000 138.26000 552 TYR A N 1
ATOM 7596 C CA . TYR A 1 596 ? 124.66100 97.13100 93.57400 1.000 141.14000 552 TYR A CA 1
ATOM 7597 C C . TYR A 1 596 ? 123.50200 96.89500 92.62300 1.000 142.38000 552 TYR A C 1
ATOM 7598 O O . TYR A 1 596 ? 123.41900 95.84800 91.98100 1.000 144.17000 552 TYR A O 1
ATOM 7616 N N . ALA A 1 597 ? 122.61300 97.86600 92.52100 1.000 140.29000 553 ALA A N 1
ATOM 7617 C CA . ALA A 1 597 ? 121.46800 97.77000 91.63700 1.000 147.21000 553 ALA A CA 1
ATOM 7618 C C . ALA A 1 597 ? 121.21200 99.09600 90.93600 1.000 150.11000 553 ALA A C 1
ATOM 7619 O O . ALA A 1 597 ? 120.22700 99.76700 91.23600 1.000 147.73000 553 ALA A O 1
ATOM 7626 N N . PRO A 1 598 ? 122.06600 99.47900 89.98300 1.000 154.37000 554 PRO A N 1
ATOM 7627 C CA . PRO A 1 598 ? 122.01200 100.73100 89.25800 1.000 158.08000 554 PRO A CA 1
ATOM 7628 C C . PRO A 1 598 ? 120.71600 100.81700 88.46600 1.000 158.10000 554 PRO A C 1
ATOM 7629 O O . PRO A 1 598 ? 120.27400 99.82900 87.89100 1.000 157.38000 554 PRO A O 1
ATOM 7640 N N . THR A 1 599 ? 120.16500 102.02500 88.36800 1.000 156.53000 555 THR A N 1
ATOM 7641 C CA . THR A 1 599 ? 118.99600 102.23900 87.52100 1.000 156.23000 555 THR A CA 1
ATOM 7642 C C . THR A 1 599 ? 119.41600 102.04400 86.07700 1.000 154.06000 555 THR A C 1
ATOM 7643 O O . THR A 1 599 ? 118.66100 101.53300 85.24900 1.000 152.44000 555 THR A O 1
ATOM 7654 N N . ARG A 1 600 ? 120.65900 102.40600 85.80400 1.000 153.63000 556 ARG A N 1
ATOM 7655 C CA . ARG A 1 600 ? 121.28700 102.16300 84.52500 1.000 155.20000 556 ARG A CA 1
ATOM 7656 C C . ARG A 1 600 ? 122.69200 101.64700 84.85000 1.000 152.08000 556 ARG A C 1
ATOM 7657 O O . ARG A 1 600 ? 123.37000 102.24800 85.68000 1.000 151.57000 556 ARG A O 1
ATOM 7678 N N . PRO A 1 601 ? 123.14900 100.54700 84.24200 1.000 151.94000 557 PRO A N 1
ATOM 7679 C CA . PRO A 1 601 ? 124.36000 99.83400 84.60300 1.000 150.03000 557 PRO A CA 1
ATOM 7680 C C . PRO A 1 601 ? 125.61800 100.67800 84.53100 1.000 152.45000 557 PRO A C 1
ATOM 7681 O O . PRO A 1 601 ? 125.78700 101.50300 83.63500 1.000 154.88000 557 PRO A O 1
ATOM 7692 N N . LEU A 1 602 ? 126.51500 100.41500 85.47300 1.000 153.86000 558 LEU A N 1
ATOM 7693 C CA . LEU A 1 602 ? 127.83900 101.01900 85.54600 1.000 158.52000 558 LEU A CA 1
ATOM 7694 C C . LEU A 1 602 ? 128.79800 100.37400 84.57000 1.000 157.37000 558 LEU A C 1
ATOM 7695 O O . LEU A 1 602 ? 128.68700 99.18500 84.27000 1.000 153.43000 558 LEU A O 1
ATOM 7711 N N . LEU A 1 603 ? 129.79600 101.13500 84.14400 1.000 158.78000 559 LEU A N 1
ATOM 7712 C CA . LEU A 1 603 ? 130.88500 100.55000 83.38200 1.000 160.76000 559 LEU A CA 1
ATOM 7713 C C . LEU A 1 603 ? 131.69000 99.65300 84.31000 1.000 160.85000 559 LEU A C 1
ATOM 7714 O O . LEU A 1 603 ? 131.94300 100.00400 85.46100 1.000 157.45000 559 LEU A O 1
ATOM 7730 N N . ASP A 1 604 ? 132.16400 98.53200 83.79000 1.000 164.59000 560 ASP A N 1
ATOM 7731 C CA . ASP A 1 604 ? 132.83400 97.53500 84.61400 1.000 169.45000 560 ASP A CA 1
ATOM 7732 C C . ASP A 1 604 ? 134.08800 98.06300 85.28800 1.000 169.30000 560 ASP A C 1
ATOM 7733 O O . ASP A 1 604 ? 134.39000 97.68800 86.42100 1.000 167.83000 560 ASP A O 1
ATOM 7742 N N . SER A 1 605 ? 134.78400 98.97300 84.63100 1.000 166.53000 561 SER A N 1
ATOM 7743 C CA . SER A 1 605 ? 135.97500 99.55200 85.22400 1.000 165.03000 561 SER A CA 1
ATOM 7744 C C . SER A 1 605 ? 135.63100 100.47600 86.38800 1.000 164.65000 561 SER A C 1
ATOM 7745 O O . SER A 1 605 ? 136.42900 100.62900 87.31400 1.000 161.63000 561 SER A O 1
ATOM 7753 N N . THR A 1 606 ? 134.39700 100.98100 86.41500 1.000 162.52000 562 THR A N 1
ATOM 7754 C CA . THR A 1 606 ? 133.91800 101.75500 87.54900 1.000 160.15000 562 THR A CA 1
ATOM 7755 C C . THR A 1 606 ? 133.66300 100.82700 88.71100 1.000 158.58000 562 THR A C 1
ATOM 7756 O O . THR A 1 606 ? 134.05100 101.10000 89.84700 1.000 151.61000 562 THR A O 1
ATOM 7767 N N . ILE A 1 607 ? 133.09800 99.67500 88.40000 1.000 162.15000 563 ILE A N 1
ATOM 7768 C CA . ILE A 1 607 ? 132.79100 98.72000 89.43800 1.000 161.05000 563 ILE A CA 1
ATOM 7769 C C . ILE A 1 607 ? 134.06600 98.25500 90.09900 1.000 154.09000 563 ILE A C 1
ATOM 7770 O O . ILE A 1 607 ? 134.15600 98.21600 91.32500 1.000 157.21000 563 ILE A O 1
ATOM 7786 N N . LEU A 1 608 ? 135.06900 97.96700 89.28400 1.000 158.73000 564 LEU A N 1
ATOM 7787 C CA . LEU A 1 608 ? 136.31700 97.42900 89.78300 1.000 159.54000 564 LEU A CA 1
ATOM 7788 C C . LEU A 1 608 ? 137.12700 98.45300 90.55500 1.000 156.10000 564 LEU A C 1
ATOM 7789 O O . LEU A 1 608 ? 137.84800 98.09800 91.48600 1.000 154.11000 564 LEU A O 1
ATOM 7805 N N . GLU A 1 609 ? 136.93600 99.73000 90.25000 1.000 155.34000 565 GLU A N 1
ATOM 7806 C CA . GLU A 1 609 ? 137.63600 100.76500 90.99000 1.000 152.31000 565 GLU A CA 1
ATOM 7807 C C . GLU A 1 609 ? 137.15200 100.83800 92.42500 1.000 145.76000 565 GLU A C 1
ATOM 7808 O O . GLU A 1 609 ? 137.94500 101.02400 93.34800 1.000 144.78000 565 GLU A O 1
ATOM 7820 N N . TYR A 1 610 ? 135.84900 100.68600 92.61700 1.000 145.75000 566 TYR A N 1
ATOM 7821 C CA . TYR A 1 610 ? 135.27800 100.82000 93.94800 1.000 147.13000 566 TYR A CA 1
ATOM 7822 C C . TYR A 1 610 ? 134.90400 99.49000 94.58600 1.000 146.82000 566 TYR A C 1
ATOM 7823 O O . TYR A 1 610 ? 134.62100 99.43700 95.78100 1.000 140.92000 566 TYR A O 1
ATOM 7841 N N . ARG A 1 611 ? 135.06400 98.39900 93.85000 1.000 151.12000 567 ARG A N 1
ATOM 7842 C CA . ARG A 1 611 ? 134.58300 97.10700 94.31700 1.000 149.16000 567 ARG A CA 1
ATOM 7843 C C . ARG A 1 611 ? 135.08400 96.73800 95.70300 1.000 144.71000 567 ARG A C 1
ATOM 7844 O O . ARG A 1 611 ? 134.30300 96.28700 96.54400 1.000 141.56000 567 ARG A O 1
ATOM 7865 N N . ASP A 1 612 ? 136.35500 96.99000 95.98100 1.000 141.94000 568 ASP A N 1
ATOM 7866 C CA . ASP A 1 612 ? 136.88700 96.61100 97.27900 1.000 138.55000 568 ASP A CA 1
ATOM 7867 C C . ASP A 1 612 ? 136.24500 97.39500 98.40900 1.000 138.63000 568 ASP A C 1
ATOM 7868 O O . ASP A 1 612 ? 135.90800 96.83300 99.45200 1.000 138.45000 568 ASP A O 1
ATOM 7877 N N . GLN A 1 613 ? 136.07800 98.69500 98.21500 1.000 137.03000 569 GLN A N 1
ATOM 7878 C CA . GLN A 1 613 ? 135.54100 99.51500 99.28400 1.000 139.18000 569 GLN A CA 1
ATOM 7879 C C . GLN A 1 613 ? 134.04300 99.37800 99.45500 1.000 135.46000 569 GLN A C 1
ATOM 7880 O O . GLN A 1 613 ? 133.54200 99.39300 100.57800 1.000 133.72000 569 GLN A O 1
ATOM 7894 N N . ILE A 1 614 ? 133.32900 99.15000 98.36900 1.000 134.20000 570 ILE A N 1
ATOM 7895 C CA . ILE A 1 614 ? 131.89100 99.04100 98.49600 1.000 133.21000 570 ILE A CA 1
ATOM 7896 C C . ILE A 1 614 ? 131.55100 97.77500 99.25700 1.000 134.54000 570 ILE A C 1
ATOM 7897 O O . ILE A 1 614 ? 130.62800 97.76600 100.07300 1.000 133.57000 570 ILE A O 1
ATOM 7913 N N . SER A 1 615 ? 132.29400 96.69900 98.99300 1.000 137.48000 571 SER A N 1
ATOM 7914 C CA . SER A 1 615 ? 132.02600 95.44200 99.67000 1.000 138.04000 571 SER A CA 1
ATOM 7915 C C . SER A 1 615 ? 132.30100 95.54400 101.15500 1.000 128.78000 571 SER A C 1
ATOM 7916 O O . SER A 1 615 ? 131.55300 94.99800 101.96600 1.000 129.46000 571 SER A O 1
ATOM 7924 N N . LYS A 1 616 ? 133.30300 96.32600 101.52400 1.000 126.33000 572 LYS A N 1
ATOM 7925 C CA . LYS A 1 616 ? 133.59900 96.51100 102.93100 1.000 129.30000 572 LYS A CA 1
ATOM 7926 C C . LYS A 1 616 ? 132.49900 97.27500 103.64500 1.000 127.08000 572 LYS A C 1
ATOM 7927 O O . LYS A 1 616 ? 132.10900 96.91400 104.75800 1.000 131.23000 572 LYS A O 1
ATOM 7946 N N . TYR A 1 617 ? 131.92600 98.26300 102.97200 1.000 123.58000 573 TYR A N 1
ATOM 7947 C CA . TYR A 1 617 ? 130.83300 99.00900 103.57300 1.000 125.78000 573 TYR A CA 1
ATOM 7948 C C . TYR A 1 617 ? 129.58000 98.148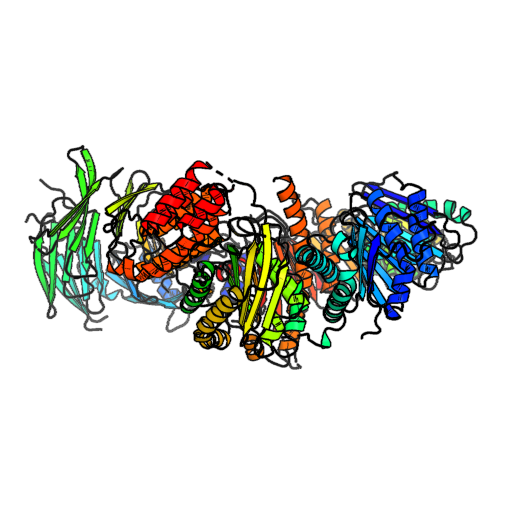00 103.70200 1.000 125.84000 573 TYR A C 1
ATOM 7949 O O . TYR A 1 617 ? 128.86900 98.21800 104.70800 1.000 128.76000 573 TYR A O 1
ATOM 7967 N N . ALA A 1 618 ? 129.37200 97.25500 102.74100 1.000 126.84000 574 ALA A N 1
ATOM 7968 C CA . ALA A 1 618 ? 128.25300 96.32900 102.81100 1.000 126.15000 574 ALA A CA 1
ATOM 7969 C C . ALA A 1 618 ? 128.44300 95.26500 103.88700 1.000 126.57000 574 ALA A C 1
ATOM 7970 O O . ALA A 1 618 ? 127.47300 94.82900 104.50900 1.000 130.48000 574 ALA A O 1
ATOM 7977 N N . ARG A 1 619 ? 129.68500 94.84600 104.11000 1.000 126.13000 575 ARG A N 1
ATOM 7978 C CA . ARG A 1 619 ? 129.96100 93.83800 105.12500 1.000 127.23000 575 ARG A CA 1
ATOM 7979 C C . ARG A 1 619 ? 129.64300 94.35200 106.51100 1.000 131.09000 575 ARG A C 1
ATOM 7980 O O . ARG A 1 619 ? 129.07200 93.63400 107.33200 1.000 140.50000 575 ARG A O 1
ATOM 8001 N N . ARG A 1 620 ? 129.95400 95.61600 106.74700 1.000 129.05000 576 ARG A N 1
ATOM 8002 C CA . ARG A 1 620 ? 129.63200 96.25000 108.01200 1.000 133.92000 576 ARG A CA 1
ATOM 8003 C C . ARG A 1 620 ? 128.12700 96.34600 108.21700 1.000 136.66000 576 ARG A C 1
ATOM 8004 O O . ARG A 1 620 ? 127.63000 96.13600 109.32400 1.000 137.50000 576 ARG A O 1
ATOM 8025 N N . PHE A 1 621 ? 127.39600 96.56400 107.12900 1.000 135.44000 577 PHE A N 1
ATOM 8026 C CA . PHE A 1 621 ? 125.94400 96.63100 107.19100 1.000 137.20000 577 PHE A CA 1
ATOM 8027 C C . PHE A 1 621 ? 125.34400 95.27600 107.51800 1.000 138.95000 577 PHE A C 1
ATOM 8028 O O . PHE A 1 621 ? 124.45500 95.17100 108.36000 1.000 142.22000 577 PHE A O 1
ATOM 8045 N N . PHE A 1 622 ? 125.90600 94.22600 106.94300 1.000 138.10000 578 PHE A N 1
ATOM 8046 C CA . PHE A 1 622 ? 125.43900 92.88200 107.23500 1.000 139.57000 578 PHE A CA 1
ATOM 8047 C C . PHE A 1 622 ? 125.57000 92.58600 108.71600 1.000 136.97000 578 PHE A C 1
ATOM 8048 O O . PHE A 1 622 ? 124.61500 92.14200 109.35300 1.000 147.60000 578 PHE A O 1
ATOM 8065 N N . HIS A 1 623 ? 126.71600 92.92700 109.28600 1.000 142.60000 579 HIS A N 1
ATOM 8066 C CA . HIS A 1 623 ? 126.93400 92.70700 110.70500 1.000 142.44000 579 HIS A CA 1
ATOM 8067 C C . HIS A 1 623 ? 125.98400 93.55800 111.53800 1.000 142.72000 579 HIS A C 1
ATOM 8068 O O . HIS A 1 623 ? 125.43500 93.09300 112.53900 1.000 149.38000 579 HIS A O 1
ATOM 8082 N N . HIS A 1 624 ? 125.73300 94.77900 111.07900 1.000 138.91000 580 HIS A N 1
ATOM 8083 C CA . HIS A 1 624 ? 124.83400 95.69100 111.77100 1.000 142.54000 580 HIS A CA 1
ATOM 8084 C C . HIS A 1 624 ? 123.41900 95.13700 111.83200 1.000 146.41000 580 HIS A C 1
ATOM 8085 O O . HIS A 1 624 ? 122.75000 95.22200 112.86200 1.000 145.43000 580 HIS A O 1
ATOM 8099 N N . LEU A 1 625 ? 122.97700 94.53500 110.73700 1.000 146.69000 581 LEU A N 1
ATOM 8100 C CA . LEU A 1 625 ? 121.64400 93.96300 110.67300 1.000 149.44000 581 LEU A CA 1
ATOM 8101 C C . LEU A 1 625 ? 121.49800 92.75600 111.57300 1.000 152.64000 581 LEU A C 1
ATOM 8102 O O . LEU A 1 625 ? 120.49300 92.61000 112.26000 1.000 160.12000 581 LEU A O 1
ATOM 8118 N N . LEU A 1 626 ? 122.54000 91.94400 111.64500 1.000 148.48000 582 LEU A N 1
ATOM 8119 C CA . LEU A 1 626 ? 122.49500 90.71700 112.42300 1.000 148.83000 582 LEU A CA 1
ATOM 8120 C C . LEU A 1 626 ? 122.32000 90.98400 113.90100 1.000 149.26000 582 LEU A C 1
ATOM 8121 O O . LEU A 1 626 ? 121.72700 90.17900 114.61600 1.000 154.06000 582 LEU A O 1
ATOM 8137 N N . ARG A 1 627 ? 122.79300 92.13100 114.35400 1.000 147.39000 583 ARG A N 1
ATOM 8138 C CA . ARG A 1 627 ? 122.65200 92.49000 115.75200 1.000 151.59000 583 ARG A CA 1
ATOM 8139 C C . ARG A 1 627 ? 121.18900 92.65600 116.13100 1.000 153.99000 583 ARG A C 1
ATOM 8140 O O . ARG A 1 627 ? 120.82700 92.56600 117.30300 1.000 160.22000 583 ARG A O 1
ATOM 8161 N N . TYR A 1 628 ? 120.35900 92.95200 115.14800 1.000 153.74000 584 TYR A N 1
ATOM 8162 C CA . TYR A 1 628 ? 118.93100 93.10700 115.35300 1.000 162.84000 584 TYR A CA 1
ATOM 8163 C C . TYR A 1 628 ? 118.23500 91.90900 114.74000 1.000 174.29000 584 TYR A C 1
ATOM 8164 O O . TYR A 1 628 ? 118.81300 91.21300 113.90800 1.000 174.95000 584 TYR A O 1
ATOM 8182 N N . GLN A 1 629 ? 117.00500 91.64200 115.14100 1.000 181.09000 585 GLN A N 1
ATOM 8183 C CA . GLN A 1 629 ? 116.36500 90.41000 114.70200 1.000 191.56000 585 GLN A CA 1
ATOM 8184 C C . GLN A 1 629 ? 115.74600 90.53400 113.31100 1.000 190.54000 585 GLN A C 1
ATOM 8185 O O . GLN A 1 629 ? 114.53500 90.40000 113.13800 1.000 190.67000 585 GLN A O 1
ATOM 8199 N N . ARG A 1 630 ? 116.60100 90.76900 112.31700 1.000 185.79000 586 ARG A N 1
ATOM 8200 C CA . ARG A 1 630 ? 116.19200 90.91400 110.92700 1.000 183.24000 586 ARG A CA 1
ATOM 8201 C C . ARG A 1 630 ? 117.07400 90.07400 110.02000 1.000 186.58000 586 ARG A C 1
ATOM 8202 O O . ARG A 1 630 ? 117.70800 90.57800 109.08900 1.000 185.14000 586 ARG A O 1
ATOM 8223 N N . PHE A 1 631 ? 117.08900 88.77400 110.29300 1.000 193.23000 587 PHE A N 1
ATOM 8224 C CA . PHE A 1 631 ? 118.01900 87.85800 109.65600 1.000 199.98000 587 PHE A CA 1
ATOM 8225 C C . PHE A 1 631 ? 117.67400 87.59100 108.20100 1.000 198.71000 587 PHE A C 1
ATOM 8226 O O . PHE A 1 631 ? 118.54300 87.20100 107.42900 1.000 194.76000 587 PHE A O 1
ATOM 8243 N N . GLU A 1 632 ? 116.39500 87.66800 107.84400 1.000 196.49000 588 GLU A N 1
ATOM 8244 C CA . GLU A 1 632 ? 116.01800 87.31200 106.48400 1.000 192.84000 588 GLU A CA 1
ATOM 8245 C C . GLU A 1 632 ? 116.62100 88.26700 105.46500 1.000 188.34000 588 GLU A C 1
ATOM 8246 O O . GLU A 1 632 ? 117.16800 87.83400 104.45000 1.000 191.33000 588 GLU A O 1
ATOM 8258 N N . LYS A 1 633 ? 116.58800 89.56300 105.75200 1.000 187.11000 589 LYS A N 1
ATOM 8259 C CA . LYS A 1 633 ? 117.19900 90.49700 104.82000 1.000 185.67000 589 LYS A CA 1
ATOM 8260 C C . LYS A 1 633 ? 118.71100 90.38500 104.86800 1.000 187.19000 589 LYS A C 1
ATOM 8261 O O . LYS A 1 633 ? 119.38100 90.49100 103.84000 1.000 189.59000 589 LYS A O 1
ATOM 8280 N N . ALA A 1 634 ? 119.24900 90.13400 106.06100 1.000 194.03000 590 ALA A N 1
ATOM 8281 C CA . ALA A 1 634 ? 120.68600 89.97800 106.21100 1.000 195.36000 590 ALA A CA 1
ATOM 8282 C C . ALA A 1 634 ? 121.15400 88.74600 105.46000 1.000 197.24000 590 ALA A C 1
ATOM 8283 O O . ALA A 1 634 ? 122.20900 88.75100 104.82600 1.000 192.98000 590 ALA A O 1
ATOM 8290 N N . PHE A 1 635 ? 120.30500 87.72800 105.45400 1.000 198.97000 591 PHE A N 1
ATOM 8291 C CA . PHE A 1 635 ? 120.56000 86.49700 104.74200 1.000 199.51000 591 PHE A CA 1
ATOM 8292 C C . PHE A 1 635 ? 120.67600 86.74600 103.25800 1.000 202.01000 591 PHE A C 1
ATOM 8293 O O . PHE A 1 635 ? 121.62800 86.30000 102.61900 1.000 201.71000 591 PHE A O 1
ATOM 8310 N N . LEU A 1 636 ? 119.76700 87.54200 102.72400 1.000 196.63000 592 LEU A N 1
ATOM 8311 C CA . LEU A 1 636 ? 119.78700 87.80800 101.30200 1.000 196.78000 592 LEU A CA 1
ATOM 8312 C C . LEU A 1 636 ? 121.03300 88.58700 100.92300 1.000 194.37000 592 LEU A C 1
ATOM 8313 O O . LEU A 1 636 ? 121.61800 88.35400 99.86700 1.000 196.98000 592 LEU A O 1
ATOM 8329 N N . LEU A 1 637 ? 121.48100 89.46900 101.81000 1.000 190.79000 593 LEU A N 1
ATOM 8330 C CA . LEU A 1 637 ? 122.71700 90.18100 101.54400 1.000 191.60000 593 LEU A CA 1
ATOM 8331 C C . LEU A 1 637 ? 123.90100 89.22900 101.60100 1.000 193.81000 593 LEU A C 1
ATOM 8332 O O . LEU A 1 637 ? 124.78800 89.28400 100.75200 1.000 197.48000 593 LEU A O 1
ATOM 8348 N N . ALA A 1 638 ? 123.85800 88.26100 102.51200 1.000 193.72000 594 ALA A N 1
ATOM 8349 C CA . ALA A 1 638 ? 124.93500 87.28600 102.58600 1.000 195.01000 594 ALA A CA 1
ATOM 8350 C C . ALA A 1 638 ? 125.03800 86.49900 101.28900 1.000 199.55000 594 ALA A C 1
ATOM 8351 O O . ALA A 1 638 ? 126.13800 86.18700 100.82900 1.000 199.39000 594 ALA A O 1
ATOM 8358 N N . VAL A 1 639 ? 123.89300 86.25500 100.66200 1.000 203.37000 595 VAL A N 1
ATOM 8359 C CA . VAL A 1 639 ? 123.85500 85.56700 99.38200 1.000 205.21000 595 VAL A CA 1
ATOM 8360 C C . VAL A 1 639 ? 124.47000 86.42200 98.28700 1.000 203.30000 595 VAL A C 1
ATOM 8361 O O . VAL A 1 639 ? 125.24300 85.93000 97.46600 1.000 202.75000 595 VAL A O 1
ATOM 8374 N N . ASP A 1 640 ? 124.17000 87.71600 98.31500 1.000 204.51000 596 ASP A N 1
ATOM 8375 C CA . ASP A 1 640 ? 124.67200 88.63700 97.30300 1.000 204.25000 596 ASP A CA 1
ATOM 8376 C C . ASP A 1 640 ? 126.17100 88.86300 97.43600 1.000 199.50000 596 ASP A C 1
ATOM 8377 O O . ASP A 1 640 ? 126.86400 89.05000 96.43500 1.000 199.21000 596 ASP A O 1
ATOM 8386 N N . VAL A 1 641 ? 126.67300 88.85300 98.66600 1.000 197.04000 597 VAL A N 1
ATOM 8387 C CA . VAL A 1 641 ? 128.09600 89.05300 98.88400 1.000 197.13000 597 VAL A CA 1
ATOM 8388 C C . VAL A 1 641 ? 128.87400 87.77600 98.59400 1.000 200.92000 597 VAL A C 1
ATOM 8389 O O . VAL A 1 641 ? 129.91100 87.80800 97.93200 1.000 201.22000 597 VAL A O 1
ATOM 8402 N N . GLY A 1 642 ? 128.37100 86.65300 99.09400 1.000 202.53000 598 GLY A N 1
ATOM 8403 C CA . GLY A 1 642 ? 128.88700 85.34200 98.72600 1.000 211.17000 598 GLY A CA 1
ATOM 8404 C C . GLY A 1 642 ? 130.27500 85.05900 99.28900 1.000 217.70000 598 GLY A C 1
ATOM 8405 O O . GLY A 1 642 ? 131.04100 84.29700 98.69800 1.000 223.35000 598 GLY A O 1
ATOM 8409 N N . ALA A 1 643 ? 130.61700 85.68500 100.40800 1.000 218.59000 599 ALA A N 1
ATOM 8410 C CA . ALA A 1 643 ? 131.92100 85.46700 101.02300 1.000 226.29000 599 ALA A CA 1
ATOM 8411 C C . ALA A 1 643 ? 131.96200 84.13600 101.76600 1.000 229.57000 599 ALA A C 1
ATOM 8412 O O . ALA A 1 643 ? 130.94500 83.67500 102.29000 1.000 222.29000 599 ALA A O 1
ATOM 8419 N N . ARG A 1 644 ? 133.15200 83.54800 101.85200 1.000 230.21000 600 ARG A N 1
ATOM 8420 C CA . ARG A 1 644 ? 133.32200 82.27700 102.54200 1.000 229.01000 600 ARG A CA 1
ATOM 8421 C C . ARG A 1 644 ? 132.92600 82.38200 104.01000 1.000 226.50000 600 ARG A C 1
ATOM 8422 O O . ARG A 1 644 ? 133.30700 83.31900 104.70800 1.000 225.32000 600 ARG A O 1
ATOM 8443 N N . ASP A 1 645 ? 132.11600 81.42200 104.44900 1.000 223.59000 601 ASP A N 1
ATOM 8444 C CA . ASP A 1 645 ? 131.62700 81.31900 105.82100 1.000 221.01000 601 ASP A CA 1
ATOM 8445 C C . ASP A 1 645 ? 130.71800 82.46600 106.24000 1.000 212.78000 601 ASP A C 1
ATOM 8446 O O . ASP A 1 645 ? 130.28200 82.52200 107.38600 1.000 211.41000 601 ASP A O 1
ATOM 8455 N N . LEU A 1 646 ? 130.34200 83.32900 105.30500 1.000 210.11000 602 LEU A N 1
ATOM 8456 C CA . LEU A 1 646 ? 129.53900 84.49100 105.65500 1.000 202.40000 602 LEU A CA 1
ATOM 8457 C C . LEU A 1 646 ? 128.17500 84.05200 106.13800 1.000 201.61000 602 LEU A C 1
ATOM 8458 O O . LEU A 1 646 ? 127.61500 84.61400 107.07700 1.000 203.53000 602 LEU A O 1
ATOM 8474 N N . PHE A 1 647 ? 127.71100 82.95400 105.57300 1.000 205.45000 603 PHE A N 1
ATOM 8475 C CA . PHE A 1 647 ? 126.41800 82.38400 105.88700 1.000 207.07000 603 PHE A CA 1
ATOM 8476 C C . PHE A 1 647 ? 126.36300 81.86100 107.30600 1.000 205.93000 603 PHE A C 1
ATOM 8477 O O . PHE A 1 647 ? 125.28700 81.76300 107.89500 1.000 208.64000 603 PHE A O 1
ATOM 8494 N N . MET A 1 648 ? 127.51400 81.52700 107.86700 1.000 204.48000 604 MET A N 1
ATOM 8495 C CA . MET A 1 648 ? 127.54200 80.96000 109.19800 1.000 204.25000 604 MET A CA 1
ATOM 8496 C C . MET A 1 648 ? 127.09300 81.98900 110.21300 1.000 207.23000 604 MET A C 1
ATOM 8497 O O . MET A 1 648 ? 126.64000 81.63800 111.30100 1.000 212.73000 604 MET A O 1
ATOM 8511 N N . ASP A 1 649 ? 127.18700 83.26400 109.84700 1.000 209.34000 605 ASP A N 1
ATOM 8512 C CA . ASP A 1 649 ? 126.73600 84.33300 110.71900 1.000 216.27000 605 ASP A CA 1
ATOM 8513 C C . ASP A 1 649 ? 125.20700 84.37200 110.80600 1.000 218.06000 605 ASP A C 1
ATOM 8514 O O . ASP A 1 649 ? 124.64800 84.82100 111.80600 1.000 211.33000 605 ASP A O 1
ATOM 8523 N N . ILE A 1 650 ? 124.52800 83.86800 109.77700 1.000 213.31000 606 ILE A N 1
ATOM 8524 C CA . ILE A 1 650 ? 123.08700 83.67600 109.85800 1.000 208.35000 606 ILE A CA 1
ATOM 8525 C C . ILE A 1 650 ? 122.78500 82.43400 110.66800 1.000 214.63000 606 ILE A C 1
ATOM 8526 O O . ILE A 1 650 ? 121.84300 82.41800 111.45700 1.000 208.58000 606 ILE A O 1
ATOM 8542 N N . HIS A 1 651 ? 123.55100 81.37000 110.42700 1.000 214.51000 607 HIS A N 1
ATOM 8543 C CA . HIS A 1 651 ? 123.28800 80.09800 111.08400 1.000 215.83000 607 HIS A CA 1
ATOM 8544 C C . HIS A 1 651 ? 123.38100 80.16000 112.58600 1.000 212.46000 607 HIS A C 1
ATOM 8545 O O . HIS A 1 651 ? 122.47900 79.70100 113.27400 1.000 210.49000 607 HIS A O 1
ATOM 8559 N N . TYR A 1 652 ? 124.43600 80.76000 113.11400 1.000 211.87000 608 TYR A N 1
ATOM 8560 C CA . TYR A 1 652 ? 124.61000 80.71300 114.55400 1.000 208.68000 608 TYR A CA 1
ATOM 8561 C C . TYR A 1 652 ? 123.55900 81.55200 115.27100 1.000 205.50000 608 TYR A C 1
ATOM 8562 O O . TYR A 1 652 ? 123.11400 81.20200 116.36700 1.000 204.31000 608 TYR A O 1
ATOM 8580 N N . LEU A 1 653 ? 123.08900 82.60400 114.61400 1.000 206.09000 609 LEU A N 1
ATOM 8581 C CA . LEU A 1 653 ? 122.02400 83.41700 115.17600 1.000 203.96000 609 LEU A CA 1
ATOM 8582 C C . LEU A 1 653 ? 120.65400 82.79800 114.99300 1.000 206.66000 609 LEU A C 1
ATOM 8583 O O . LEU A 1 653 ? 119.81800 82.84800 115.89600 1.000 208.86000 609 LEU A O 1
ATOM 8599 N N . ALA A 1 654 ? 120.41100 82.24000 113.81400 1.000 208.70000 610 ALA A N 1
ATOM 8600 C CA . ALA A 1 654 ? 119.14300 81.59500 113.53100 1.000 212.41000 610 ALA A CA 1
ATOM 8601 C C . ALA A 1 654 ? 119.03100 80.30900 114.33100 1.000 215.87000 610 ALA A C 1
ATOM 8602 O O . ALA A 1 654 ? 117.94300 79.90700 114.73200 1.000 219.22000 610 ALA A O 1
ATOM 8609 N N . LEU A 1 655 ? 120.17900 79.71200 114.63700 1.000 212.57000 611 LEU A N 1
ATOM 8610 C CA . LEU A 1 655 ? 120.23200 78.52800 115.48100 1.000 217.03000 611 LEU A CA 1
ATOM 8611 C C . LEU A 1 655 ? 119.76400 78.86600 116.89600 1.000 221.57000 611 LEU A C 1
ATOM 8612 O O . LEU A 1 655 ? 118.96000 78.12800 117.47100 1.000 224.97000 611 LEU A O 1
ATOM 8628 N N . ASP A 1 656 ? 120.16700 80.04600 117.40700 1.000 219.34000 612 ASP A N 1
ATOM 8629 C CA . ASP A 1 656 ? 119.71100 80.58200 118.69500 1.000 222.44000 612 ASP A CA 1
ATOM 8630 C C . ASP A 1 656 ? 119.92800 79.58600 119.83500 1.000 229.39000 612 ASP A C 1
ATOM 8631 O O . ASP A 1 656 ? 121.05600 79.16900 120.10800 1.000 231.88000 612 ASP A O 1
ATOM 8640 N N . GLU A 1 659 ? 111.61300 80.98600 112.64000 1.000 236.40000 615 GLU A N 1
ATOM 8641 C CA . GLU A 1 659 ? 112.86400 81.60000 112.19600 1.000 238.62000 615 GLU A CA 1
ATOM 8642 C C . GLU A 1 659 ? 114.08100 80.66700 112.33800 1.000 231.63000 615 GLU A C 1
ATOM 8643 O O . GLU A 1 659 ? 115.11700 80.89200 111.70600 1.000 229.39000 615 GLU A O 1
ATOM 8655 N N . LEU A 1 660 ? 113.91300 79.56500 113.08000 1.000 229.83000 616 LEU A N 1
ATOM 8656 C CA . LEU A 1 660 ? 114.97600 78.60500 113.37000 1.000 227.70000 616 LEU A CA 1
ATOM 8657 C C . LEU A 1 660 ? 115.29100 77.78500 112.12400 1.000 225.66000 616 LEU A C 1
ATOM 8658 O O . LEU A 1 660 ? 116.39800 77.28200 111.94700 1.000 225.11000 616 LEU A O 1
ATOM 8674 N N . ALA A 1 661 ? 114.32400 77.73000 111.21900 1.000 224.88000 617 ALA A N 1
ATOM 8675 C CA . ALA A 1 661 ? 114.46800 77.03200 109.95100 1.000 222.94000 617 ALA A CA 1
ATOM 8676 C C . ALA A 1 661 ? 115.56600 77.64700 109.09300 1.000 223.15000 617 ALA A C 1
ATOM 8677 O O . ALA A 1 661 ? 116.18200 76.96400 108.27000 1.000 221.50000 617 ALA A O 1
ATOM 8684 N N . LEU A 1 662 ? 115.79800 78.94500 109.26300 1.000 222.88000 618 LEU A N 1
ATOM 8685 C CA . LEU A 1 662 ? 116.77100 79.64000 108.44100 1.000 220.01000 618 LEU A CA 1
ATOM 8686 C C . LEU A 1 662 ? 118.17400 79.15300 108.75000 1.000 218.16000 618 LEU A C 1
ATOM 8687 O O . LEU A 1 662 ? 119.08800 79.33400 107.94600 1.000 220.32000 618 LEU A O 1
ATOM 8703 N N . ALA A 1 663 ? 118.37300 78.61500 109.95100 1.000 220.34000 619 ALA A N 1
ATOM 8704 C CA . ALA A 1 663 ? 119.69600 78.16000 110.33900 1.000 222.14000 619 ALA A CA 1
ATOM 8705 C C . ALA A 1 663 ? 120.17600 77.03300 109.43700 1.000 222.42000 619 ALA A C 1
ATOM 8706 O O . ALA A 1 663 ? 121.32300 77.03200 108.98500 1.000 224.25000 619 ALA A O 1
ATOM 8713 N N . GLU A 1 664 ? 119.26100 76.14600 109.06600 1.000 222.15000 620 GLU A N 1
ATOM 8714 C CA . GLU A 1 664 ? 119.60700 75.04100 108.18600 1.000 222.48000 620 GLU A CA 1
ATOM 8715 C C . GLU A 1 664 ? 119.82600 75.52800 106.76900 1.000 219.12000 620 GLU A C 1
ATOM 8716 O O . GLU A 1 664 ? 120.66700 75.00000 106.04000 1.000 217.36000 620 GLU A O 1
ATOM 8728 N N . VAL A 1 665 ? 119.09300 76.56200 106.39100 1.000 219.89000 621 VAL A N 1
ATOM 8729 C CA . VAL A 1 665 ? 119.27100 77.13800 105.07300 1.000 219.21000 621 VAL A CA 1
ATOM 8730 C C . VAL A 1 665 ? 120.64800 77.76100 104.96500 1.000 219.76000 621 VAL A C 1
ATOM 8731 O O . VAL A 1 665 ? 121.31000 77.64700 103.93500 1.000 221.43000 621 VAL A O 1
ATOM 8744 N N . ALA A 1 666 ? 121.07100 78.43400 106.02600 1.000 219.55000 622 ALA A N 1
ATOM 8745 C CA . ALA A 1 666 ? 122.39000 79.03700 106.05400 1.000 222.61000 622 ALA A CA 1
ATOM 8746 C C . ALA A 1 666 ? 123.48800 77.98400 105.97400 1.000 221.33000 622 ALA A C 1
ATOM 8747 O O . ALA A 1 666 ? 124.51100 78.20300 105.32500 1.000 220.62000 622 ALA A O 1
ATOM 8754 N N . ARG A 1 667 ? 123.25200 76.82100 106.57400 1.000 218.94000 623 ARG A N 1
ATOM 8755 C CA . ARG A 1 667 ? 124.20100 75.72400 106.45800 1.000 219.19000 623 ARG A CA 1
ATOM 8756 C C . ARG A 1 667 ? 124.32300 75.25200 105.02300 1.000 220.81000 623 ARG A C 1
ATOM 8757 O O . ARG A 1 667 ? 125.42500 74.98400 104.53700 1.000 223.95000 623 ARG A O 1
ATOM 8778 N N . LYS A 1 668 ? 123.20200 75.23700 104.31900 1.000 219.65000 624 LYS A N 1
ATOM 8779 C CA . LYS A 1 668 ? 123.21700 74.84900 102.92200 1.000 223.91000 624 LYS A CA 1
ATOM 8780 C C . LYS A 1 668 ? 123.97500 75.86500 102.08400 1.000 224.39000 624 LYS A C 1
ATOM 8781 O O . LYS A 1 668 ? 124.81300 75.50200 101.25900 1.000 234.39000 624 LYS A O 1
ATOM 8800 N N . ARG A 1 669 ? 123.78300 77.14000 102.39000 1.000 226.80000 625 ARG A N 1
ATOM 8801 C CA . ARG A 1 669 ? 124.46200 78.18300 101.64200 1.000 228.27000 625 ARG A CA 1
ATOM 8802 C C . ARG A 1 669 ? 125.95800 78.15100 101.89100 1.000 221.11000 625 ARG A C 1
ATOM 8803 O O . ARG A 1 669 ? 126.75000 78.40400 100.98400 1.000 235.58000 625 ARG A O 1
ATOM 8824 N N . ALA A 1 670 ? 126.35300 77.83400 103.11900 1.000 228.74000 626 ALA A N 1
ATOM 8825 C CA . ALA A 1 670 ? 127.76800 77.70900 103.43400 1.000 233.78000 626 ALA A CA 1
ATOM 8826 C C . ALA A 1 670 ? 128.40300 76.58400 102.62000 1.000 234.48000 626 ALA A C 1
ATOM 8827 O O . ALA A 1 670 ? 129.51800 76.72200 102.10700 1.000 236.32000 626 ALA A O 1
ATOM 8834 N N . SER A 1 671 ? 127.62800 75.52900 102.39400 1.000 233.26000 627 SER A N 1
ATOM 8835 C CA . SER A 1 671 ? 128.09500 74.37500 101.64300 1.000 235.18000 627 SER A CA 1
ATOM 8836 C C . SER A 1 671 ? 128.22100 74.68500 100.15900 1.000 236.55000 627 SER A C 1
ATOM 8837 O O . SER A 1 671 ? 129.03300 74.07700 99.46100 1.000 237.92000 627 SER A O 1
ATOM 8845 N N . ASP A 1 672 ? 127.51300 75.71500 99.70600 1.000 237.90000 628 ASP A N 1
ATOM 8846 C CA . ASP A 1 672 ? 127.56200 76.11500 98.30600 1.000 240.30000 628 ASP A CA 1
ATOM 8847 C C . ASP A 1 672 ? 128.84500 76.86500 97.96400 1.000 236.42000 628 ASP A C 1
ATOM 8848 O O . ASP A 1 672 ? 129.17100 77.04300 96.79000 1.000 234.12000 628 ASP A O 1
ATOM 8857 N N . ILE A 1 673 ? 129.57500 77.30800 98.98100 1.000 234.07000 629 ILE A N 1
ATOM 8858 C CA . ILE A 1 673 ? 130.90600 77.85600 98.74600 1.000 229.64000 629 ILE A CA 1
ATOM 8859 C C . ILE A 1 673 ? 131.96600 76.77600 98.96200 1.000 229.38000 629 ILE A C 1
ATOM 8860 O O . ILE A 1 673 ? 132.93200 76.69300 98.20200 1.000 227.74000 629 ILE A O 1
ATOM 8876 N N . ASP A 1 674 ? 131.79000 75.96900 100.02200 1.000 234.65000 630 ASP A N 1
ATOM 8877 C CA . ASP A 1 674 ? 132.67400 74.85500 100.35200 1.000 237.52000 630 ASP A CA 1
ATOM 8878 C C . ASP A 1 674 ? 132.41600 73.68300 99.40400 1.000 238.40000 630 ASP A C 1
ATOM 8879 O O . ASP A 1 674 ? 133.26400 73.33000 98.58100 1.000 236.36000 630 ASP A O 1
ATOM 8888 N N . GLY B 2 324 ? 149.63800 121.37500 146.44500 1.000 157.32000 302 GLY B N 1
ATOM 8889 C CA . GLY B 2 324 ? 150.48400 120.32000 146.97800 1.000 161.08000 302 GLY B CA 1
ATOM 8890 C C . GLY B 2 324 ? 149.65700 119.13800 147.48300 1.000 162.21000 302 GLY B C 1
ATOM 8891 O O . GLY B 2 324 ? 148.45100 119.25800 147.70400 1.000 161.20000 302 GLY B O 1
ATOM 8895 N N . LEU B 2 325 ? 150.34900 118.05300 147.84400 1.000 163.51000 303 LEU B N 1
ATOM 8896 C CA . LEU B 2 325 ? 149.72200 116.81700 148.32100 1.000 165.63000 303 LEU B CA 1
ATOM 8897 C C . LEU B 2 325 ? 149.17100 116.95400 149.73200 1.000 166.05000 303 LEU B C 1
ATOM 8898 O O . LEU B 2 325 ? 148.42800 116.09500 150.20300 1.000 161.85000 303 LEU B O 1
ATOM 8914 N N . ASN B 2 326 ? 149.58000 118.00700 150.42600 1.000 167.72000 304 ASN B N 1
ATOM 8915 C CA . ASN B 2 326 ? 149.10100 118.24400 151.77700 1.000 168.28000 304 ASN B CA 1
ATOM 8916 C C . ASN B 2 326 ? 147.75200 118.95500 151.80300 1.000 164.08000 304 ASN B C 1
ATOM 8917 O O . ASN B 2 326 ? 147.15800 119.11700 152.86900 1.000 165.13000 304 ASN B O 1
ATOM 8928 N N . THR B 2 327 ? 147.28500 119.41800 150.64800 1.000 161.13000 305 THR B N 1
ATOM 8929 C CA . THR B 2 327 ? 145.98600 120.07200 150.58500 1.000 159.02000 305 THR B CA 1
ATOM 8930 C C . THR B 2 327 ? 144.91600 119.01200 150.83100 1.000 156.38000 305 THR B C 1
ATOM 8931 O O . THR B 2 327 ? 144.95500 117.96600 150.19200 1.000 153.89000 305 THR B O 1
ATOM 8942 N N . PRO B 2 328 ? 143.95400 119.23300 151.73100 1.000 151.31000 306 PRO B N 1
ATOM 8943 C CA . PRO B 2 328 ? 142.91400 118.27700 152.05000 1.000 148.55000 306 PRO B CA 1
ATOM 8944 C C . PRO B 2 328 ? 141.99000 118.00100 150.87500 1.000 144.72000 306 PRO B C 1
ATOM 8945 O O . PRO B 2 328 ? 141.44400 118.92400 150.27000 1.000 142.80000 306 PRO B O 1
ATOM 8956 N N . HIS B 2 329 ? 141.73600 116.71400 150.65200 1.000 141.23000 307 HIS B N 1
ATOM 8957 C CA . HIS B 2 329 ? 140.77700 116.21200 149.67800 1.000 137.93000 307 HIS B CA 1
ATOM 8958 C C . HIS B 2 329 ? 140.37400 114.79600 150.08300 1.000 140.37000 307 HIS B C 1
ATOM 8959 O O . HIS B 2 329 ? 141.12100 114.12500 150.79600 1.000 141.55000 307 HIS B O 1
ATOM 8973 N N . ILE B 2 330 ? 139.19900 114.34100 149.65800 1.000 139.08000 308 ILE B N 1
ATOM 8974 C CA . ILE B 2 330 ? 138.80200 112.96700 149.96700 1.000 137.49000 308 ILE B CA 1
ATOM 8975 C C . ILE B 2 330 ? 137.81300 112.37800 148.97200 1.000 136.48000 308 ILE B C 1
ATOM 8976 O O . ILE B 2 330 ? 136.91100 113.06000 148.49700 1.000 134.98000 308 ILE B O 1
ATOM 8992 N N . ILE B 2 331 ? 137.88400 111.07100 148.79200 1.000 140.94000 309 ILE B N 1
ATOM 8993 C CA . ILE B 2 331 ? 136.75800 110.31400 148.26800 1.000 138.55000 309 ILE B CA 1
ATOM 8994 C C . ILE B 2 331 ? 136.28700 109.27200 149.26100 1.000 142.56000 309 ILE B C 1
ATOM 8995 O O . ILE B 2 331 ? 137.09100 108.53400 149.83300 1.000 142.82000 309 ILE B O 1
ATOM 9011 N N . MET B 2 332 ? 134.98000 109.21000 149.46000 1.000 143.57000 310 MET B N 1
ATOM 9012 C CA . MET B 2 332 ? 134.39200 108.14100 150.24600 1.000 146.96000 310 MET B CA 1
ATOM 9013 C C . MET B 2 332 ? 133.21100 107.53400 149.51600 1.000 151.47000 310 MET B C 1
ATOM 9014 O O . MET B 2 332 ? 132.43600 108.24500 148.87700 1.000 155.30000 310 MET B O 1
ATOM 9028 N N . TYR B 2 333 ? 133.04400 106.22600 149.64000 1.000 151.93000 311 TYR B N 1
ATOM 9029 C CA . TYR B 2 333 ? 131.78400 105.62500 149.25100 1.000 155.35000 311 TYR B CA 1
ATOM 9030 C C . TYR B 2 333 ? 131.08200 105.15700 150.50400 1.000 158.77000 311 TYR B C 1
ATOM 9031 O O . TYR B 2 333 ? 131.62500 104.35300 151.26700 1.000 162.15000 311 TYR B O 1
ATOM 9049 N N . LEU B 2 334 ? 129.87600 105.65800 150.70400 1.000 164.11000 312 LEU B N 1
ATOM 9050 C CA . LEU B 2 334 ? 129.16100 105.46100 151.94700 1.000 171.58000 312 LEU B CA 1
ATOM 9051 C C . LEU B 2 334 ? 127.81900 104.77600 151.74000 1.000 172.92000 312 LEU B C 1
ATOM 9052 O O . LEU B 2 334 ? 127.08800 105.10300 150.81200 1.000 174.74000 312 LEU B O 1
ATOM 9068 N N . THR B 2 335 ? 127.45600 103.88000 152.64000 1.000 177.41000 313 THR B N 1
ATOM 9069 C CA . THR B 2 335 ? 126.08000 103.40100 152.67700 1.000 180.40000 313 THR B CA 1
ATOM 9070 C C . THR B 2 335 ? 125.18200 104.41300 153.36400 1.000 188.87000 313 THR B C 1
ATOM 9071 O O . THR B 2 335 ? 125.59200 105.05400 154.33000 1.000 193.97000 313 THR B O 1
ATOM 9082 N N . LEU B 2 336 ? 123.95900 104.57000 152.86800 1.000 191.08000 314 LEU B N 1
ATOM 9083 C CA . LEU B 2 336 ? 123.01500 105.48800 153.48800 1.000 194.84000 314 LEU B CA 1
ATOM 9084 C C . LEU B 2 336 ? 121.97700 104.78600 154.35000 1.000 204.40000 314 LEU B C 1
ATOM 9085 O O . LEU B 2 336 ? 120.97600 105.38600 154.74200 1.000 206.14000 314 LEU B O 1
ATOM 9101 N N . GLN B 2 337 ? 122.22100 103.52000 154.66000 1.000 209.81000 315 GLN B N 1
ATOM 9102 C CA . GLN B 2 337 ? 121.38700 102.83400 155.63700 1.000 217.88000 315 GLN B CA 1
ATOM 9103 C C . GLN B 2 337 ? 122.00100 103.14000 156.98900 1.000 227.86000 315 GLN B C 1
ATOM 9104 O O . GLN B 2 337 ? 122.91300 102.45400 157.44800 1.000 231.66000 315 GLN B O 1
ATOM 9118 N N . LEU B 2 338 ? 121.54000 104.22900 157.59300 1.000 232.38000 316 LEU B N 1
ATOM 9119 C CA . LEU B 2 338 ? 122.25000 104.84600 158.70100 1.000 241.35000 316 LEU B CA 1
ATOM 9120 C C . LEU B 2 338 ? 121.91800 104.20900 160.03400 1.000 253.78000 316 LEU B C 1
ATOM 9121 O O . LEU B 2 338 ? 121.46200 104.87000 160.96600 1.000 257.78000 316 LEU B O 1
ATOM 9137 N N . ASP B 2 339 ? 122.28100 102.94000 160.15400 1.000 257.05000 317 ASP B N 1
ATOM 9138 C CA . ASP B 2 339 ? 122.16500 102.21600 161.40800 1.000 266.06000 317 ASP B CA 1
ATOM 9139 C C . ASP B 2 339 ? 123.41600 102.47700 162.24200 1.000 279.94000 317 ASP B C 1
ATOM 9140 O O . ASP B 2 339 ? 124.21700 101.58100 162.49000 1.000 283.09000 317 ASP B O 1
ATOM 9149 N N . SER B 2 340 ? 123.56100 103.72400 162.68000 1.000 279.35000 318 SER B N 1
ATOM 9150 C CA . SER B 2 340 ? 124.79100 104.21900 163.30000 1.000 281.16000 318 SER B CA 1
ATOM 9151 C C . SER B 2 340 ? 125.04200 103.60500 164.67100 1.000 288.62000 318 SER B C 1
ATOM 9152 O O . SER B 2 340 ? 126.14000 103.70400 165.21800 1.000 288.30000 318 SER B O 1
ATOM 9160 N N . GLU B 2 341 ? 124.01100 102.99100 165.23000 1.000 291.62000 319 GLU B N 1
ATOM 9161 C CA . GLU B 2 341 ? 124.07100 102.33800 166.53000 1.000 294.72000 319 GLU B CA 1
ATOM 9162 C C . GLU B 2 341 ? 124.76800 100.97300 166.52100 1.000 295.92000 319 GLU B C 1
ATOM 9163 O O . GLU B 2 341 ? 124.99600 100.39700 167.58600 1.000 297.45000 319 GLU B O 1
ATOM 9175 N N . THR B 2 342 ? 125.03200 100.41200 165.33900 1.000 296.10000 320 THR B N 1
ATOM 9176 C CA . THR B 2 342 ? 125.62500 99.07800 165.26900 1.000 297.89000 320 THR B CA 1
ATOM 9177 C C . THR B 2 342 ? 127.09500 99.08900 165.68900 1.000 297.59000 320 THR B C 1
ATOM 9178 O O . THR B 2 342 ? 127.73700 100.13700 165.73900 1.000 294.97000 320 THR B O 1
ATOM 9189 N N . SER B 2 343 ? 127.60600 97.90700 166.04100 1.000 296.84000 321 SER B N 1
ATOM 9190 C CA . SER B 2 343 ? 128.94500 97.77000 166.61100 1.000 299.03000 321 SER B CA 1
ATOM 9191 C C . SER B 2 343 ? 130.11700 97.83800 165.63300 1.000 290.56000 321 SER B C 1
ATOM 9192 O O . SER B 2 343 ? 131.24300 98.11800 166.04700 1.000 289.04000 321 SER B O 1
ATOM 9200 N N . LYS B 2 344 ? 129.89300 97.54800 164.35700 1.000 294.44000 322 LYS B N 1
ATOM 9201 C CA . LYS B 2 344 ? 131.02500 97.51500 163.43600 1.000 286.33000 322 LYS B CA 1
ATOM 9202 C C . LYS B 2 344 ? 131.60100 98.90400 163.22500 1.000 275.22000 322 LYS B C 1
ATOM 9203 O O . LYS B 2 344 ? 130.86500 99.86900 163.01700 1.000 271.88000 322 LYS B O 1
ATOM 9222 N N . GLU B 2 345 ? 132.92400 99.00700 163.28100 1.000 267.57000 323 GLU B N 1
ATOM 9223 C CA . GLU B 2 345 ? 133.56800 100.29600 163.10400 1.000 263.14000 323 GLU B CA 1
ATOM 9224 C C . GLU B 2 345 ? 133.48600 100.75300 161.66300 1.000 252.83000 323 GLU B C 1
ATOM 9225 O O . GLU B 2 345 ? 133.74500 99.98000 160.74100 1.000 251.35000 323 GLU B O 1
ATOM 9237 N N . GLU B 2 346 ? 133.10800 102.00900 161.47400 1.000 247.82000 324 GLU B N 1
ATOM 9238 C CA . GLU B 2 346 ? 133.07700 102.61200 160.15100 1.000 239.75000 324 GLU B CA 1
ATOM 9239 C C . GLU B 2 346 ? 132.30200 101.75100 159.16700 1.000 229.36000 324 GLU B C 1
ATOM 9240 O O . GLU B 2 346 ? 132.69400 101.62000 158.01000 1.000 219.24000 324 GLU B O 1
ATOM 9252 N N . GLN B 2 347 ? 131.17700 101.20100 159.60800 1.000 236.07000 325 GLN B N 1
ATOM 9253 C CA . GLN B 2 347 ? 130.36900 100.35300 158.74200 1.000 242.67000 325 GLN B CA 1
ATOM 9254 C C . GLN B 2 347 ? 129.80700 101.15500 157.58700 1.000 223.64000 325 GLN B C 1
ATOM 9255 O O . GLN B 2 347 ? 129.55100 100.62400 156.50700 1.000 216.67000 325 GLN B O 1
ATOM 9269 N N . GLU B 2 348 ? 129.63700 102.44700 157.81700 1.000 218.27000 326 GLU B N 1
ATOM 9270 C CA . GLU B 2 348 ? 129.17900 103.35600 156.79000 1.000 210.05000 326 GLU B CA 1
ATOM 9271 C C . GLU B 2 348 ? 130.15100 103.45300 155.61200 1.000 199.71000 326 GLU B C 1
ATOM 9272 O O . GLU B 2 348 ? 129.72200 103.65400 154.47900 1.000 187.10000 326 GLU B O 1
ATOM 9284 N N . ILE B 2 349 ? 131.45300 103.29300 155.85600 1.000 201.45000 327 ILE B N 1
ATOM 9285 C CA . ILE B 2 349 ? 132.40900 103.40800 154.76200 1.000 185.49000 327 ILE B CA 1
ATOM 9286 C C . ILE B 2 349 ? 132.64100 102.08600 154.06700 1.000 177.82000 327 ILE B C 1
ATOM 9287 O O . ILE B 2 349 ? 133.14400 101.13200 154.65700 1.000 180.83000 327 ILE B O 1
ATOM 9303 N N . LEU B 2 350 ? 132.34800 102.06600 152.77900 1.000 170.31000 328 LEU B N 1
ATOM 9304 C CA . LEU B 2 350 ? 132.60900 100.90200 151.96100 1.000 165.25000 328 LEU B CA 1
ATOM 9305 C C . LEU B 2 350 ? 133.94900 101.06000 151.25800 1.000 159.90000 328 LEU B C 1
ATOM 9306 O O . LEU B 2 350 ? 134.65900 100.08700 151.01100 1.000 157.98000 328 LEU B O 1
ATOM 9322 N N . TYR B 2 351 ? 134.30500 102.31100 150.98400 1.000 155.27000 329 TYR B N 1
ATOM 9323 C CA . TYR B 2 351 ? 135.59100 102.64900 150.38500 1.000 145.58000 329 TYR B CA 1
ATOM 9324 C C . TYR B 2 351 ? 136.02700 104.05400 150.76700 1.000 149.44000 329 TYR B C 1
ATOM 9325 O O . TYR B 2 351 ? 135.18700 104.93900 150.92100 1.000 153.34000 329 TYR B O 1
ATOM 9343 N N . HIS B 2 352 ? 137.33600 104.28900 150.85400 1.000 150.35000 330 HIS B N 1
ATOM 9344 C CA . HIS B 2 352 ? 137.83700 105.65700 150.93300 1.000 147.40000 330 HIS B CA 1
ATOM 9345 C C . HIS B 2 352 ? 139.25800 105.79300 150.39400 1.000 144.65000 330 HIS B C 1
ATOM 9346 O O . HIS B 2 352 ? 140.02400 104.83000 150.37500 1.000 146.48000 330 HIS B O 1
ATOM 9360 N N . TYR B 2 353 ? 139.59100 106.99900 149.95000 1.000 141.01000 331 TYR B N 1
ATOM 9361 C CA . TYR B 2 353 ? 140.94100 107.34400 149.51100 1.000 138.28000 331 TYR B CA 1
ATOM 9362 C C . TYR B 2 353 ? 141.13500 108.86100 149.55300 1.000 136.38000 331 TYR B C 1
ATOM 9363 O O . TYR B 2 353 ? 140.17900 109.60000 149.35100 1.000 137.45000 331 TYR B O 1
ATOM 9381 N N . PRO B 2 354 ? 142.34700 109.36000 149.80000 1.000 138.98000 332 PRO B N 1
ATOM 9382 C CA . PRO B 2 354 ? 143.58500 108.74400 150.23800 1.000 142.37000 332 PRO B CA 1
ATOM 9383 C C . PRO B 2 354 ? 143.54500 108.39900 151.70800 1.000 153.37000 332 PRO B C 1
ATOM 9384 O O . PRO B 2 354 ? 142.65300 108.82900 152.43700 1.000 153.56000 332 PRO B O 1
ATOM 9395 N N . MET B 2 355 ? 144.52900 107.62600 152.13500 1.000 156.74000 333 MET B N 1
ATOM 9396 C CA . MET B 2 355 ? 144.64300 107.17000 153.51200 1.000 163.64000 333 MET B CA 1
ATOM 9397 C C . MET B 2 355 ? 145.40600 108.17400 154.38300 1.000 167.12000 333 MET B C 1
ATOM 9398 O O . MET B 2 355 ? 145.53200 107.98900 155.59500 1.000 166.19000 333 MET B O 1
ATOM 9412 N N . SER B 2 356 ? 145.98900 109.18000 153.73800 1.000 166.64000 334 SER B N 1
ATOM 9413 C CA . SER B 2 356 ? 146.85800 110.15700 154.38800 1.000 168.79000 334 SER B CA 1
ATOM 9414 C C . SER B 2 356 ? 146.10500 111.11500 155.29900 1.000 167.23000 334 SER B C 1
ATOM 9415 O O . SER B 2 356 ? 144.91400 111.35500 155.12200 1.000 162.99000 334 SER B O 1
ATOM 9423 N N . GLU B 2 357 ? 146.85000 111.75600 156.19600 1.000 170.71000 335 GLU B N 1
ATOM 9424 C CA . GLU B 2 357 ? 146.28800 112.60900 157.24000 1.000 172.73000 335 GLU B CA 1
ATOM 9425 C C . GLU B 2 357 ? 145.45900 113.76700 156.71500 1.000 168.67000 335 GLU B C 1
ATOM 9426 O O . GLU B 2 357 ? 144.44700 114.12800 157.31200 1.000 167.63000 335 GLU B O 1
ATOM 9438 N N . ALA B 2 358 ? 145.81900 114.29200 155.55800 1.000 167.16000 336 ALA B N 1
ATOM 9439 C CA . ALA B 2 358 ? 145.09600 115.42700 155.01300 1.000 164.79000 336 ALA B CA 1
ATOM 9440 C C . ALA B 2 358 ? 143.62200 115.10000 154.79000 1.000 159.61000 336 ALA B C 1
ATOM 9441 O O . ALA B 2 358 ? 142.77300 115.98800 154.86600 1.000 157.20000 336 ALA B O 1
ATOM 9448 N N . SER B 2 359 ? 143.31700 113.84000 154.48500 1.000 158.29000 337 SER B N 1
ATOM 9449 C CA . SER B 2 359 ? 141.93900 113.41700 154.27600 1.000 157.01000 337 SER B CA 1
ATOM 9450 C C . SER B 2 359 ? 141.23300 113.08000 155.58100 1.000 160.41000 337 SER B C 1
ATOM 9451 O O . SER B 2 359 ? 140.02100 112.86500 155.59600 1.000 160.77000 337 SER B O 1
ATOM 9459 N N . GLN B 2 360 ? 141.99700 112.86700 156.64500 1.000 160.75000 338 GLN B N 1
ATOM 9460 C CA . GLN B 2 360 ? 141.43300 112.22600 157.82200 1.000 162.02000 338 GLN B CA 1
ATOM 9461 C C . GLN B 2 360 ? 140.42000 113.11700 158.51300 1.000 160.91000 338 GLN B C 1
ATOM 9462 O O . GLN B 2 360 ? 139.43400 112.63200 159.06900 1.000 161.96000 338 GLN B O 1
ATOM 9476 N N . LYS B 2 361 ? 140.65100 114.42100 158.48300 1.000 160.18000 339 LYS B N 1
ATOM 9477 C CA . LYS B 2 361 ? 139.67500 115.33300 159.04600 1.000 164.55000 339 LYS B CA 1
ATOM 9478 C C . LYS B 2 361 ? 138.39200 115.30700 158.23500 1.000 165.00000 339 LYS B C 1
ATOM 9479 O O . LYS B 2 361 ? 137.29800 115.38900 158.78700 1.000 166.19000 339 LYS B O 1
ATOM 9498 N N . LEU B 2 362 ? 138.51800 115.17100 156.92400 1.000 161.65000 340 LEU B N 1
ATOM 9499 C CA . LEU B 2 362 ? 137.33600 115.07000 156.08500 1.000 160.20000 340 LEU B CA 1
ATOM 9500 C C . LEU B 2 362 ? 136.58300 113.79200 156.40800 1.000 158.79000 340 LEU B C 1
ATOM 9501 O O . LEU B 2 362 ? 135.36400 113.79300 156.54800 1.000 163.17000 340 LEU B O 1
ATOM 9517 N N . LYS B 2 363 ? 137.32600 112.73300 156.67300 1.000 159.55000 341 LYS B N 1
ATOM 9518 C CA . LYS B 2 363 ? 136.72600 111.46400 157.03200 1.000 159.59000 341 LYS B CA 1
ATOM 9519 C C . LYS B 2 363 ? 135.93600 111.57300 158.33700 1.000 162.53000 341 LYS B C 1
ATOM 9520 O O . LYS B 2 363 ? 134.87600 110.96500 158.48700 1.000 169.76000 341 LYS B O 1
ATOM 9539 N N . SER B 2 364 ? 136.41800 112.40000 159.26200 1.000 161.04000 342 SER B N 1
ATOM 9540 C CA . SER B 2 364 ? 135.78700 112.53300 160.57300 1.000 164.09000 342 SER B CA 1
ATOM 9541 C C . SER B 2 364 ? 134.42100 113.19700 160.47900 1.000 166.89000 342 SER B C 1
ATOM 9542 O O . SER B 2 364 ? 133.55200 112.97100 161.32200 1.000 171.57000 342 SER B O 1
ATOM 9550 N N . VAL B 2 365 ? 134.20100 113.94600 159.41000 1.000 164.79000 343 VAL B N 1
ATOM 9551 C CA . VAL B 2 365 ? 132.95600 114.67200 159.22300 1.000 166.57000 343 VAL B CA 1
ATOM 9552 C C . VAL B 2 365 ? 132.04300 113.95200 158.26100 1.000 166.81000 343 VAL B C 1
ATOM 9553 O O . VAL B 2 365 ? 131.06700 114.51900 157.78000 1.000 163.36000 343 VAL B O 1
ATOM 9566 N N . ARG B 2 366 ? 132.32200 112.67600 158.03000 1.000 164.95000 344 ARG B N 1
ATOM 9567 C CA . ARG B 2 366 ? 131.54900 111.88200 157.09300 1.000 165.14000 344 ARG B CA 1
ATOM 9568 C C . ARG B 2 366 ? 130.08100 111.84700 157.48200 1.000 164.91000 344 ARG B C 1
ATOM 9569 O O . ARG B 2 366 ? 129.20800 111.71500 156.62300 1.000 167.62000 344 ARG B O 1
ATOM 9590 N N . GLY B 2 367 ? 129.81100 112.03200 158.76700 1.000 162.86000 345 GLY B N 1
ATOM 9591 C CA . GLY B 2 367 ? 128.45300 112.03600 159.27900 1.000 162.39000 345 GLY B CA 1
ATOM 9592 C C . GLY B 2 367 ? 127.65300 113.20400 158.71300 1.000 161.34000 345 GLY B C 1
ATOM 9593 O O . GLY B 2 367 ? 126.42100 113.16500 158.70500 1.000 161.54000 345 GLY B O 1
ATOM 9597 N N . ILE B 2 368 ? 128.34000 114.24300 158.23600 1.000 159.97000 346 ILE B N 1
ATOM 9598 C CA . ILE B 2 368 ? 127.63300 115.37300 157.65700 1.000 158.75000 346 ILE B CA 1
ATOM 9599 C C . ILE B 2 368 ? 126.94000 114.96300 156.38400 1.000 165.40000 346 ILE B C 1
ATOM 9600 O O . ILE B 2 368 ? 125.76100 115.25100 156.18100 1.000 167.81000 346 ILE B O 1
ATOM 9616 N N . PHE B 2 369 ? 127.66100 114.23900 155.55200 1.000 167.88000 347 PHE B N 1
ATOM 9617 C CA . PHE B 2 369 ? 127.15300 113.83700 154.25900 1.000 170.38000 347 PHE B CA 1
ATOM 9618 C C . PHE B 2 369 ? 126.02000 112.86200 154.43100 1.000 170.01000 347 PHE B C 1
ATOM 9619 O O . PHE B 2 369 ? 125.02200 112.91800 153.71500 1.000 171.25000 347 PHE B O 1
ATOM 9636 N N . LEU B 2 370 ? 126.16800 111.97000 155.39600 1.000 168.41000 348 LEU B N 1
ATOM 9637 C CA . LEU B 2 370 ? 125.14700 110.97700 155.63100 1.000 171.06000 348 LEU B CA 1
ATOM 9638 C C . LEU B 2 370 ? 123.85900 111.65100 156.07200 1.000 171.44000 348 LEU B C 1
ATOM 9639 O O . LEU B 2 370 ? 122.77500 111.34000 155.56800 1.000 176.68000 348 LEU B O 1
ATOM 9655 N N . THR B 2 371 ? 123.98600 112.65100 156.93900 1.000 166.27000 349 THR B N 1
ATOM 9656 C CA . THR B 2 371 ? 122.81000 113.32000 157.46000 1.000 164.04000 349 THR B CA 1
ATOM 9657 C C . THR B 2 371 ? 122.09100 114.07900 156.36500 1.000 167.38000 349 THR B C 1
ATOM 9658 O O . THR B 2 371 ? 120.86300 114.03900 156.27600 1.000 174.04000 349 THR B O 1
ATOM 9669 N N . LEU B 2 372 ? 122.86400 114.72800 155.50500 1.000 168.05000 350 LEU B N 1
ATOM 9670 C CA . LEU B 2 372 ? 122.29300 115.53900 154.44700 1.000 175.12000 350 LEU B CA 1
ATOM 9671 C C . LEU B 2 372 ? 121.71700 114.71400 153.30800 1.000 176.23000 350 LEU B C 1
ATOM 9672 O O . LEU B 2 372 ? 120.66800 115.04900 152.76300 1.000 180.60000 350 LEU B O 1
ATOM 9688 N N . CYS B 2 373 ? 122.34700 113.59200 152.98300 1.000 173.76000 351 CYS B N 1
ATOM 9689 C CA . CYS B 2 373 ? 121.88100 112.83000 151.83300 1.000 173.59000 351 CYS B CA 1
ATOM 9690 C C . CYS B 2 373 ? 120.57100 112.13200 152.10700 1.000 175.43000 351 CYS B C 1
ATOM 9691 O O . CYS B 2 373 ? 119.78500 111.88800 151.18700 1.000 174.84000 351 CYS B O 1
ATOM 9699 N N . ASP B 2 374 ? 120.29500 111.87000 153.37500 1.000 180.24000 352 ASP B N 1
ATOM 9700 C CA . ASP B 2 374 ? 118.96900 111.42400 153.75200 1.000 187.67000 352 ASP B CA 1
ATOM 9701 C C . ASP B 2 374 ? 118.01900 112.61600 153.82600 1.000 189.31000 352 ASP B C 1
ATOM 9702 O O . ASP B 2 374 ? 117.00900 112.68200 153.12000 1.000 190.18000 352 ASP B O 1
ATOM 9711 N N . MET B 2 375 ? 118.43000 113.62100 154.58600 1.000 185.81000 353 MET B N 1
ATOM 9712 C CA . MET B 2 375 ? 117.54900 114.71500 154.94000 1.000 185.21000 353 MET B CA 1
ATOM 9713 C C . MET B 2 375 ? 117.10400 115.59000 153.79200 1.000 187.39000 353 MET B C 1
ATOM 9714 O O . MET B 2 375 ? 115.92900 115.93200 153.70100 1.000 188.18000 353 MET B O 1
ATOM 9728 N N . LEU B 2 376 ? 118.01400 115.94400 152.90500 1.000 185.04000 354 LEU B N 1
ATOM 9729 C CA . LEU B 2 376 ? 117.67900 116.95500 151.92500 1.000 188.26000 354 LEU B CA 1
ATOM 9730 C C . LEU B 2 376 ? 116.85300 116.42100 150.77600 1.000 186.38000 354 LEU B C 1
ATOM 9731 O O . LEU B 2 376 ? 116.15600 117.18500 150.11800 1.000 186.83000 354 LEU B O 1
ATOM 9747 N N . GLU B 2 377 ? 116.84700 115.11100 150.58000 1.000 186.78000 355 GLU B N 1
ATOM 9748 C CA . GLU B 2 377 ? 115.92900 114.54800 149.60500 1.000 186.82000 355 GLU B CA 1
ATOM 9749 C C . GLU B 2 377 ? 114.57500 114.28300 150.25400 1.000 187.95000 355 GLU B C 1
ATOM 9750 O O . GLU B 2 377 ? 113.58300 114.03100 149.57100 1.000 189.35000 355 GLU B O 1
ATOM 9762 N N . ASN B 2 378 ? 114.52500 114.32900 151.58500 1.000 189.30000 356 ASN B N 1
ATOM 9763 C CA . ASN B 2 378 ? 113.23700 114.31200 152.26600 1.000 191.07000 356 ASN B CA 1
ATOM 9764 C C . ASN B 2 378 ? 112.62500 115.71100 152.25700 1.000 188.96000 356 ASN B C 1
ATOM 9765 O O . ASN B 2 378 ? 111.41100 115.87200 152.14100 1.000 188.35000 356 ASN B O 1
ATOM 9776 N N . VAL B 2 379 ? 113.49000 116.72000 152.33100 1.000 187.16000 357 VAL B N 1
ATOM 9777 C CA . VAL B 2 379 ? 113.08000 118.12000 152.33300 1.000 185.41000 357 VAL B CA 1
ATOM 9778 C C . VAL B 2 379 ? 112.75100 118.61400 150.93600 1.000 185.08000 357 VAL B C 1
ATOM 9779 O O . VAL B 2 379 ? 111.85400 119.43800 150.75100 1.000 184.39000 357 VAL B O 1
ATOM 9792 N N . THR B 2 380 ? 113.50200 118.13500 149.95600 1.000 185.92000 358 THR B N 1
ATOM 9793 C CA . THR B 2 380 ? 113.36700 118.56100 148.57700 1.000 185.48000 358 THR B CA 1
ATOM 9794 C C . THR B 2 380 ? 113.18700 117.32200 147.73600 1.000 185.89000 358 THR B C 1
ATOM 9795 O O . THR B 2 380 ? 113.34400 116.21200 148.22900 1.000 186.23000 358 THR B O 1
ATOM 9806 N N . GLY B 2 381 ? 112.79200 117.49000 146.49000 1.000 187.25000 359 GLY B N 1
ATOM 9807 C CA . GLY B 2 381 ? 112.44900 116.34400 145.66100 1.000 189.12000 359 GLY B CA 1
ATOM 9808 C C . GLY B 2 381 ? 113.66000 115.67000 145.02900 1.000 188.62000 359 GLY B C 1
ATOM 9809 O O . GLY B 2 381 ? 113.50200 114.73900 144.23800 1.000 187.14000 359 GLY B O 1
ATOM 9813 N N . THR B 2 382 ? 114.85800 116.07300 145.40100 1.000 185.92000 360 THR B N 1
ATOM 9814 C CA . THR B 2 382 ? 116.00300 115.52800 144.66500 1.000 181.99000 360 THR B CA 1
ATOM 9815 C C . THR B 2 382 ? 117.25100 115.37900 145.50900 1.000 177.91000 360 THR B C 1
ATOM 9816 O O . THR B 2 382 ? 117.32500 115.92000 146.62900 1.000 178.60000 360 THR B O 1
ATOM 9827 N N . GLN B 2 383 ? 118.18800 114.68300 144.91200 1.000 174.32000 361 GLN B N 1
ATOM 9828 C CA . GLN B 2 383 ? 119.45400 114.35000 145.53900 1.000 168.96000 361 GLN B CA 1
ATOM 9829 C C . GLN B 2 383 ? 120.33500 115.56200 145.70900 1.000 166.17000 361 GLN B C 1
ATOM 9830 O O . GLN B 2 383 ? 120.34500 116.46400 144.86800 1.000 169.00000 361 GLN B O 1
ATOM 9844 N N . VAL B 2 384 ? 121.14500 115.52200 146.75600 1.000 162.85000 362 VAL B N 1
ATOM 9845 C CA . VAL B 2 384 ? 122.24900 116.45300 146.90500 1.000 161.52000 362 VAL B CA 1
ATOM 9846 C C . VAL B 2 384 ? 123.27000 116.22200 145.80700 1.000 158.10000 362 VAL B C 1
ATOM 9847 O O . VAL B 2 384 ? 123.52600 115.08700 145.41300 1.000 156.65000 362 VAL B O 1
ATOM 9860 N N . THR B 2 385 ? 123.79400 117.31000 145.26800 1.000 157.76000 363 THR B N 1
ATOM 9861 C CA . THR B 2 385 ? 124.75700 117.26100 144.18000 1.000 154.66000 363 THR B CA 1
ATOM 9862 C C . THR B 2 385 ? 126.11700 117.75800 144.62400 1.000 150.29000 363 THR B C 1
ATOM 9863 O O . THR B 2 385 ? 127.14700 117.24900 144.18000 1.000 150.27000 363 THR B O 1
ATOM 9874 N N . SER B 2 386 ? 126.12200 118.78700 145.46700 1.000 149.05000 364 SER B N 1
ATOM 9875 C CA . SER B 2 386 ? 127.37600 119.32200 145.97900 1.000 144.28000 364 SER B CA 1
ATOM 9876 C C . SER B 2 386 ? 127.22400 120.07100 147.29700 1.000 144.34000 364 SER B C 1
ATOM 9877 O O . SER B 2 386 ? 126.10700 120.35700 147.73000 1.000 146.70000 364 SER B O 1
ATOM 9885 N N . SER B 2 387 ? 128.35600 120.33600 147.95300 1.000 142.20000 365 SER B N 1
ATOM 9886 C CA . SER B 2 387 ? 128.40700 121.09700 149.19800 1.000 143.19000 365 SER B CA 1
ATOM 9887 C C . SER B 2 387 ? 129.72800 121.81400 149.39300 1.000 141.93000 365 SER B C 1
ATOM 9888 O O . SER B 2 387 ? 130.72600 121.48600 148.76000 1.000 140.18000 365 SER B O 1
ATOM 9896 N N . SER B 2 388 ? 129.72200 122.84200 150.23000 1.000 142.77000 366 SER B N 1
ATOM 9897 C CA . SER B 2 388 ? 130.95600 123.52600 150.57900 1.000 143.60000 366 SER B CA 1
ATOM 9898 C C . SER B 2 388 ? 131.30200 123.35600 152.04400 1.000 148.27000 366 SER B C 1
ATOM 9899 O O . SER B 2 388 ? 130.50600 123.70100 152.92300 1.000 150.23000 366 SER B O 1
ATOM 9907 N N . LEU B 2 389 ? 132.50100 122.85600 152.30600 1.000 148.34000 367 LEU B N 1
ATOM 9908 C CA . LEU B 2 389 ? 133.04900 122.80700 153.65400 1.000 151.98000 367 LEU B CA 1
ATOM 9909 C C . LEU B 2 389 ? 134.28100 123.67800 153.74400 1.000 154.99000 367 LEU B C 1
ATOM 9910 O O . LEU B 2 389 ? 135.09000 123.68600 152.81700 1.000 152.57000 367 LEU B O 1
ATOM 9926 N N . LEU B 2 390 ? 134.52100 124.29800 154.88600 1.000 162.43000 368 LEU B N 1
ATOM 9927 C CA . LEU B 2 390 ? 135.85300 124.83700 155.11600 1.000 163.69000 368 LEU B CA 1
ATOM 9928 C C . LEU B 2 390 ? 136.64200 124.01900 156.11600 1.000 163.18000 368 LEU B C 1
ATOM 9929 O O . LEU B 2 390 ? 136.19700 123.78000 157.23900 1.000 166.17000 368 LEU B O 1
ATOM 9945 N N . LEU B 2 391 ? 137.85100 123.65800 155.71000 1.000 167.09000 369 LEU B N 1
ATOM 9946 C CA . LEU B 2 391 ? 138.76600 122.90500 156.55100 1.000 170.92000 369 LEU B CA 1
ATOM 9947 C C . LEU B 2 391 ? 140.19600 123.38200 156.36400 1.000 174.44000 369 LEU B C 1
ATOM 9948 O O . LEU B 2 391 ? 140.71000 123.40900 155.24700 1.000 171.29000 369 LEU B O 1
ATOM 9964 N N . ASN B 2 392 ? 140.87100 123.65500 157.47200 1.000 175.21000 370 ASN B N 1
ATOM 9965 C CA . ASN B 2 392 ? 142.26400 124.08700 157.45100 1.000 175.95000 370 ASN B CA 1
ATOM 9966 C C . ASN B 2 392 ? 142.40900 125.37400 156.64400 1.000 179.50000 370 ASN B C 1
ATOM 9967 O O . ASN B 2 392 ? 143.46400 125.64700 156.07000 1.000 178.79000 370 ASN B O 1
ATOM 9978 N N . GLY B 2 393 ? 141.33300 126.15400 156.60200 1.000 180.18000 371 GLY B N 1
ATOM 9979 C CA . GLY B 2 393 ? 141.29500 127.41900 155.88400 1.000 177.98000 371 GLY B CA 1
ATOM 9980 C C . GLY B 2 393 ? 140.98600 127.25900 154.39600 1.000 175.29000 371 GLY B C 1
ATOM 9981 O O . GLY B 2 393 ? 140.82500 128.25300 153.68500 1.000 171.07000 371 GLY B O 1
ATOM 9985 N N . LYS B 2 394 ? 140.91100 126.01800 153.91800 1.000 172.79000 372 LYS B N 1
ATOM 9986 C CA . LYS B 2 394 ? 140.59500 125.75700 152.51800 1.000 166.92000 372 LYS B CA 1
ATOM 9987 C C . LYS B 2 394 ? 139.10000 125.69200 152.32900 1.000 163.29000 372 LYS B C 1
ATOM 9988 O O . LYS B 2 394 ? 138.39300 125.13200 153.16600 1.000 163.68000 372 LYS B O 1
ATOM 10007 N N . GLN B 2 395 ? 138.61400 126.14400 151.18300 1.000 160.55000 373 GLN B N 1
ATOM 10008 C CA . GLN B 2 395 ? 137.24200 125.81400 150.84100 1.000 155.59000 373 GLN B CA 1
ATOM 10009 C C . GLN B 2 395 ? 137.23300 124.55200 150.01000 1.000 149.19000 373 GLN B C 1
ATOM 10010 O O . GLN B 2 395 ? 137.80900 124.51500 148.93200 1.000 147.33000 373 GLN B O 1
ATOM 10024 N N . ILE B 2 396 ? 136.56100 123.53200 150.48900 1.000 143.24000 374 ILE B N 1
ATOM 10025 C CA . ILE B 2 396 ? 136.48600 122.28500 149.76200 1.000 135.07000 374 ILE B CA 1
ATOM 10026 C C . ILE B 2 396 ? 135.10100 122.07400 149.20500 1.000 136.00000 374 ILE B C 1
ATOM 10027 O O . ILE B 2 396 ? 134.11300 122.09900 149.94100 1.000 139.41000 374 ILE B O 1
ATOM 10043 N N . HIS B 2 397 ? 135.02200 121.85100 147.90700 1.000 136.62000 375 HIS B N 1
ATOM 10044 C CA . HIS B 2 397 ? 133.74700 121.52200 147.29700 1.000 135.90000 375 HIS B CA 1
ATOM 10045 C C . HIS B 2 397 ? 133.58100 120.02100 147.32600 1.000 135.11000 375 HIS B C 1
ATOM 10046 O O . HIS B 2 397 ? 134.47700 119.28300 146.92000 1.000 136.07000 375 HIS B O 1
ATOM 10060 N N . VAL B 2 398 ? 132.45100 119.56500 147.82800 1.000 135.20000 376 VAL B N 1
ATOM 10061 C CA . VAL B 2 398 ? 132.18200 118.14800 147.89100 1.000 134.19000 376 VAL B CA 1
ATOM 10062 C C . VAL B 2 398 ? 130.99700 117.76700 147.03900 1.000 138.48000 376 VAL B C 1
ATOM 10063 O O . VAL B 2 398 ? 129.90300 118.28800 147.22000 1.000 140.55000 376 VAL B O 1
ATOM 10076 N N . ALA B 2 399 ? 131.21700 116.86800 146.09200 1.000 143.26000 377 ALA B N 1
ATOM 10077 C CA . ALA B 2 399 ? 130.16100 116.38800 145.21800 1.000 149.23000 377 ALA B CA 1
ATOM 10078 C C . ALA B 2 399 ? 129.50800 115.13500 145.78000 1.000 150.44000 377 ALA B C 1
ATOM 10079 O O . ALA B 2 399 ? 130.17000 114.30500 146.40000 1.000 145.94000 377 ALA B O 1
ATOM 10086 N N . TYR B 2 400 ? 128.23400 114.95300 145.46400 1.000 149.62000 378 TYR B N 1
ATOM 10087 C CA . TYR B 2 400 ? 127.46500 113.80800 145.92900 1.000 148.66000 378 TYR B CA 1
ATOM 10088 C C . TYR B 2 400 ? 126.85200 113.04200 144.77200 1.000 152.66000 378 TYR B C 1
ATOM 10089 O O . TYR B 2 400 ? 126.37400 113.64200 143.81000 1.000 152.49000 378 TYR B O 1
ATOM 10107 N N . TRP B 2 401 ? 126.72200 111.73300 144.93700 1.000 157.35000 379 TRP B N 1
ATOM 10108 C CA . TRP B 2 401 ? 125.89000 110.95300 144.03500 1.000 158.93000 379 TRP B CA 1
ATOM 10109 C C . TRP B 2 401 ? 125.20200 109.78200 144.72800 1.000 163.39000 379 TRP B C 1
ATOM 10110 O O . TRP B 2 401 ? 125.82600 108.76200 145.03300 1.000 164.03000 379 TRP B O 1
ATOM 10131 N N . LYS B 2 402 ? 123.89900 109.91600 144.94500 1.000 162.18000 380 LYS B N 1
ATOM 10132 C CA . LYS B 2 402 ? 123.12700 108.91600 145.67000 1.000 164.86000 380 LYS B CA 1
ATOM 10133 C C . LYS B 2 402 ? 122.56600 107.87200 144.70800 1.000 171.26000 380 LYS B C 1
ATOM 10134 O O . LYS B 2 402 ? 121.38100 107.89600 144.37600 1.000 170.54000 380 LYS B O 1
ATOM 10153 N N . GLU B 2 403 ? 123.42200 106.94500 144.27100 1.000 174.12000 381 GLU B N 1
ATOM 10154 C CA . GLU B 2 403 ? 123.04900 106.01100 143.20700 1.000 176.81000 381 GLU B CA 1
ATOM 10155 C C . GLU B 2 403 ? 121.94500 105.03500 143.58900 1.000 183.25000 381 GLU B C 1
ATOM 10156 O O . GLU B 2 403 ? 121.05600 104.76100 142.78700 1.000 184.30000 381 GLU B O 1
ATOM 10168 N N . SER B 2 404 ? 122.01100 104.48300 144.79200 1.000 183.13000 382 SER B N 1
ATOM 10169 C CA . SER B 2 404 ? 120.96100 103.57300 145.26500 1.000 184.84000 382 SER B CA 1
ATOM 10170 C C . SER B 2 404 ? 120.91800 103.53400 146.77300 1.000 188.58000 382 SER B C 1
ATOM 10171 O O . SER B 2 404 ? 121.43900 102.60000 147.37800 1.000 186.89000 382 SER B O 1
ATOM 10179 N N . ASP B 2 405 ? 120.51900 104.65000 147.37200 1.000 189.69000 383 ASP B N 1
ATOM 10180 C CA . ASP B 2 405 ? 120.58000 104.80700 148.82200 1.000 193.01000 383 ASP B CA 1
ATOM 10181 C C . ASP B 2 405 ? 121.97600 104.43000 149.29900 1.000 190.36000 383 ASP B C 1
ATOM 10182 O O . ASP B 2 405 ? 122.15600 103.79800 150.34200 1.000 192.11000 383 ASP B O 1
ATOM 10191 N N . LYS B 2 406 ? 122.95100 104.80000 148.48200 1.000 184.01000 384 LYS B N 1
ATOM 10192 C CA . LYS B 2 406 ? 124.33900 104.44700 148.67300 1.000 179.29000 384 LYS B CA 1
ATOM 10193 C C . LYS B 2 406 ? 125.13600 105.50000 147.91900 1.000 177.02000 384 LYS B C 1
ATOM 10194 O O . LYS B 2 406 ? 124.90000 105.72600 146.72800 1.000 173.71000 384 LYS B O 1
ATOM 10213 N N . LEU B 2 407 ? 125.95200 106.23200 148.65700 1.000 177.26000 385 LEU B N 1
ATOM 10214 C CA . LEU B 2 407 ? 126.49200 107.51300 148.23300 1.000 170.30000 385 LEU B CA 1
ATOM 10215 C C . LEU B 2 407 ? 127.95400 107.54200 147.81600 1.000 159.97000 385 LEU B C 1
ATOM 10216 O O . LEU B 2 407 ? 128.84700 107.25600 148.61200 1.000 160.05000 385 LEU B O 1
ATOM 10232 N N . LEU B 2 408 ? 128.20800 108.06700 146.62800 1.000 159.03000 386 LEU B N 1
ATOM 10233 C CA . LEU B 2 408 ? 129.55600 108.46600 146.26700 1.000 152.24000 386 LEU B CA 1
ATOM 10234 C C . LEU B 2 408 ? 129.78900 109.90500 146.67700 1.000 156.12000 386 LEU B C 1
ATOM 10235 O O . LEU B 2 408 ? 128.97400 110.78200 146.38200 1.000 155.56000 386 LEU B O 1
ATOM 10251 N N . LEU B 2 409 ? 130.94000 110.17000 147.27900 1.000 155.33000 387 LEU B N 1
ATOM 10252 C CA . LEU B 2 409 ? 131.25600 111.52300 147.69400 1.000 149.11000 387 LEU B CA 1
ATOM 10253 C C . LEU B 2 409 ? 132.68400 111.92100 147.30100 1.000 149.17000 387 LEU B C 1
ATOM 10254 O O . LEU B 2 409 ? 133.63700 111.22100 147.64600 1.000 143.64000 387 LEU B O 1
ATOM 10270 N N . ILE B 2 410 ? 132.84600 113.07500 146.64700 1.000 146.26000 388 ILE B N 1
ATOM 10271 C CA . ILE B 2 410 ? 134.19000 113.57400 146.32700 1.000 141.92000 388 ILE B CA 1
ATOM 10272 C C . ILE B 2 410 ? 134.43600 115.00700 146.79200 1.000 141.88000 388 ILE B C 1
ATOM 10273 O O . ILE B 2 410 ? 133.76900 115.92600 146.33100 1.000 137.60000 388 ILE B O 1
ATOM 10289 N N . GLY B 2 411 ? 135.49100 115.21600 147.57800 1.000 141.11000 389 GLY B N 1
ATOM 10290 C CA . GLY B 2 411 ? 135.84400 116.54700 148.07200 1.000 136.23000 389 GLY B CA 1
ATOM 10291 C C . GLY B 2 411 ? 137.19400 117.04000 147.55700 1.000 140.25000 389 GLY B C 1
ATOM 10292 O O . GLY B 2 411 ? 138.22000 116.38500 147.74900 1.000 139.91000 389 GLY B O 1
ATOM 10296 N N . LEU B 2 412 ? 137.19100 118.22600 146.94700 1.000 139.80000 390 LEU B N 1
ATOM 10297 C CA . LEU B 2 412 ? 138.39700 118.85600 146.40700 1.000 138.11000 390 LEU B CA 1
ATOM 10298 C C . LEU B 2 412 ? 138.42700 120.35500 146.70700 1.000 137.02000 390 LEU B C 1
ATOM 10299 O O . LEU B 2 412 ? 137.38000 120.99900 146.73000 1.000 138.54000 390 LEU B O 1
ATOM 10315 N N . PRO B 2 413 ? 139.61000 120.94700 146.88200 1.000 137.09000 391 PRO B N 1
ATOM 10316 C CA . PRO B 2 413 ? 139.81600 122.34900 147.16400 1.000 139.04000 391 PRO B CA 1
ATOM 10317 C C . PRO B 2 413 ? 139.31800 123.21200 146.01800 1.000 138.10000 391 PRO B C 1
ATOM 10318 O O . PRO B 2 413 ? 139.69000 122.99900 144.86200 1.000 141.32000 391 PRO B O 1
ATOM 10329 N N . ALA B 2 414 ? 138.64000 124.28800 146.37700 1.000 141.60000 392 ALA B N 1
ATOM 10330 C CA . ALA B 2 414 ? 138.10200 125.27500 145.45800 1.000 144.93000 392 ALA B CA 1
ATOM 10331 C C . ALA B 2 414 ? 139.20800 126.04800 144.78400 1.000 144.75000 392 ALA B C 1
ATOM 10332 O O . ALA B 2 414 ? 139.00900 126.67000 143.74300 1.000 142.25000 392 ALA B O 1
ATOM 10339 N N . GLU B 2 415 ? 140.36100 126.05200 145.42600 1.000 148.60000 393 GLU B N 1
ATOM 10340 C CA . GLU B 2 415 ? 141.51300 126.77900 144.94300 1.000 150.03000 393 GLU B CA 1
ATOM 10341 C C . GLU B 2 415 ? 142.02800 126.19100 143.63500 1.000 145.02000 393 GLU B C 1
ATOM 10342 O O . GLU B 2 415 ? 142.56500 126.91200 142.79500 1.000 140.70000 393 GLU B O 1
ATOM 10354 N N . GLU B 2 416 ? 141.87100 124.88100 143.46300 1.000 143.36000 394 GLU B N 1
ATOM 10355 C CA . GLU B 2 416 ? 142.28100 124.23500 142.22600 1.000 138.33000 394 GLU B CA 1
ATOM 10356 C C . GLU B 2 416 ? 141.07600 123.87100 141.36800 1.000 134.30000 394 GLU B C 1
ATOM 10357 O O . GLU B 2 416 ? 141.16700 123.80800 140.14100 1.000 132.55000 394 GLU B O 1
ATOM 10369 N N . VAL B 2 417 ? 139.94900 123.61300 142.02400 1.000 137.09000 395 VAL B N 1
ATOM 10370 C CA . VAL B 2 417 ? 138.76900 123.10600 141.34800 1.000 131.47000 395 VAL B CA 1
ATOM 10371 C C . VAL B 2 417 ? 137.54200 123.98700 141.54300 1.000 129.17000 395 VAL B C 1
ATOM 10372 O O . VAL B 2 417 ? 136.86700 123.88100 142.56500 1.000 133.40000 395 VAL B O 1
ATOM 10385 N N . PRO B 2 418 ? 137.11400 124.68700 140.50100 1.000 127.73000 396 PRO B N 1
ATOM 10386 C CA . PRO B 2 418 ? 135.86800 125.41900 140.42600 1.000 130.64000 396 PRO B CA 1
ATOM 10387 C C . PRO B 2 418 ? 134.71300 124.44900 140.58600 1.000 129.94000 396 PRO B C 1
ATOM 10388 O O . PRO B 2 418 ? 134.73000 123.36600 140.00200 1.000 127.88000 396 PRO B O 1
ATOM 10399 N N . LEU B 2 419 ? 133.65500 124.87900 141.25600 1.000 132.72000 397 LEU B N 1
ATOM 10400 C CA . LEU B 2 419 ? 132.50200 124.01100 141.44100 1.000 133.20000 397 LEU B CA 1
ATOM 10401 C C . LEU B 2 419 ? 131.95200 123.41900 140.13800 1.000 127.51000 397 LEU B C 1
ATOM 10402 O O . LEU B 2 419 ? 131.61300 122.23300 140.11600 1.000 127.86000 397 LEU B O 1
ATOM 10418 N N . PRO B 2 420 ? 131.80800 124.20000 139.05500 1.000 129.53000 398 PRO B N 1
ATOM 10419 C CA . PRO B 2 420 ? 131.36400 123.73400 137.76000 1.000 127.55000 398 PRO B CA 1
ATOM 10420 C C . PRO B 2 420 ? 132.29200 122.67800 137.19300 1.000 122.06000 398 PRO B C 1
ATOM 10421 O O . PRO B 2 420 ? 131.89200 121.88700 136.33700 1.000 125.01000 398 PRO B O 1
ATOM 10432 N N . ARG B 2 421 ? 133.55400 122.69500 137.60600 1.000 121.44000 399 ARG B N 1
ATOM 10433 C CA . ARG B 2 421 ? 134.45900 121.66500 137.14900 1.000 120.38000 399 ARG B CA 1
ATOM 10434 C C . ARG B 2 421 ? 134.22100 120.38500 137.92700 1.000 117.02000 399 ARG B C 1
ATOM 10435 O O . ARG B 2 421 ? 134.16100 119.30100 137.35200 1.000 116.06000 399 ARG B O 1
ATOM 10456 N N . LEU B 2 422 ? 133.99100 120.52700 139.22500 1.000 118.62000 400 LEU B N 1
ATOM 10457 C CA . LEU B 2 422 ? 133.84000 119.36000 140.07700 1.000 116.95000 400 LEU B CA 1
ATOM 10458 C C . LEU B 2 422 ? 132.62400 118.54000 139.73800 1.000 112.28000 400 LEU B C 1
ATOM 10459 O O . LEU B 2 422 ? 132.68200 117.30900 139.73900 1.000 111.79000 400 LEU B O 1
ATOM 10475 N N . ARG B 2 423 ? 131.52000 119.20400 139.46500 1.000 117.05000 401 ARG B N 1
ATOM 10476 C CA . ARG B 2 423 ? 130.29700 118.47800 139.21900 1.000 114.71000 401 ARG B CA 1
ATOM 10477 C C . ARG B 2 423 ? 130.39200 117.71200 137.92000 1.000 111.02000 401 ARG B C 1
ATOM 10478 O O . ARG B 2 423 ? 129.84800 116.61800 137.78700 1.000 110.92000 401 ARG B O 1
ATOM 10499 N N . ASN B 2 424 ? 131.15200 118.24600 136.97900 1.000 110.57000 402 ASN B N 1
ATOM 10500 C CA . ASN B 2 424 ? 131.40600 117.50300 135.77100 1.000 111.15000 402 ASN B CA 1
ATOM 10501 C C . ASN B 2 424 ? 132.41400 116.39900 136.01600 1.000 109.00000 402 ASN B C 1
ATOM 10502 O O . ASN B 2 424 ? 132.30900 115.32000 135.43500 1.000 110.84000 402 ASN B O 1
ATOM 10513 N N . MET B 2 425 ? 133.35600 116.62800 136.92700 1.000 107.09000 403 MET B N 1
ATOM 10514 C CA . MET B 2 425 ? 134.32900 115.59300 137.21100 1.000 109.94000 403 MET B CA 1
ATOM 10515 C C . MET B 2 425 ? 133.71400 114.39900 137.90500 1.000 108.13000 403 MET B C 1
ATOM 10516 O O . MET B 2 425 ? 134.04900 113.26300 137.58100 1.000 107.49000 403 MET B O 1
ATOM 10530 N N . ILE B 2 426 ? 132.76700 114.62800 138.80700 1.000 106.22000 404 ILE B N 1
ATOM 10531 C CA . ILE B 2 426 ? 132.13300 113.48900 139.44100 1.000 103.96000 404 ILE B CA 1
ATOM 10532 C C . ILE B 2 426 ? 131.30400 112.74700 138.42800 1.000 102.79000 404 ILE B C 1
ATOM 10533 O O . ILE B 2 426 ? 131.28500 111.52400 138.42700 1.000 104.25000 404 ILE B O 1
ATOM 10549 N N . GLU B 2 427 ? 130.70800 113.47700 137.49500 1.000 104.89000 405 GLU B N 1
ATOM 10550 C CA . GLU B 2 427 ? 129.91800 112.82900 136.47100 1.000 105.97000 405 GLU B CA 1
ATOM 10551 C C . GLU B 2 427 ? 130.79600 111.94600 135.61000 1.000 106.95000 405 GLU B C 1
ATOM 10552 O O . GLU B 2 427 ? 130.41700 110.82500 135.27500 1.000 110.12000 405 GLU B O 1
ATOM 10564 N N . ASN B 2 428 ? 132.00300 112.41100 135.32100 1.000 104.63000 406 ASN B N 1
ATOM 10565 C CA . ASN B 2 428 ? 132.93000 111.60600 134.55000 1.000 104.35000 406 ASN B CA 1
ATOM 10566 C C . ASN B 2 428 ? 133.40900 110.40800 135.34700 1.000 105.49000 406 ASN B C 1
ATOM 10567 O O . ASN B 2 428 ? 133.63700 109.33800 134.78400 1.000 109.38000 406 ASN B O 1
ATOM 10578 N N . VAL B 2 429 ? 133.47900 110.55200 136.66400 1.000 107.44000 407 VAL B N 1
ATOM 10579 C CA . VAL B 2 429 ? 133.85600 109.43700 137.51900 1.000 109.12000 407 VAL B CA 1
ATOM 10580 C C . VAL B 2 429 ? 132.73800 108.41600 137.58100 1.000 105.93000 407 VAL B C 1
ATOM 10581 O O . VAL B 2 429 ? 132.98200 107.21500 137.50100 1.000 106.49000 407 VAL B O 1
ATOM 10594 N N . ILE B 2 430 ? 131.51200 108.89400 137.66100 1.000 104.11000 408 ILE B N 1
ATOM 10595 C CA . ILE B 2 430 ? 130.36800 108.01400 137.72900 1.000 104.16000 408 ILE B CA 1
ATOM 10596 C C . ILE B 2 430 ? 130.24200 107.23900 136.44400 1.000 106.29000 408 ILE B C 1
ATOM 10597 O O . ILE B 2 430 ? 130.03600 106.02500 136.45900 1.000 112.61000 408 ILE B O 1
ATOM 10613 N N . GLN B 2 431 ? 130.43400 107.92300 135.32700 1.000 106.24000 409 GLN B N 1
ATOM 10614 C CA . GLN B 2 431 ? 130.33200 107.26100 134.04700 1.000 105.91000 409 GLN B CA 1
ATOM 10615 C C . GLN B 2 431 ? 131.46200 106.27800 133.85200 1.000 104.25000 409 GLN B C 1
ATOM 10616 O O . GLN B 2 431 ? 131.25100 105.19100 133.31800 1.000 110.09000 409 GLN B O 1
ATOM 10630 N N . THR B 2 432 ? 132.64600 106.61800 134.34100 1.000 103.28000 410 THR B N 1
ATOM 10631 C CA . THR B 2 432 ? 133.77300 105.71900 134.19600 1.000 108.19000 410 THR B CA 1
ATOM 10632 C C . THR B 2 432 ? 133.60200 104.48700 135.06100 1.000 114.41000 410 THR B C 1
ATOM 10633 O O . THR B 2 432 ? 133.96800 103.38400 134.65500 1.000 115.88000 410 THR B O 1
ATOM 10644 N N . LEU B 2 433 ? 133.05500 104.66300 136.25800 1.000 112.25000 411 LEU B N 1
ATOM 10645 C CA . LEU B 2 433 ? 132.86500 103.52600 137.13700 1.000 114.59000 411 LEU B CA 1
ATOM 10646 C C . LEU B 2 433 ? 131.81800 102.58600 136.58300 1.000 115.10000 411 LEU B C 1
ATOM 10647 O O . LEU B 2 433 ? 132.00400 101.37200 136.58800 1.000 119.76000 411 LEU B O 1
ATOM 10663 N N . LYS B 2 434 ? 130.75700 103.14300 136.02300 1.000 110.44000 412 LYS B N 1
ATOM 10664 C CA . LYS B 2 434 ? 129.73400 102.30800 135.43200 1.000 114.10000 412 LYS B CA 1
ATOM 10665 C C . LYS B 2 434 ? 130.25900 101.63800 134.18000 1.000 113.93000 412 LYS B C 1
ATOM 10666 O O . LYS B 2 434 ? 130.03400 100.45200 133.95000 1.000 122.36000 412 LYS B O 1
ATOM 10685 N N . PHE B 2 435 ? 131.06800 102.36400 133.43100 1.000 113.40000 413 PHE B N 1
ATOM 10686 C CA . PHE B 2 435 ? 131.63600 101.83500 132.20900 1.000 119.20000 413 PHE B CA 1
ATOM 10687 C C . PHE B 2 435 ? 132.59500 100.69000 132.47100 1.000 119.77000 413 PHE B C 1
ATOM 10688 O O . PHE B 2 435 ? 132.59900 99.69900 131.74400 1.000 123.11000 413 PHE B O 1
ATOM 10705 N N . MET B 2 436 ? 133.43000 100.82200 133.49200 1.000 114.87000 414 MET B N 1
ATOM 10706 C CA . MET B 2 436 ? 134.38300 99.76500 133.78500 1.000 119.40000 414 MET B CA 1
ATOM 10707 C C . MET B 2 436 ? 133.81700 98.63700 134.65100 1.000 121.96000 414 MET B C 1
ATOM 10708 O O . MET B 2 436 ? 134.27300 97.49700 134.56200 1.000 120.23000 414 MET B O 1
ATOM 10722 N N . TYR B 2 437 ? 132.86300 98.95300 135.52400 1.000 122.90000 415 TYR B N 1
ATOM 10723 C CA . TYR B 2 437 ? 132.35700 97.95400 136.45800 1.000 125.54000 415 TYR B CA 1
ATOM 10724 C C . TYR B 2 437 ? 130.88000 97.61300 136.31500 1.000 123.32000 415 TYR B C 1
ATOM 10725 O O . TYR B 2 437 ? 130.33900 96.85600 137.12100 1.000 128.70000 415 TYR B O 1
ATOM 10743 N N . GLY B 2 438 ? 130.20200 98.20400 135.34900 1.000 120.73000 416 GLY B N 1
ATOM 10744 C CA . GLY B 2 438 ? 128.78700 97.93300 135.14800 1.000 124.78000 416 GLY B CA 1
ATOM 10745 C C . GLY B 2 438 ? 127.91400 98.82800 136.01300 1.000 127.83000 416 GLY B C 1
ATOM 10746 O O . GLY B 2 438 ? 127.01400 99.49900 135.51100 1.000 133.61000 416 GLY B O 1
ATOM 10750 N N . SER B 2 439 ? 128.18600 98.85200 137.31200 1.000 128.70000 417 SER B N 1
ATOM 10751 C CA . SER B 2 439 ? 127.40400 99.68700 138.21200 1.000 133.60000 417 SER B CA 1
ATOM 10752 C C . SER B 2 439 ? 128.26700 100.32100 139.28500 1.000 135.18000 417 SER B C 1
ATOM 10753 O O . SER B 2 439 ? 129.23500 99.72900 139.76600 1.000 136.71000 417 SER B O 1
ATOM 10761 N N . LEU B 2 440 ? 127.86500 101.51400 139.70400 1.000 135.35000 418 LEU B N 1
ATOM 10762 C CA . LEU B 2 440 ? 128.64600 102.30100 140.64100 1.000 135.91000 418 LEU B CA 1
ATOM 10763 C C . LEU B 2 440 ? 128.68400 101.69400 142.02700 1.000 137.37000 418 LEU B C 1
ATOM 10764 O O . LEU B 2 440 ? 129.74100 101.62800 142.65400 1.000 140.85000 418 LEU B O 1
ATOM 10780 N N . ASP B 2 441 ? 127.55000 101.19900 142.48800 1.000 142.15000 419 ASP B N 1
ATOM 10781 C CA . ASP B 2 441 ? 127.49000 100.68300 143.83900 1.000 148.48000 419 ASP B CA 1
ATOM 10782 C C . ASP B 2 441 ? 128.28400 99.40600 143.99300 1.000 147.20000 419 ASP B C 1
ATOM 10783 O O . ASP B 2 441 ? 129.03800 99.24700 144.95600 1.000 150.35000 419 ASP B O 1
ATOM 10792 N N . SER B 2 442 ? 128.22900 98.55900 142.98500 1.000 140.04000 420 SER B N 1
ATOM 10793 C CA . SER B 2 442 ? 128.89300 97.28300 143.07800 1.000 141.65000 420 SER B CA 1
ATOM 10794 C C . SER B 2 442 ? 130.37900 97.46100 142.88600 1.000 140.69000 420 SER B C 1
ATOM 10795 O O . SER B 2 442 ? 131.17900 96.79500 143.54000 1.000 148.50000 420 SER B O 1
ATOM 10803 N N . ALA B 2 443 ? 130.75900 98.51000 142.17400 1.000 139.62000 421 ALA B N 1
ATOM 10804 C CA . ALA B 2 443 ? 132.17300 98.75400 141.98200 1.000 141.81000 421 ALA B CA 1
ATOM 10805 C C . ALA B 2 443 ? 132.84600 98.98700 143.32200 1.000 148.19000 421 ALA B C 1
ATOM 10806 O O . ALA B 2 443 ? 133.93900 98.47800 143.57100 1.000 148.80000 421 ALA B O 1
ATOM 10813 N N . PHE B 2 444 ? 132.14000 99.66800 144.22000 1.000 144.20000 422 PHE B N 1
ATOM 10814 C CA . PHE B 2 444 ? 132.66400 99.95500 145.54700 1.000 144.39000 422 PHE B CA 1
ATOM 10815 C C . PHE B 2 444 ? 132.46800 98.83100 146.54200 1.000 149.81000 422 PHE B C 1
ATOM 10816 O O . PHE B 2 444 ? 133.28400 98.64300 147.44200 1.000 150.34000 422 PHE B O 1
ATOM 10833 N N . CYS B 2 445 ? 131.37400 98.09700 146.39400 1.000 150.27000 423 CYS B N 1
ATOM 10834 C CA . CYS B 2 445 ? 131.08000 97.00500 147.30700 1.000 151.81000 423 CYS B CA 1
ATOM 10835 C C . CYS B 2 445 ? 132.05200 95.85200 147.10900 1.000 151.60000 423 CYS B C 1
ATOM 10836 O O . CYS B 2 445 ? 132.27500 95.05000 148.01700 1.000 153.99000 423 CYS B O 1
ATOM 10844 N N . GLN B 2 446 ? 132.68200 95.81100 145.94600 1.000 149.54000 424 GLN B N 1
ATOM 10845 C CA . GLN B 2 446 ? 133.68200 94.80300 145.66900 1.000 149.63000 424 GLN B CA 1
ATOM 10846 C C . GLN B 2 446 ? 135.01400 95.19800 146.27900 1.000 149.46000 424 GLN B C 1
ATOM 10847 O O . GLN B 2 446 ? 135.61800 96.19900 145.89700 1.000 150.56000 424 GLN B O 1
ATOM 10861 N N . ILE B 2 447 ? 135.50700 94.35700 147.17200 1.000 153.22000 425 ILE B N 1
ATOM 10862 C CA . ILE B 2 447 ? 136.74200 94.62600 147.88900 1.000 156.24000 425 ILE B CA 1
ATOM 10863 C C . ILE B 2 447 ? 137.94500 94.49700 146.97300 1.000 155.90000 425 ILE B C 1
ATOM 10864 O O . ILE B 2 447 ? 138.95200 95.18500 147.14100 1.000 154.78000 425 ILE B O 1
ATOM 10880 N N . GLU B 2 448 ? 137.81200 93.65700 145.96400 1.000 153.77000 426 GLU B N 1
ATOM 10881 C CA . GLU B 2 448 ? 138.88200 93.41400 145.01600 1.000 153.03000 426 GLU B CA 1
ATOM 10882 C C . GLU B 2 448 ? 139.16800 94.63600 144.15700 1.000 150.68000 426 GLU B C 1
ATOM 10883 O O . GLU B 2 448 ? 140.23000 94.73100 143.54300 1.000 150.37000 426 GLU B O 1
ATOM 10895 N N . ASN B 2 449 ? 138.22600 95.57300 144.09900 1.000 151.04000 427 ASN B N 1
ATOM 10896 C CA . ASN B 2 449 ? 138.41100 96.75200 143.27200 1.000 149.86000 427 ASN B CA 1
ATOM 10897 C C . ASN B 2 449 ? 139.07900 97.87700 144.04400 1.000 149.66000 427 ASN B C 1
ATOM 10898 O O . ASN B 2 449 ? 139.37200 98.92700 143.47700 1.000 143.29000 427 ASN B O 1
ATOM 10909 N N . VAL B 2 450 ? 139.38000 97.65100 145.31800 1.000 149.19000 428 VAL B N 1
ATOM 10910 C CA . VAL B 2 450 ? 139.93700 98.72000 146.12900 1.000 146.28000 428 VAL B CA 1
ATOM 10911 C C . VAL B 2 450 ? 141.27300 99.29300 145.63800 1.000 141.78000 428 VAL B C 1
ATOM 10912 O O . VAL B 2 450 ? 141.36600 100.51000 145.51000 1.000 138.34000 428 VAL B O 1
ATOM 10925 N N . PRO B 2 451 ? 142.32900 98.49600 145.38200 1.000 138.47000 429 PRO B N 1
ATOM 10926 C CA . PRO B 2 451 ? 143.61300 98.99700 144.92800 1.000 133.15000 429 PRO B CA 1
ATOM 10927 C C . PRO B 2 451 ? 143.52000 99.64400 143.55500 1.000 130.68000 429 PRO B C 1
ATOM 10928 O O . PRO B 2 451 ? 144.29700 100.54200 143.22900 1.000 130.80000 429 PRO B O 1
ATOM 10939 N N . ARG B 2 452 ? 142.54400 99.22100 142.76400 1.000 131.78000 430 ARG B N 1
ATOM 10940 C CA . ARG B 2 452 ? 142.34800 99.82000 141.46000 1.000 126.50000 430 ARG B CA 1
ATOM 10941 C C . ARG B 2 452 ? 141.66100 101.16200 141.59800 1.000 123.10000 430 ARG B C 1
ATOM 10942 O O . ARG B 2 452 ? 142.01200 102.12000 140.91100 1.000 123.42000 430 ARG B O 1
ATOM 10963 N N . LEU B 2 453 ? 140.74700 101.25300 142.56200 1.000 129.02000 431 LEU B N 1
ATOM 10964 C CA . LEU B 2 453 ? 140.10500 102.51800 142.87300 1.000 126.72000 431 LEU B CA 1
ATOM 10965 C C . LEU B 2 453 ? 141.11900 103.48300 143.45100 1.000 130.69000 431 LEU B C 1
ATOM 10966 O O . LEU B 2 453 ? 141.15900 104.65100 143.06600 1.000 122.45000 431 LEU B O 1
ATOM 10982 N N . ASP B 2 454 ? 142.03200 102.97600 144.26500 1.000 129.02000 432 ASP B N 1
ATOM 10983 C CA . ASP B 2 454 ? 143.03300 103.84800 144.84400 1.000 130.50000 432 ASP B CA 1
ATOM 10984 C C . ASP B 2 454 ? 143.94000 104.41300 143.76300 1.000 128.71000 432 ASP B C 1
ATOM 10985 O O . ASP B 2 454 ? 144.25800 105.60100 143.77500 1.000 126.91000 432 ASP B O 1
ATOM 10994 N N . HIS B 2 455 ? 144.28200 103.58900 142.77000 1.000 124.94000 433 HIS B N 1
ATOM 10995 C CA . HIS B 2 455 ? 145.12800 104.05500 141.68200 1.000 119.59000 433 HIS B CA 1
ATOM 10996 C C . HIS B 2 455 ? 144.40400 105.08500 140.83700 1.000 112.00000 433 HIS B C 1
ATOM 10997 O O . HIS B 2 455 ? 144.97700 106.10100 140.44100 1.000 112.17000 433 HIS B O 1
ATOM 11011 N N . PHE B 2 456 ? 143.12600 104.83800 140.60000 1.000 113.95000 434 PHE B N 1
ATOM 11012 C CA . PHE B 2 456 ? 142.32000 105.73800 139.80700 1.000 112.56000 434 PHE B CA 1
ATOM 11013 C C . PHE B 2 456 ? 142.20200 107.08100 140.47700 1.000 108.68000 434 PHE B C 1
ATOM 11014 O O . PHE B 2 456 ? 142.35600 108.12200 139.83600 1.000 116.41000 434 PHE B O 1
ATOM 11031 N N . PHE B 2 457 ? 141.94900 107.06700 141.77200 1.000 107.12000 435 PHE B N 1
ATOM 11032 C CA . PHE B 2 457 ? 141.77200 108.31200 142.47500 1.000 110.22000 435 PHE B CA 1
ATOM 11033 C C . PHE B 2 457 ? 143.08300 109.02500 142.70900 1.000 115.31000 435 PHE B C 1
ATOM 11034 O O . PHE B 2 457 ? 143.13600 110.25000 142.64800 1.000 115.34000 435 PHE B O 1
ATOM 11051 N N . ASN B 2 458 ? 144.17600 108.27700 142.75500 1.000 117.21000 436 ASN B N 1
ATOM 11052 C CA . ASN B 2 458 ? 145.47000 108.92900 142.79600 1.000 112.83000 436 ASN B CA 1
ATOM 11053 C C . ASN B 2 458 ? 145.65700 109.78900 141.55900 1.000 110.03000 436 ASN B C 1
ATOM 11054 O O . ASN B 2 458 ? 146.04900 110.94700 141.66000 1.000 114.71000 436 ASN B O 1
ATOM 11065 N N . LEU B 2 459 ? 145.29300 109.25500 140.39700 1.000 111.29000 437 LEU B N 1
ATOM 11066 C CA . LEU B 2 459 ? 145.42600 110.01300 139.15900 1.000 108.00000 437 LEU B CA 1
ATOM 11067 C C . LEU B 2 459 ? 144.42800 111.16400 139.10200 1.000 107.38000 437 LEU B C 1
ATOM 11068 O O . LEU B 2 459 ? 144.77200 112.28200 138.71100 1.000 113.85000 437 LEU B O 1
ATOM 11084 N N . PHE B 2 460 ? 143.23200 110.92500 139.62000 1.000 103.75000 438 PHE B N 1
ATOM 11085 C CA . PHE B 2 460 ? 142.16600 111.91600 139.61400 1.000 100.43000 438 PHE B CA 1
ATOM 11086 C C . PHE B 2 460 ? 142.51600 113.11900 140.45600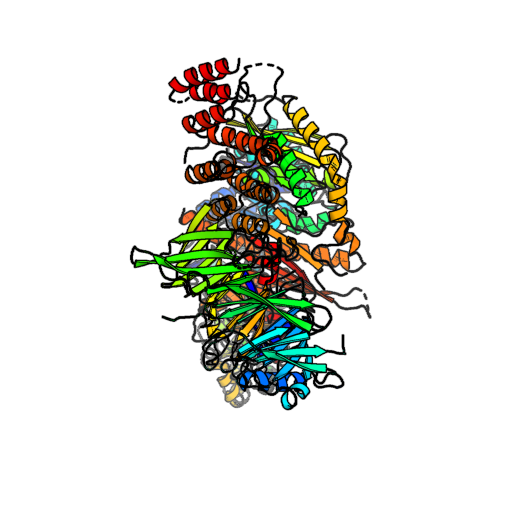 1.000 106.73000 438 PHE B C 1
ATOM 11087 O O . PHE B 2 460 ? 142.30500 114.26400 140.05100 1.000 115.05000 438 PHE B O 1
ATOM 11104 N N . PHE B 2 461 ? 143.16400 112.86300 141.57400 1.000 108.52000 439 PHE B N 1
ATOM 11105 C CA . PHE B 2 461 ? 143.50900 113.91000 142.50600 1.000 110.79000 439 PHE B CA 1
ATOM 11106 C C . PHE B 2 461 ? 144.87300 114.49500 142.20200 1.000 118.18000 439 PHE B C 1
ATOM 11107 O O . PHE B 2 461 ? 145.41900 115.26000 142.99400 1.000 127.88000 439 PHE B O 1
ATOM 11124 N N . GLN B 2 462 ? 145.46400 114.09900 141.08600 1.000 117.40000 440 GLN B N 1
ATOM 11125 C CA . GLN B 2 462 ? 146.60000 114.84600 140.58600 1.000 122.05000 440 GLN B CA 1
ATOM 11126 C C . GLN B 2 462 ? 146.14300 115.78100 139.48500 1.000 123.42000 440 GLN B C 1
ATOM 11127 O O . GLN B 2 462 ? 146.50300 116.95600 139.47600 1.000 132.42000 440 GLN B O 1
ATOM 11141 N N . ARG B 2 463 ? 145.18500 115.33600 138.68100 1.000 121.47000 441 ARG B N 1
ATOM 11142 C CA . ARG B 2 463 ? 144.70500 116.19600 137.61300 1.000 124.01000 441 ARG B CA 1
ATOM 11143 C C . ARG B 2 463 ? 143.94000 117.38300 138.15800 1.000 127.36000 441 ARG B C 1
ATOM 11144 O O . ARG B 2 463 ? 144.07100 118.50200 137.66400 1.000 135.00000 441 ARG B O 1
ATOM 11165 N N . ALA B 2 464 ? 143.12500 117.12800 139.17400 1.000 126.33000 442 ALA B N 1
ATOM 11166 C CA . ALA B 2 464 ? 142.25800 118.15600 139.71800 1.000 131.37000 442 ALA B CA 1
ATOM 11167 C C . ALA B 2 464 ? 142.95000 119.06400 140.71500 1.000 129.19000 442 ALA B C 1
ATOM 11168 O O . ALA B 2 464 ? 142.47400 120.16100 140.99300 1.000 131.09000 442 ALA B O 1
ATOM 11175 N N . LEU B 2 465 ? 144.00600 118.56400 141.33100 1.000 131.06000 443 LEU B N 1
ATOM 11176 C CA . LEU B 2 465 ? 144.56900 119.24400 142.48400 1.000 131.52000 443 LEU B CA 1
ATOM 11177 C C . LEU B 2 465 ? 145.99400 119.71900 142.26400 1.000 136.10000 443 LEU B C 1
ATOM 11178 O O . LEU B 2 465 ? 146.42700 120.70000 142.86500 1.000 138.90000 443 LEU B O 1
ATOM 11194 N N . GLN B 2 466 ? 146.77500 118.94600 141.52300 1.000 137.32000 444 GLN B N 1
ATOM 11195 C CA . GLN B 2 466 ? 148.18300 119.24800 141.35800 1.000 141.43000 444 GLN B CA 1
ATOM 11196 C C . GLN B 2 466 ? 148.58200 119.14000 139.88600 1.000 143.90000 444 GLN B C 1
ATOM 11197 O O . GLN B 2 466 ? 149.44600 118.33400 139.53400 1.000 145.05000 444 GLN B O 1
ATOM 11211 N N . PRO B 2 467 ? 148.08700 120.06200 139.05300 1.000 145.66000 445 PRO B N 1
ATOM 11212 C CA . PRO B 2 467 ? 148.12200 120.06200 137.60200 1.000 147.18000 445 PRO B CA 1
ATOM 11213 C C . PRO B 2 467 ? 149.53100 120.26700 137.08100 1.000 150.54000 445 PRO B C 1
ATOM 11214 O O . PRO B 2 467 ? 149.80300 120.04700 135.90400 1.000 153.69000 445 PRO B O 1
ATOM 11225 N N . ALA B 2 468 ? 150.42800 120.66300 137.97300 1.000 150.73000 446 ALA B N 1
ATOM 11226 C CA . ALA B 2 468 ? 151.79500 121.01600 137.62800 1.000 153.85000 446 ALA B CA 1
ATOM 11227 C C . ALA B 2 468 ? 152.56100 119.85500 137.01500 1.000 156.30000 446 ALA B C 1
ATOM 11228 O O . ALA B 2 468 ? 153.53500 120.06900 136.29600 1.000 157.75000 446 ALA B O 1
ATOM 11235 N N . LYS B 2 469 ? 152.17000 118.62600 137.33200 1.000 153.99000 447 LYS B N 1
ATOM 11236 C CA . LYS B 2 469 ? 152.84000 117.48100 136.72700 1.000 156.94000 447 LYS B CA 1
ATOM 11237 C C . LYS B 2 469 ? 152.55100 117.38600 135.23400 1.000 163.51000 447 LYS B C 1
ATOM 11238 O O . LYS B 2 469 ? 153.30500 116.76100 134.49100 1.000 165.51000 447 LYS B O 1
ATOM 11257 N N . LEU B 2 470 ? 151.43800 117.96800 134.80500 1.000 163.35000 448 LEU B N 1
ATOM 11258 C CA . LEU B 2 470 ? 151.03900 117.94600 133.39900 1.000 168.43000 448 LEU B CA 1
ATOM 11259 C C . LEU B 2 470 ? 150.88700 116.53000 132.82100 1.000 168.61000 448 LEU B C 1
ATOM 11260 O O . LEU B 2 470 ? 151.17600 116.30200 131.63900 1.000 172.05000 448 LEU B O 1
ATOM 11276 N N . HIS B 2 471 ? 150.40500 115.59400 133.65300 1.000 166.79000 449 HIS B N 1
ATOM 11277 C CA . HIS B 2 471 ? 150.15000 114.19700 133.29800 1.000 167.92000 449 HIS B CA 1
ATOM 11278 C C . HIS B 2 471 ? 149.59800 113.47200 134.52100 1.000 164.05000 449 HIS B C 1
ATOM 11279 O O . HIS B 2 471 ? 149.09200 114.10400 135.45100 1.000 160.90000 449 HIS B O 1
ATOM 11293 N N . ALA B 2 478 ? 153.62500 127.26800 124.40300 1.000 184.26000 456 ALA B N 1
ATOM 11294 C CA . ALA B 2 478 ? 153.37100 125.85500 124.12600 1.000 187.49000 456 ALA B CA 1
ATOM 11295 C C . ALA B 2 478 ? 153.31200 125.02400 125.41100 1.000 173.66000 456 ALA B C 1
ATOM 11296 O O . ALA B 2 478 ? 152.47800 124.11700 125.53200 1.000 171.28000 456 ALA B O 1
ATOM 11303 N N . GLN B 2 479 ? 154.19000 125.33600 126.37500 1.000 168.87000 457 GLN B N 1
ATOM 11304 C CA . GLN B 2 479 ? 154.20600 124.64500 127.65700 1.000 165.56000 457 GLN B CA 1
ATOM 11305 C C . GLN B 2 479 ? 152.94800 124.96400 128.42800 1.000 164.95000 457 GLN B C 1
ATOM 11306 O O . GLN B 2 479 ? 152.50700 126.11200 128.47500 1.000 165.04000 457 GLN B O 1
ATOM 11320 N N . GLN B 2 480 ? 152.36200 123.93200 129.00600 1.000 164.14000 458 GLN B N 1
ATOM 11321 C CA . GLN B 2 480 ? 151.13600 124.05200 129.77200 1.000 165.00000 458 GLN B CA 1
ATOM 11322 C C . GLN B 2 480 ? 149.98300 124.54600 128.90900 1.000 159.30000 458 GLN B C 1
ATOM 11323 O O . GLN B 2 480 ? 148.96800 125.00500 129.43600 1.000 157.54000 458 GLN B O 1
ATOM 11337 N N . TYR B 2 481 ? 150.08500 124.36700 127.59300 1.000 160.36000 459 TYR B N 1
ATOM 11338 C CA . TYR B 2 481 ? 148.97200 124.71800 126.72500 1.000 163.26000 459 TYR B CA 1
ATOM 11339 C C . TYR B 2 481 ? 147.77500 123.84700 127.03600 1.000 161.37000 459 TYR B C 1
ATOM 11340 O O . TYR B 2 481 ? 146.66200 124.34400 127.19500 1.000 157.05000 459 TYR B O 1
ATOM 11358 N N . ASP B 2 482 ? 148.01600 122.55200 127.19500 1.000 163.57000 460 ASP B N 1
ATOM 11359 C CA . ASP B 2 482 ? 146.93400 121.64000 127.51200 1.000 163.38000 460 ASP B CA 1
ATOM 11360 C C . ASP B 2 482 ? 146.39100 121.89500 128.90300 1.000 157.19000 460 ASP B C 1
ATOM 11361 O O . ASP B 2 482 ? 145.21100 121.66900 129.16200 1.000 154.94000 460 ASP B O 1
ATOM 11370 N N . ALA B 2 483 ? 147.25300 122.32600 129.81400 1.000 156.18000 461 ALA B N 1
ATOM 11371 C CA . ALA B 2 483 ? 146.80100 122.60000 131.16600 1.000 157.82000 461 ALA B CA 1
ATOM 11372 C C . ALA B 2 483 ? 145.86000 123.79300 131.19500 1.000 151.19000 461 ALA B C 1
ATOM 11373 O O . ALA B 2 483 ? 144.85900 123.78500 131.91300 1.000 149.73000 461 ALA B O 1
ATOM 11380 N N . SER B 2 484 ? 146.13900 124.79300 130.36500 1.000 149.22000 462 SER B N 1
ATOM 11381 C CA . SER B 2 484 ? 145.23500 125.92500 130.27300 1.000 142.29000 462 SER B CA 1
ATOM 11382 C C . SER B 2 484 ? 143.97900 125.53000 129.52000 1.000 142.61000 462 SER B C 1
ATOM 11383 O O . SER B 2 484 ? 142.88500 126.00100 129.82700 1.000 142.27000 462 SER B O 1
ATOM 11391 N N . SER B 2 485 ? 144.13100 124.57700 128.60600 1.000 147.75000 463 SER B N 1
ATOM 11392 C CA . SER B 2 485 ? 143.01800 124.05600 127.83300 1.000 148.99000 463 SER B CA 1
ATOM 11393 C C . SER B 2 485 ? 142.08700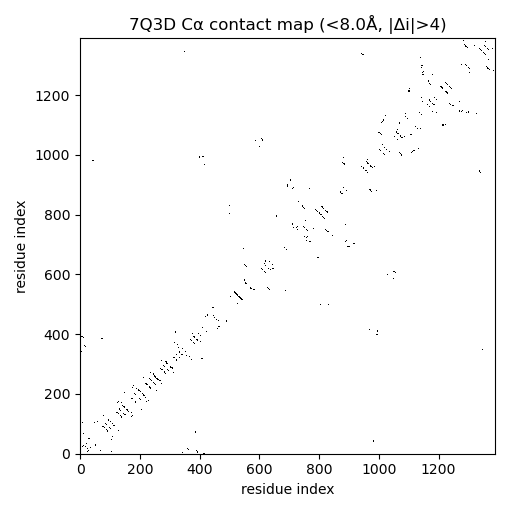 123.22000 128.68100 1.000 148.31000 463 SER B C 1
ATOM 11394 O O . SER B 2 485 ? 140.87100 123.34300 128.57400 1.000 144.55000 463 SER B O 1
ATOM 11402 N N . ALA B 2 486 ? 142.65200 122.51600 129.65400 1.000 144.30000 464 ALA B N 1
ATOM 11403 C CA . ALA B 2 486 ? 141.91700 121.56100 130.47200 1.000 146.10000 464 ALA B CA 1
ATOM 11404 C C . ALA B 2 486 ? 140.78700 122.22600 131.22000 1.000 139.04000 464 ALA B C 1
ATOM 11405 O O . ALA B 2 486 ? 139.70300 121.66000 131.36700 1.000 138.43000 464 ALA B O 1
ATOM 11412 N N . VAL B 2 487 ? 140.95700 123.50600 131.50000 1.000 134.72000 465 VAL B N 1
ATOM 11413 C CA . VAL B 2 487 ? 139.94500 124.25400 132.20600 1.000 129.69000 465 VAL B CA 1
ATOM 11414 C C . VAL B 2 487 ? 138.63000 124.19500 131.45200 1.000 128.25000 465 VAL B C 1
ATOM 11415 O O . VAL B 2 487 ? 137.56300 124.13700 132.05900 1.000 132.98000 465 VAL B O 1
ATOM 11428 N N . LEU B 2 488 ? 138.70100 124.22600 130.13300 1.000 130.46000 466 LEU B N 1
ATOM 11429 C CA . LEU B 2 488 ? 137.50800 124.16700 129.30800 1.000 130.36000 466 LEU B CA 1
ATOM 11430 C C . LEU B 2 488 ? 137.30400 122.77100 128.71400 1.000 136.49000 466 LEU B C 1
ATOM 11431 O O . LEU B 2 488 ? 136.18400 122.26200 128.65500 1.000 140.92000 466 LEU B O 1
ATOM 11447 N N . LEU B 2 489 ? 138.40100 122.13000 128.33200 1.000 139.25000 467 LEU B N 1
ATOM 11448 C CA . LEU B 2 489 ? 138.37400 120.89000 127.56200 1.000 140.91000 467 LEU B CA 1
ATOM 11449 C C . LEU B 2 489 ? 137.75300 119.72700 128.31500 1.000 137.93000 467 LEU B C 1
ATOM 11450 O O . LEU B 2 489 ? 137.12800 118.85500 127.71200 1.000 138.30000 467 LEU B O 1
ATOM 11466 N N . ASP B 2 490 ? 137.89300 119.72700 129.63000 1.000 139.30000 468 ASP B N 1
ATOM 11467 C CA . ASP B 2 490 ? 137.35300 118.65200 130.44300 1.000 141.92000 468 ASP B CA 1
ATOM 11468 C C . ASP B 2 490 ? 135.84700 118.78400 130.63600 1.000 138.71000 468 ASP B C 1
ATOM 11469 O O . ASP B 2 490 ? 135.18600 117.83400 131.05000 1.000 135.64000 468 ASP B O 1
ATOM 11478 N N . ASN B 2 491 ? 135.33100 119.99700 130.46500 1.000 139.09000 469 ASN B N 1
ATOM 11479 C CA . ASN B 2 491 ? 133.93600 120.28100 130.76200 1.000 138.50000 469 ASN B CA 1
ATOM 11480 C C . ASN B 2 491 ? 133.02700 119.93100 129.59000 1.000 140.45000 469 ASN B C 1
ATOM 11481 O O . ASN B 2 491 ? 131.89400 119.49100 129.78100 1.000 140.55000 469 ASN B O 1
ATOM 11492 N N . LEU B 2 492 ? 133.52400 120.11000 128.37300 1.000 140.75000 470 LEU B N 1
ATOM 11493 C CA . LEU B 2 492 ? 132.68400 119.88700 127.20400 1.000 138.93000 470 LEU B CA 1
ATOM 11494 C C . LEU B 2 492 ? 132.38400 118.40700 126.98400 1.000 134.89000 470 LEU B C 1
ATOM 11495 O O . LEU B 2 492 ? 133.28000 117.57000 127.08600 1.000 133.07000 470 LEU B O 1
ATOM 11511 N N . PRO B 2 493 ? 131.17600 118.08900 126.50500 1.000 135.07000 471 PRO B N 1
ATOM 11512 C CA . PRO B 2 493 ? 130.71100 116.77000 126.13500 1.000 131.06000 471 PRO B CA 1
ATOM 11513 C C . PRO B 2 493 ? 131.20300 116.37900 124.75600 1.000 125.10000 471 PRO B C 1
ATOM 11514 O O . PRO B 2 493 ? 130.41200 116.23000 123.83200 1.000 128.23000 471 PRO B O 1
ATOM 11525 N N . GLY B 2 494 ? 132.50500 116.18400 124.62900 1.000 120.41000 472 GLY B N 1
ATOM 11526 C CA . GLY B 2 494 ? 133.06600 115.89000 123.32100 1.000 118.14000 472 GLY B CA 1
ATOM 11527 C C . GLY B 2 494 ? 134.53900 115.53900 123.38600 1.000 118.95000 472 GLY B C 1
ATOM 11528 O O . GLY B 2 494 ? 135.09100 115.30300 124.46200 1.000 122.68000 472 GLY B O 1
ATOM 11532 N N . VAL B 2 495 ? 135.12900 115.38000 122.21100 1.000 119.07000 473 VAL B N 1
ATOM 11533 C CA . VAL B 2 495 ? 136.48900 114.89000 122.06700 1.000 118.81000 473 VAL B CA 1
ATOM 11534 C C . VAL B 2 495 ? 137.30500 115.81700 121.18100 1.000 122.15000 473 VAL B C 1
ATOM 11535 O O . VAL B 2 495 ? 136.84900 116.19700 120.10300 1.000 126.67000 473 VAL B O 1
ATOM 11548 N N . ARG B 2 496 ? 138.54200 116.11700 121.57200 1.000 124.23000 474 ARG B N 1
ATOM 11549 C CA . ARG B 2 496 ? 139.34700 116.94600 120.69000 1.000 124.95000 474 ARG B CA 1
ATOM 11550 C C . ARG B 2 496 ? 139.54700 116.20100 119.39800 1.000 117.52000 474 ARG B C 1
ATOM 11551 O O . ARG B 2 496 ? 139.90500 115.03100 119.41800 1.000 112.95000 474 ARG B O 1
ATOM 11572 N N . TRP B 2 497 ? 139.27600 116.87200 118.28600 1.000 120.37000 475 TRP B N 1
ATOM 11573 C CA . TRP B 2 497 ? 139.31500 116.26500 116.97000 1.000 119.28000 475 TRP B CA 1
ATOM 11574 C C . TRP B 2 497 ? 140.03500 117.15200 115.97600 1.000 120.31000 475 TRP B C 1
ATOM 11575 O O . TRP B 2 497 ? 140.05000 118.37300 116.11800 1.000 123.55000 475 TRP B O 1
ATOM 11596 N N . LEU B 2 498 ? 140.68300 116.53700 115.00800 1.000 122.50000 476 LEU B N 1
ATOM 11597 C CA . LEU B 2 498 ? 141.44400 117.27800 114.02500 1.000 120.98000 476 LEU B CA 1
ATOM 11598 C C . LEU B 2 498 ? 140.76600 117.28900 112.67100 1.000 126.88000 476 LEU B C 1
ATOM 11599 O O . LEU B 2 498 ? 140.56700 116.24400 112.05400 1.000 129.64000 476 LEU B O 1
ATOM 11615 N N . THR B 2 499 ? 140.45900 118.48200 112.18700 1.000 133.46000 477 THR B N 1
ATOM 11616 C CA . THR B 2 499 ? 139.87100 118.63400 110.86800 1.000 133.18000 477 THR B CA 1
ATOM 11617 C C . THR B 2 499 ? 140.92100 118.36500 109.80900 1.000 131.72000 477 THR B C 1
ATOM 11618 O O . THR B 2 499 ? 142.04800 118.84400 109.91200 1.000 135.43000 477 THR B O 1
ATOM 11629 N N . LEU B 2 500 ? 140.55200 117.62100 108.78600 1.000 130.25000 478 LEU B N 1
ATOM 11630 C CA . LEU B 2 500 ? 141.48400 117.28900 107.72700 1.000 134.28000 478 LEU B CA 1
ATOM 11631 C C . LEU B 2 500 ? 140.86800 117.57400 106.37100 1.000 137.79000 478 LEU B C 1
ATOM 11632 O O . LEU B 2 500 ? 139.64400 117.60800 106.24400 1.000 137.06000 478 LEU B O 1
ATOM 11648 N N . PRO B 2 501 ? 141.69700 117.80800 105.35500 1.000 141.00000 479 PRO B N 1
ATOM 11649 C CA . PRO B 2 501 ? 141.35200 117.81900 103.95800 1.000 144.67000 479 PRO B CA 1
ATOM 11650 C C . PRO B 2 501 ? 140.87300 116.43700 103.58000 1.000 146.61000 479 PRO B C 1
ATOM 11651 O O . PRO B 2 501 ? 141.38300 115.43500 104.08600 1.000 145.43000 479 PRO B O 1
ATOM 11662 N N . LEU B 2 502 ? 139.90800 116.38800 102.68400 1.000 146.55000 480 LEU B N 1
ATOM 11663 C CA . LEU B 2 502 ? 139.24700 115.15100 102.32000 1.000 144.38000 480 LEU B CA 1
ATOM 11664 C C . LEU B 2 502 ? 140.21600 114.15700 101.69700 1.000 147.65000 480 LEU B C 1
ATOM 11665 O O . LEU B 2 502 ? 140.05000 112.94200 101.82800 1.000 149.03000 480 LEU B O 1
ATOM 11681 N N . GLU B 2 503 ? 141.25600 114.67300 101.06000 1.000 151.78000 481 GLU B N 1
ATOM 11682 C CA . GLU B 2 503 ? 142.26400 113.84700 100.41700 1.000 155.12000 481 GLU B CA 1
ATOM 11683 C C . GLU B 2 503 ? 143.03100 112.98400 101.41400 1.000 152.33000 481 GLU B C 1
ATOM 11684 O O . GLU B 2 503 ? 143.60200 111.96100 101.03700 1.000 151.57000 481 GLU B O 1
ATOM 11696 N N . ILE B 2 504 ? 143.10200 113.42700 102.66600 1.000 150.43000 482 ILE B N 1
ATOM 11697 C CA . ILE B 2 504 ? 143.72400 112.62800 103.71300 1.000 148.57000 482 ILE B CA 1
ATOM 11698 C C . ILE B 2 504 ? 142.66100 111.80900 104.43100 1.000 145.19000 482 ILE B C 1
ATOM 11699 O O . ILE B 2 504 ? 142.85000 110.62000 104.70000 1.000 145.71000 482 ILE B O 1
ATOM 11715 N N . LYS B 2 505 ? 141.52000 112.44500 104.69100 1.000 144.56000 483 LYS B N 1
ATOM 11716 C CA . LYS B 2 505 ? 140.45400 111.85400 105.48600 1.000 140.08000 483 LYS B CA 1
ATOM 11717 C C . LYS B 2 505 ? 140.05200 110.49000 104.96400 1.000 140.04000 483 LYS B C 1
ATOM 11718 O O . LYS B 2 505 ? 139.84400 109.56300 105.74400 1.000 140.04000 483 LYS B O 1
ATOM 11737 N N . MET B 2 506 ? 139.98300 110.34700 103.65100 1.000 142.65000 484 MET B N 1
ATOM 11738 C CA . MET B 2 506 ? 139.51400 109.09200 103.09500 1.000 141.26000 484 MET B CA 1
ATOM 11739 C C . MET B 2 506 ? 140.46800 107.93400 103.27200 1.000 140.35000 484 MET B C 1
ATOM 11740 O O . MET B 2 506 ? 140.02200 106.79400 103.38500 1.000 144.15000 484 MET B O 1
ATOM 11754 N N . GLU B 2 507 ? 141.76300 108.18700 103.36700 1.000 142.47000 485 GLU B N 1
ATOM 11755 C CA . GLU B 2 507 ? 142.65600 107.06800 103.61700 1.000 146.05000 485 GLU B CA 1
ATOM 11756 C C . GLU B 2 507 ? 142.43600 106.56300 105.02300 1.000 141.39000 485 GLU B C 1
ATOM 11757 O O . GLU B 2 507 ? 142.48500 105.36100 105.29300 1.000 143.09000 485 GLU B O 1
ATOM 11769 N N . LEU B 2 508 ? 142.17500 107.50000 105.91300 1.000 142.40000 486 LEU B N 1
ATOM 11770 C CA . LEU B 2 508 ? 141.99600 107.19600 107.31500 1.000 144.35000 486 LEU B CA 1
ATOM 11771 C C . LEU B 2 508 ? 140.67300 106.48700 107.57500 1.000 143.23000 486 LEU B C 1
ATOM 11772 O O . LEU B 2 508 ? 140.62400 105.50100 108.31400 1.000 140.23000 486 LEU B O 1
ATOM 11788 N N . ASP B 2 509 ? 139.62400 106.91400 106.88300 1.000 139.82000 487 ASP B N 1
ATOM 11789 C CA . ASP B 2 509 ? 138.33100 106.26800 107.03900 1.000 135.17000 487 ASP B CA 1
ATOM 11790 C C . ASP B 2 509 ? 138.32800 104.88800 106.42700 1.000 130.26000 487 ASP B C 1
ATOM 11791 O O . ASP B 2 509 ? 137.72800 103.96200 106.97200 1.000 129.29000 487 ASP B O 1
ATOM 11800 N N . MET B 2 510 ? 139.03700 104.73000 105.31700 1.000 135.58000 488 MET B N 1
ATOM 11801 C CA . MET B 2 510 ? 139.14000 103.42300 104.70600 1.000 135.26000 488 MET B CA 1
ATOM 11802 C C . MET B 2 510 ? 139.90000 102.46600 105.60300 1.000 136.12000 488 MET B C 1
ATOM 11803 O O . MET B 2 510 ? 139.46000 101.33700 105.80400 1.000 137.15000 488 MET B O 1
ATOM 11817 N N . ALA B 2 511 ? 140.93400 102.95600 106.28200 1.000 135.33000 489 ALA B N 1
ATOM 11818 C CA . ALA B 2 511 ? 141.68100 102.09000 107.18200 1.000 133.80000 489 ALA B CA 1
ATOM 11819 C C . ALA B 2 511 ? 140.80700 101.56600 108.31700 1.000 131.50000 489 ALA B C 1
ATOM 11820 O O . ALA B 2 511 ? 140.90100 100.39200 108.68100 1.000 136.01000 489 ALA B O 1
ATOM 11827 N N . LEU B 2 512 ? 139.89200 102.39800 108.81700 1.000 130.25000 490 LEU B N 1
ATOM 11828 C CA . LEU B 2 512 ? 138.97500 101.91900 109.84400 1.000 128.84000 490 LEU B CA 1
ATOM 11829 C C . LEU B 2 512 ? 137.95600 100.94200 109.28400 1.000 132.44000 490 LEU B C 1
ATOM 11830 O O . LEU B 2 512 ? 137.60700 99.96400 109.94400 1.000 132.68000 490 LEU B O 1
ATOM 11846 N N . SER B 2 513 ? 137.52400 101.16200 108.05100 1.000 128.54000 491 SER B N 1
ATOM 11847 C CA . SER B 2 513 ? 136.58600 100.24400 107.41700 1.000 124.98000 491 SER B CA 1
ATOM 11848 C C . SER B 2 513 ? 137.24600 98.90600 107.13500 1.000 130.59000 491 SER B C 1
ATOM 11849 O O . SER B 2 513 ? 136.62000 97.85200 107.26500 1.000 135.58000 491 SER B O 1
ATOM 11857 N N . ASP B 2 514 ? 138.54400 98.94500 106.86600 1.000 133.68000 492 ASP B N 1
ATOM 11858 C CA . ASP B 2 514 ? 139.31000 97.73900 106.59500 1.000 138.61000 492 ASP B CA 1
ATOM 11859 C C . ASP B 2 514 ? 139.40000 96.87000 107.84400 1.000 140.68000 492 ASP B C 1
ATOM 11860 O O . ASP B 2 514 ? 139.40300 95.64400 107.75700 1.000 142.12000 492 ASP B O 1
ATOM 11869 N N . LEU B 2 515 ? 139.41900 97.52100 108.99900 1.000 139.08000 493 LEU B N 1
ATOM 11870 C CA . LEU B 2 515 ? 139.43000 96.82500 110.27100 1.000 141.14000 493 LEU B CA 1
ATOM 11871 C C . LEU B 2 515 ? 138.05300 96.33000 110.68600 1.000 140.08000 493 LEU B C 1
ATOM 11872 O O . LEU B 2 515 ? 137.89500 95.18700 111.10500 1.000 146.48000 493 LEU B O 1
ATOM 11888 N N . GLU B 2 516 ? 137.04200 97.16600 110.51000 1.000 136.39000 494 GLU B N 1
ATOM 11889 C CA . GLU B 2 516 ? 135.72500 96.85900 111.04500 1.000 138.01000 494 GLU B CA 1
ATOM 11890 C C . GLU B 2 516 ? 135.03200 95.74200 110.28100 1.000 142.10000 494 GLU B C 1
ATOM 11891 O O . GLU B 2 516 ? 134.21600 95.00700 110.83800 1.000 141.74000 494 GLU B O 1
ATOM 11903 N N . ALA B 2 517 ? 135.35200 95.60600 109.00500 1.000 144.55000 495 ALA B N 1
ATOM 11904 C CA . ALA B 2 517 ? 134.77100 94.54700 108.19300 1.000 150.48000 495 ALA B CA 1
ATOM 11905 C C . ALA B 2 517 ? 135.47200 93.20700 108.40700 1.000 151.94000 495 ALA B C 1
ATOM 11906 O O . ALA B 2 517 ? 134.97600 92.16100 107.98100 1.000 154.30000 495 ALA B O 1
ATOM 11913 N N . ALA B 2 518 ? 136.62900 93.23200 109.05100 1.000 155.59000 496 ALA B N 1
ATOM 11914 C CA . ALA B 2 518 ? 137.46900 92.05100 109.13500 1.000 167.76000 496 ALA B CA 1
ATOM 11915 C C . ALA B 2 518 ? 136.86400 90.97000 110.00900 1.000 178.48000 496 ALA B C 1
ATOM 11916 O O . ALA B 2 518 ? 136.32600 91.24400 111.08100 1.000 174.85000 496 ALA B O 1
ATOM 11923 N N . ASP B 2 519 ? 137.08400 89.72600 109.61000 1.000 190.32000 497 ASP B N 1
ATOM 11924 C CA . ASP B 2 519 ? 136.85400 88.57700 110.47200 1.000 197.88000 497 ASP B CA 1
ATOM 11925 C C . ASP B 2 519 ? 137.81400 87.46400 110.09700 1.000 207.40000 497 ASP B C 1
ATOM 11926 O O . ASP B 2 519 ? 137.65500 86.83500 109.05100 1.000 209.57000 497 ASP B O 1
ATOM 11935 N N . PHE B 2 520 ? 138.84300 87.25800 110.90600 1.000 211.95000 498 PHE B N 1
ATOM 11936 C CA . PHE B 2 520 ? 139.86500 86.29200 110.54200 1.000 222.19000 498 PHE B CA 1
ATOM 11937 C C . PHE B 2 520 ? 140.15600 85.30200 111.65500 1.000 228.85000 498 PHE B C 1
ATOM 11938 O O . PHE B 2 520 ? 140.19700 85.66500 112.83100 1.000 225.47000 498 PHE B O 1
ATOM 11955 N N . ALA B 2 521 ? 140.38900 84.05500 111.26500 1.000 237.14000 499 ALA B N 1
ATOM 11956 C CA . ALA B 2 521 ? 140.87000 83.02100 112.17000 1.000 246.85000 499 ALA B CA 1
ATOM 11957 C C . ALA B 2 521 ? 141.56800 81.92600 111.36900 1.000 250.39000 499 ALA B C 1
ATOM 11958 O O . ALA B 2 521 ? 141.30100 81.77000 110.17600 1.000 249.16000 499 ALA B O 1
ATOM 11965 N N . GLU B 2 522 ? 142.43800 81.14700 112.03500 1.000 254.42000 500 GLU B N 1
ATOM 11966 C CA . GLU B 2 522 ? 143.08800 79.95700 111.46200 1.000 256.69000 500 GLU B CA 1
ATOM 11967 C C . GLU B 2 522 ? 143.66900 80.22100 110.07000 1.000 263.34000 500 GLU B C 1
ATOM 11968 O O . GLU B 2 522 ? 144.87300 80.07900 109.84700 1.000 262.12000 500 GLU B O 1
ATOM 11980 N N . ASP B 2 529 ? 134.34400 78.63100 109.35700 1.000 216.51000 507 ASP B N 1
ATOM 11981 C CA . ASP B 2 529 ? 134.31300 77.30500 109.98300 1.000 217.77000 507 ASP B CA 1
ATOM 11982 C C . ASP B 2 529 ? 134.05600 77.36700 111.50000 1.000 212.86000 507 ASP B C 1
ATOM 11983 O O . ASP B 2 529 ? 133.92800 76.32800 112.15400 1.000 210.57000 507 ASP B O 1
ATOM 11992 N N . MET B 2 530 ? 134.03100 78.58400 112.05900 1.000 214.20000 508 MET B N 1
ATOM 11993 C CA . MET B 2 530 ? 133.96800 78.83600 113.49800 1.000 207.93000 508 MET B CA 1
ATOM 11994 C C . MET B 2 530 ? 133.03400 79.99300 113.80600 1.000 202.43000 508 MET B C 1
ATOM 11995 O O . MET B 2 530 ? 132.90400 80.92600 113.01500 1.000 206.13000 508 MET B O 1
ATOM 12009 N N . ARG B 2 531 ? 132.43100 79.96300 114.98700 1.000 196.33000 509 ARG B N 1
ATOM 12010 C CA . ARG B 2 531 ? 131.66800 81.10300 115.47100 1.000 190.35000 509 ARG B CA 1
ATOM 12011 C C . ARG B 2 531 ? 132.63000 82.25000 115.76400 1.000 184.17000 509 ARG B C 1
ATOM 12012 O O . ARG B 2 531 ? 133.68800 82.03600 116.35300 1.000 185.13000 509 ARG B O 1
ATOM 12033 N N . ARG B 2 532 ? 132.27700 83.46000 115.34100 1.000 180.12000 510 ARG B N 1
ATOM 12034 C CA . ARG B 2 532 ? 133.15800 84.61000 115.53100 1.000 176.66000 510 ARG B CA 1
ATOM 12035 C C . ARG B 2 532 ? 133.29800 84.93900 117.01200 1.000 170.47000 510 ARG B C 1
ATOM 12036 O O . ARG B 2 532 ? 132.34500 84.78500 117.77600 1.000 168.70000 510 ARG B O 1
ATOM 12057 N N . LEU B 2 533 ? 134.49900 85.34100 117.42700 1.000 170.10000 511 LEU B N 1
ATOM 12058 C CA . LEU B 2 533 ? 134.73600 85.64700 118.83500 1.000 166.62000 511 LEU B CA 1
ATOM 12059 C C . LEU B 2 533 ? 133.98700 86.88600 119.29500 1.000 160.86000 511 LEU B C 1
ATOM 12060 O O . LEU B 2 533 ? 133.31700 86.86300 120.32600 1.000 158.15000 511 LEU B O 1
ATOM 12076 N N . TYR B 2 534 ? 134.06400 87.95100 118.50500 1.000 158.28000 512 TYR B N 1
ATOM 12077 C CA . TYR B 2 534 ? 133.33400 89.17600 118.79800 1.000 148.98000 512 TYR B CA 1
ATOM 12078 C C . TYR B 2 534 ? 132.79200 89.79600 117.53600 1.000 149.92000 512 TYR B C 1
ATOM 12079 O O . TYR B 2 534 ? 133.40100 89.69100 116.47000 1.000 153.81000 512 TYR B O 1
ATOM 12097 N N . THR B 2 535 ? 131.74300 90.57300 117.68800 1.000 146.35000 513 THR B N 1
ATOM 12098 C CA . THR B 2 535 ? 131.38100 91.55600 116.68800 1.000 143.84000 513 THR B CA 1
ATOM 12099 C C . THR B 2 535 ? 132.16100 92.82400 116.96700 1.000 138.70000 513 THR B C 1
ATOM 12100 O O . THR B 2 535 ? 132.24900 93.25800 118.11300 1.000 136.10000 513 THR B O 1
ATOM 12111 N N . ILE B 2 536 ? 132.75100 93.43100 115.95200 1.000 135.77000 514 ILE B N 1
ATOM 12112 C CA . ILE B 2 536 ? 133.36700 94.71500 116.22300 1.000 127.60000 514 ILE B CA 1
ATOM 12113 C C . ILE B 2 536 ? 132.28300 95.76000 116.18300 1.000 124.23000 514 ILE B C 1
ATOM 12114 O O . ILE B 2 536 ? 131.68800 96.00600 115.13700 1.000 131.16000 514 ILE B O 1
ATOM 12130 N N . LEU B 2 537 ? 131.96600 96.31600 117.34000 1.000 121.69000 515 LEU B N 1
ATOM 12131 C CA . LEU B 2 537 ? 130.86000 97.24600 117.43200 1.000 123.72000 515 LEU B CA 1
ATOM 12132 C C . LEU B 2 537 ? 131.22900 98.51500 116.69300 1.000 126.78000 515 LEU B C 1
ATOM 12133 O O . LEU B 2 537 ? 130.40100 99.12700 116.02000 1.000 127.90000 515 LEU B O 1
ATOM 12149 N N . GLY B 2 538 ? 132.49600 98.89200 116.81800 1.000 128.88000 516 GLY B N 1
ATOM 12150 C CA . GLY B 2 538 ? 133.04900 100.02100 116.07700 1.000 130.81000 516 GLY B CA 1
ATOM 12151 C C . GLY B 2 538 ? 134.48000 100.32100 116.50600 1.000 127.18000 516 GLY B C 1
ATOM 12152 O O . GLY B 2 538 ? 135.01900 99.66600 117.40000 1.000 131.38000 516 GLY B O 1
ATOM 12156 N N . SER B 2 539 ? 135.07000 101.35300 115.91500 1.000 122.94000 517 SER B N 1
ATOM 12157 C CA . SER B 2 539 ? 136.43600 101.74400 116.24400 1.000 122.07000 517 SER B CA 1
ATOM 12158 C C . SER B 2 539 ? 136.66400 103.24100 116.07000 1.000 122.93000 517 SER B C 1
ATOM 12159 O O . SER B 2 539 ? 135.90700 103.92300 115.37100 1.000 126.30000 517 SER B O 1
ATOM 12167 N N . SER B 2 540 ? 137.71800 103.75400 116.70300 1.000 126.91000 518 SER B N 1
ATOM 12168 C CA . SER B 2 540 ? 138.07700 105.15900 116.54500 1.000 129.08000 518 SER B CA 1
ATOM 12169 C C . SER B 2 540 ? 139.58000 105.37800 116.58800 1.000 124.67000 518 SER B C 1
ATOM 12170 O O . SER B 2 540 ? 140.30500 104.71000 117.32200 1.000 125.44000 518 SER B O 1
ATOM 12178 N N . LEU B 2 541 ? 140.04000 106.36800 115.83800 1.000 125.48000 519 LEU B N 1
ATOM 12179 C CA . LEU B 2 541 ? 141.46200 106.65200 115.74300 1.000 120.97000 519 LEU B CA 1
ATOM 12180 C C . LEU B 2 541 ? 141.83500 108.01700 116.28400 1.000 122.65000 519 LEU B C 1
ATOM 12181 O O . LEU B 2 541 ? 141.25400 109.02000 115.87400 1.000 126.72000 519 LEU B O 1
ATOM 12197 N N . PHE B 2 542 ? 142.89800 108.06400 117.08600 1.000 122.54000 520 PHE B N 1
ATOM 12198 C CA . PHE B 2 542 ? 143.47800 109.32000 117.55300 1.000 119.06000 520 PHE B CA 1
ATOM 12199 C C . PHE B 2 542 ? 144.92500 109.47700 117.09400 1.000 125.28000 520 PHE B C 1
ATOM 12200 O O . PHE B 2 542 ? 145.68200 108.50900 117.07600 1.000 128.00000 520 PHE B O 1
ATOM 12217 N N . TYR B 2 543 ? 145.33400 110.70900 116.80700 1.000 126.51000 521 TYR B N 1
ATOM 12218 C CA . TYR B 2 543 ? 146.73800 111.00800 116.55900 1.000 130.05000 521 TYR B CA 1
ATOM 12219 C C . TYR B 2 543 ? 147.18200 112.22800 117.34800 1.000 125.45000 521 TYR B C 1
ATOM 12220 O O . TYR B 2 543 ? 146.62400 113.30900 117.19200 1.000 123.41000 521 TYR B O 1
ATOM 12238 N N . LYS B 2 544 ? 148.23800 112.07300 118.13300 1.000 132.06000 522 LYS B N 1
ATOM 12239 C CA . LYS B 2 544 ? 148.80300 113.16400 118.91700 1.000 132.59000 522 LYS B CA 1
ATOM 12240 C C . LYS B 2 544 ? 147.76800 113.87400 119.77500 1.000 128.20000 522 LYS B C 1
ATOM 12241 O O . LYS B 2 544 ? 147.83800 115.08500 119.96900 1.000 133.25000 522 LYS B O 1
ATOM 12260 N N . GLY B 2 545 ? 146.85200 113.11300 120.35000 1.000 128.69000 523 GLY B N 1
ATOM 12261 C CA . GLY B 2 545 ? 145.83800 113.66500 121.23800 1.000 129.31000 523 GLY B CA 1
ATOM 12262 C C . GLY B 2 545 ? 144.60500 114.19800 120.50700 1.000 120.71000 523 GLY B C 1
ATOM 12263 O O . GLY B 2 545 ? 143.64300 114.62900 121.14400 1.000 122.73000 523 GLY B O 1
ATOM 12267 N N . TYR B 2 546 ? 144.59300 114.11500 119.18400 1.000 121.37000 524 TYR B N 1
ATOM 12268 C CA . TYR B 2 546 ? 143.42500 114.54300 118.42400 1.000 117.84000 524 TYR B CA 1
ATOM 12269 C C . TYR B 2 546 ? 142.69700 113.34800 117.84400 1.000 119.11000 524 TYR B C 1
ATOM 12270 O O . TYR B 2 546 ? 143.30200 112.48800 117.21400 1.000 118.45000 524 TYR B O 1
ATOM 12288 N N . LEU B 2 547 ? 141.38800 113.32700 117.97600 1.000 118.04000 525 LEU B N 1
ATOM 12289 C CA . LEU B 2 547 ? 140.60300 112.33700 117.27400 1.000 116.82000 525 LEU B CA 1
ATOM 12290 C C . LEU B 2 547 ? 140.71200 112.62700 115.80000 1.000 117.05000 525 LEU B C 1
ATOM 12291 O O . LEU B 2 547 ? 140.65000 113.77800 115.37900 1.000 122.77000 525 LEU B O 1
ATOM 12307 N N . ILE B 2 548 ? 140.95800 111.60600 115.01700 1.000 120.79000 526 ILE B N 1
ATOM 12308 C CA . ILE B 2 548 ? 141.03300 111.77500 113.58500 1.000 120.50000 526 ILE B CA 1
ATOM 12309 C C . ILE B 2 548 ? 139.73600 111.39100 112.90100 1.000 129.00000 526 ILE B C 1
ATOM 12310 O O . ILE B 2 548 ? 139.19400 112.14800 112.09600 1.000 131.33000 526 ILE B O 1
ATOM 12326 N N . CYS B 2 549 ? 139.26700 110.18900 113.18400 1.000 132.04000 527 CYS B N 1
ATOM 12327 C CA . CYS B 2 549 ? 138.04400 109.69300 112.57200 1.000 132.90000 527 CYS B CA 1
ATOM 12328 C C . CYS B 2 549 ? 137.42700 108.59900 113.41500 1.000 131.43000 527 CYS B C 1
ATOM 12329 O O . CYS B 2 549 ? 138.08300 108.04000 114.29700 1.000 130.55000 527 CYS B O 1
ATOM 12337 N N . SER B 2 550 ? 136.16200 108.29700 113.16400 1.000 133.80000 528 SER B N 1
ATOM 12338 C CA . SER B 2 550 ? 135.51400 107.24000 113.91500 1.000 131.57000 528 SER B CA 1
ATOM 12339 C C . SER B 2 550 ? 134.43700 106.50500 113.13700 1.000 125.83000 528 SER B C 1
ATOM 12340 O O . SER B 2 550 ? 133.63800 107.10800 112.42100 1.000 127.04000 528 SER B O 1
ATOM 12348 N N . HIS B 2 551 ? 134.42700 105.19000 113.28500 1.000 123.36000 529 HIS B N 1
ATOM 12349 C CA . HIS B 2 551 ? 133.32300 104.36500 112.83600 1.000 122.27000 529 HIS B CA 1
ATOM 12350 C C . HIS B 2 551 ? 132.40800 104.03900 114.01400 1.000 124.00000 529 HIS B C 1
ATOM 12351 O O . HIS B 2 551 ? 131.30200 103.52600 113.84700 1.000 125.11000 529 HIS B O 1
ATOM 12365 N N . LEU B 2 552 ? 132.90700 104.32300 115.21000 1.000 122.70000 530 LEU B N 1
ATOM 12366 C CA . LEU B 2 552 ? 132.22400 104.08200 116.47500 1.000 116.62000 530 LEU B CA 1
ATOM 12367 C C . LEU B 2 552 ? 131.08100 105.09200 116.68800 1.000 113.08000 530 LEU B C 1
ATOM 12368 O O . LEU B 2 552 ? 131.19400 106.24100 116.26900 1.000 120.94000 530 LEU B O 1
ATOM 12384 N N . PRO B 2 553 ? 129.99200 104.70700 117.36400 1.000 110.59000 531 PRO B N 1
ATOM 12385 C CA . PRO B 2 553 ? 128.89800 105.56600 117.78400 1.000 111.37000 531 PRO B CA 1
ATOM 12386 C C . PRO B 2 553 ? 129.36300 106.63500 118.76100 1.000 114.21000 531 PRO B C 1
ATOM 12387 O O . PRO B 2 553 ? 130.30900 106.42700 119.51800 1.000 120.75000 531 PRO B O 1
ATOM 12398 N N . LYS B 2 554 ? 128.67200 107.77100 118.75600 1.000 111.96000 532 LYS B N 1
ATOM 12399 C CA . LYS B 2 554 ? 129.03500 108.90100 119.60200 1.000 119.59000 532 LYS B CA 1
ATOM 12400 C C . LYS B 2 554 ? 129.05700 108.56400 121.07600 1.000 120.70000 532 LYS B C 1
ATOM 12401 O O . LYS B 2 554 ? 129.92900 109.03000 121.80600 1.000 124.58000 532 LYS B O 1
ATOM 12420 N N . ASP B 2 555 ? 128.11300 107.75700 121.52500 1.000 120.25000 533 ASP B N 1
ATOM 12421 C CA . ASP B 2 555 ? 128.01300 107.49900 122.95000 1.000 124.00000 533 ASP B CA 1
ATOM 12422 C C . ASP B 2 555 ? 129.20900 106.70400 123.43600 1.000 125.27000 533 ASP B C 1
ATOM 12423 O O . ASP B 2 555 ? 129.68900 106.90500 124.55300 1.000 128.93000 533 ASP B O 1
ATOM 12432 N N . ASP B 2 556 ? 129.73000 105.85000 122.57100 1.000 124.79000 534 ASP B N 1
ATOM 12433 C CA . ASP B 2 556 ? 130.85900 105.01100 122.92200 1.000 125.21000 534 ASP B CA 1
ATOM 12434 C C . ASP B 2 556 ? 132.16100 105.78700 122.79500 1.000 122.47000 534 ASP B C 1
ATOM 12435 O O . ASP B 2 556 ? 133.08800 105.57900 123.58000 1.000 123.59000 534 ASP B O 1
ATOM 12444 N N . LEU B 2 557 ? 132.18500 106.77300 121.90100 1.000 122.43000 535 LEU B N 1
ATOM 12445 C CA . LEU B 2 557 ? 133.32800 107.67400 121.82100 1.000 122.33000 535 LEU B CA 1
ATOM 12446 C C . LEU B 2 557 ? 133.48200 108.48900 123.09000 1.000 122.69000 535 LEU B C 1
ATOM 12447 O O . LEU B 2 557 ? 134.59800 108.68200 123.57500 1.000 123.30000 535 LEU B O 1
ATOM 12463 N N . ILE B 2 558 ? 132.36700 108.94800 123.64700 1.000 121.85000 536 ILE B N 1
ATOM 12464 C CA . ILE B 2 558 ? 132.43900 109.75400 124.85300 1.000 119.94000 536 ILE B CA 1
ATOM 12465 C C . ILE B 2 558 ? 132.98900 108.95200 126.01600 1.000 124.27000 536 ILE B C 1
ATOM 12466 O O . ILE B 2 558 ? 133.86900 109.42700 126.73300 1.000 125.13000 536 ILE B O 1
ATOM 12482 N N . ASP B 2 559 ? 132.53400 107.71200 126.17000 1.000 127.44000 537 ASP B N 1
ATOM 12483 C CA . ASP B 2 559 ? 132.98100 106.91600 127.30400 1.000 127.38000 537 ASP B CA 1
ATOM 12484 C C . ASP B 2 559 ? 134.44300 106.52600 127.18900 1.000 122.58000 537 ASP B C 1
ATOM 12485 O O . ASP B 2 559 ? 135.16800 106.52000 128.18700 1.000 127.46000 537 ASP B O 1
ATOM 12494 N N . ILE B 2 560 ? 134.90200 106.26000 125.97400 1.000 115.04000 538 ILE B N 1
ATOM 12495 C CA . ILE B 2 560 ? 136.29800 105.90600 125.80700 1.000 113.04000 538 ILE B CA 1
ATOM 12496 C C . ILE B 2 560 ? 137.18800 107.10900 126.04600 1.000 118.85000 538 ILE B C 1
ATOM 12497 O O . ILE B 2 560 ? 138.25400 106.98600 126.65000 1.000 120.32000 538 ILE B O 1
ATOM 12513 N N . ALA B 2 561 ? 136.77300 108.27100 125.55300 1.000 121.70000 539 ALA B N 1
ATOM 12514 C CA . ALA B 2 561 ? 137.56500 109.47300 125.74600 1.000 124.34000 539 ALA B CA 1
ATOM 12515 C C . ALA B 2 561 ? 137.70700 109.83500 127.21800 1.000 122.75000 539 ALA B C 1
ATOM 12516 O O . ALA B 2 561 ? 138.78600 110.23400 127.65500 1.000 124.57000 539 ALA B O 1
ATOM 12523 N N . VAL B 2 562 ? 136.65300 109.63000 128.00200 1.000 120.21000 540 VAL B N 1
ATOM 12524 C CA . VAL B 2 562 ? 136.72900 109.97500 129.41400 1.000 117.25000 540 VAL B CA 1
ATOM 12525 C C . VAL B 2 562 ? 137.68500 109.03900 130.12700 1.000 114.91000 540 VAL B C 1
ATOM 12526 O O . VAL B 2 562 ? 138.47800 109.46800 130.96600 1.000 121.13000 540 VAL B O 1
ATOM 12539 N N . TYR B 2 563 ? 137.63500 107.76400 129.76900 1.000 114.00000 541 TYR B N 1
ATOM 12540 C CA . TYR B 2 563 ? 138.55300 106.79400 130.33400 1.000 113.54000 541 TYR B CA 1
ATOM 12541 C C . TYR B 2 563 ? 139.98600 107.18000 130.00900 1.000 118.71000 541 TYR B C 1
ATOM 12542 O O . TYR B 2 563 ? 140.85800 107.16600 130.88100 1.000 121.46000 541 TYR B O 1
ATOM 12560 N N . CYS B 2 564 ? 140.21500 107.58400 128.76800 1.000 115.84000 542 CYS B N 1
ATOM 12561 C CA . CYS B 2 564 ? 141.55100 107.94900 128.34100 1.000 117.83000 542 CYS B CA 1
ATOM 12562 C C . CYS B 2 564 ? 142.04800 109.23600 128.99600 1.000 122.58000 542 CYS B C 1
ATOM 12563 O O . CYS B 2 564 ? 143.25600 109.41000 129.18100 1.000 125.62000 542 CYS B O 1
ATOM 12571 N N . ARG B 2 565 ? 141.13200 110.12700 129.39500 1.000 121.94000 543 ARG B N 1
ATOM 12572 C CA . ARG B 2 565 ? 141.55500 111.31500 130.13400 1.000 123.43000 543 ARG B CA 1
ATOM 12573 C C . ARG B 2 565 ? 142.08700 110.94000 131.50300 1.000 121.74000 543 ARG B C 1
ATOM 12574 O O . ARG B 2 565 ? 143.16600 111.37900 131.90100 1.000 129.11000 543 ARG B O 1
ATOM 12595 N N . HIS B 2 566 ? 141.41100 110.00700 132.15700 1.000 116.69000 544 HIS B N 1
ATOM 12596 C CA . HIS B 2 566 ? 141.77000 109.65600 133.52000 1.000 112.98000 544 HIS B CA 1
ATOM 12597 C C . HIS B 2 566 ? 143.07700 108.89100 133.58000 1.000 113.51000 544 HIS B C 1
ATOM 12598 O O . HIS B 2 566 ? 143.82400 109.00200 134.55000 1.000 118.59000 544 HIS B O 1
ATOM 12612 N N . TYR B 2 567 ? 143.40100 108.19000 132.50600 1.000 114.25000 545 TYR B N 1
ATOM 12613 C CA . TYR B 2 567 ? 144.63600 107.42500 132.45700 1.000 117.88000 545 TYR B CA 1
ATOM 12614 C C . TYR B 2 567 ? 145.72800 108.10900 131.65100 1.000 123.06000 545 TYR B C 1
ATOM 12615 O O . TYR B 2 567 ? 146.76800 107.51400 131.37000 1.000 126.60000 545 TYR B O 1
ATOM 12633 N N . CYS B 2 568 ? 145.47800 109.35100 131.25200 1.000 127.37000 546 CYS B N 1
ATOM 12634 C CA . CYS B 2 568 ? 146.45500 110.15500 130.52600 1.000 137.58000 546 CYS B CA 1
ATOM 12635 C C . CYS B 2 568 ? 146.95400 109.47300 129.26300 1.000 141.93000 546 CYS B C 1
ATOM 12636 O O . CYS B 2 568 ? 148.10700 109.66100 128.87400 1.000 148.67000 546 CYS B O 1
ATOM 12644 N N . LEU B 2 569 ? 146.08600 108.74900 128.57500 1.000 136.26000 547 LEU B N 1
ATOM 12645 C CA . LEU B 2 569 ? 146.55400 107.99900 127.42300 1.000 138.40000 547 LEU B CA 1
ATOM 12646 C C . LEU B 2 569 ? 146.70600 108.88500 126.20200 1.000 145.82000 547 LEU B C 1
ATOM 12647 O O . LEU B 2 569 ? 147.59300 108.67700 125.37200 1.000 152.10000 547 LEU B O 1
ATOM 12663 N N . LEU B 2 570 ? 145.81200 109.85200 126.07200 1.000 147.69000 548 LEU B N 1
ATOM 12664 C CA . LEU B 2 570 ? 145.84700 110.73800 124.92500 1.000 152.18000 548 LEU B CA 1
ATOM 12665 C C . LEU B 2 570 ? 146.98900 111.75700 124.97300 1.000 158.85000 548 LEU B C 1
ATOM 12666 O O . LEU B 2 570 ? 147.67100 111.94000 123.96400 1.000 162.34000 548 LEU B O 1
ATOM 12682 N N . PRO B 2 571 ? 147.21200 112.44100 126.10800 1.000 163.65000 549 PRO B N 1
ATOM 12683 C CA . PRO B 2 571 ? 148.34400 113.31700 126.32900 1.000 170.16000 549 PRO B CA 1
ATOM 12684 C C . PRO B 2 571 ? 149.66900 112.57700 126.27900 1.000 179.93000 549 PRO B C 1
ATOM 12685 O O . PRO B 2 571 ? 150.67600 113.14700 125.85900 1.000 180.92000 549 PRO B O 1
ATOM 12696 N N . LEU B 2 572 ? 149.66000 111.27500 126.57300 1.000 175.49000 550 LEU B N 1
ATOM 12697 C CA . LEU B 2 572 ? 150.90200 110.53200 126.47100 1.000 179.47000 550 LEU B CA 1
ATOM 12698 C C . LEU B 2 572 ? 151.29700 110.42800 125.01500 1.000 185.68000 550 LEU B C 1
ATOM 12699 O O . LEU B 2 572 ? 152.44000 110.70100 124.65600 1.000 174.91000 550 LEU B O 1
ATOM 12715 N N . ALA B 2 573 ? 150.31300 110.16800 124.15800 1.000 174.73000 551 ALA B N 1
ATOM 12716 C CA . ALA B 2 573 ? 150.57300 110.11200 122.73000 1.000 177.23000 551 ALA B CA 1
ATOM 12717 C C . ALA B 2 573 ? 150.95400 111.48400 122.18400 1.000 175.53000 551 ALA B C 1
ATOM 12718 O O . ALA B 2 573 ? 151.77600 111.59400 121.27800 1.000 176.41000 551 ALA B O 1
ATOM 12725 N N . ALA B 2 574 ? 150.36500 112.53300 122.75200 1.000 180.37000 552 ALA B N 1
ATOM 12726 C CA . ALA B 2 574 ? 150.64200 113.89600 122.30900 1.000 181.45000 552 ALA B CA 1
ATOM 12727 C C . ALA B 2 574 ? 152.06200 114.36900 122.62800 1.000 189.32000 552 ALA B C 1
ATOM 12728 O O . ALA B 2 574 ? 152.63000 115.17700 121.89200 1.000 184.18000 552 ALA B O 1
ATOM 12735 N N . LYS B 2 575 ? 152.62500 113.89800 123.73800 1.000 185.26000 553 LYS B N 1
ATOM 12736 C CA . LYS B 2 575 ? 153.90600 114.42700 124.19400 1.000 190.30000 553 LYS B CA 1
ATOM 12737 C C . LYS B 2 575 ? 155.08000 113.47500 124.01400 1.000 188.30000 553 LYS B C 1
ATOM 12738 O O . LYS B 2 575 ? 156.22900 113.91000 123.93100 1.000 186.08000 553 LYS B O 1
ATOM 12757 N N . GLN B 2 576 ? 154.80700 112.18000 124.02500 1.000 188.38000 554 GLN B N 1
ATOM 12758 C CA . GLN B 2 576 ? 155.86300 111.18100 124.04200 1.000 191.07000 554 GLN B CA 1
ATOM 12759 C C . GLN B 2 576 ? 155.66100 110.14100 122.96200 1.000 190.16000 554 GLN B C 1
ATOM 12760 O O . GLN B 2 576 ? 154.53100 109.78700 122.63200 1.000 184.75000 554 GLN B O 1
ATOM 12774 N N . ARG B 2 577 ? 156.74800 109.55400 122.48900 1.000 191.02000 555 ARG B N 1
ATOM 12775 C CA . ARG B 2 577 ? 156.58800 108.45100 121.56600 1.000 192.83000 555 ARG B CA 1
ATOM 12776 C C . ARG B 2 577 ? 156.42900 107.14800 122.31800 1.000 186.31000 555 ARG B C 1
ATOM 12777 O O . ARG B 2 577 ? 157.32100 106.71400 123.04700 1.000 183.00000 555 ARG B O 1
ATOM 12798 N N . ILE B 2 578 ? 155.27500 106.53700 122.12800 1.000 181.07000 556 ILE B N 1
ATOM 12799 C CA . ILE B 2 578 ? 154.94700 105.26900 122.73900 1.000 183.99000 556 ILE B CA 1
ATOM 12800 C C . ILE B 2 578 ? 155.47200 104.14600 121.85800 1.000 183.44000 556 ILE B C 1
ATOM 12801 O O . ILE B 2 578 ? 155.17800 104.10600 120.66000 1.000 173.51000 556 ILE B O 1
ATOM 12817 N N . GLY B 2 579 ? 156.25800 103.24100 122.43400 1.000 185.43000 557 GLY B N 1
ATOM 12818 C CA . GLY B 2 579 ? 156.76100 102.11000 121.66400 1.000 183.78000 557 GLY B CA 1
ATOM 12819 C C . GLY B 2 579 ? 155.62400 101.16000 121.32300 1.000 175.60000 557 GLY B C 1
ATOM 12820 O O . GLY B 2 579 ? 155.33200 100.92000 120.15300 1.000 169.27000 557 GLY B O 1
ATOM 12824 N N . GLN B 2 580 ? 154.98000 100.62500 122.35500 1.000 172.10000 558 GLN B N 1
ATOM 12825 C CA . GLN B 2 580 ? 153.73200 99.90400 122.18500 1.000 162.86000 558 GLN B CA 1
ATOM 12826 C C . GLN B 2 580 ? 152.84800 100.04300 123.41200 1.000 159.45000 558 GLN B C 1
ATOM 12827 O O . GLN B 2 580 ? 153.26600 99.70900 124.52000 1.000 160.18000 558 GLN B O 1
ATOM 12841 N N . LEU B 2 581 ? 151.59200 100.40300 123.20000 1.000 154.05000 559 LEU B N 1
ATOM 12842 C CA . LEU B 2 581 ? 150.60400 100.38100 124.27000 1.000 152.61000 559 LEU B CA 1
ATOM 12843 C C . LEU B 2 581 ? 149.53200 99.34900 123.97500 1.000 148.38000 559 LEU B C 1
ATOM 12844 O O . LEU B 2 581 ? 148.99600 99.33300 122.87100 1.000 146.84000 559 LEU B O 1
ATOM 12860 N N . ILE B 2 582 ? 149.23000 98.48000 124.94100 1.000 147.54000 560 ILE B N 1
ATOM 12861 C CA . ILE B 2 582 ? 148.07000 97.60000 124.82400 1.000 139.99000 560 ILE B CA 1
ATOM 12862 C C . ILE B 2 582 ? 147.20200 97.66600 126.07800 1.000 133.03000 560 ILE B C 1
ATOM 12863 O O . ILE B 2 582 ? 147.67700 97.37900 127.17500 1.000 138.70000 560 ILE B O 1
ATOM 12879 N N . ILE B 2 583 ? 145.91700 97.94200 125.90500 1.000 126.12000 561 ILE B N 1
ATOM 12880 C CA . ILE B 2 583 ? 144.97900 97.92600 127.02000 1.000 124.06000 561 ILE B CA 1
ATOM 12881 C C . ILE B 2 583 ? 143.81200 96.99100 126.75900 1.000 127.21000 561 ILE B C 1
ATOM 12882 O O . ILE B 2 583 ? 143.10500 97.15300 125.76800 1.000 132.18000 561 ILE B O 1
ATOM 12898 N N . TRP B 2 584 ? 143.54000 96.07700 127.68400 1.000 123.24000 562 TRP B N 1
ATOM 12899 C CA . TRP B 2 584 ? 142.33600 95.25900 127.57100 1.000 115.61000 562 TRP B CA 1
ATOM 12900 C C . TRP B 2 584 ? 141.46300 95.39300 128.80200 1.000 112.81000 562 TRP B C 1
ATOM 12901 O O . TRP B 2 584 ? 141.90300 95.10300 129.91600 1.000 120.53000 562 TRP B O 1
ATOM 12922 N N . ARG B 2 585 ? 140.20300 95.74500 128.59300 1.000 109.39000 563 ARG B N 1
ATOM 12923 C CA . ARG B 2 585 ? 139.25400 95.85700 129.68900 1.000 105.22000 563 ARG B CA 1
ATOM 12924 C C . ARG B 2 585 ? 137.89700 95.30500 129.31600 1.000 107.04000 563 ARG B C 1
ATOM 12925 O O . ARG B 2 585 ? 137.40000 95.56900 128.22400 1.000 118.00000 563 ARG B O 1
ATOM 12946 N N . GLU B 2 586 ? 137.23000 94.64800 130.25000 1.000 108.48000 564 GLU B N 1
ATOM 12947 C CA . GLU B 2 586 ? 135.80100 94.45000 130.07400 1.000 112.56000 564 GLU B CA 1
ATOM 12948 C C . GLU B 2 586 ? 135.10100 95.77500 130.30200 1.000 107.26000 564 GLU B C 1
ATOM 12949 O O . GLU B 2 586 ? 135.47600 96.52600 131.19900 1.000 112.39000 564 GLU B O 1
ATOM 12961 N N . VAL B 2 587 ? 134.13800 96.09600 129.46100 1.000 108.08000 565 VAL B N 1
ATOM 12962 C CA . VAL B 2 587 ? 133.42200 97.35500 129.57800 1.000 107.43000 565 VAL B CA 1
ATOM 12963 C C . VAL B 2 587 ? 131.91600 97.19100 129.44800 1.000 112.20000 565 VAL B C 1
ATOM 12964 O O . VAL B 2 587 ? 131.43200 96.18600 128.93300 1.000 121.13000 565 VAL B O 1
ATOM 12977 N N . PHE B 2 588 ? 131.17500 98.17500 129.94400 1.000 113.79000 566 PHE B N 1
ATOM 12978 C CA . PHE B 2 588 ? 129.72100 98.12200 129.95400 1.000 119.38000 566 PHE B CA 1
ATOM 12979 C C . PHE B 2 588 ? 129.07600 99.38400 129.38000 1.000 123.46000 566 PHE B C 1
ATOM 12980 O O . PHE B 2 588 ? 128.38800 100.10800 130.09800 1.000 123.51000 566 PHE B O 1
ATOM 12997 N N . PRO B 2 589 ? 129.19200 99.60200 128.07200 1.000 124.07000 567 PRO B N 1
ATOM 12998 C CA . PRO B 2 589 ? 128.86300 100.81700 127.34900 1.000 128.97000 567 PRO B CA 1
ATOM 12999 C C . PRO B 2 589 ? 127.37600 100.96200 127.06700 1.000 138.85000 567 PRO B C 1
ATOM 13000 O O . PRO B 2 589 ? 126.99000 101.07400 125.90700 1.000 143.04000 567 PRO B O 1
ATOM 13011 N N . GLN B 2 590 ? 126.54500 100.90000 128.10600 1.000 143.41000 568 GLN B N 1
ATOM 13012 C CA . GLN B 2 590 ? 125.07200 100.93600 127.97200 1.000 154.35000 568 GLN B CA 1
ATOM 13013 C C . GLN B 2 590 ? 124.44200 99.70900 127.28400 1.000 153.99000 568 GLN B C 1
ATOM 13014 O O . GLN B 2 590 ? 123.38700 99.23200 127.71200 1.000 149.17000 568 GLN B O 1
ATOM 13028 N N . HIS B 2 591 ? 125.08200 99.21600 126.22000 1.000 150.60000 569 HIS B N 1
ATOM 13029 C CA . HIS B 2 591 ? 124.64400 98.07200 125.43000 1.000 150.08000 569 HIS B CA 1
ATOM 13030 C C . HIS B 2 591 ? 124.56700 96.80200 126.28000 1.000 150.13000 569 HIS B C 1
ATOM 13031 O O . HIS B 2 591 ? 125.37900 96.58300 127.18200 1.000 145.22000 569 HIS B O 1
ATOM 13045 N N . VAL B 2 603 ? 112.02600 98.64200 115.11000 1.000 184.30000 581 VAL B N 1
ATOM 13046 C CA . VAL B 2 603 ? 112.86100 99.01400 116.24700 1.000 184.29000 581 VAL B CA 1
ATOM 13047 C C . VAL B 2 603 ? 112.94500 97.84100 117.23500 1.000 187.48000 581 VAL B C 1
ATOM 13048 O O . VAL B 2 603 ? 112.18900 97.77300 118.20900 1.000 184.63000 581 VAL B O 1
ATOM 13061 N N . PHE B 2 604 ? 113.85100 96.89800 116.95000 1.000 185.45000 582 PHE B N 1
ATOM 13062 C CA . PHE B 2 604 ? 114.17100 95.79800 117.85800 1.000 187.34000 582 PHE B CA 1
ATOM 13063 C C . PHE B 2 604 ? 115.00200 96.30500 119.03100 1.000 186.10000 582 PHE B C 1
ATOM 13064 O O . PHE B 2 604 ? 115.68900 97.31800 118.90000 1.000 184.63000 582 PHE B O 1
ATOM 13081 N N . PRO B 2 605 ? 114.93400 95.63500 120.18300 1.000 187.47000 583 PRO B N 1
ATOM 13082 C CA . PRO B 2 605 ? 115.71700 95.89100 121.37000 1.000 185.92000 583 PRO B CA 1
ATOM 13083 C C . PRO B 2 605 ? 117.17700 95.59100 121.12800 1.000 180.51000 583 PRO B C 1
ATOM 13084 O O . PRO B 2 605 ? 117.51600 94.72000 120.32600 1.000 176.02000 583 PRO B O 1
ATOM 13095 N N . GLU B 2 606 ? 118.03200 96.29400 121.85100 1.000 179.39000 584 GLU B N 1
ATOM 13096 C CA . GLU B 2 606 ? 119.45700 96.04000 121.81400 1.000 177.46000 584 GLU B CA 1
ATOM 13097 C C . GLU B 2 606 ? 119.69000 94.60700 122.28600 1.000 175.62000 584 GLU B C 1
ATOM 13098 O O . GLU B 2 606 ? 119.08500 94.19400 123.27400 1.000 176.40000 584 GLU B O 1
ATOM 13110 N N . PRO B 2 607 ? 120.53000 93.82700 121.59800 1.000 174.76000 585 PRO B N 1
ATOM 13111 C CA . PRO B 2 607 ? 120.87000 92.45600 121.91800 1.000 176.37000 585 PRO B CA 1
ATOM 13112 C C . PRO B 2 607 ? 121.67300 92.37400 123.20300 1.000 179.97000 585 PRO B C 1
ATOM 13113 O O . PRO B 2 607 ? 122.37500 93.31700 123.57000 1.000 176.69000 585 PRO B O 1
ATOM 13124 N N . GLU B 2 608 ? 121.59400 91.22700 123.86300 1.000 182.78000 586 GLU B N 1
ATOM 13125 C CA . GLU B 2 608 ? 122.39300 90.97000 125.05000 1.000 181.85000 586 GLU B CA 1
ATOM 13126 C C . GLU B 2 608 ? 123.81300 90.57800 124.67600 1.000 167.24000 586 GLU B C 1
ATOM 13127 O O . GLU B 2 608 ? 124.02900 89.84400 123.70500 1.000 162.15000 586 GLU B O 1
ATOM 13139 N N . GLY B 2 609 ? 124.76500 91.01400 125.49100 1.000 158.28000 587 GLY B N 1
ATOM 13140 C CA . GLY B 2 609 ? 126.16600 90.71300 125.26400 1.000 148.52000 587 GLY B CA 1
ATOM 13141 C C . GLY B 2 609 ? 127.04600 91.36200 126.32100 1.000 141.84000 587 GLY B C 1
ATOM 13142 O O . GLY B 2 609 ? 126.56200 92.03300 127.23200 1.000 142.99000 587 GLY B O 1
ATOM 13146 N N . ARG B 2 610 ? 128.33700 91.11300 126.20800 1.000 139.55000 588 ARG B N 1
ATOM 13147 C CA . ARG B 2 610 ? 129.35400 91.71100 127.06000 1.000 137.50000 588 ARG B CA 1
ATOM 13148 C C . ARG B 2 610 ? 130.38500 92.37500 126.17600 1.000 138.12000 588 ARG B C 1
ATOM 13149 O O . ARG B 2 610 ? 130.57900 91.96100 125.03900 1.000 141.89000 588 ARG B O 1
ATOM 13170 N N . TYR B 2 611 ? 131.00400 93.44100 126.64900 1.000 136.19000 589 TYR B N 1
ATOM 13171 C CA . TYR B 2 611 ? 131.84000 94.21300 125.74600 1.000 132.13000 589 TYR B CA 1
ATOM 13172 C C . TYR B 2 611 ? 133.26800 94.33500 126.22400 1.000 125.48000 589 TYR B C 1
ATOM 13173 O O . TYR B 2 611 ? 133.53500 94.29700 127.42300 1.000 125.74000 589 TYR B O 1
ATOM 13191 N N . PHE B 2 612 ? 134.19100 94.40100 125.27700 1.000 121.58000 590 PHE B N 1
ATOM 13192 C CA . PHE B 2 612 ? 135.59300 94.58000 125.60700 1.000 121.16000 590 PHE B CA 1
ATOM 13193 C C . PHE B 2 612 ? 136.17900 95.79000 124.91800 1.000 125.53000 590 PHE B C 1
ATOM 13194 O O . PHE B 2 612 ? 136.01300 95.97700 123.71200 1.000 129.62000 590 PHE B O 1
ATOM 13211 N N . LEU B 2 613 ? 136.86100 96.62300 125.68600 1.000 122.19000 591 LEU B N 1
ATOM 13212 C CA . LEU B 2 613 ? 137.59700 97.73300 125.11600 1.000 114.11000 591 LEU B CA 1
ATOM 13213 C C . LEU B 2 613 ? 139.04400 97.35800 124.87700 1.000 111.21000 591 LEU B C 1
ATOM 13214 O O . LEU B 2 613 ? 139.77000 97.01800 125.81200 1.000 116.39000 591 LEU B O 1
ATOM 13230 N N . LEU B 2 614 ? 139.45800 97.40200 123.62100 1.000 112.32000 592 LEU B N 1
ATOM 13231 C CA . LEU B 2 614 ? 140.85800 97.23800 123.28100 1.000 114.76000 592 LEU B CA 1
ATOM 13232 C C . LEU B 2 614 ? 141.44300 98.55700 122.82300 1.000 123.90000 592 LEU B C 1
ATOM 13233 O O . LEU B 2 614 ? 140.92900 99.17500 121.89200 1.000 131.48000 592 LEU B O 1
ATOM 13249 N N . VAL B 2 615 ? 142.52500 98.99300 123.44900 1.000 129.02000 593 VAL B N 1
ATOM 13250 C CA . VAL B 2 615 ? 143.22500 100.16300 122.93500 1.000 128.03000 593 VAL B CA 1
ATOM 13251 C C . VAL B 2 615 ? 144.67500 99.82600 122.63800 1.000 130.29000 593 VAL B C 1
ATOM 13252 O O . VAL B 2 615 ? 145.39300 99.31600 123.49700 1.000 135.95000 593 VAL B O 1
ATOM 13265 N N . VAL B 2 616 ? 145.10600 100.10400 121.41800 1.000 127.27000 594 VAL B N 1
ATOM 13266 C CA . VAL B 2 616 ? 146.49500 99.89400 121.04700 1.000 132.16000 594 VAL B CA 1
ATOM 13267 C C . VAL B 2 616 ? 147.06000 101.14300 120.40700 1.000 138.32000 594 VAL B C 1
ATOM 13268 O O . VAL B 2 616 ? 146.39700 101.76300 119.58000 1.000 138.81000 594 VAL B O 1
ATOM 13281 N N . GLY B 2 617 ? 148.29000 101.50600 120.74800 1.000 145.14000 595 GLY B N 1
ATOM 13282 C CA . GLY B 2 617 ? 148.86600 102.67800 120.10000 1.000 145.41000 595 GLY B CA 1
ATOM 13283 C C . GLY B 2 617 ? 150.37400 102.63100 119.93100 1.000 148.82000 595 GLY B C 1
ATOM 13284 O O . GLY B 2 617 ? 151.10000 102.00300 120.70800 1.000 155.26000 595 GLY B O 1
ATOM 13288 N N . LEU B 2 618 ? 150.81000 103.23700 118.83300 1.000 141.36000 596 LEU B N 1
ATOM 13289 C CA . LEU B 2 618 ? 152.20800 103.37000 118.46200 1.000 146.53000 596 LEU B CA 1
ATOM 13290 C C . LEU B 2 618 ? 152.46800 104.73300 117.82700 1.000 145.10000 596 LEU B C 1
ATOM 13291 O O . LEU B 2 618 ? 151.67400 105.18500 117.00500 1.000 144.73000 596 LEU B O 1
ATOM 13307 N N . LYS B 2 619 ? 153.61800 105.33500 118.11100 1.000 151.35000 597 LYS B N 1
ATOM 13308 C CA . LYS B 2 619 ? 154.06000 106.50500 117.33900 1.000 150.28000 597 LYS B CA 1
ATOM 13309 C C . LYS B 2 619 ? 153.01900 107.61700 117.27400 1.000 147.51000 597 LYS B C 1
ATOM 13310 O O . LYS B 2 619 ? 152.70900 108.13200 116.20200 1.000 148.80000 597 LYS B O 1
ATOM 13329 N N . HIS B 2 620 ? 152.46500 107.95400 118.42600 1.000 149.35000 598 HIS B N 1
ATOM 13330 C CA . HIS B 2 620 ? 151.45400 108.99300 118.59400 1.000 149.80000 598 HIS B CA 1
ATOM 13331 C C . HIS B 2 620 ? 150.06600 108.60900 118.10600 1.000 145.35000 598 HIS B C 1
ATOM 13332 O O . HIS B 2 620 ? 149.11300 109.36100 118.31400 1.000 141.12000 598 HIS B O 1
ATOM 13346 N N . TYR B 2 621 ? 149.92500 107.46200 117.46100 1.000 144.15000 599 TYR B N 1
ATOM 13347 C CA . TYR B 2 621 ? 148.59100 106.98400 117.14400 1.000 139.10000 599 TYR B CA 1
ATOM 13348 C C . TYR B 2 621 ? 148.02700 106.17000 118.28300 1.000 137.26000 599 TYR B C 1
ATOM 13349 O O . TYR B 2 621 ? 148.72300 105.33400 118.86100 1.000 140.65000 599 TYR B O 1
ATOM 13367 N N . MET B 2 622 ? 146.73600 106.31500 118.52300 1.000 132.90000 600 MET B N 1
ATOM 13368 C CA . MET B 2 622 ? 146.06100 105.44300 119.46100 1.000 133.57000 600 MET B CA 1
ATOM 13369 C C . MET B 2 622 ? 144.72500 105.00300 118.87600 1.000 134.35000 600 MET B C 1
ATOM 13370 O O . MET B 2 622 ? 143.87100 105.82800 118.55400 1.000 132.17000 600 MET B O 1
ATOM 13384 N N . LEU B 2 623 ? 144.55800 103.69900 118.71900 1.000 133.45000 601 LEU B N 1
ATOM 13385 C CA . LEU B 2 623 ? 143.38100 103.14100 118.06800 1.000 124.94000 601 LEU B CA 1
ATOM 13386 C C . LEU B 2 623 ? 142.53100 102.34000 119.04100 1.000 126.52000 601 LEU B C 1
ATOM 13387 O O . LEU B 2 623 ? 143.00700 101.39600 119.67400 1.000 130.27000 601 LEU B O 1
ATOM 13403 N N . CYS B 2 624 ? 141.27100 102.73900 119.17900 1.000 127.61000 602 CYS B N 1
ATOM 13404 C CA . CYS B 2 624 ? 140.36200 102.08300 120.10900 1.000 128.24000 602 CYS B CA 1
ATOM 13405 C C . CYS B 2 624 ? 139.33600 101.23100 119.37700 1.000 128.48000 602 CYS B C 1
ATOM 13406 O O . CYS B 2 624 ? 138.70900 101.68300 118.41900 1.000 131.40000 602 CYS B O 1
ATOM 13414 N N . VAL B 2 625 ? 139.14400 100.00500 119.84600 1.000 124.22000 603 VAL B N 1
ATOM 13415 C CA . VAL B 2 625 ? 138.14200 99.11400 119.28100 1.000 117.32000 603 VAL B CA 1
ATOM 13416 C C . VAL B 2 625 ? 137.19500 98.59200 120.34900 1.000 118.90000 603 VAL B C 1
ATOM 13417 O O . VAL B 2 625 ? 137.63200 98.09200 121.38600 1.000 122.56000 603 VAL B O 1
ATOM 13430 N N . LEU B 2 626 ? 135.89700 98.69100 120.09600 1.000 119.72000 604 LEU B N 1
ATOM 13431 C CA . LEU B 2 626 ? 134.91700 98.16000 121.03300 1.000 117.17000 604 LEU B CA 1
ATOM 13432 C C . LEU B 2 626 ? 134.30500 96.87200 120.48900 1.000 120.57000 604 LEU B C 1
ATOM 13433 O O . LEU B 2 626 ? 133.72000 96.85800 119.40300 1.000 130.03000 604 LEU B O 1
ATOM 13449 N N . LEU B 2 627 ? 134.55400 95.77500 121.19800 1.000 122.25000 605 LEU B N 1
ATOM 13450 C CA . LEU B 2 627 ? 134.16100 94.43600 120.77100 1.000 123.06000 605 LEU B CA 1
ATOM 13451 C C . LEU B 2 627 ? 132.94500 93.93500 121.53500 1.000 129.24000 605 LEU B C 1
ATOM 13452 O O . LEU B 2 627 ? 132.83200 94.15900 122.73900 1.000 130.98000 605 LEU B O 1
ATOM 13468 N N . GLU B 2 628 ? 132.08900 93.16900 120.86500 1.000 135.75000 606 GLU B N 1
ATOM 13469 C CA . GLU B 2 628 ? 130.92400 92.57600 121.51100 1.000 143.54000 606 GLU B CA 1
ATOM 13470 C C . GLU B 2 628 ? 130.94800 91.05400 121.54600 1.000 151.75000 606 GLU B C 1
ATOM 13471 O O . GLU B 2 628 ? 130.90900 90.39200 120.50800 1.000 148.62000 606 GLU B O 1
ATOM 13483 N N . ALA B 2 629 ? 130.92800 90.50600 122.75600 1.000 155.38000 607 ALA B N 1
ATOM 13484 C CA . ALA B 2 629 ? 130.66500 89.09000 122.97900 1.000 156.76000 607 ALA B CA 1
ATOM 13485 C C . ALA B 2 629 ? 129.16500 88.88600 123.06600 1.000 156.66000 607 ALA B C 1
ATOM 13486 O O . ALA B 2 629 ? 128.45000 89.75700 123.55300 1.000 155.81000 607 ALA B O 1
ATOM 13493 N N . GLY B 2 630 ? 128.70100 87.70700 122.71000 1.000 157.38000 608 GLY B N 1
ATOM 13494 C CA . GLY B 2 630 ? 127.27000 87.51600 122.58500 1.000 161.68000 608 GLY B CA 1
ATOM 13495 C C . GLY B 2 630 ? 126.81600 88.26500 121.35400 1.000 166.68000 608 GLY B C 1
ATOM 13496 O O . GLY B 2 630 ? 127.60000 88.45100 120.42400 1.000 167.21000 608 GLY B O 1
ATOM 13500 N N . GLY B 2 631 ? 125.57100 88.71000 121.31800 1.000 165.84000 609 GLY B N 1
ATOM 13501 C CA . GLY B 2 631 ? 125.11000 89.31000 120.07900 1.000 168.73000 609 GLY B CA 1
ATOM 13502 C C . GLY B 2 631 ? 125.22800 88.27300 118.97400 1.000 174.46000 609 GLY B C 1
ATOM 13503 O O . GLY B 2 631 ? 124.69000 87.17100 119.08000 1.000 177.63000 609 GLY B O 1
ATOM 13507 N N . CYS B 2 632 ? 125.93200 88.63500 117.91400 1.000 171.09000 610 CYS B N 1
ATOM 13508 C CA . CYS B 2 632 ? 126.14900 87.76900 116.75700 1.000 175.75000 610 CYS B CA 1
ATOM 13509 C C . CYS B 2 632 ? 127.26300 86.75200 117.02200 1.000 171.46000 610 CYS B C 1
ATOM 13510 O O . CYS B 2 632 ? 127.58100 85.92900 116.16500 1.000 171.31000 610 CYS B O 1
ATOM 13518 N N . ALA B 2 633 ? 127.91800 86.89300 118.16800 1.000 170.76000 611 ALA B N 1
ATOM 13519 C CA . ALA B 2 633 ? 129.20500 86.26700 118.43300 1.000 168.43000 611 ALA B CA 1
ATOM 13520 C C . ALA B 2 633 ? 129.18700 85.34400 119.64700 1.000 170.07000 611 ALA B C 1
ATOM 13521 O O . ALA B 2 633 ? 128.15300 85.14700 120.28900 1.000 169.68000 611 ALA B O 1
ATOM 13528 N N . SER B 2 634 ? 130.33900 84.72500 119.89900 1.000 172.01000 612 SER B N 1
ATOM 13529 C CA . SER B 2 634 ? 130.55200 83.77500 120.98400 1.000 172.90000 612 SER B CA 1
ATOM 13530 C C . SER B 2 634 ? 130.55300 84.46600 122.34500 1.000 170.89000 612 SER B C 1
ATOM 13531 O O . SER B 2 634 ? 130.70100 85.68600 122.42700 1.000 169.96000 612 SER B O 1
ATOM 13539 N N . LYS B 2 635 ? 130.35800 83.67700 123.41500 1.000 172.23000 613 LYS B N 1
ATOM 13540 C CA . LYS B 2 635 ? 130.33500 84.16500 124.79700 1.000 174.83000 613 LYS B CA 1
ATOM 13541 C C . LYS B 2 635 ? 131.41700 83.47300 125.62300 1.000 173.70000 613 LYS B C 1
ATOM 13542 O O . LYS B 2 635 ? 131.76800 83.92300 126.71700 1.000 168.42000 613 LYS B O 1
ATOM 13561 N N . SER B 2 639 ? 135.88000 86.66100 132.91200 1.000 144.72000 617 SER B N 1
ATOM 13562 C CA . SER B 2 639 ? 136.00300 87.18700 131.56200 1.000 155.16000 617 SER B CA 1
ATOM 13563 C C . SER B 2 639 ? 137.45500 87.02900 131.04700 1.000 163.11000 617 SER B C 1
ATOM 13564 O O . SER B 2 639 ? 138.39300 87.13400 131.84100 1.000 160.57000 617 SER B O 1
ATOM 13572 N N . PRO B 2 640 ? 137.66700 86.79200 129.72100 1.000 161.95000 618 PRO B N 1
ATOM 13573 C CA . PRO B 2 640 ? 138.94800 86.53400 129.07300 1.000 159.43000 618 PRO B CA 1
ATOM 13574 C C . PRO B 2 640 ? 139.80600 87.77800 128.92700 1.000 152.53000 618 PRO B C 1
ATOM 13575 O O . PRO B 2 640 ? 139.29000 88.89500 128.87300 1.000 151.48000 618 PRO B O 1
ATOM 13586 N N . GLY B 2 641 ? 141.10200 87.55300 128.75000 1.000 149.58000 619 GLY B N 1
ATOM 13587 C CA . GLY B 2 641 ? 142.03800 88.57400 128.30300 1.000 149.09000 619 GLY B CA 1
ATOM 13588 C C . GLY B 2 641 ? 141.91900 88.72600 126.79100 1.000 147.24000 619 GLY B C 1
ATOM 13589 O O . GLY B 2 641 ? 141.08100 88.06700 126.18000 1.000 150.47000 619 GLY B O 1
ATOM 13593 N N . PRO B 2 642 ? 142.75200 89.56400 126.17000 1.000 146.36000 620 PRO B N 1
ATOM 13594 C CA . PRO B 2 642 ? 142.75900 89.85400 124.75400 1.000 144.12000 620 PRO B CA 1
ATOM 13595 C C . PRO B 2 642 ? 143.07100 88.57600 124.00000 1.000 157.32000 620 PRO B C 1
ATOM 13596 O O . PRO B 2 642 ? 143.93500 87.80100 124.41100 1.000 155.84000 620 PRO B O 1
ATOM 13607 N N . ASP B 2 643 ? 142.42800 88.40200 122.85700 1.000 156.57000 621 ASP B N 1
ATOM 13608 C CA . ASP B 2 643 ? 142.50900 87.16100 122.09800 1.000 164.03000 621 ASP B CA 1
ATOM 13609 C C . ASP B 2 643 ? 143.69000 87.13500 121.14600 1.000 167.05000 621 ASP B C 1
ATOM 13610 O O . ASP B 2 643 ? 143.77500 86.25800 120.28600 1.000 168.62000 621 ASP B O 1
ATOM 13619 N N . CYS B 2 644 ? 144.54100 88.15400 121.23800 1.000 165.28000 622 CYS B N 1
ATOM 13620 C CA . CYS B 2 644 ? 145.70900 88.33300 120.37500 1.000 170.88000 622 CYS B CA 1
ATOM 13621 C C . CYS B 2 644 ? 145.34800 88.73100 118.94800 1.000 173.62000 622 CYS B C 1
ATOM 13622 O O . CYS B 2 644 ? 145.84300 89.73600 118.44600 1.000 173.06000 622 CYS B O 1
ATOM 13630 N N . VAL B 2 645 ? 144.42200 88.02200 118.33000 1.000 171.08000 623 VAL B N 1
ATOM 13631 C CA . VAL B 2 645 ? 144.07800 88.30900 116.95000 1.000 169.81000 623 VAL B CA 1
ATOM 13632 C C . VAL B 2 645 ? 143.52000 89.71800 116.79000 1.000 169.03000 623 VAL B C 1
ATOM 13633 O O . VAL B 2 645 ? 143.81200 90.38600 115.80000 1.000 172.14000 623 VAL B O 1
ATOM 13646 N N . TYR B 2 646 ? 142.77000 90.19600 117.77900 1.000 166.77000 624 TYR B N 1
ATOM 13647 C CA . TYR B 2 646 ? 142.24300 91.55300 117.71700 1.000 166.14000 624 TYR B CA 1
ATOM 13648 C C . TYR B 2 646 ? 143.34500 92.58300 117.90300 1.000 166.96000 624 TYR B C 1
ATOM 13649 O O . TYR B 2 646 ? 143.26700 93.68700 117.36300 1.000 163.70000 624 TYR B O 1
ATOM 13667 N N . VAL B 2 647 ? 144.37800 92.21400 118.65000 1.000 168.01000 625 VAL B N 1
ATOM 13668 C CA . VAL B 2 647 ? 145.52500 93.08300 118.83400 1.000 165.47000 625 VAL B CA 1
ATOM 13669 C C . VAL B 2 647 ? 146.32200 93.15100 117.54000 1.000 171.97000 625 VAL B C 1
ATOM 13670 O O . VAL B 2 647 ? 146.79300 94.21800 117.14400 1.000 171.11000 625 VAL B O 1
ATOM 13683 N N . ASP B 2 648 ? 146.43900 92.01800 116.85600 1.000 166.79000 626 ASP B N 1
ATOM 13684 C CA . ASP B 2 648 ? 147.18800 91.98300 115.61200 1.000 170.05000 626 ASP B CA 1
ATOM 13685 C C . ASP B 2 648 ? 146.49600 92.80300 114.53700 1.000 170.23000 626 ASP B C 1
ATOM 13686 O O . ASP B 2 648 ? 147.15700 93.47400 113.74100 1.000 168.04000 626 ASP B O 1
ATOM 13695 N N . GLN B 2 649 ? 145.16600 92.78800 114.53000 1.000 171.58000 627 GLN B N 1
ATOM 13696 C CA . GLN B 2 649 ? 144.43600 93.54800 113.52800 1.000 172.59000 627 GLN B CA 1
ATOM 13697 C C . GLN B 2 649 ? 144.53500 95.05300 113.74700 1.000 171.03000 627 GLN B C 1
ATOM 13698 O O . GLN B 2 649 ? 144.72300 95.80600 112.78800 1.000 168.34000 627 GLN B O 1
ATOM 13712 N N . VAL B 2 650 ? 144.52100 95.49700 115.00100 1.000 162.11000 628 VAL B N 1
ATOM 13713 C CA . VAL B 2 650 ? 144.65800 96.92700 115.23800 1.000 154.74000 628 VAL B CA 1
ATOM 13714 C C . VAL B 2 650 ? 146.07200 97.39300 114.95100 1.000 154.91000 628 VAL B C 1
ATOM 13715 O O . VAL B 2 650 ? 146.27300 98.48700 114.42500 1.000 157.33000 628 VAL B O 1
ATOM 13728 N N . LYS B 2 651 ? 147.05400 96.55700 115.26100 1.000 159.72000 629 LYS B N 1
ATOM 13729 C CA . LYS B 2 651 ? 148.43400 96.91900 115.00200 1.000 163.27000 629 LYS B CA 1
ATOM 13730 C C . LYS B 2 651 ? 148.69900 97.00700 113.50500 1.000 165.62000 629 LYS B C 1
ATOM 13731 O O . LYS B 2 651 ? 149.40900 97.90400 113.04700 1.000 169.67000 629 LYS B O 1
ATOM 13750 N N . THR B 2 652 ? 148.07000 96.12300 112.73800 1.000 160.44000 630 THR B N 1
ATOM 13751 C CA . THR B 2 652 ? 148.21300 96.15200 111.29100 1.000 160.61000 630 THR B CA 1
ATOM 13752 C C . THR B 2 652 ? 147.58700 97.42200 110.73000 1.000 162.41000 630 THR B C 1
ATOM 13753 O O . THR B 2 652 ? 148.12300 98.04000 109.80700 1.000 163.81000 630 THR B O 1
ATOM 13764 N N . THR B 2 653 ? 146.46100 97.82600 111.31300 1.000 160.84000 631 THR B N 1
ATOM 13765 C CA . THR B 2 653 ? 145.78000 99.04200 110.89500 1.000 160.62000 631 THR B CA 1
ATOM 13766 C C . THR B 2 653 ? 146.66300 100.25400 111.14300 1.000 159.79000 631 THR B C 1
ATOM 13767 O O . THR B 2 653 ? 146.78800 101.12700 110.28300 1.000 162.61000 631 THR B O 1
ATOM 13778 N N . LEU B 2 654 ? 147.37200 100.25000 112.26200 1.000 159.34000 632 LEU B N 1
ATOM 13779 C CA . LEU B 2 654 ? 148.24500 101.36200 112.59100 1.000 155.23000 632 LEU B CA 1
ATOM 13780 C C . LEU B 2 654 ? 149.41500 101.44900 111.61800 1.000 158.19000 632 LEU B C 1
ATOM 13781 O O . LEU B 2 654 ? 149.79800 102.54400 111.20900 1.000 172.94000 632 LEU B O 1
ATOM 13797 N N . HIS B 2 655 ? 149.87100 100.30900 111.11300 1.000 162.81000 633 HIS B N 1
ATOM 13798 C CA . HIS B 2 655 ? 150.96900 100.32300 110.15200 1.000 164.05000 633 HIS B CA 1
ATOM 13799 C C . HIS B 2 655 ? 150.55000 101.00800 108.85700 1.000 164.20000 633 HIS B C 1
ATOM 13800 O O . HIS B 2 655 ? 151.36600 101.64100 108.18600 1.000 165.85000 633 HIS B O 1
ATOM 13814 N N . GLN B 2 656 ? 149.28400 100.85000 108.49100 1.000 162.65000 634 GLN B N 1
ATOM 13815 C CA . GLN B 2 656 ? 148.73000 101.50900 107.31100 1.000 164.32000 634 GLN B CA 1
ATOM 13816 C C . GLN B 2 656 ? 148.61900 103.01600 107.52200 1.000 163.02000 634 GLN B C 1
ATOM 13817 O O . GLN B 2 656 ? 148.93800 103.81000 106.63800 1.000 165.04000 634 GLN B O 1
ATOM 13831 N N . LEU B 2 657 ? 148.26000 103.39800 108.73900 1.000 163.38000 635 LEU B N 1
ATOM 13832 C CA . LEU B 2 657 ? 148.07200 104.79400 109.11600 1.000 161.58000 635 LEU B CA 1
ATOM 13833 C C . LEU B 2 657 ? 149.38600 105.55000 109.25500 1.000 165.82000 635 LEU B C 1
ATOM 13834 O O . LEU B 2 657 ? 149.44500 106.75900 109.04000 1.000 162.37000 635 LEU B O 1
ATOM 13850 N N . ASP B 2 658 ? 150.46700 104.82300 109.47900 1.000 175.50000 636 ASP B N 1
ATOM 13851 C CA . ASP B 2 658 ? 151.78000 105.44200 109.59000 1.000 174.42000 636 ASP B CA 1
ATOM 13852 C C . ASP B 2 658 ? 152.28400 105.94900 108.24700 1.000 170.73000 636 ASP B C 1
ATOM 13853 O O . ASP B 2 658 ? 153.27700 106.66700 108.18700 1.000 168.23000 636 ASP B O 1
ATOM 13862 N N . GLY B 2 659 ? 151.62200 105.56500 107.16100 1.000 168.90000 637 GLY B N 1
ATOM 13863 C CA . GLY B 2 659 ? 151.99800 106.08000 105.85200 1.000 167.83000 637 GLY B CA 1
ATOM 13864 C C . GLY B 2 659 ? 151.50700 107.50700 105.60300 1.000 162.72000 637 GLY B C 1
ATOM 13865 O O . GLY B 2 659 ? 151.91300 108.14000 104.62800 1.000 160.94000 637 GLY B O 1
ATOM 13869 N N . VAL B 2 660 ? 150.58900 107.99200 106.43600 1.000 162.20000 638 VAL B N 1
ATOM 13870 C CA . VAL B 2 660 ? 150.01100 109.31600 106.21800 1.000 161.48000 638 VAL B CA 1
ATOM 13871 C C . VAL B 2 660 ? 150.23600 110.27300 107.37900 1.000 157.95000 638 VAL B C 1
ATOM 13872 O O . VAL B 2 660 ? 149.63900 111.35000 107.42200 1.000 157.06000 638 VAL B O 1
ATOM 13885 N N . ASP B 2 661 ? 151.04300 109.87200 108.34800 1.000 162.34000 639 ASP B N 1
ATOM 13886 C CA . ASP B 2 661 ? 151.23700 110.69900 109.53000 1.000 161.39000 639 ASP B CA 1
ATOM 13887 C C . ASP B 2 661 ? 151.88800 112.02300 109.17900 1.000 158.07000 639 ASP B C 1
ATOM 13888 O O . ASP B 2 661 ? 151.51600 113.06700 109.71500 1.000 152.62000 639 ASP B O 1
ATOM 13897 N N . SER B 2 662 ? 152.79300 111.98700 108.21300 1.000 160.45000 640 SER B N 1
ATOM 13898 C CA . SER B 2 662 ? 153.46800 113.18800 107.76100 1.000 156.91000 640 SER B CA 1
ATOM 13899 C C . SER B 2 662 ? 152.51200 114.11900 107.04500 1.000 153.02000 640 SER B C 1
ATOM 13900 O O . SER B 2 662 ? 152.64800 115.33700 107.13000 1.000 152.43000 640 SER B O 1
ATOM 13908 N N . ARG B 2 663 ? 151.50900 113.55100 106.38700 1.000 151.93000 641 ARG B N 1
ATOM 13909 C CA . ARG B 2 663 ? 150.53000 114.35600 105.67700 1.000 151.78000 641 ARG B CA 1
ATOM 13910 C C . ARG B 2 663 ? 149.67600 115.10900 106.67600 1.000 146.22000 641 ARG B C 1
ATOM 13911 O O . ARG B 2 663 ? 149.33700 116.27800 106.47600 1.000 147.31000 641 ARG B O 1
ATOM 13932 N N . ILE B 2 664 ? 149.42000 114.46500 107.80300 1.000 146.22000 642 ILE B N 1
ATOM 13933 C CA . ILE B 2 664 ? 148.69800 115.11300 108.87400 1.000 143.02000 642 ILE B CA 1
ATOM 13934 C C . ILE B 2 664 ? 149.56500 116.18700 109.49700 1.000 143.69000 642 ILE B C 1
ATOM 13935 O O . ILE B 2 664 ? 149.10300 117.30300 109.72500 1.000 146.23000 642 ILE B O 1
ATOM 13951 N N . ASP B 2 665 ? 150.84400 115.88600 109.68300 1.000 146.42000 643 ASP B N 1
ATOM 13952 C CA . ASP B 2 665 ? 151.75000 116.85300 110.27700 1.000 148.71000 643 ASP B CA 1
ATOM 13953 C C . ASP B 2 665 ? 151.86700 118.09000 109.40700 1.000 148.94000 643 ASP B C 1
ATOM 13954 O O . ASP B 2 665 ? 151.97100 119.20300 109.92000 1.000 149.96000 643 ASP B O 1
ATOM 13963 N N . GLU B 2 666 ? 151.82600 117.90700 108.09300 1.000 151.15000 644 GLU B N 1
ATOM 13964 C CA . GLU B 2 666 ? 151.83600 119.04400 107.18900 1.000 152.63000 644 GLU B CA 1
ATOM 13965 C C . GLU B 2 666 ? 150.60100 119.89800 107.39000 1.000 150.61000 644 GLU B C 1
ATOM 13966 O O . GLU B 2 666 ? 150.68000 121.12400 107.38900 1.000 154.37000 644 GLU B O 1
ATOM 13978 N N . ARG B 2 667 ? 149.46100 119.25700 107.61600 1.000 146.36000 645 ARG B N 1
ATOM 13979 C CA . ARG B 2 667 ? 148.25900 120.01500 107.90600 1.000 143.17000 645 ARG B CA 1
ATOM 13980 C C . ARG B 2 667 ? 148.38500 120.76400 109.21300 1.000 143.90000 645 ARG B C 1
ATOM 13981 O O . ARG B 2 667 ? 147.87200 121.87400 109.34700 1.000 148.26000 645 ARG B O 1
ATOM 14002 N N . LEU B 2 668 ? 149.07700 120.17200 110.17400 1.000 146.37000 646 LEU B N 1
ATOM 14003 C CA . LEU B 2 668 ? 149.27800 120.83300 111.45400 1.000 151.98000 646 LEU B CA 1
ATOM 14004 C C . LEU B 2 668 ? 150.24800 122.00100 111.31500 1.000 157.83000 646 LEU B C 1
ATOM 14005 O O . LEU B 2 668 ? 150.12000 123.01800 111.99600 1.000 159.40000 646 LEU B O 1
ATOM 14021 N N . ALA B 2 669 ? 151.26100 121.82200 110.47400 1.000 155.18000 647 ALA B N 1
ATOM 14022 C CA . ALA B 2 669 ? 152.32300 122.80700 110.33000 1.000 160.60000 647 ALA B CA 1
ATOM 14023 C C . ALA B 2 669 ? 152.01000 123.93300 109.34200 1.000 166.52000 647 ALA B C 1
ATOM 14024 O O . ALA B 2 669 ? 152.50800 125.05000 109.49800 1.000 169.90000 647 ALA B O 1
ATOM 14031 N N . SER B 2 670 ? 151.14800 123.66900 108.36100 1.000 164.89000 648 SER B N 1
ATOM 14032 C CA . SER B 2 670 ? 150.96100 124.58900 107.23500 1.000 169.43000 648 SER B CA 1
ATOM 14033 C C . SER B 2 670 ? 150.00400 125.73700 107.51000 1.000 167.77000 648 SER B C 1
ATOM 14034 O O . SER B 2 670 ? 149.03300 125.93300 106.77800 1.000 169.96000 648 SER B O 1
ATOM 14042 N N . SER B 2 671 ? 150.34500 126.53300 108.51400 1.000 170.45000 649 SER B N 1
ATOM 14043 C CA . SER B 2 671 ? 149.59100 127.70900 108.92500 1.000 171.89000 649 SER B CA 1
ATOM 14044 C C . SER B 2 671 ? 148.22800 127.30500 109.46800 1.000 169.38000 649 SER B C 1
ATOM 14045 O O . SER B 2 671 ? 147.68200 126.28000 109.06900 1.000 165.31000 649 SER B O 1
ATOM 14053 N N . PRO B 2 672 ? 147.65400 128.10100 110.36700 1.000 173.76000 650 PRO B N 1
ATOM 14054 C CA . PRO B 2 672 ? 146.34000 127.90700 110.94000 1.000 176.97000 650 PRO B CA 1
ATOM 14055 C C . PRO B 2 672 ? 145.23000 128.07200 109.91400 1.000 170.85000 650 PRO B C 1
ATOM 14056 O O . PRO B 2 672 ? 145.31900 128.91100 109.02000 1.000 173.71000 650 PRO B O 1
ATOM 14067 N N . VAL B 2 673 ? 144.16600 127.29600 110.07900 1.000 170.49000 651 VAL B N 1
ATOM 14068 C CA . VAL B 2 673 ? 142.95800 127.44900 109.28700 1.000 168.94000 651 VAL B CA 1
ATOM 14069 C C . VAL B 2 673 ? 141.74100 127.52600 110.19900 1.000 170.13000 651 VAL B C 1
ATOM 14070 O O . VAL B 2 673 ? 141.52300 126.62200 111.00900 1.000 166.26000 651 VAL B O 1
ATOM 14083 N N . PRO B 2 674 ? 140.99800 128.62800 110.14500 1.000 172.55000 652 PRO B N 1
ATOM 14084 C CA . PRO B 2 674 ? 141.29400 129.91500 109.54100 1.000 177.03000 652 PRO B CA 1
ATOM 14085 C C . PRO B 2 674 ? 142.49700 130.51500 110.24700 1.000 177.73000 652 PRO B C 1
ATOM 14086 O O . PRO B 2 674 ? 142.78500 130.16100 111.38800 1.000 175.66000 652 PRO B O 1
ATOM 14097 N N . CYS B 2 675 ? 143.24100 131.35900 109.54800 1.000 179.26000 653 CYS B N 1
ATOM 14098 C CA . CYS B 2 675 ? 144.51200 131.82300 110.08100 1.000 178.95000 653 CYS B CA 1
ATOM 14099 C C . CYS B 2 675 ? 144.35200 132.74600 111.27400 1.000 177.20000 653 CYS B C 1
ATOM 14100 O O . CYS B 2 675 ? 143.29100 133.33100 111.48500 1.000 170.75000 653 CYS B O 1
ATOM 14108 N N . LEU B 2 676 ? 145.38000 132.76100 112.11900 1.000 176.72000 654 LEU B N 1
ATOM 14109 C CA . LEU B 2 676 ? 145.36700 133.50100 113.36900 1.000 175.16000 654 LEU B CA 1
ATOM 14110 C C . LEU B 2 676 ? 146.48200 134.53800 113.40200 1.000 176.11000 654 LEU B C 1
ATOM 14111 O O . LEU B 2 676 ? 147.55100 134.32500 112.82900 1.000 176.44000 654 LEU B O 1
ATOM 14127 N N . SER B 2 677 ? 146.24100 135.64600 114.09900 1.000 172.40000 655 SER B N 1
ATOM 14128 C CA . SER B 2 677 ? 147.25200 136.69600 114.24400 1.000 174.37000 655 SER B CA 1
ATOM 14129 C C . SER B 2 677 ? 147.79100 136.75800 115.67500 1.000 172.56000 655 SER B C 1
ATOM 14130 O O . SER B 2 677 ? 147.09900 136.36900 116.61500 1.000 168.55000 655 SER B O 1
ATOM 14138 N N . CYS B 2 678 ? 149.04900 137.20200 115.84000 1.000 169.55000 656 CYS B N 1
ATOM 14139 C CA . CYS B 2 678 ? 149.69400 137.27200 117.15700 1.000 162.51000 656 CYS B CA 1
ATOM 14140 C C . CYS B 2 678 ? 148.98100 138.27200 118.07100 1.000 166.05000 656 CYS B C 1
ATOM 14141 O O . CYS B 2 678 ? 148.94300 139.47200 117.79000 1.000 166.32000 656 CYS B O 1
ATOM 14149 N N . ASN B 2 819 ? 142.84800 139.97000 109.00200 1.000 172.90000 797 ASN B N 1
ATOM 14150 C CA . ASN B 2 819 ? 142.48800 138.83200 109.83900 1.000 169.80000 797 ASN B CA 1
ATOM 14151 C C . ASN B 2 819 ? 143.03000 139.03000 111.25700 1.000 169.85000 797 ASN B C 1
ATOM 14152 O O . ASN B 2 819 ? 144.23300 139.23600 111.44100 1.000 172.13000 797 ASN B O 1
ATOM 14163 N N . THR B 2 820 ? 142.11800 139.07100 112.24000 1.000 163.62000 798 THR B N 1
ATOM 14164 C CA . THR B 2 820 ? 142.45800 139.21400 113.65700 1.000 160.73000 798 THR B CA 1
ATOM 14165 C C . THR B 2 820 ? 141.81800 138.14500 114.53600 1.000 155.05000 798 THR B C 1
ATOM 14166 O O . THR B 2 820 ? 141.50300 138.39500 115.70000 1.000 153.29000 798 THR B O 1
ATOM 14177 N N . LEU B 2 821 ? 141.57000 136.97400 113.96900 1.000 155.37000 799 LEU B N 1
ATOM 14178 C CA . LEU B 2 821 ? 141.15100 135.83400 114.77600 1.000 148.12000 799 LEU B CA 1
ATOM 14179 C C . LEU B 2 821 ? 142.32000 135.33800 115.62000 1.000 152.15000 799 LEU B C 1
ATOM 14180 O O . LEU B 2 821 ? 143.45700 135.29900 115.15000 1.000 159.05000 799 LEU B O 1
ATOM 14196 N N . PHE B 2 822 ? 142.04700 134.96300 116.86600 1.000 146.62000 800 PHE B N 1
ATOM 14197 C CA . PHE B 2 822 ? 143.10500 134.50000 117.75300 1.000 147.85000 800 PHE B CA 1
ATOM 14198 C C . PHE B 2 822 ? 142.95500 133.04600 118.19400 1.000 147.54000 800 PHE B C 1
ATOM 14199 O O . PHE B 2 822 ? 143.95300 132.34600 118.36300 1.000 151.59000 800 PHE B O 1
ATOM 14216 N N . HIS B 2 823 ? 141.72300 132.59700 118.41900 1.000 142.62000 801 HIS B N 1
ATOM 14217 C CA . HIS B 2 823 ? 141.51300 131.21600 118.86300 1.000 139.44000 801 HIS B CA 1
ATOM 14218 C C . HIS B 2 823 ? 140.07700 130.75800 118.62900 1.000 136.00000 801 HIS B C 1
ATOM 14219 O O . HIS B 2 823 ? 139.18900 131.58700 118.44800 1.000 134.68000 801 HIS B O 1
ATOM 14233 N N . TYR B 2 824 ? 139.84200 129.45000 118.57800 1.000 132.92000 802 TYR B N 1
ATOM 14234 C CA . TYR B 2 824 ? 138.46400 128.96300 118.59300 1.000 126.43000 802 TYR B CA 1
ATOM 14235 C C . TYR B 2 824 ? 138.34500 127.52300 119.08200 1.000 125.45000 802 TYR B C 1
ATOM 14236 O O . TYR B 2 824 ? 139.29200 126.74700 118.98500 1.000 126.55000 802 TYR B O 1
ATOM 14254 N N . VAL B 2 825 ? 137.15900 127.16600 119.57000 1.000 121.90000 803 VAL B N 1
ATOM 14255 C CA . VAL B 2 825 ? 136.78400 125.78100 119.82100 1.000 118.23000 803 VAL B CA 1
ATOM 14256 C C . VAL B 2 825 ? 135.39200 125.50100 119.25900 1.000 117.99000 803 VAL B C 1
ATOM 14257 O O . VAL B 2 825 ? 134.41600 126.07500 119.73200 1.000 116.41000 803 VAL B O 1
ATOM 14270 N N . ALA B 2 826 ? 135.27000 124.59900 118.29900 1.000 118.01000 804 ALA B N 1
ATOM 14271 C CA . ALA B 2 826 ? 133.94100 124.31000 117.75500 1.000 116.34000 804 ALA B CA 1
ATOM 14272 C C . ALA B 2 826 ? 133.47300 122.91800 118.14300 1.000 118.36000 804 ALA B C 1
ATOM 14273 O O . ALA B 2 826 ? 134.19500 121.95200 117.94000 1.000 123.79000 804 ALA B O 1
ATOM 14280 N N . LEU B 2 827 ? 132.24900 122.80300 118.64800 1.000 119.07000 805 LEU B N 1
ATOM 14281 C CA . LEU B 2 827 ? 131.72900 121.52200 119.12800 1.000 121.36000 805 LEU B CA 1
ATOM 14282 C C . LEU B 2 827 ? 130.35000 121.17900 118.59200 1.000 126.95000 805 LEU B C 1
ATOM 14283 O O . LEU B 2 827 ? 129.38200 121.89500 118.82000 1.000 125.99000 805 LEU B O 1
ATOM 14299 N N . GLU B 2 828 ? 130.24000 120.02300 117.96200 1.000 129.50000 806 GLU B N 1
ATOM 14300 C CA . GLU B 2 828 ? 128.92800 119.45900 117.67100 1.000 131.03000 806 GLU B CA 1
ATOM 14301 C C . GLU B 2 828 ? 128.60100 118.47900 118.78300 1.000 127.53000 806 GLU B C 1
ATOM 14302 O O . GLU B 2 828 ? 129.29700 117.48400 118.93200 1.000 126.76000 806 GLU B O 1
ATOM 14314 N N . THR B 2 829 ? 127.56800 118.72200 119.57300 1.000 126.51000 807 THR B N 1
ATOM 14315 C CA . THR B 2 829 ? 127.38900 117.87200 120.74900 1.000 125.07000 807 THR B CA 1
ATOM 14316 C C . THR B 2 829 ? 126.87700 116.50000 120.35000 1.000 123.34000 807 THR B C 1
ATOM 14317 O O . THR B 2 829 ? 126.89300 115.56100 121.14400 1.000 125.48000 807 THR B O 1
ATOM 14328 N N . VAL B 2 830 ? 126.37400 116.40200 119.12900 1.000 125.81000 808 VAL B N 1
ATOM 14329 C CA . VAL B 2 830 ? 125.84000 115.15600 118.60300 1.000 125.36000 808 VAL B CA 1
ATOM 14330 C C . VAL B 2 830 ? 126.94500 114.20600 118.15400 1.000 125.46000 808 VAL B C 1
ATOM 14331 O O . VAL B 2 830 ? 126.69500 113.02300 117.91900 1.000 129.73000 808 VAL B O 1
ATOM 14344 N N . GLN B 2 831 ? 128.15000 114.72800 117.97900 1.000 125.87000 809 GLN B N 1
ATOM 14345 C CA . GLN B 2 831 ? 129.28800 113.90200 117.59500 1.000 128.82000 809 GLN B CA 1
ATOM 14346 C C . GLN B 2 831 ? 130.46600 114.22300 118.50100 1.000 132.14000 809 GLN B C 1
ATOM 14347 O O . GLN B 2 831 ? 130.59700 115.34200 118.98700 1.000 129.73000 809 GLN B O 1
ATOM 14361 N N . GLY B 2 832 ? 131.37100 113.27700 118.69600 1.000 133.99000 810 GLY B N 1
ATOM 14362 C CA . GLY B 2 832 ? 132.51000 113.54600 119.57000 1.000 132.62000 810 GLY B CA 1
ATOM 14363 C C . GLY B 2 832 ? 133.58100 114.38400 118.88200 1.000 132.60000 810 GLY B C 1
ATOM 14364 O O . GLY B 2 832 ? 134.66900 113.89500 118.59300 1.000 132.43000 810 GLY B O 1
ATOM 14368 N N . ILE B 2 833 ? 133.24000 115.63200 118.56600 1.000 128.51000 811 ILE B N 1
ATOM 14369 C CA . ILE B 2 833 ? 134.16200 116.52700 117.88100 1.000 128.61000 811 ILE B CA 1
ATOM 14370 C C . ILE B 2 833 ? 134.35200 117.88600 118.53600 1.000 127.67000 811 ILE B C 1
ATOM 14371 O O . ILE B 2 833 ? 133.41400 118.68300 118.60400 1.000 124.23000 811 ILE B O 1
ATOM 14387 N N . PHE B 2 834 ? 135.61900 118.25200 118.72700 1.000 126.63000 812 PHE B N 1
ATOM 14388 C CA . PHE B 2 834 ? 135.98100 119.65300 118.90600 1.000 125.91000 812 PHE B CA 1
ATOM 14389 C C . PHE B 2 834 ? 136.87000 120.02900 117.73400 1.000 125.59000 812 PHE B C 1
ATOM 14390 O O . PHE B 2 834 ? 137.78800 119.28300 117.39700 1.000 122.72000 812 PHE B O 1
ATOM 14407 N N . ILE B 2 835 ? 136.74500 121.24700 117.24600 1.000 125.70000 813 ILE B N 1
ATOM 14408 C CA . ILE B 2 835 ? 137.75500 121.76500 116.33800 1.000 124.39000 813 ILE B CA 1
ATOM 14409 C C . ILE B 2 835 ? 138.51700 122.86200 117.04800 1.000 128.20000 813 ILE B C 1
ATOM 14410 O O . ILE B 2 835 ? 137.91700 123.79000 117.58300 1.000 123.96000 813 ILE B O 1
ATOM 14426 N N . THR B 2 836 ? 139.83200 122.74300 117.07700 1.000 134.05000 814 THR B N 1
ATOM 14427 C CA . THR B 2 836 ? 140.67800 123.68700 117.79300 1.000 133.71000 814 THR B CA 1
ATOM 14428 C C . THR B 2 836 ? 141.93200 124.00100 117.00400 1.000 133.22000 814 THR B C 1
ATOM 14429 O O . THR B 2 836 ? 142.31500 123.22900 116.12700 1.000 133.69000 814 THR B O 1
ATOM 14440 N N . PRO B 2 837 ? 142.54000 125.15900 117.24200 1.000 130.86000 815 PRO B N 1
ATOM 14441 C CA . PRO B 2 837 ? 143.88000 125.48400 116.85000 1.000 131.75000 815 PRO B CA 1
ATOM 14442 C C . PRO B 2 837 ? 144.78900 124.44400 117.46000 1.000 132.83000 815 PRO B C 1
ATOM 14443 O O . PRO B 2 837 ? 144.57100 124.01700 118.59700 1.000 137.15000 815 PRO B O 1
ATOM 14454 N N . THR B 2 838 ? 145.75500 124.00600 116.67700 1.000 141.66000 816 THR B N 1
ATOM 14455 C CA . THR B 2 838 ? 146.71300 122.98500 117.05600 1.000 149.17000 816 THR B CA 1
ATOM 14456 C C . THR B 2 838 ? 147.73700 123.57000 118.01400 1.000 153.40000 816 THR B C 1
ATOM 14457 O O . THR B 2 838 ? 148.04200 124.76000 117.94700 1.000 155.07000 816 THR B O 1
ATOM 14468 N N . LEU B 2 839 ? 148.38800 122.71200 118.78600 1.000 157.03000 817 LEU B N 1
ATOM 14469 C CA . LEU B 2 839 ? 149.50000 123.15200 119.61700 1.000 161.84000 817 LEU B CA 1
ATOM 14470 C C . LEU B 2 839 ? 150.58100 123.82000 118.77900 1.000 163.23000 817 LEU B C 1
ATOM 14471 O O . LEU B 2 839 ? 151.15200 124.83400 119.17900 1.000 166.09000 817 LEU B O 1
ATOM 14487 N N . GLU B 2 840 ? 150.85200 123.25800 117.61200 1.000 161.52000 818 GLU B N 1
ATOM 14488 C CA . GLU B 2 840 ? 151.84700 123.81100 116.71200 1.000 159.71000 818 GLU B CA 1
ATOM 14489 C C . GLU B 2 840 ? 151.42400 125.18500 116.21500 1.000 159.71000 818 GLU B C 1
ATOM 14490 O O . GLU B 2 840 ? 152.25700 126.06800 116.01800 1.000 163.47000 818 GLU B O 1
ATOM 14502 N N . GLU B 2 841 ? 150.12600 125.34900 115.98700 1.000 156.98000 819 GLU B N 1
ATOM 14503 C CA . GLU B 2 841 ? 149.58800 126.58100 115.43600 1.000 159.26000 819 GLU B CA 1
ATOM 14504 C C . GLU B 2 841 ? 149.55700 127.71100 116.45300 1.000 163.44000 819 GLU B C 1
ATOM 14505 O O . GLU B 2 841 ? 149.71500 128.87700 116.09200 1.000 167.65000 819 GLU B O 1
ATOM 14517 N N . VAL B 2 842 ? 149.37100 127.38100 117.72700 1.000 163.49000 820 VAL B N 1
ATOM 14518 C CA . VAL B 2 842 ? 149.44600 128.41200 118.75600 1.000 163.72000 820 VAL B CA 1
ATOM 14519 C C . VAL B 2 842 ? 150.89500 128.72700 119.10700 1.000 165.63000 820 VAL B C 1
ATOM 14520 O O . VAL B 2 842 ? 151.26000 129.88700 119.25100 1.000 167.46000 820 VAL B O 1
ATOM 14533 N N . ALA B 2 843 ? 151.75700 127.71500 119.08500 1.000 165.23000 821 ALA B N 1
ATOM 14534 C CA . ALA B 2 843 ? 153.18100 127.93700 119.29800 1.000 166.58000 821 ALA B CA 1
ATOM 14535 C C . ALA B 2 843 ? 153.75300 128.82500 118.19600 1.000 169.15000 821 ALA B C 1
ATOM 14536 O O . ALA B 2 843 ? 154.57800 129.70000 118.44400 1.000 170.19000 821 ALA B O 1
ATOM 14543 N N . GLN B 2 844 ? 153.20500 128.67900 117.00200 1.000 169.40000 822 GLN B N 1
ATOM 14544 C CA . GLN B 2 844 ? 153.56700 129.47300 115.83600 1.000 171.41000 822 GLN B CA 1
ATOM 14545 C C . GLN B 2 844 ? 153.09500 130.91900 115.98900 1.000 173.20000 822 GLN B C 1
ATOM 14546 O O . GLN B 2 844 ? 153.49500 131.80300 115.23100 1.000 172.38000 822 GLN B O 1
ATOM 14560 N N . LEU B 2 845 ? 152.16000 131.11400 116.90800 1.000 170.91000 823 LEU B N 1
ATOM 14561 C CA . LEU B 2 845 ? 151.49100 132.37400 117.17300 1.000 166.74000 823 LEU B CA 1
ATOM 14562 C C . LEU B 2 845 ? 152.06200 133.02500 118.43100 1.000 168.76000 823 LEU B C 1
ATOM 14563 O O . LEU B 2 845 ? 151.48600 133.97300 118.96700 1.000 167.23000 823 LEU B O 1
ATOM 14579 N N . SER B 2 846 ? 153.13800 132.43700 118.95500 1.000 172.95000 824 SER B N 1
ATOM 14580 C CA . SER B 2 846 ? 153.65600 132.75800 120.27800 1.000 174.71000 824 SER B CA 1
ATOM 14581 C C . SER B 2 846 ? 154.21400 134.16000 120.41500 1.000 174.65000 824 SER B C 1
ATOM 14582 O O . SER B 2 846 ? 154.58000 134.81600 119.43900 1.000 173.13000 824 SER B O 1
ATOM 14590 N N . GLY B 2 847 ? 154.25100 134.60800 121.66200 1.000 174.20000 825 GLY B N 1
ATOM 14591 C CA . GLY B 2 847 ? 154.79500 135.89400 122.06400 1.000 176.45000 825 GLY B CA 1
ATOM 14592 C C . GLY B 2 847 ? 154.66800 135.99500 123.57600 1.000 178.84000 825 GLY B C 1
ATOM 14593 O O . GLY B 2 847 ? 154.21700 135.05100 124.22100 1.000 174.73000 825 GLY B O 1
ATOM 14597 N N . SER B 2 848 ? 155.10700 137.10400 124.15900 1.000 181.87000 826 SER B N 1
ATOM 14598 C CA . SER B 2 848 ? 155.01500 137.25100 125.60900 1.000 183.04000 826 SER B CA 1
ATOM 14599 C C . SER B 2 848 ? 153.57600 137.46900 126.06200 1.000 177.57000 826 SER B C 1
ATOM 14600 O O . SER B 2 848 ? 153.19500 137.08900 127.16800 1.000 175.84000 826 SER B O 1
ATOM 14608 N N . ILE B 2 849 ? 152.76700 138.02300 125.17000 1.000 176.97000 827 ILE B N 1
ATOM 14609 C CA . ILE B 2 849 ? 151.36400 138.29400 125.44400 1.000 171.72000 827 ILE B CA 1
ATOM 14610 C C . ILE B 2 849 ? 150.52100 137.04500 125.23700 1.000 170.03000 827 ILE B C 1
ATOM 14611 O O . ILE B 2 849 ? 149.56400 136.78600 125.96700 1.000 169.15000 827 ILE B O 1
ATOM 14627 N N . HIS B 2 850 ? 150.89900 136.27000 124.23200 1.000 169.80000 828 HIS B N 1
ATOM 14628 C CA . HIS B 2 850 ? 150.10600 135.15400 123.74900 1.000 167.61000 828 HIS B CA 1
ATOM 14629 C C . HIS B 2 850 ? 149.68300 134.10400 124.78900 1.000 163.88000 828 HIS B C 1
ATOM 14630 O O . HIS B 2 850 ? 148.49000 133.82200 124.88600 1.000 162.74000 828 HIS B O 1
ATOM 14644 N N . PRO B 2 851 ? 150.57900 133.51400 125.59300 1.000 163.83000 829 PRO B N 1
ATOM 14645 C CA . PRO B 2 851 ? 150.23000 132.46100 126.52500 1.000 160.85000 829 PRO B CA 1
ATOM 14646 C C . PRO B 2 851 ? 149.27400 132.93500 127.61200 1.000 158.02000 829 PRO B C 1
ATOM 14647 O O . PRO B 2 851 ? 148.48800 132.14400 128.13400 1.000 158.46000 829 PRO B O 1
ATOM 14658 N N . GLN B 2 852 ? 149.29000 134.23200 127.91000 1.000 160.55000 830 GLN B N 1
ATOM 14659 C CA . GLN B 2 852 ? 148.36700 134.76700 128.89900 1.000 162.44000 830 GLN B CA 1
ATOM 14660 C C . GLN B 2 852 ? 146.98900 134.89200 128.30500 1.000 161.53000 830 GLN B C 1
ATOM 14661 O O . GLN B 2 852 ? 145.97900 134.62800 128.96300 1.000 158.82000 830 GLN B O 1
ATOM 14675 N N . LEU B 2 853 ? 146.96100 135.22600 127.03000 1.000 157.90000 831 LEU B N 1
ATOM 14676 C CA . LEU B 2 853 ? 145.71500 135.39000 126.32300 1.000 156.98000 831 LEU B CA 1
ATOM 14677 C C . LEU B 2 853 ? 145.01300 134.05100 126.17600 1.000 157.77000 831 LEU B C 1
ATOM 14678 O O . LEU B 2 853 ? 143.79700 133.95600 126.36200 1.000 154.84000 831 LEU B O 1
ATOM 14694 N N . ILE B 2 854 ? 145.79100 132.99600 125.96700 1.000 154.58000 832 ILE B N 1
ATOM 14695 C CA . ILE B 2 854 ? 145.20900 131.67200 125.80900 1.000 147.46000 832 ILE B CA 1
ATOM 14696 C C . ILE B 2 854 ? 144.59100 131.17500 127.10100 1.000 146.32000 832 ILE B C 1
ATOM 14697 O O . ILE B 2 854 ? 143.49000 130.62500 127.09500 1.000 144.20000 832 ILE B O 1
ATOM 14713 N N . LYS B 2 855 ? 145.27300 131.40900 128.21200 1.000 148.91000 833 LYS B N 1
ATOM 14714 C CA . LYS B 2 855 ? 144.73200 131.00000 129.49500 1.000 147.60000 833 LYS B CA 1
ATOM 14715 C C . LYS B 2 855 ? 143.44000 131.73500 129.79600 1.000 142.44000 833 LYS B C 1
ATOM 14716 O O . LYS B 2 855 ? 142.46200 131.12600 130.23800 1.000 141.27000 833 LYS B O 1
ATOM 14735 N N . ASN B 2 856 ? 143.39400 133.01200 129.44000 1.000 142.50000 834 ASN B N 1
ATOM 14736 C CA . ASN B 2 856 ? 142.20400 133.80500 129.67100 1.000 135.68000 834 ASN B CA 1
ATOM 14737 C C . ASN B 2 856 ? 141.04700 133.30600 128.83000 1.000 133.34000 834 ASN B C 1
ATOM 14738 O O . ASN B 2 856 ? 139.90800 133.25300 129.29300 1.000 134.91000 834 ASN B O 1
ATOM 14749 N N . PHE B 2 857 ? 141.35000 132.86700 127.61700 1.000 139.05000 835 PHE B N 1
ATOM 14750 C CA . PHE B 2 857 ? 140.32700 132.35300 126.72200 1.000 140.44000 835 PHE B CA 1
ATOM 14751 C C . PHE B 2 857 ? 139.64300 131.11700 127.26500 1.000 142.25000 835 PHE B C 1
ATOM 14752 O O . PHE B 2 857 ? 138.41600 131.06100 127.35300 1.000 141.46000 835 PHE B O 1
ATOM 14769 N N . HIS B 2 858 ? 140.43400 130.14900 127.70500 1.000 136.68000 836 HIS B N 1
ATOM 14770 C CA . HIS B 2 858 ? 139.86000 128.89700 128.16700 1.000 131.70000 836 HIS B CA 1
ATOM 14771 C C . HIS B 2 858 ? 139.09200 129.08200 129.45800 1.000 129.88000 836 HIS B C 1
ATOM 14772 O O . HIS B 2 858 ? 138.02500 128.49800 129.65100 1.000 130.49000 836 HIS B O 1
ATOM 14786 N N . GLN B 2 859 ? 139.61600 129.92300 130.32800 1.000 134.34000 837 GLN B N 1
ATOM 14787 C CA . GLN B 2 859 ? 138.97000 130.16500 131.59800 1.000 135.67000 837 GLN B CA 1
ATOM 14788 C C . GLN B 2 859 ? 137.64700 130.89200 131.42300 1.000 134.92000 837 GLN B C 1
ATOM 14789 O O . GLN B 2 859 ? 136.65200 130.55300 132.06700 1.000 137.24000 837 GLN B O 1
ATOM 14803 N N . CYS B 2 860 ? 137.60000 131.82000 130.47800 1.000 134.87000 838 CYS B N 1
ATOM 14804 C CA . CYS B 2 860 ? 136.36300 132.51900 130.21200 1.000 132.25000 838 CYS B CA 1
ATOM 14805 C C . CYS B 2 860 ? 135.34600 131.59900 129.57100 1.000 132.67000 838 CYS B C 1
ATOM 14806 O O . CYS B 2 860 ? 134.15400 131.67400 129.87600 1.000 135.28000 838 CYS B O 1
ATOM 14814 N N . CYS B 2 861 ? 135.82400 130.67200 128.75400 1.000 135.54000 839 CYS B N 1
ATOM 14815 C CA . CYS B 2 861 ? 134.93600 129.73000 128.10300 1.000 134.06000 839 CYS B CA 1
ATOM 14816 C C . CYS B 2 861 ? 134.30900 128.76000 129.08400 1.000 134.01000 839 CYS B C 1
ATOM 14817 O O . CYS B 2 861 ? 133.18500 128.30900 128.87500 1.000 138.71000 839 CYS B O 1
ATOM 14825 N N . LEU B 2 862 ? 135.00400 128.46500 130.17700 1.000 135.76000 840 LEU B N 1
ATOM 14826 C CA . LEU B 2 862 ? 134.40200 127.63400 131.20800 1.000 134.40000 840 LEU B CA 1
ATOM 14827 C C . LEU B 2 862 ? 133.26600 128.38000 131.88500 1.000 133.09000 840 LEU B C 1
ATOM 14828 O O . LEU B 2 862 ? 132.22100 127.80300 132.18900 1.000 136.06000 840 LEU B O 1
ATOM 14844 N N . SER B 2 863 ? 133.46900 129.67900 132.10100 1.000 132.76000 841 SER B N 1
ATOM 14845 C CA . SER B 2 863 ? 132.44500 130.50900 132.72000 1.000 134.61000 841 SER B CA 1
ATOM 14846 C C . SER B 2 863 ? 131.24200 130.61900 131.80100 1.000 136.86000 841 SER B C 1
ATOM 14847 O O . SER B 2 863 ? 130.10000 130.70900 132.25700 1.000 139.92000 841 SER B O 1
ATOM 14855 N N . ILE B 2 864 ? 131.49700 130.55000 130.50100 1.000 136.54000 842 ILE B N 1
ATOM 14856 C CA . ILE B 2 864 ? 130.43800 130.53200 129.50700 1.000 136.82000 842 ILE B CA 1
ATOM 14857 C C . ILE B 2 864 ? 129.72500 129.19100 129.49800 1.000 141.10000 842 ILE B C 1
ATOM 14858 O O . ILE B 2 864 ? 128.49700 129.12700 129.41300 1.000 148.42000 842 ILE B O 1
ATOM 14874 N N . ARG B 2 865 ? 130.49600 128.11300 129.57900 1.000 139.40000 843 ARG B N 1
ATOM 14875 C CA . ARG B 2 865 ? 129.93600 126.77900 129.55400 1.000 140.90000 843 ARG B CA 1
ATOM 14876 C C . ARG B 2 865 ? 128.96300 126.54000 130.67800 1.000 149.11000 843 ARG B C 1
ATOM 14877 O O . ARG B 2 865 ? 127.94200 125.89600 130.49000 1.000 158.24000 843 ARG B O 1
ATOM 14898 N N . ALA B 2 866 ? 129.25900 127.08700 131.84900 1.000 150.02000 844 ALA B N 1
ATOM 14899 C CA . ALA B 2 866 ? 128.36900 126.90600 132.98500 1.000 152.98000 844 ALA B CA 1
ATOM 14900 C C . ALA B 2 866 ? 126.98500 127.48300 132.70900 1.000 160.90000 844 ALA B C 1
ATOM 14901 O O . ALA B 2 866 ? 125.97100 126.91400 133.11500 1.000 170.79000 844 ALA B O 1
ATOM 14908 N N . VAL B 2 867 ? 126.94400 128.58700 131.96900 1.000 155.03000 845 VAL B N 1
ATOM 14909 C CA . VAL B 2 867 ? 125.68100 129.22500 131.63200 1.000 155.57000 845 VAL B CA 1
ATOM 14910 C C . VAL B 2 867 ? 124.92900 128.41800 130.58500 1.000 169.59000 845 VAL B C 1
ATOM 14911 O O . VAL B 2 867 ? 123.71400 128.22100 130.68600 1.000 180.92000 845 VAL B O 1
ATOM 14924 N N . PHE B 2 868 ? 125.66000 127.91600 129.59700 1.000 167.19000 846 PHE B N 1
ATOM 14925 C CA . PHE B 2 868 ? 125.06100 127.08500 128.56500 1.000 173.64000 846 PHE B CA 1
ATOM 14926 C C . PHE B 2 868 ? 124.59400 125.75400 129.13000 1.000 191.95000 846 PHE B C 1
ATOM 14927 O O . PHE B 2 868 ? 123.57200 125.22600 128.69900 1.000 204.85000 846 PHE B O 1
ATOM 14944 N N . GLN B 2 869 ? 125.33000 125.20900 130.09000 1.000 185.49000 847 GLN B N 1
ATOM 14945 C CA . GLN B 2 869 ? 124.97600 123.91800 130.65100 1.000 189.85000 847 GLN B CA 1
ATOM 14946 C C . GLN B 2 869 ? 123.68600 123.98300 131.44600 1.000 207.93000 847 GLN B C 1
ATOM 14947 O O . GLN B 2 869 ? 122.86900 123.06800 131.37000 1.000 220.16000 847 GLN B O 1
ATOM 14961 N N . GLN B 2 870 ? 123.44700 125.09300 132.13900 1.000 203.41000 848 GLN B N 1
ATOM 14962 C CA . GLN B 2 870 ? 122.16600 125.25300 132.81100 1.000 214.79000 848 GLN B CA 1
ATOM 14963 C C . GLN B 2 870 ? 121.03500 125.23400 131.79600 1.000 230.19000 848 GLN B C 1
ATOM 14964 O O . GLN B 2 870 ? 120.02600 124.55400 131.98500 1.000 242.63000 848 GLN B O 1
ATOM 14978 N N . THR B 2 871 ? 121.26100 125.89600 130.66800 1.000 222.17000 849 THR B N 1
ATOM 14979 C CA . THR B 2 871 ? 120.27400 125.93600 129.60100 1.000 229.30000 849 THR B CA 1
ATOM 14980 C C . THR B 2 871 ? 120.06300 124.57100 128.96800 1.000 242.67000 849 THR B C 1
ATOM 14981 O O . THR B 2 871 ? 118.93000 124.17400 128.70100 1.000 265.17000 849 THR B O 1
ATOM 14992 N N . LEU B 2 872 ? 121.14900 123.83200 128.77900 1.000 235.71000 850 LEU B N 1
ATOM 14993 C CA . LEU B 2 872 ? 121.06700 122.51800 128.16500 1.000 244.95000 850 LEU B CA 1
ATOM 14994 C C . LEU B 2 872 ? 120.28600 121.55000 129.02500 1.000 262.35000 850 LEU B C 1
ATOM 14995 O O . LEU B 2 872 ? 119.52500 120.73400 128.50900 1.000 288.50000 850 LEU B O 1
ATOM 15011 N N . VAL B 2 873 ? 120.44000 121.66000 130.33500 1.000 263.74000 851 VAL B N 1
ATOM 15012 C CA . VAL B 2 873 ? 119.68300 120.81200 131.23400 1.000 276.30000 851 VAL B CA 1
ATOM 15013 C C . VAL B 2 873 ? 118.20300 121.15200 131.20300 1.000 297.94000 851 VAL B C 1
ATOM 15014 O O . VAL B 2 873 ? 117.36400 120.25500 131.16800 1.000 315.12000 851 VAL B O 1
ATOM 15027 N N . GLU B 2 874 ? 117.87100 122.44300 131.20500 1.000 284.76000 852 GLU B N 1
ATOM 15028 C CA . GLU B 2 874 ? 116.46600 122.82400 131.18400 1.000 296.07000 852 GLU B CA 1
ATOM 15029 C C . GLU B 2 874 ? 115.79700 122.35200 129.90400 1.000 317.64000 852 GLU B C 1
ATOM 15030 O O . GLU B 2 874 ? 114.69500 121.79700 129.93400 1.000 334.42000 852 GLU B O 1
ATOM 15042 N N . GLU B 2 875 ? 116.50800 122.49000 128.79200 1.000 308.78000 853 GLU B N 1
ATOM 15043 C CA . GLU B 2 875 ? 115.97800 122.07600 127.50700 1.000 329.40000 853 GLU B CA 1
ATOM 15044 C C . GLU B 2 875 ? 115.92000 120.56400 127.38700 1.000 339.40000 853 GLU B C 1
ATOM 15045 O O . GLU B 2 875 ? 114.97600 120.01800 126.81600 1.000 351.69000 853 GLU B O 1
ATOM 15057 N N . LYS B 2 876 ? 116.90100 119.88000 127.96900 1.000 324.88000 854 LYS B N 1
ATOM 15058 C CA . LYS B 2 876 ? 116.88700 118.43100 127.95900 1.000 337.67000 854 LYS B CA 1
ATOM 15059 C C . LYS B 2 876 ? 115.72300 117.89400 128.77000 1.000 371.20000 854 LYS B C 1
ATOM 15060 O O . LYS B 2 876 ? 115.04900 116.96500 128.33500 1.000 365.75000 854 LYS B O 1
ATOM 15079 N N . LYS B 2 877 ? 115.41200 118.53900 129.89400 1.000 342.75000 855 LYS B N 1
ATOM 15080 C CA . LYS B 2 877 ? 114.29000 118.07900 130.69700 1.000 356.20000 855 LYS B CA 1
ATOM 15081 C C . LYS B 2 877 ? 112.99400 118.18500 129.91900 1.000 398.97000 855 LYS B C 1
ATOM 15082 O O . LYS B 2 877 ? 112.17900 117.26200 129.94300 1.000 395.41000 855 LYS B O 1
ATOM 15101 N N . LYS B 2 878 ? 112.83800 119.26300 129.15700 1.000 379.21000 856 LYS B N 1
ATOM 15102 C CA . LYS B 2 878 ? 111.64600 119.41100 128.33900 1.000 381.80000 856 LYS B CA 1
ATOM 15103 C C . LYS B 2 878 ? 111.62500 118.37500 127.22000 1.000 394.84000 856 LYS B C 1
ATOM 15104 O O . LYS B 2 878 ? 110.57200 117.81600 126.90100 1.000 403.65000 856 LYS B O 1
ATOM 15123 N N . GLY B 2 879 ? 112.79900 118.08500 126.65900 1.000 389.85000 857 GLY B N 1
ATOM 15124 C CA . GLY B 2 879 ? 112.91700 117.08400 125.60800 1.000 388.41000 857 GLY B CA 1
ATOM 15125 C C . GLY B 2 879 ? 112.62400 115.68400 126.13200 1.000 428.88000 857 GLY B C 1
ATOM 15126 O O . GLY B 2 879 ? 112.08700 114.84200 125.40900 1.000 416.63000 857 GLY B O 1
ATOM 15130 N N . LEU B 2 880 ? 112.94400 115.44600 127.40000 1.000 383.10000 858 LEU B N 1
ATOM 15131 C CA . LEU B 2 880 ? 112.67600 114.15700 128.01900 1.000 414.51000 858 LEU B CA 1
ATOM 15132 C C . LEU B 2 880 ? 111.20000 114.01800 128.36200 1.000 426.79000 858 LEU B C 1
ATOM 15133 O O . LEU B 2 880 ? 110.60100 112.97000 128.12800 1.000 432.42000 858 LEU B O 1
ATOM 15149 N N . ASN B 2 881 ? 110.57500 115.13400 128.73300 1.000 380.19000 859 ASN B N 1
ATOM 15150 C CA . ASN B 2 881 ? 109.15800 115.13100 129.07800 1.000 410.85000 859 ASN B CA 1
ATOM 15151 C C . ASN B 2 881 ? 108.32200 114.90700 127.82900 1.000 426.73000 859 ASN B C 1
ATOM 15152 O O . ASN B 2 881 ? 107.25100 114.30200 127.88100 1.000 427.82000 859 ASN B O 1
ATOM 15163 N N . SER B 2 882 ? 108.87700 115.30200 126.69000 1.000 449.33000 860 SER B N 1
ATOM 15164 C CA . SER B 2 882 ? 108.23200 115.12100 125.39300 1.000 422.88000 860 SER B CA 1
ATOM 15165 C C . SER B 2 882 ? 108.53900 113.76500 124.72700 1.000 430.22000 860 SER B C 1
ATOM 15166 O O . SER B 2 882 ? 108.01300 113.48100 123.64800 1.000 435.57000 860 SER B O 1
ATOM 15174 N N . GLY B 2 883 ? 109.43700 112.96100 125.32600 1.000 429.99000 861 GLY B N 1
ATOM 15175 C CA . GLY B 2 883 ? 109.87600 111.68600 124.77000 1.000 431.45000 861 GLY B CA 1
ATOM 15176 C C . GLY B 2 883 ? 110.91900 111.89100 123.67700 1.000 429.14000 861 GLY B C 1
ATOM 15177 O O . GLY B 2 883 ? 111.49000 110.92600 123.16600 1.000 426.44000 861 GLY B O 1
ATOM 15181 N N . VAL B 2 898 ? 121.46300 131.68400 127.41000 1.000 152.18000 876 VAL B N 1
ATOM 15182 C CA . VAL B 2 898 ? 120.72200 130.64900 126.70000 1.000 152.43000 876 VAL B CA 1
ATOM 15183 C C . VAL B 2 898 ? 121.28300 130.41900 125.29100 1.000 148.64000 876 VAL B C 1
ATOM 15184 O O . VAL B 2 898 ? 121.63200 129.28500 124.95900 1.000 150.57000 876 VAL B O 1
ATOM 15197 N N . LYS B 2 899 ? 121.32200 131.46500 124.44500 1.000 142.43000 877 LYS B N 1
ATOM 15198 C CA . LYS B 2 899 ? 121.71100 131.30100 123.04000 1.000 137.90000 877 LYS B CA 1
ATOM 15199 C C . LYS B 2 899 ? 123.12200 131.78900 122.72800 1.000 133.09000 877 LYS B C 1
ATOM 15200 O O . LYS B 2 899 ? 123.85600 131.11400 122.01700 1.000 133.15000 877 LYS B O 1
ATOM 15219 N N . GLU B 2 900 ? 123.53000 132.92200 123.28100 1.000 134.26000 878 GLU B N 1
ATOM 15220 C CA . GLU B 2 900 ? 124.88400 133.41500 123.01200 1.000 132.03000 878 GLU B CA 1
ATOM 15221 C C . GLU B 2 900 ? 125.49200 134.07900 124.23500 1.000 131.24000 878 GLU B C 1
ATOM 15222 O O . GLU B 2 900 ? 124.77300 134.56900 125.10100 1.000 131.58000 878 GLU B O 1
ATOM 15234 N N . HIS B 2 901 ? 126.80900 133.99500 124.35900 1.000 129.28000 879 HIS B N 1
ATOM 15235 C CA . HIS B 2 901 ? 127.52500 134.63500 125.45600 1.000 127.79000 879 HIS B CA 1
ATOM 15236 C C . HIS B 2 901 ? 128.90500 135.08400 124.99700 1.000 124.68000 879 HIS B C 1
ATOM 15237 O O . HIS B 2 901 ? 129.61800 134.31200 124.36200 1.000 126.71000 879 HIS B O 1
ATOM 15251 N N . GLY B 2 902 ? 129.33000 136.28500 125.36400 1.000 125.58000 880 GLY B N 1
ATOM 15252 C CA . GLY B 2 902 ? 130.72500 136.63200 125.11300 1.000 128.57000 880 GLY B CA 1
ATOM 15253 C C . GLY B 2 902 ? 131.24600 137.74100 126.01000 1.000 130.43000 880 GLY B C 1
ATOM 15254 O O . GLY B 2 902 ? 130.48100 138.45800 126.64500 1.000 128.40000 880 GLY B O 1
ATOM 15258 N N . VAL B 2 903 ? 132.56600 137.87300 126.05100 1.000 130.45000 881 VAL B N 1
ATOM 15259 C CA . VAL B 2 903 ? 133.24400 138.88100 126.85200 1.000 133.54000 881 VAL B CA 1
ATOM 15260 C C . VAL B 2 903 ? 134.41100 139.52500 126.11800 1.000 138.49000 881 VAL B C 1
ATOM 15261 O O . VAL B 2 903 ? 135.04700 138.89200 125.28300 1.000 138.18000 881 VAL B O 1
ATOM 15274 N N . LEU B 2 904 ? 134.73200 140.76200 126.46200 1.000 135.45000 882 LEU B N 1
ATOM 15275 C CA . LEU B 2 904 ? 135.91500 141.41500 125.91900 1.000 136.90000 882 LEU B CA 1
ATOM 15276 C C . LEU B 2 904 ? 136.92200 141.71100 127.00700 1.000 139.46000 882 LEU B C 1
ATOM 15277 O O . LEU B 2 904 ? 136.54700 142.19400 128.07000 1.000 137.87000 882 LEU B O 1
ATOM 15293 N N . PHE B 2 905 ? 138.19800 141.44600 126.74300 1.000 140.94000 883 PHE B N 1
ATOM 15294 C CA . PHE B 2 905 ? 139.25600 141.88600 127.64300 1.000 149.01000 883 PHE B CA 1
ATOM 15295 C C . PHE B 2 905 ? 140.33900 142.66700 126.92500 1.000 158.88000 883 PHE B C 1
ATOM 15296 O O . PHE B 2 905 ? 141.12200 142.08800 126.17500 1.000 160.79000 883 PHE B O 1
ATOM 15313 N N . GLU B 2 906 ? 140.45800 143.95600 127.20200 1.000 158.48000 884 GLU B N 1
ATOM 15314 C CA . GLU B 2 906 ? 141.57900 144.68600 126.63700 1.000 165.41000 884 GLU B CA 1
ATOM 15315 C C . GLU B 2 906 ? 142.84200 144.21100 127.33500 1.000 169.13000 884 GLU B C 1
ATOM 15316 O O . GLU B 2 906 ? 142.87700 144.09600 128.56000 1.000 169.41000 884 GLU B O 1
ATOM 15328 N N . CYS B 2 907 ? 143.87100 143.92100 126.55700 1.000 176.57000 885 CYS B N 1
ATOM 15329 C CA . CYS B 2 907 ? 145.10500 143.37900 127.10300 1.000 185.47000 885 CYS B CA 1
ATOM 15330 C C . CYS B 2 907 ? 146.32000 144.04000 126.46300 1.000 201.31000 885 CYS B C 1
ATOM 15331 O O . CYS B 2 907 ? 146.27300 144.44700 125.30200 1.000 200.42000 885 CYS B O 1
ATOM 15339 N N . SER B 2 908 ? 147.40400 144.17500 127.21600 1.000 213.44000 886 SER B N 1
ATOM 15340 C CA . SER B 2 908 ? 148.59400 144.80900 126.66300 1.000 221.21000 886 SER B CA 1
ATOM 15341 C C . SER B 2 908 ? 149.87800 144.28200 127.33600 1.000 225.05000 886 SER B C 1
ATOM 15342 O O . SER B 2 908 ? 149.85300 144.02500 128.54100 1.000 224.21000 886 SER B O 1
ATOM 15350 N N . PRO B 2 909 ? 151.01100 144.09800 126.59200 1.000 227.39000 887 PRO B N 1
ATOM 15351 C CA . PRO B 2 909 ? 152.33100 143.73700 127.10600 1.000 230.58000 887 PRO B CA 1
ATOM 15352 C C . PRO B 2 909 ? 152.81800 144.73200 128.15700 1.000 234.86000 887 PRO B C 1
ATOM 15353 O O . PRO B 2 909 ? 153.95400 144.64900 128.62600 1.000 236.42000 887 PRO B O 1
ATOM 15364 N N . ALA B 2 918 ? 155.32300 151.74200 126.79800 1.000 262.75000 896 ALA B N 1
ATOM 15365 C CA . ALA B 2 918 ? 154.17500 152.08800 125.96700 1.000 263.20000 896 ALA B CA 1
ATOM 15366 C C . ALA B 2 918 ? 153.85500 150.94800 124.97000 1.000 258.21000 896 ALA B C 1
ATOM 15367 O O . ALA B 2 918 ? 154.06700 151.11000 123.76400 1.000 256.96000 896 ALA B O 1
ATOM 15374 N N . PRO B 2 919 ? 153.37500 149.76900 125.45300 1.000 257.30000 897 PRO B N 1
ATOM 15375 C CA . PRO B 2 919 ? 153.01900 148.59600 124.66400 1.000 253.39000 897 PRO B CA 1
ATOM 15376 C C . PRO B 2 919 ? 151.74500 148.83800 123.84700 1.000 246.92000 897 PRO B C 1
ATOM 15377 O O . PRO B 2 919 ? 150.94300 149.69900 124.20600 1.000 244.94000 897 PRO B O 1
ATOM 15388 N N . PRO B 2 920 ? 151.54300 148.08000 122.76200 1.000 243.52000 898 PRO B N 1
ATOM 15389 C CA . PRO B 2 920 ? 150.32000 147.99200 121.98800 1.000 234.03000 898 PRO B CA 1
ATOM 15390 C C . PRO B 2 920 ? 149.18400 147.44700 122.82900 1.000 228.32000 898 PRO B C 1
ATOM 15391 O O . PRO B 2 920 ? 149.36700 146.49100 123.57900 1.000 225.86000 898 PRO B O 1
ATOM 15402 N N . VAL B 2 921 ? 147.99200 147.98400 122.63500 1.000 221.86000 899 VAL B N 1
ATOM 15403 C CA . VAL B 2 921 ? 146.82800 147.47900 123.34300 1.000 211.98000 899 VAL B CA 1
ATOM 15404 C C . VAL B 2 921 ? 145.92400 146.75300 122.37400 1.000 198.68000 899 VAL B C 1
ATOM 15405 O O . VAL B 2 921 ? 145.57000 147.28900 121.32300 1.000 193.28000 899 VAL B O 1
ATOM 15418 N N . MET B 2 922 ? 145.59300 145.51700 122.69500 1.000 187.68000 900 MET B N 1
ATOM 15419 C CA . MET B 2 922 ? 144.75900 144.73500 121.80800 1.000 174.08000 900 MET B CA 1
ATOM 15420 C C . MET B 2 922 ? 143.45200 144.34100 122.45800 1.000 168.42000 900 MET B C 1
ATOM 15421 O O . MET B 2 922 ? 143.41200 143.92900 123.61700 1.000 170.52000 900 MET B O 1
ATOM 15435 N N . ALA B 2 923 ? 142.38900 144.42700 121.68000 1.000 164.19000 901 ALA B N 1
ATOM 15436 C CA . ALA B 2 923 ? 141.10400 143.88700 122.07300 1.000 160.64000 901 ALA B CA 1
ATOM 15437 C C . ALA B 2 923 ? 141.15700 142.37400 122.04900 1.000 151.95000 901 ALA B C 1
ATOM 15438 O O . ALA B 2 923 ? 141.79700 141.78000 121.18200 1.000 155.79000 901 ALA B O 1
ATOM 15445 N N . TYR B 2 924 ? 140.46100 141.75100 122.97800 1.000 147.45000 902 TYR B N 1
ATOM 15446 C CA . TYR B 2 924 ? 140.45200 140.30500 123.05000 1.000 142.91000 902 TYR B CA 1
ATOM 15447 C C . TYR B 2 924 ? 139.06100 139.76100 123.35000 1.000 141.75000 902 TYR B C 1
ATOM 15448 O O . TYR B 2 924 ? 138.71900 139.52400 124.51000 1.000 146.23000 902 TYR B O 1
ATOM 15466 N N . TRP B 2 925 ? 138.22800 139.63100 122.32300 1.000 140.95000 903 TRP B N 1
ATOM 15467 C CA . TRP B 2 925 ? 136.91400 139.02600 122.50900 1.000 138.26000 903 TRP B CA 1
ATOM 15468 C C . TRP B 2 925 ? 136.99300 137.53400 122.69200 1.000 134.74000 903 TRP B C 1
ATOM 15469 O O . TRP B 2 925 ? 137.61400 136.85100 121.89200 1.000 132.74000 903 TRP B O 1
ATOM 15490 N N . VAL B 2 926 ? 136.25100 137.02400 123.66100 1.000 130.07000 904 VAL B N 1
ATOM 15491 C CA . VAL B 2 926 ? 135.97700 135.60400 123.76200 1.000 126.15000 904 VAL B CA 1
ATOM 15492 C C . VAL B 2 926 ? 134.47600 135.41300 123.66900 1.000 123.69000 904 VAL B C 1
ATOM 15493 O O . VAL B 2 926 ? 133.72800 135.93300 124.49100 1.000 124.45000 904 VAL B O 1
ATOM 15506 N N . VAL B 2 927 ? 134.02700 134.69600 122.66200 1.000 120.45000 905 VAL B N 1
ATOM 15507 C CA . VAL B 2 927 ? 132.59800 134.56900 122.43000 1.000 120.25000 905 VAL B CA 1
ATOM 15508 C C . VAL B 2 927 ? 132.21300 133.14200 122.13400 1.000 116.11000 905 VAL B C 1
ATOM 15509 O O . VAL B 2 927 ? 132.94100 132.43600 121.45100 1.000 115.42000 905 VAL B O 1
ATOM 15522 N N . GLY B 2 928 ? 131.03500 132.73300 122.56100 1.000 119.84000 906 GLY B N 1
ATOM 15523 C CA . GLY B 2 928 ? 130.52700 131.47200 122.07600 1.000 117.09000 906 GLY B CA 1
ATOM 15524 C C . GLY B 2 928 ? 129.02000 131.48200 121.92400 1.000 123.35000 906 GLY B C 1
ATOM 15525 O O . GLY B 2 928 ? 128.32500 132.32200 122.49400 1.000 126.61000 906 GLY B O 1
ATOM 15529 N N . ARG B 2 929 ? 128.52100 130.53900 121.14100 1.000 119.75000 907 ARG B N 1
ATOM 15530 C CA . ARG B 2 929 ? 127.10000 130.45700 120.85400 1.000 122.79000 907 ARG B CA 1
ATOM 15531 C C . ARG B 2 929 ? 126.58800 129.03600 120.91700 1.000 126.81000 907 ARG B C 1
ATOM 15532 O O . ARG B 2 929 ? 127.26900 128.09700 120.50700 1.000 126.31000 907 ARG B O 1
ATOM 15553 N N . LEU B 2 930 ? 125.38300 128.88300 121.43400 1.000 135.85000 908 LEU B N 1
ATOM 15554 C CA . LEU B 2 930 ? 124.72100 127.59700 121.50000 1.000 137.72000 908 LEU B CA 1
ATOM 15555 C C . LEU B 2 930 ? 123.54500 127.52900 120.54500 1.000 140.32000 908 LEU B C 1
ATOM 15556 O O . LEU B 2 930 ? 122.63100 128.35100 120.60000 1.000 141.93000 908 LEU B O 1
ATOM 15572 N N . PHE B 2 931 ? 123.54500 126.50400 119.71100 1.000 144.32000 909 PHE B N 1
ATOM 15573 C CA . PHE B 2 931 ? 122.44500 126.23900 118.80400 1.000 148.91000 909 PHE B CA 1
ATOM 15574 C C . PHE B 2 931 ? 121.73100 124.99200 119.28200 1.000 150.90000 909 PHE B C 1
ATOM 15575 O O . PHE B 2 931 ? 122.35900 124.11500 119.87500 1.000 148.67000 909 PHE B O 1
ATOM 15592 N N . LEU B 2 932 ? 120.42700 124.91000 119.04900 1.000 156.44000 910 LEU B N 1
ATOM 15593 C CA . LEU B 2 932 ? 119.66600 123.80700 119.61800 1.000 158.09000 910 LEU B CA 1
ATOM 15594 C C . LEU B 2 932 ? 118.83300 122.98600 118.64100 1.000 160.20000 910 LEU B C 1
ATOM 15595 O O . LEU B 2 932 ? 118.72000 121.77100 118.80000 1.000 158.12000 910 LEU B O 1
ATOM 15611 N N . HIS B 2 933 ? 118.14100 123.64200 117.71400 1.000 164.80000 911 HIS B N 1
ATOM 15612 C CA . HIS B 2 933 ? 117.03900 122.93500 117.07100 1.000 167.61000 911 HIS B CA 1
ATOM 15613 C C . HIS B 2 933 ? 117.41400 121.88000 116.01800 1.000 166.54000 911 HIS B C 1
ATOM 15614 O O . HIS B 2 933 ? 117.08800 120.71200 116.22500 1.000 165.87000 911 HIS B O 1
ATOM 15628 N N . PRO B 2 934 ? 118.08000 122.20900 114.89300 1.000 167.15000 912 PRO B N 1
ATOM 15629 C CA . PRO B 2 934 ? 118.52200 121.21800 113.92900 1.000 164.51000 912 PRO B CA 1
ATOM 15630 C C . PRO B 2 934 ? 119.60500 120.33000 114.51500 1.000 157.08000 912 PRO B C 1
ATOM 15631 O O . PRO B 2 934 ? 119.66000 119.13400 114.23400 1.000 157.02000 912 PRO B O 1
ATOM 15642 N N . LYS B 2 935 ? 120.38800 120.90400 115.41900 1.000 155.51000 913 LYS B N 1
ATOM 15643 C CA . LYS B 2 935 ? 121.38000 120.18400 116.19900 1.000 152.72000 913 LYS B CA 1
ATOM 15644 C C . LYS B 2 935 ? 121.65400 120.96800 117.47000 1.000 154.49000 913 LYS B C 1
ATOM 15645 O O . LYS B 2 935 ? 121.64200 122.19700 117.43300 1.000 156.03000 913 LYS B O 1
ATOM 15664 N N . PRO B 2 936 ? 121.96800 120.30700 118.58000 1.000 150.11000 914 PRO B N 1
ATOM 15665 C CA . PRO B 2 936 ? 122.68100 120.87100 119.69900 1.000 148.01000 914 PRO B CA 1
ATOM 15666 C C . PRO B 2 936 ? 124.16400 121.00500 119.36100 1.000 142.69000 914 PRO B C 1
ATOM 15667 O O . PRO B 2 936 ? 124.84300 120.00200 119.12400 1.000 136.64000 914 PRO B O 1
ATOM 15678 N N . GLN B 2 937 ? 124.61400 122.23300 119.15700 1.000 141.02000 915 GLN B N 1
ATOM 15679 C CA . GLN B 2 937 ? 126.02000 122.48500 118.85300 1.000 133.54000 915 GLN B CA 1
ATOM 15680 C C . GLN B 2 937 ? 126.50200 123.78100 119.49600 1.000 133.98000 915 GLN B C 1
ATOM 15681 O O . GLN B 2 937 ? 125.73500 124.72900 119.64700 1.000 133.57000 915 GLN B O 1
ATOM 15695 N N . GLU B 2 938 ? 127.77100 123.82100 119.87400 1.000 128.78000 916 GLU B N 1
ATOM 15696 C CA . GLU B 2 938 ? 128.35000 124.98400 120.52900 1.000 125.09000 916 GLU B CA 1
ATOM 15697 C C . GLU B 2 938 ? 129.56000 125.49700 119.78000 1.000 120.24000 916 GLU B C 1
ATOM 15698 O O . GLU B 2 938 ? 130.39400 124.72300 119.32400 1.000 119.98000 916 GLU B O 1
ATOM 15710 N N . LEU B 2 939 ? 129.68300 126.80700 119.69700 1.000 118.71000 917 LEU B N 1
ATOM 15711 C CA . LEU B 2 939 ? 130.87100 127.41500 119.13000 1.000 119.17000 917 LEU B CA 1
ATOM 15712 C C . LEU B 2 939 ? 131.56400 128.32200 120.12200 1.000 119.44000 917 LEU B C 1
ATOM 15713 O O . LEU B 2 939 ? 130.90100 129.10600 120.79000 1.000 119.41000 917 LEU B O 1
ATOM 15729 N N . TYR B 2 940 ? 132.89400 128.29800 120.14000 1.000 118.77000 918 TYR B N 1
ATOM 15730 C CA . TYR B 2 940 ? 133.66500 129.31700 120.84000 1.000 117.71000 918 TYR B CA 1
ATOM 15731 C C . TYR B 2 940 ? 134.71700 129.92600 119.91800 1.000 118.86000 918 TYR B C 1
ATOM 15732 O O . TYR B 2 940 ? 135.38700 129.21600 119.17500 1.000 119.33000 918 TYR B O 1
ATOM 15750 N N . VAL B 2 941 ? 134.85600 131.23900 119.97100 1.000 119.23000 919 VAL B N 1
ATOM 15751 C CA . VAL B 2 941 ? 135.82200 131.96800 119.16800 1.000 124.73000 919 VAL B CA 1
ATOM 15752 C C . VAL B 2 941 ? 136.52300 133.05800 119.95100 1.000 127.41000 919 VAL B C 1
ATOM 15753 O O . VAL B 2 941 ? 135.98700 133.58200 120.92400 1.000 126.58000 919 VAL B O 1
ATOM 15766 N N . CYS B 2 942 ? 137.68700 133.46300 119.47300 1.000 132.56000 920 CYS B N 1
ATOM 15767 C CA . CYS B 2 942 ? 138.36300 134.60900 120.03900 1.000 132.35000 920 CYS B CA 1
ATOM 15768 C C . CYS B 2 942 ? 138.94200 135.49600 118.95500 1.000 136.38000 920 CYS B C 1
ATOM 15769 O O . CYS B 2 942 ? 139.56800 134.99700 118.02300 1.000 140.73000 920 CYS B O 1
ATOM 15777 N N . PHE B 2 943 ? 138.74700 136.80500 119.08600 1.000 136.74000 921 PHE B N 1
ATOM 15778 C CA . PHE B 2 943 ? 139.16100 137.74400 118.04600 1.000 135.44000 921 PHE B CA 1
ATOM 15779 C C . PHE B 2 943 ? 139.37100 139.16500 118.56300 1.000 138.49000 921 PHE B C 1
ATOM 15780 O O . PHE B 2 943 ? 138.87500 139.53800 119.62300 1.000 144.59000 921 PHE B O 1
ATOM 15797 N N . HIS B 2 944 ? 140.05800 139.97500 117.77300 1.000 142.43000 922 HIS B N 1
ATOM 15798 C CA . HIS B 2 944 ? 140.19000 141.40700 118.03300 1.000 147.77000 922 HIS B CA 1
ATOM 15799 C C . HIS B 2 944 ? 138.90400 142.14500 117.65700 1.000 150.23000 922 HIS B C 1
ATOM 15800 O O . HIS B 2 944 ? 138.28600 141.84300 116.64200 1.000 150.64000 922 HIS B O 1
ATOM 15814 N N . ASP B 2 945 ? 138.59000 143.21100 118.38400 1.000 150.49000 923 ASP B N 1
ATOM 15815 C CA . ASP B 2 945 ? 137.40600 144.03800 118.13700 1.000 151.40000 923 ASP B CA 1
ATOM 15816 C C . ASP B 2 945 ? 137.51000 144.83400 116.84400 1.000 158.76000 923 ASP B C 1
ATOM 15817 O O . ASP B 2 945 ? 136.51900 145.37200 116.35300 1.000 157.02000 923 ASP B O 1
ATOM 15826 N N . SER B 2 946 ? 138.69700 144.84800 116.25900 1.000 164.26000 924 SER B N 1
ATOM 15827 C CA . SER B 2 946 ? 138.91500 145.47500 114.96700 1.000 168.75000 924 SER B CA 1
ATOM 15828 C C . SER B 2 946 ? 138.07000 144.81400 113.88200 1.000 172.02000 924 SER B C 1
ATOM 15829 O O . SER B 2 946 ? 137.74100 145.44600 112.87800 1.000 175.73000 924 SER B O 1
ATOM 15837 N N . VAL B 2 947 ? 137.72800 143.54100 114.06300 1.000 168.58000 925 VAL B N 1
ATOM 15838 C CA . VAL B 2 947 ? 136.83200 142.89100 113.11800 1.000 169.64000 925 VAL B CA 1
ATOM 15839 C C . VAL B 2 947 ? 135.43700 142.70200 113.70800 1.000 171.37000 925 VAL B C 1
ATOM 15840 O O . VAL B 2 947 ? 135.24700 142.01500 114.71100 1.000 167.45000 925 VAL B O 1
ATOM 15853 N N . THR B 2 948 ? 134.44500 143.25900 113.03300 1.000 172.89000 926 THR B N 1
ATOM 15854 C CA . THR B 2 948 ? 133.06800 143.18300 113.49900 1.000 169.45000 926 THR B CA 1
ATOM 15855 C C . THR B 2 948 ? 132.41400 141.89100 113.01900 1.000 172.19000 926 THR B C 1
ATOM 15856 O O . THR B 2 948 ? 131.72600 141.86600 111.99900 1.000 171.30000 926 THR B O 1
ATOM 15867 N N . GLU B 2 949 ? 132.70100 140.80800 113.73200 1.000 170.60000 927 GLU B N 1
ATOM 15868 C CA . GLU B 2 949 ? 132.29400 139.46000 113.34100 1.000 164.81000 927 GLU B CA 1
ATOM 15869 C C . GLU B 2 949 ? 130.84000 139.14500 113.68600 1.000 161.71000 927 GLU B C 1
ATOM 15870 O O . GLU B 2 949 ? 130.30600 139.64500 114.67800 1.000 159.35000 927 GLU B O 1
ATOM 15882 N N . ILE B 2 950 ? 130.22400 138.27000 112.88800 1.000 156.33000 928 ILE B N 1
ATOM 15883 C CA . ILE B 2 950 ? 128.89600 137.73600 113.17500 1.000 152.60000 928 ILE B CA 1
ATOM 15884 C C . ILE B 2 950 ? 128.99200 136.24500 113.49900 1.000 145.73000 928 ILE B C 1
ATOM 15885 O O . ILE B 2 950 ? 129.51900 135.46300 112.70700 1.000 140.64000 928 ILE B O 1
ATOM 15901 N N . ALA B 2 951 ? 128.42600 135.83700 114.63200 1.000 146.26000 929 ALA B N 1
ATOM 15902 C CA . ALA B 2 951 ? 128.54200 134.44700 115.06900 1.000 142.82000 929 ALA B CA 1
ATOM 15903 C C . ALA B 2 951 ? 127.88100 133.47300 114.11000 1.000 135.82000 929 ALA B C 1
ATOM 15904 O O . ALA B 2 951 ? 128.33900 132.34500 113.95900 1.000 131.51000 929 ALA B O 1
ATOM 15911 N N . ILE B 2 952 ? 126.81200 133.90800 113.45800 1.000 135.96000 930 ILE B N 1
ATOM 15912 C CA . ILE B 2 952 ? 126.14500 133.06400 112.48200 1.000 130.62000 930 ILE B CA 1
ATOM 15913 C C . ILE B 2 952 ? 127.03300 132.83300 111.28200 1.000 128.63000 930 ILE B C 1
ATOM 15914 O O . ILE B 2 952 ? 127.06700 131.73200 110.73300 1.000 128.49000 930 ILE B O 1
ATOM 15930 N N . GLU B 2 953 ? 127.73500 133.87200 110.85000 1.000 129.22000 931 GLU B N 1
ATOM 15931 C CA . GLU B 2 953 ? 128.60400 133.74400 109.69800 1.000 130.98000 931 GLU B CA 1
ATOM 15932 C C . GLU B 2 953 ? 129.71100 132.75400 109.98700 1.000 128.28000 931 GLU B C 1
ATOM 15933 O O . GLU B 2 953 ? 130.03900 131.91200 109.15000 1.000 125.74000 931 GLU B O 1
ATOM 15945 N N . ILE B 2 954 ? 130.25700 132.82300 111.19100 1.000 127.28000 932 ILE B N 1
ATOM 15946 C CA . ILE B 2 954 ? 131.36100 131.95100 111.53100 1.000 124.90000 932 ILE B CA 1
ATOM 15947 C C . ILE B 2 954 ? 130.89000 130.54300 111.80000 1.000 122.09000 932 ILE B C 1
ATOM 15948 O O . ILE B 2 954 ? 131.53200 129.58200 111.38300 1.000 121.84000 932 ILE B O 1
ATOM 15964 N N . ALA B 2 955 ? 129.78500 130.41400 112.52100 1.000 124.01000 933 ALA B N 1
ATOM 15965 C CA . ALA B 2 955 ? 129.25400 129.10000 112.81000 1.000 123.94000 933 ALA B CA 1
ATOM 15966 C C . ALA B 2 955 ? 128.87600 128.39900 111.53200 1.000 119.49000 933 ALA B C 1
ATOM 15967 O O . ALA B 2 955 ? 129.11500 127.20400 111.38000 1.000 119.62000 933 ALA B O 1
ATOM 15974 N N . PHE B 2 956 ? 128.34500 129.14800 110.57700 1.000 120.32000 934 PHE B N 1
ATOM 15975 C CA . PHE B 2 956 ? 128.02600 128.55200 109.30500 1.000 118.44000 934 PHE B CA 1
ATOM 15976 C C . PHE B 2 956 ? 129.29100 128.11300 108.61300 1.000 118.46000 934 PHE B C 1
ATOM 15977 O O . PHE B 2 956 ? 129.41500 126.97000 108.19300 1.000 124.27000 934 PHE B O 1
ATOM 15994 N N . LYS B 2 957 ? 130.29300 128.97000 108.59800 1.000 117.65000 935 LYS B N 1
ATOM 15995 C CA . LYS B 2 957 ? 131.50400 128.61200 107.89500 1.000 120.38000 935 LYS B CA 1
ATOM 15996 C C . LYS B 2 957 ? 132.19900 127.39600 108.48900 1.000 121.44000 935 LYS B C 1
ATOM 15997 O O . LYS B 2 957 ? 132.69700 126.55000 107.74400 1.000 127.34000 935 LYS B O 1
ATOM 16016 N N . LEU B 2 958 ? 132.21700 127.29400 109.81800 1.000 119.63000 936 LEU B N 1
ATOM 16017 C CA . LEU B 2 958 ? 132.87600 126.17400 110.48200 1.000 124.11000 936 LEU B CA 1
ATOM 16018 C C . LEU B 2 958 ? 132.07500 124.88200 110.45400 1.000 123.62000 936 LEU B C 1
ATOM 16019 O O . LEU B 2 958 ? 132.64100 123.80200 110.29200 1.000 125.22000 936 LEU B O 1
ATOM 16035 N N . PHE B 2 959 ? 130.76600 124.97900 110.65000 1.000 122.48000 937 PHE B N 1
ATOM 16036 C CA . PHE B 2 959 ? 129.93900 123.78500 110.69100 1.000 122.24000 937 PHE B CA 1
ATOM 16037 C C . PHE B 2 959 ? 129.50700 123.32600 109.31100 1.000 126.19000 937 PHE B C 1
ATOM 16038 O O . PHE B 2 959 ? 129.22600 122.14400 109.10400 1.000 127.69000 937 PHE B O 1
AT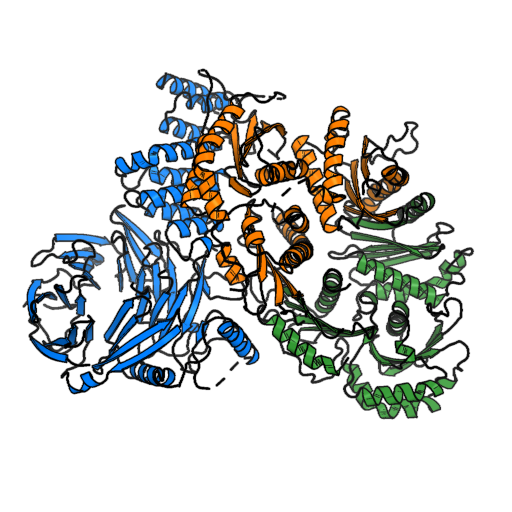OM 16055 N N . PHE B 2 960 ? 129.44100 124.24300 108.35500 1.000 125.38000 938 PHE B N 1
ATOM 16056 C CA . PHE B 2 960 ? 128.98400 123.85100 107.03900 1.000 125.03000 938 PHE B CA 1
ATOM 16057 C C . PHE B 2 960 ? 129.98400 122.92200 106.39600 1.000 124.07000 938 PHE B C 1
ATOM 16058 O O . PHE B 2 960 ? 131.17300 123.22600 106.31500 1.000 123.62000 938 PHE B O 1
ATOM 16075 N N . GLY B 2 961 ? 129.48700 121.79500 105.91300 1.000 127.51000 939 GLY B N 1
ATOM 16076 C CA . GLY B 2 961 ? 130.30500 120.83000 105.19900 1.000 130.44000 939 GLY B CA 1
ATOM 16077 C C . GLY B 2 961 ? 131.08000 119.93700 106.16500 1.000 129.75000 939 GLY B C 1
ATOM 16078 O O . GLY B 2 961 ? 131.88400 119.10500 105.74200 1.000 128.66000 939 GLY B O 1
ATOM 16082 N N . LEU B 2 962 ? 130.85600 120.12400 107.46300 1.000 125.37000 940 LEU B N 1
ATOM 16083 C CA . LEU B 2 962 ? 131.56200 119.35500 108.47600 1.000 125.42000 940 LEU B CA 1
ATOM 16084 C C . LEU B 2 962 ? 131.02600 117.94300 108.57900 1.000 128.96000 940 LEU B C 1
ATOM 16085 O O . LEU B 2 962 ? 129.81500 117.73400 108.64400 1.000 125.88000 940 LEU B O 1
ATOM 16101 N N . THR B 2 963 ? 131.92900 116.97400 108.66800 1.000 132.80000 941 THR B N 1
ATOM 16102 C CA . THR B 2 963 ? 131.52300 115.60800 108.94400 1.000 136.89000 941 THR B CA 1
ATOM 16103 C C . THR B 2 963 ? 132.63300 114.82200 109.65200 1.000 137.47000 941 THR B C 1
ATOM 16104 O O . THR B 2 963 ? 133.82200 115.03600 109.38300 1.000 138.03000 941 THR B O 1
ATOM 16115 N N . LEU B 2 964 ? 132.22600 113.88700 110.52300 1.000 141.52000 942 LEU B N 1
ATOM 16116 C CA . LEU B 2 964 ? 133.11400 112.95900 111.23600 1.000 146.60000 942 LEU B CA 1
ATOM 16117 C C . LEU B 2 964 ? 133.52300 111.79400 110.33200 1.000 150.80000 942 LEU B C 1
ATOM 16118 O O . LEU B 2 964 ? 134.71600 111.52700 110.17000 1.000 147.25000 942 LEU B O 1
ATOM 16135 N N . GLY C 3 8 ? 109.05800 128.31700 142.28500 1.000 199.49000 8 GLY C N 1
ATOM 16136 C CA . GLY C 3 8 ? 109.93400 127.83900 143.34200 1.000 200.90000 8 GLY C CA 1
ATOM 16137 C C . GLY C 3 8 ? 109.57800 128.47600 144.68600 1.000 204.41000 8 GLY C C 1
ATOM 16138 O O . GLY C 3 8 ? 108.82300 129.45600 144.73900 1.000 213.26000 8 GLY C O 1
ATOM 16142 N N . THR C 3 9 ? 110.16300 127.92600 145.76100 1.000 198.65000 9 THR C N 1
ATOM 16143 C CA . THR C 3 9 ? 109.95900 128.38500 147.13400 1.000 198.90000 9 THR C CA 1
ATOM 16144 C C . THR C 3 9 ? 111.29000 128.58500 147.83200 1.000 190.26000 9 THR C C 1
ATOM 16145 O O . THR C 3 9 ? 112.31200 128.03700 147.41800 1.000 189.06000 9 THR C O 1
ATOM 16156 N N . VAL C 3 10 ? 111.27100 129.38700 148.88600 1.000 190.18000 10 VAL C N 1
ATOM 16157 C CA . VAL C 3 10 ? 112.45600 129.62800 149.68900 1.000 183.56000 10 VAL C CA 1
ATOM 16158 C C . VAL C 3 10 ? 112.15700 129.49900 151.17300 1.000 185.87000 10 VAL C C 1
ATOM 16159 O O . VAL C 3 10 ? 111.10700 129.92900 151.64300 1.000 189.60000 10 VAL C O 1
ATOM 16172 N N . HIS C 3 11 ? 113.09800 128.93000 151.91000 1.000 179.50000 11 HIS C N 1
ATOM 16173 C CA . HIS C 3 11 ? 113.02400 128.85900 153.35800 1.000 178.14000 11 HIS C CA 1
ATOM 16174 C C . HIS C 3 11 ? 114.28900 129.40800 153.98800 1.000 171.43000 11 HIS C C 1
ATOM 16175 O O . HIS C 3 11 ? 115.39300 129.13000 153.53000 1.000 168.95000 11 HIS C O 1
ATOM 16189 N N . LEU C 3 12 ? 114.13500 130.13700 155.07600 1.000 173.95000 12 LEU C N 1
ATOM 16190 C CA . LEU C 3 12 ? 115.28300 130.58200 155.84200 1.000 169.82000 12 LEU C CA 1
ATOM 16191 C C . LEU C 3 12 ? 115.11200 130.21400 157.29500 1.000 175.53000 12 LEU C C 1
ATOM 16192 O O . LEU C 3 12 ? 114.08400 130.49600 157.90600 1.000 178.66000 12 LEU C O 1
ATOM 16208 N N . LEU C 3 13 ? 116.13100 129.60600 157.86000 1.000 171.80000 13 LEU C N 1
ATOM 16209 C CA . LEU C 3 13 ? 116.07200 129.20000 159.24000 1.000 173.71000 13 LEU C CA 1
ATOM 16210 C C . LEU C 3 13 ? 117.22000 129.79600 160.02500 1.000 173.77000 13 LEU C C 1
ATOM 16211 O O . LEU C 3 13 ? 118.34200 129.89600 159.53100 1.000 174.58000 13 LEU C O 1
ATOM 16227 N N . CYS C 3 14 ? 116.95700 130.14600 161.26800 1.000 175.38000 14 CYS C N 1
ATOM 16228 C CA . CYS C 3 14 ? 118.00800 130.64900 162.12900 1.000 175.75000 14 CYS C CA 1
ATOM 16229 C C . CYS C 3 14 ? 117.99500 129.93100 163.44900 1.000 181.68000 14 CYS C C 1
ATOM 16230 O O . CYS C 3 14 ? 116.93300 129.70300 164.01200 1.000 183.56000 14 CYS C O 1
ATOM 16238 N N . LEU C 3 15 ? 119.17800 129.56400 163.91900 1.000 186.92000 15 LEU C N 1
ATOM 16239 C CA . LEU C 3 15 ? 119.31000 128.87900 165.20000 1.000 194.82000 15 LEU C CA 1
ATOM 16240 C C . LEU C 3 15 ? 120.36500 129.51700 166.09100 1.000 203.08000 15 LEU C C 1
ATOM 16241 O O . LEU C 3 15 ? 121.37600 130.02600 165.60600 1.000 199.80000 15 LEU C O 1
ATOM 16257 N N . ALA C 3 16 ? 120.16500 129.40300 167.40300 1.000 205.84000 16 ALA C N 1
ATOM 16258 C CA . ALA C 3 16 ? 121.22000 129.80600 168.32700 1.000 211.86000 16 ALA C CA 1
ATOM 16259 C C . ALA C 3 16 ? 122.21800 128.66700 168.43800 1.000 214.68000 16 ALA C C 1
ATOM 16260 O O . ALA C 3 16 ? 121.89300 127.58100 168.91900 1.000 217.31000 16 ALA C O 1
ATOM 16267 N N . ALA C 3 17 ? 123.45900 128.93800 168.05500 1.000 215.40000 17 ALA C N 1
ATOM 16268 C CA . ALA C 3 17 ? 124.49700 127.92200 167.99300 1.000 214.37000 17 ALA C CA 1
ATOM 16269 C C . ALA C 3 17 ? 124.84900 127.39500 169.37100 1.000 220.10000 17 ALA C C 1
ATOM 16270 O O . ALA C 3 17 ? 125.23500 126.23500 169.52100 1.000 218.03000 17 ALA C O 1
ATOM 16277 N N . SER C 3 18 ? 124.69100 128.23800 170.38600 1.000 223.13000 18 SER C N 1
ATOM 16278 C CA . SER C 3 18 ? 125.05700 127.85800 171.73700 1.000 226.10000 18 SER C CA 1
ATOM 16279 C C . SER C 3 18 ? 124.09600 126.84900 172.35600 1.000 225.93000 18 SER C C 1
ATOM 16280 O O . SER C 3 18 ? 124.47400 126.13100 173.28300 1.000 227.81000 18 SER C O 1
ATOM 16288 N N . SER C 3 19 ? 122.85100 126.79700 171.87900 1.000 223.97000 19 SER C N 1
ATOM 16289 C CA . SER C 3 19 ? 121.90600 125.84800 172.45600 1.000 222.94000 19 SER C CA 1
ATOM 16290 C C . SER C 3 19 ? 121.37500 124.84200 171.44400 1.000 221.00000 19 SER C C 1
ATOM 16291 O O . SER C 3 19 ? 120.85000 123.79300 171.81700 1.000 220.75000 19 SER C O 1
ATOM 16299 N N . GLY C 3 20 ? 121.49600 125.16800 170.16400 1.000 219.86000 20 GLY C N 1
ATOM 16300 C CA . GLY C 3 20 ? 120.97000 124.32900 169.09700 1.000 214.71000 20 GLY C CA 1
ATOM 16301 C C . GLY C 3 20 ? 119.48000 124.58500 168.86100 1.000 213.09000 20 GLY C C 1
ATOM 16302 O O . GLY C 3 20 ? 118.85600 123.93500 168.02300 1.000 209.21000 20 GLY C O 1
ATOM 16306 N N . VAL C 3 21 ? 118.91500 125.52100 169.62100 1.000 212.99000 21 VAL C N 1
ATOM 16307 C CA . VAL C 3 21 ? 117.49100 125.83500 169.56400 1.000 210.16000 21 VAL C CA 1
ATOM 16308 C C . VAL C 3 21 ? 117.17000 126.80700 168.43300 1.000 209.12000 21 VAL C C 1
ATOM 16309 O O . VAL C 3 21 ? 117.75100 127.89100 168.38000 1.000 209.87000 21 VAL C O 1
ATOM 16322 N N . PRO C 3 22 ? 116.23600 126.46800 167.53300 1.000 203.04000 22 PRO C N 1
ATOM 16323 C CA . PRO C 3 22 ? 115.81200 127.31200 166.43600 1.000 200.01000 22 PRO C CA 1
ATOM 16324 C C . PRO C 3 22 ? 115.25200 128.62100 166.95500 1.000 192.95000 22 PRO C C 1
ATOM 16325 O O . PRO C 3 22 ? 114.35200 128.63000 167.79500 1.000 194.62000 22 PRO C O 1
ATOM 16336 N N . LEU C 3 23 ? 115.66600 129.70700 166.32100 1.000 188.01000 23 LEU C N 1
ATOM 16337 C CA . LEU C 3 23 ? 115.17600 131.02600 166.65900 1.000 185.45000 23 LEU C CA 1
ATOM 16338 C C . LEU C 3 23 ? 114.02800 131.43900 165.76000 1.000 186.42000 23 LEU C C 1
ATOM 16339 O O . LEU C 3 23 ? 113.08000 132.08000 166.21500 1.000 190.18000 23 LEU C O 1
ATOM 16355 N N . PHE C 3 24 ? 114.10000 131.06500 164.48800 1.000 183.88000 24 PHE C N 1
ATOM 16356 C CA . PHE C 3 24 ? 112.99500 131.33200 163.57600 1.000 182.07000 24 PHE C CA 1
ATOM 16357 C C . PHE C 3 24 ? 113.01500 130.45600 162.33700 1.000 181.29000 24 PHE C C 1
ATOM 16358 O O . PHE C 3 24 ? 114.06200 129.94900 161.93000 1.000 178.96000 24 PHE C O 1
ATOM 16375 N N . CYS C 3 25 ? 111.86600 130.38100 161.67300 1.000 182.12000 25 CYS C N 1
ATOM 16376 C CA . CYS C 3 25 ? 111.79900 129.86500 160.31400 1.000 183.53000 25 CYS C CA 1
ATOM 16377 C C . CYS C 3 25 ? 110.90200 130.76000 159.47200 1.000 182.70000 25 CYS C C 1
ATOM 16378 O O . CYS C 3 25 ? 109.77300 131.07500 159.85900 1.000 186.55000 25 CYS C O 1
ATOM 16386 N N . ARG C 3 26 ? 111.38500 131.10500 158.28900 1.000 177.86000 26 ARG C N 1
ATOM 16387 C CA . ARG C 3 26 ? 110.69600 132.01100 157.38800 1.000 181.55000 26 ARG C CA 1
ATOM 16388 C C . ARG C 3 26 ? 110.57900 131.34600 156.03500 1.000 183.54000 26 ARG C C 1
ATOM 16389 O O . ARG C 3 26 ? 111.42000 130.52300 155.68200 1.000 182.01000 26 ARG C O 1
ATOM 16410 N N . SER C 3 27 ? 109.57600 131.71300 155.25200 1.000 194.56000 27 SER C N 1
ATOM 16411 C CA . SER C 3 27 ? 109.47200 131.12100 153.93000 1.000 200.49000 27 SER C CA 1
ATOM 16412 C C . SER C 3 27 ? 108.73800 131.99400 152.92800 1.000 209.50000 27 SER C C 1
ATOM 16413 O O . SER C 3 27 ? 108.05800 132.95700 153.29200 1.000 211.68000 27 SER C O 1
ATOM 16421 N N . SER C 3 28 ? 108.89300 131.64000 151.65700 1.000 207.61000 28 SER C N 1
ATOM 16422 C CA . SER C 3 28 ? 108.22800 132.31600 150.55500 1.000 214.99000 28 SER C CA 1
ATOM 16423 C C . SER C 3 28 ? 107.86000 131.34200 149.44000 1.000 216.76000 28 SER C C 1
ATOM 16424 O O . SER C 3 28 ? 108.58400 130.38100 149.17800 1.000 210.17000 28 SER C O 1
ATOM 16432 N N . ARG C 3 29 ? 106.73200 131.59500 148.77800 1.000 226.63000 29 ARG C N 1
ATOM 16433 C CA . ARG C 3 29 ? 106.35300 130.83100 147.59100 1.000 228.51000 29 ARG C CA 1
ATOM 16434 C C . ARG C 3 29 ? 105.97500 131.74700 146.43900 1.000 233.77000 29 ARG C C 1
ATOM 16435 O O . ARG C 3 29 ? 105.04700 132.54400 146.55000 1.000 233.57000 29 ARG C O 1
ATOM 16456 N N . GLY C 3 30 ? 106.69100 131.63900 145.32600 1.000 233.19000 30 GLY C N 1
ATOM 16457 C CA . GLY C 3 30 ? 106.37700 132.44800 144.15100 1.000 240.19000 30 GLY C CA 1
ATOM 16458 C C . GLY C 3 30 ? 106.88800 133.87000 144.35200 1.000 237.81000 30 GLY C C 1
ATOM 16459 O O . GLY C 3 30 ? 106.56200 134.78100 143.59200 1.000 239.38000 30 GLY C O 1
ATOM 16463 N N . GLY C 3 31 ? 107.64900 134.05000 145.42300 1.000 235.22000 31 GLY C N 1
ATOM 16464 C CA . GLY C 3 31 ? 108.14800 135.34400 145.85900 1.000 235.03000 31 GLY C CA 1
ATOM 16465 C C . GLY C 3 31 ? 107.20600 135.94700 146.90000 1.000 231.46000 31 GLY C C 1
ATOM 16466 O O . GLY C 3 31 ? 107.54500 136.92700 147.56400 1.000 226.14000 31 GLY C O 1
ATOM 16470 N N . ALA C 3 32 ? 106.01900 135.35600 147.03900 1.000 232.69000 32 ALA C N 1
ATOM 16471 C CA . ALA C 3 32 ? 105.04900 135.78200 148.03700 1.000 231.03000 32 ALA C CA 1
ATOM 16472 C C . ALA C 3 32 ? 105.49100 135.29800 149.41200 1.000 230.42000 32 ALA C C 1
ATOM 16473 O O . ALA C 3 32 ? 106.01900 134.19500 149.52200 1.000 223.98000 32 ALA C O 1
ATOM 16480 N N . PRO C 3 33 ? 105.14400 135.99700 150.48800 1.000 228.28000 33 PRO C N 1
ATOM 16481 C CA . PRO C 3 33 ? 105.32600 135.53600 151.84700 1.000 229.14000 33 PRO C CA 1
ATOM 16482 C C . PRO C 3 33 ? 104.56900 134.22700 152.02900 1.000 229.46000 33 PRO C C 1
ATOM 16483 O O . PRO C 3 33 ? 103.43100 134.09800 151.57600 1.000 230.19000 33 PRO C O 1
ATOM 16494 N N . ALA C 3 34 ? 105.16100 133.29400 152.76500 1.000 228.66000 34 ALA C N 1
ATOM 16495 C CA . ALA C 3 34 ? 104.54100 131.99200 152.97500 1.000 232.81000 34 ALA C CA 1
ATOM 16496 C C . ALA C 3 34 ? 104.62900 131.57200 154.43400 1.000 239.80000 34 ALA C C 1
ATOM 16497 O O . ALA C 3 34 ? 105.46300 132.06700 155.19100 1.000 235.49000 34 ALA C O 1
ATOM 16504 N N . ARG C 3 35 ? 103.66700 130.76000 154.86000 1.000 246.57000 35 ARG C N 1
ATOM 16505 C CA . ARG C 3 35 ? 103.58800 130.32900 156.25000 1.000 251.25000 35 ARG C CA 1
ATOM 16506 C C . ARG C 3 35 ? 104.13600 128.91900 156.46700 1.000 245.69000 35 ARG C C 1
ATOM 16507 O O . ARG C 3 35 ? 104.04500 128.37500 157.56800 1.000 241.70000 35 ARG C O 1
ATOM 16528 N N . GLN C 3 36 ? 104.63900 128.30100 155.40300 1.000 241.26000 36 GLN C N 1
ATOM 16529 C CA . GLN C 3 36 ? 105.14500 126.93400 155.49100 1.000 234.18000 36 GLN C CA 1
ATOM 16530 C C . GLN C 3 36 ? 106.46900 126.89200 156.23900 1.000 228.31000 36 GLN C C 1
ATOM 16531 O O . GLN C 3 36 ? 107.36900 127.68100 155.96700 1.000 222.37000 36 GLN C O 1
ATOM 16545 N N . GLN C 3 37 ? 106.60300 125.93700 157.14900 1.000 225.98000 37 GLN C N 1
ATOM 16546 C CA . GLN C 3 37 ? 107.85100 125.73100 157.87000 1.000 218.98000 37 GLN C CA 1
ATOM 16547 C C . GLN C 3 37 ? 108.32600 124.29000 157.74100 1.000 216.23000 37 GLN C C 1
ATOM 16548 O O . GLN C 3 37 ? 107.53900 123.39100 157.43700 1.000 217.69000 37 GLN C O 1
ATOM 16562 N N . LEU C 3 38 ? 109.62800 124.08800 157.88900 1.000 214.69000 38 LEU C N 1
ATOM 16563 C CA . LEU C 3 38 ? 110.21100 122.75900 157.79600 1.000 216.76000 38 LEU C CA 1
ATOM 16564 C C . LEU C 3 38 ? 109.82700 121.92700 159.01900 1.000 214.42000 38 LEU C C 1
ATOM 16565 O O . LEU C 3 38 ? 109.48500 122.49200 160.05800 1.000 212.62000 38 LEU C O 1
ATOM 16581 N N . PRO C 3 39 ? 109.85000 120.59100 158.91200 1.000 215.24000 39 PRO C N 1
ATOM 16582 C CA . PRO C 3 39 ? 109.64600 119.64600 159.99100 1.000 212.48000 39 PRO C CA 1
ATOM 16583 C C . PRO C 3 39 ? 110.68400 119.87300 161.06500 1.000 209.37000 39 PRO C C 1
ATOM 16584 O O . PRO C 3 39 ? 111.83500 120.17600 160.76300 1.000 210.66000 39 PRO C O 1
ATOM 16595 N N . PHE C 3 40 ? 110.28800 119.72100 162.31600 1.000 207.84000 40 PHE C N 1
ATOM 16596 C CA . PHE C 3 40 ? 111.19600 120.01000 163.41000 1.000 209.27000 40 PHE C CA 1
ATOM 16597 C C . PHE C 3 40 ? 112.42900 119.12100 163.41300 1.000 209.26000 40 PHE C C 1
ATOM 16598 O O . PHE C 3 40 ? 113.52400 119.58300 163.73400 1.000 207.92000 40 PHE C O 1
ATOM 16615 N N . SER C 3 41 ? 112.25300 117.83400 163.12200 1.000 211.56000 41 SER C N 1
ATOM 16616 C CA . SER C 3 41 ? 113.38900 116.92100 163.16300 1.000 211.46000 41 SER C CA 1
ATOM 16617 C C . SER C 3 41 ? 114.37600 117.24100 162.05500 1.000 205.78000 41 SER C C 1
ATOM 16618 O O . SER C 3 41 ? 115.58800 117.10800 162.23300 1.000 203.42000 41 SER C O 1
ATOM 16626 N N . VAL C 3 42 ? 113.85900 117.78000 160.95800 1.000 207.64000 42 VAL C N 1
ATOM 16627 C CA . VAL C 3 42 ? 114.69800 118.25700 159.87600 1.000 208.15000 42 VAL C CA 1
ATOM 16628 C C . VAL C 3 42 ? 115.47800 119.47600 160.31600 1.000 206.67000 42 VAL C C 1
ATOM 16629 O O . VAL C 3 42 ? 116.66900 119.59600 160.03500 1.000 201.21000 42 VAL C O 1
ATOM 16642 N N . ILE C 3 43 ? 114.81500 120.36300 161.04000 1.000 199.82000 43 ILE C N 1
ATOM 16643 C CA . ILE C 3 43 ? 115.45000 121.59600 161.45800 1.000 200.60000 43 ILE C CA 1
ATOM 16644 C C . ILE C 3 43 ? 116.56000 121.30300 162.44800 1.000 195.00000 43 ILE C C 1
ATOM 16645 O O . ILE C 3 43 ? 117.64700 121.88200 162.36700 1.000 195.12000 43 ILE C O 1
ATOM 16661 N N . GLY C 3 44 ? 116.29500 120.39000 163.37600 1.000 197.84000 44 GLY C N 1
ATOM 16662 C CA . GLY C 3 44 ? 117.30200 120.01300 164.34900 1.000 195.18000 44 GLY C CA 1
ATOM 16663 C C . GLY C 3 44 ? 118.48100 119.32500 163.67800 1.000 192.16000 44 GLY C C 1
ATOM 16664 O O . GLY C 3 44 ? 119.62800 119.52300 164.08000 1.000 189.01000 44 GLY C O 1
ATOM 16668 N N . SER C 3 45 ? 118.20800 118.56700 162.61800 1.000 193.82000 45 SER C N 1
ATOM 16669 C CA . SER C 3 45 ? 119.26200 117.88500 161.88100 1.000 189.50000 45 SER C CA 1
ATOM 16670 C C . SER C 3 45 ? 120.06800 118.83700 161.00500 1.000 185.92000 45 SER C C 1
ATOM 16671 O O . SER C 3 45 ? 121.28200 118.69000 160.87600 1.000 184.89000 45 SER C O 1
ATOM 16679 N N . LEU C 3 46 ? 119.42700 119.89300 160.51200 1.000 188.97000 46 LEU C N 1
ATOM 16680 C CA . LEU C 3 46 ? 120.13800 120.89500 159.72700 1.000 189.60000 46 LEU C CA 1
ATOM 16681 C C . LEU C 3 46 ? 121.15200 121.63800 160.57400 1.000 189.90000 46 LEU C C 1
ATOM 16682 O O . LEU C 3 46 ? 122.25300 121.95600 160.11700 1.000 186.38000 46 LEU C O 1
ATOM 16698 N N . ASN C 3 47 ? 120.82100 121.86200 161.83200 1.000 190.80000 47 ASN C N 1
ATOM 16699 C CA . ASN C 3 47 ? 121.76700 122.53900 162.69200 1.000 188.48000 47 ASN C CA 1
ATOM 16700 C C . ASN C 3 47 ? 122.67400 121.56300 163.40500 1.000 184.27000 47 ASN C C 1
ATOM 16701 O O . ASN C 3 47 ? 123.81700 121.89000 163.71100 1.000 181.95000 47 ASN C O 1
ATOM 16712 N N . GLY C 3 48 ? 122.16800 120.36900 163.68200 1.000 184.69000 48 GLY C N 1
ATOM 16713 C CA . GLY C 3 48 ? 122.95900 119.38200 164.38800 1.000 183.54000 48 GLY C CA 1
ATOM 16714 C C . GLY C 3 48 ? 124.12700 118.95500 163.52400 1.000 183.88000 48 GLY C C 1
ATOM 16715 O O . GLY C 3 48 ? 125.22000 118.69500 164.02800 1.000 183.08000 48 GLY C O 1
ATOM 16719 N N . VAL C 3 49 ? 123.91000 118.95500 162.21200 1.000 185.07000 49 VAL C N 1
ATOM 16720 C CA . VAL C 3 49 ? 124.95700 118.60400 161.27500 1.000 182.51000 49 VAL C CA 1
ATOM 16721 C C . VAL C 3 49 ? 125.98000 119.72500 161.19400 1.000 179.00000 49 VAL C C 1
ATOM 16722 O O . VAL C 3 49 ? 127.18400 119.47500 161.12900 1.000 175.77000 49 VAL C O 1
ATOM 16735 N N . HIS C 3 50 ? 125.50300 120.96100 161.29400 1.000 180.55000 50 HIS C N 1
ATOM 16736 C CA . HIS C 3 50 ? 126.39100 122.10600 161.31500 1.000 181.27000 50 HIS C CA 1
ATOM 16737 C C . HIS C 3 50 ? 127.24300 122.11400 162.57900 1.000 181.58000 50 HIS C C 1
ATOM 16738 O O . HIS C 3 50 ? 128.44900 122.35200 162.51600 1.000 183.16000 50 HIS C O 1
ATOM 16752 N N . MET C 3 51 ? 126.62600 121.81400 163.72000 1.000 179.29000 51 MET C N 1
ATOM 16753 C CA . MET C 3 51 ? 127.35400 121.82400 164.98100 1.000 180.22000 51 MET C CA 1
ATOM 16754 C C . MET C 3 51 ? 128.30400 120.64100 165.06100 1.000 179.65000 51 MET C C 1
ATOM 16755 O O . MET C 3 51 ? 129.36400 120.72100 165.68300 1.000 179.60000 51 MET C O 1
ATOM 16769 N N . PHE C 3 52 ? 127.95500 119.56600 164.36800 1.000 179.36000 52 PHE C N 1
ATOM 16770 C CA . PHE C 3 52 ? 128.82200 118.40700 164.26800 1.000 180.16000 52 PHE C CA 1
ATOM 16771 C C . PHE C 3 52 ? 130.10300 118.80900 163.56300 1.000 182.01000 52 PHE C C 1
ATOM 16772 O O . PHE C 3 52 ? 131.20100 118.52700 164.04200 1.000 182.12000 52 PHE C O 1
ATOM 16789 N N . GLY C 3 53 ? 129.96400 119.55900 162.47400 1.000 181.86000 53 GLY C N 1
ATOM 16790 C CA . GLY C 3 53 ? 131.13100 120.10500 161.79800 1.000 179.62000 53 GLY C CA 1
ATOM 16791 C C . GLY C 3 53 ? 131.90500 121.06700 162.69700 1.000 179.40000 53 GLY C C 1
ATOM 16792 O O . GLY C 3 53 ? 133.12900 120.98100 162.79100 1.000 178.53000 53 GLY C O 1
ATOM 16796 N N . GLN C 3 54 ? 131.19500 121.82700 163.53100 1.000 183.26000 54 GLN C N 1
ATOM 16797 C CA . GLN C 3 54 ? 131.88100 122.81100 164.36600 1.000 183.42000 54 GLN C CA 1
ATOM 16798 C C . GLN C 3 54 ? 132.80800 122.12900 165.35100 1.000 182.43000 54 GLN C C 1
ATOM 16799 O O . GLN C 3 54 ? 133.94200 122.56300 165.55600 1.000 181.28000 54 GLN C O 1
ATOM 16813 N N . ASN C 3 55 ? 132.40600 120.95600 165.81000 1.000 182.44000 55 ASN C N 1
ATOM 16814 C CA . ASN C 3 55 ? 133.17700 120.26500 166.82300 1.000 183.74000 55 ASN C CA 1
ATOM 16815 C C . ASN C 3 55 ? 134.29100 119.44800 166.19300 1.000 183.04000 55 ASN C C 1
ATOM 16816 O O . ASN C 3 55 ? 135.09000 118.82400 166.89200 1.000 183.76000 55 ASN C O 1
ATOM 16827 N N . LEU C 3 56 ? 134.30700 119.42400 164.86700 1.000 179.44000 56 LEU C N 1
ATOM 16828 C CA . LEU C 3 56 ? 135.31900 118.72700 164.09800 1.000 182.25000 56 LEU C CA 1
ATOM 16829 C C . LEU C 3 56 ? 136.11800 119.71300 163.25700 1.000 182.28000 56 LEU C C 1
ATOM 16830 O O . LEU C 3 56 ? 136.73500 119.33700 162.26000 1.000 179.93000 56 LEU C O 1
ATOM 16846 N N . GLU C 3 57 ? 136.08000 120.98300 163.65800 1.000 181.42000 57 GLU C N 1
ATOM 16847 C CA . GLU C 3 57 ? 136.84200 122.04700 163.01000 1.000 180.95000 57 GLU C CA 1
ATOM 16848 C C . GLU C 3 57 ? 136.48200 122.25000 161.54100 1.000 176.65000 57 GLU C C 1
ATOM 16849 O O . GLU C 3 57 ? 137.31700 122.69200 160.74800 1.000 173.32000 57 GLU C O 1
ATOM 16861 N N . VAL C 3 58 ? 135.24400 121.94300 161.17700 1.000 174.84000 58 VAL C N 1
ATOM 16862 C CA . VAL C 3 58 ? 134.75800 122.16900 159.82700 1.000 170.70000 58 VAL C CA 1
ATOM 16863 C C . VAL C 3 58 ? 133.57700 123.10800 159.81000 1.000 170.54000 58 VAL C C 1
ATOM 16864 O O . VAL C 3 58 ? 132.55500 122.84000 160.44600 1.000 170.98000 58 VAL C O 1
ATOM 16877 N N . GLN C 3 59 ? 133.64900 124.12800 158.97600 1.000 170.90000 59 GLN C N 1
ATOM 16878 C CA . GLN C 3 59 ? 132.50100 124.99500 158.78000 1.000 171.16000 59 GLN C CA 1
ATOM 16879 C C . GLN C 3 59 ? 131.69600 124.56900 157.57200 1.000 167.42000 59 GLN C C 1
ATOM 16880 O O . GLN C 3 59 ? 132.15200 124.70600 156.43600 1.000 165.59000 59 GLN C O 1
ATOM 16894 N N . LEU C 3 60 ? 130.50200 124.05100 157.79900 1.000 164.51000 60 LEU C N 1
ATOM 16895 C CA . LEU C 3 60 ? 129.62500 123.77400 156.67600 1.000 158.64000 60 LEU C CA 1
ATOM 16896 C C . LEU C 3 60 ? 129.13600 125.09700 156.12600 1.000 155.08000 60 LEU C C 1
ATOM 16897 O O . LEU C 3 60 ? 128.72100 125.96800 156.89000 1.000 157.46000 60 LEU C O 1
ATOM 16913 N N . SER C 3 61 ? 129.23600 125.28000 154.81600 1.000 151.63000 61 SER C N 1
ATOM 16914 C CA . SER C 3 61 ? 128.85600 126.55400 154.23000 1.000 151.26000 61 SER C CA 1
ATOM 16915 C C . SER C 3 61 ? 127.79500 126.41500 153.15300 1.000 149.45000 61 SER C C 1
ATOM 16916 O O . SER C 3 61 ? 127.02000 127.33600 152.92100 1.000 150.95000 61 SER C O 1
ATOM 16924 N N . SER C 3 62 ? 127.72700 125.26300 152.50900 1.000 148.79000 62 SER C N 1
ATOM 16925 C CA . SER C 3 62 ? 126.63600 125.05400 151.56600 1.000 147.20000 62 SER C CA 1
ATOM 16926 C C . SER C 3 62 ? 126.37600 123.59700 151.27300 1.000 148.88000 62 SER C C 1
ATOM 16927 O O . SER C 3 62 ? 127.23300 122.74500 151.48100 1.000 149.73000 62 SER C O 1
ATOM 16935 N N . ALA C 3 63 ? 125.22400 123.35100 150.68600 1.000 147.84000 63 ALA C N 1
ATOM 16936 C CA . ALA C 3 63 ? 124.87300 122.11400 150.02100 1.000 147.01000 63 ALA C CA 1
ATOM 16937 C C . ALA C 3 63 ? 123.88800 122.49100 148.94900 1.000 148.95000 63 ALA C C 1
ATOM 16938 O O . ALA C 3 63 ? 123.27700 123.54500 149.03900 1.000 149.86000 63 ALA C O 1
ATOM 16945 N N . ARG C 3 64 ? 123.75400 121.68900 147.92000 1.000 152.77000 64 ARG C N 1
ATOM 16946 C CA . ARG C 3 64 ? 122.73000 121.96300 146.92900 1.000 159.18000 64 ARG C CA 1
ATOM 16947 C C . ARG C 3 64 ? 122.22000 120.68900 146.29500 1.000 161.39000 64 ARG C C 1
ATOM 16948 O O . ARG C 3 64 ? 123.00900 119.81500 145.93800 1.000 158.67000 64 ARG C O 1
ATOM 16969 N N . THR C 3 65 ? 120.90000 120.57000 146.21100 1.000 164.92000 65 THR C N 1
ATOM 16970 C CA . THR C 3 65 ? 120.24700 119.47400 145.51200 1.000 167.54000 65 THR C CA 1
ATOM 16971 C C . THR C 3 65 ? 119.97300 119.92200 144.10000 1.000 175.09000 65 THR C C 1
ATOM 16972 O O . THR C 3 65 ? 119.98200 121.11600 143.81700 1.000 173.43000 65 THR C O 1
ATOM 16983 N N . GLU C 3 66 ? 119.58300 119.00200 143.24000 1.000 181.95000 66 GLU C N 1
ATOM 16984 C CA . GLU C 3 66 ? 119.36200 119.38800 141.85100 1.000 184.68000 66 GLU C CA 1
ATOM 16985 C C . GLU C 3 66 ? 118.30600 120.48400 141.75600 1.000 179.78000 66 GLU C C 1
ATOM 16986 O O . GLU C 3 66 ? 118.38700 121.35800 140.89300 1.000 179.00000 66 GLU C O 1
ATOM 16998 N N . ASN C 3 67 ? 117.30200 120.43000 142.62400 1.000 181.09000 67 ASN C N 1
ATOM 16999 C CA . ASN C 3 67 ? 116.27600 121.46200 142.63000 1.000 184.19000 67 ASN C CA 1
ATOM 17000 C C . ASN C 3 67 ? 116.61300 122.70000 143.46000 1.000 180.92000 67 ASN C C 1
ATOM 17001 O O . ASN C 3 67 ? 115.92800 123.71600 143.34200 1.000 183.10000 67 ASN C O 1
ATOM 17012 N N . THR C 3 68 ? 117.53800 122.57800 144.40800 1.000 176.07000 68 THR C N 1
ATOM 17013 C CA . THR C 3 68 ? 117.66900 123.63500 145.40400 1.000 173.70000 68 THR C CA 1
ATOM 17014 C C . THR C 3 68 ? 119.10800 123.94900 145.76300 1.000 167.93000 68 THR C C 1
ATOM 17015 O O . THR C 3 68 ? 119.97600 123.07800 145.73900 1.000 166.10000 68 THR C O 1
ATOM 17026 N N . THR C 3 69 ? 119.31300 125.13700 146.30400 1.000 167.30000 69 THR C N 1
ATOM 17027 C CA . THR C 3 69 ? 120.59200 125.47500 146.89700 1.000 161.53000 69 THR C CA 1
ATOM 17028 C C . THR C 3 69 ? 120.43300 125.80100 148.36800 1.000 161.27000 69 THR C C 1
ATOM 17029 O O . THR C 3 69 ? 119.53400 126.54500 148.76100 1.000 164.28000 69 THR C O 1
ATOM 17040 N N . VAL C 3 70 ? 121.29300 125.21500 149.18400 1.000 155.58000 70 VAL C N 1
ATOM 17041 C CA . VAL C 3 70 ? 121.23700 125.40600 150.62200 1.000 154.47000 70 VAL C CA 1
ATOM 17042 C C . VAL C 3 70 ? 122.52100 126.03900 151.15200 1.000 154.86000 70 VAL C C 1
ATOM 17043 O O . VAL C 3 70 ? 123.61500 125.54400 150.91100 1.000 151.00000 70 VAL C O 1
ATOM 17056 N N . VAL C 3 71 ? 122.40100 127.12700 151.89300 1.000 153.51000 71 VAL C N 1
ATOM 17057 C CA . VAL C 3 71 ? 123.59200 127.77000 152.43400 1.000 151.66000 71 VAL C CA 1
ATOM 17058 C C . VAL C 3 71 ? 123.59600 127.92200 153.94100 1.000 152.57000 71 VAL C C 1
ATOM 17059 O O . VAL C 3 71 ? 122.60200 128.31300 154.54200 1.000 153.14000 71 VAL C O 1
ATOM 17072 N N . TRP C 3 72 ? 124.72500 127.56800 154.54000 1.000 154.57000 72 TRP C N 1
ATOM 17073 C CA . TRP C 3 72 ? 124.96200 127.74800 155.96400 1.000 154.33000 72 TRP C CA 1
ATOM 17074 C C . TRP C 3 72 ? 125.94700 128.87800 156.19000 1.000 157.32000 72 TRP C C 1
ATOM 17075 O O . TRP C 3 72 ? 126.97800 128.94900 155.52300 1.000 159.09000 72 TRP C O 1
ATOM 17096 N N . LYS C 3 73 ? 125.70300 129.67700 157.20800 1.000 162.16000 73 LYS C N 1
ATOM 17097 C CA . LYS C 3 73 ? 126.71700 130.60100 157.68100 1.000 168.96000 73 LYS C CA 1
ATOM 17098 C C . LYS C 3 73 ? 126.83000 130.54900 159.18600 1.000 177.24000 73 LYS C C 1
ATOM 17099 O O . LYS C 3 73 ? 125.82200 130.47500 159.88600 1.000 179.86000 73 LYS C O 1
ATOM 17118 N N . SER C 3 74 ? 128.04800 130.70200 159.68500 1.000 180.67000 74 SER C N 1
ATOM 17119 C CA . SER C 3 74 ? 128.26400 130.85900 161.11300 1.000 186.30000 74 SER C CA 1
ATOM 17120 C C . SER C 3 74 ? 128.75100 132.26000 161.41300 1.000 188.51000 74 SER C C 1
ATOM 17121 O O . SER C 3 74 ? 129.79100 132.68800 160.90900 1.000 189.06000 74 SER C O 1
ATOM 17129 N N . PHE C 3 75 ? 127.99800 132.97800 162.22500 1.000 191.75000 75 PHE C N 1
ATOM 17130 C CA . PHE C 3 75 ? 128.36700 134.33300 162.59000 1.000 195.25000 75 PHE C CA 1
ATOM 17131 C C . PHE C 3 75 ? 128.82000 134.37900 164.03600 1.000 197.39000 75 PHE C C 1
ATOM 17132 O O . PHE C 3 75 ? 128.11100 133.93700 164.94700 1.000 200.57000 75 PHE C O 1
ATOM 17149 N N . HIS C 3 76 ? 130.01300 134.91200 164.24100 1.000 195.46000 76 HIS C N 1
ATOM 17150 C CA . HIS C 3 76 ? 130.61200 134.94100 165.56000 1.000 197.31000 76 HIS C CA 1
ATOM 17151 C C . HIS C 3 76 ? 130.58200 133.53400 166.14000 1.000 196.84000 76 HIS C C 1
ATOM 17152 O O . HIS C 3 76 ? 130.88500 132.56600 165.44200 1.000 191.79000 76 HIS C O 1
ATOM 17166 N N . ASP C 3 77 ? 130.21100 133.41000 167.40500 1.000 202.68000 77 ASP C N 1
ATOM 17167 C CA . ASP C 3 77 ? 130.08900 132.10800 168.03400 1.000 205.92000 77 ASP C CA 1
ATOM 17168 C C . ASP C 3 77 ? 128.63800 131.71700 168.24600 1.000 208.16000 77 ASP C C 1
ATOM 17169 O O . ASP C 3 77 ? 128.34900 130.77900 168.99100 1.000 210.68000 77 ASP C O 1
ATOM 17178 N N . SER C 3 78 ? 127.72400 132.51700 167.72100 1.000 207.33000 78 SER C N 1
ATOM 17179 C CA . SER C 3 78 ? 126.35500 132.41600 168.19300 1.000 208.46000 78 SER C CA 1
ATOM 17180 C C . SER C 3 78 ? 125.26300 132.14200 167.18400 1.000 206.98000 78 SER C C 1
ATOM 17181 O O . SER C 3 78 ? 124.24900 131.53900 167.53300 1.000 208.66000 78 SER C O 1
ATOM 17189 N N . ILE C 3 79 ? 125.47000 132.49900 165.93300 1.000 202.50000 79 ILE C N 1
ATOM 17190 C CA . ILE C 3 79 ? 124.36500 132.38500 164.99500 1.000 197.23000 79 ILE C CA 1
ATOM 17191 C C . ILE C 3 79 ? 124.65000 131.49500 163.81800 1.000 190.77000 79 ILE C C 1
ATOM 17192 O O . ILE C 3 79 ? 125.62700 131.68200 163.09700 1.000 189.51000 79 ILE C O 1
ATOM 17208 N N . THR C 3 80 ? 123.73800 130.57300 163.57500 1.000 190.40000 80 THR C N 1
ATOM 17209 C CA . THR C 3 80 ? 123.78900 129.80300 162.35600 1.000 183.64000 80 THR C CA 1
ATOM 17210 C C . THR C 3 80 ? 122.58300 130.14000 161.50100 1.000 185.28000 80 THR C C 1
ATOM 17211 O O . THR C 3 80 ? 121.43800 130.03600 161.95100 1.000 186.28000 80 THR C O 1
ATOM 17222 N N . LEU C 3 81 ? 122.83600 130.55200 160.26900 1.000 176.59000 81 LEU C N 1
ATOM 17223 C CA . LEU C 3 81 ? 121.74800 130.81200 159.34400 1.000 170.41000 81 LEU C CA 1
ATOM 17224 C C . LEU C 3 81 ? 121.78100 129.78100 158.24600 1.000 166.98000 81 LEU C C 1
ATOM 17225 O O . LEU C 3 81 ? 122.83800 129.50200 157.67900 1.000 165.16000 81 LEU C O 1
ATOM 17241 N N . ILE C 3 82 ? 120.64700 129.14300 158.01100 1.000 165.68000 82 ILE C N 1
ATOM 17242 C CA . ILE C 3 82 ? 120.56300 128.14200 156.96900 1.000 158.15000 82 ILE C CA 1
ATOM 17243 C C . ILE C 3 82 ? 119.48000 128.53700 155.98500 1.000 160.83000 82 ILE C C 1
ATOM 17244 O O . ILE C 3 82 ? 118.33900 128.76700 156.37500 1.000 164.54000 82 ILE C O 1
ATOM 17260 N N . VAL C 3 83 ? 119.82000 128.63100 154.71600 1.000 155.13000 83 VAL C N 1
ATOM 17261 C CA . VAL C 3 83 ? 118.82000 129.01300 153.73700 1.000 156.92000 83 VAL C CA 1
ATOM 17262 C C . VAL C 3 83 ? 118.65700 127.98000 152.65400 1.000 158.34000 83 VAL C C 1
ATOM 17263 O O . VAL C 3 83 ? 119.63000 127.54500 152.05700 1.000 156.25000 83 VAL C O 1
ATOM 17276 N N . LEU C 3 84 ? 117.41800 127.63000 152.37000 1.000 163.07000 84 LEU C N 1
ATOM 17277 C CA . LEU C 3 84 ? 117.07900 126.68200 151.32300 1.000 162.78000 84 LEU C CA 1
ATOM 17278 C C . LEU C 3 84 ? 116.30000 127.37000 150.21300 1.000 171.02000 84 LEU C C 1
ATOM 17279 O O . LEU C 3 84 ? 115.21700 127.89900 150.44800 1.000 175.63000 84 LEU C O 1
ATOM 17295 N N . SER C 3 85 ? 116.81200 127.32700 148.98800 1.000 171.90000 85 SER C N 1
ATOM 17296 C CA . SER C 3 85 ? 116.10500 127.97300 147.88500 1.000 178.28000 85 SER C CA 1
ATOM 17297 C C . SER C 3 85 ? 115.89700 127.05500 146.69300 1.000 181.08000 85 SER C C 1
ATOM 17298 O O . SER C 3 85 ? 116.84500 126.67800 146.00000 1.000 179.05000 85 SER C O 1
ATOM 17306 N N . SER C 3 86 ? 114.63800 126.73900 146.41800 1.000 188.79000 86 SER C N 1
ATOM 17307 C CA . SER C 3 86 ? 114.28800 125.85300 145.31800 1.000 190.34000 86 SER C CA 1
ATOM 17308 C C . SER C 3 86 ? 114.13100 126.61700 144.01700 1.000 195.05000 86 SER C C 1
ATOM 17309 O O . SER C 3 86 ? 113.04600 126.64800 143.43600 1.000 198.35000 86 SER C O 1
ATOM 17317 N N . GLU C 3 87 ? 115.22000 127.19700 143.53700 1.000 196.17000 87 GLU C N 1
ATOM 17318 C CA . GLU C 3 87 ? 115.16400 127.98000 142.31200 1.000 204.13000 87 GLU C CA 1
ATOM 17319 C C . GLU C 3 87 ? 116.39000 127.76500 141.42800 1.000 208.60000 87 GLU C C 1
ATOM 17320 O O . GLU C 3 87 ? 117.51200 127.60200 141.91000 1.000 206.42000 87 GLU C O 1
ATOM 17332 N N . VAL C 3 88 ? 116.15900 127.78500 140.12200 1.000 214.13000 88 VAL C N 1
ATOM 17333 C CA . VAL C 3 88 ? 117.20400 127.54000 139.14000 1.000 217.40000 88 VAL C CA 1
ATOM 17334 C C . VAL C 3 88 ? 118.08200 128.76200 138.93100 1.000 218.35000 88 VAL C C 1
ATOM 17335 O O . VAL C 3 88 ? 117.58800 129.87500 138.77200 1.000 217.08000 88 VAL C O 1
ATOM 17348 N N . GLY C 3 89 ? 119.39200 128.53800 138.91600 1.000 218.03000 89 GLY C N 1
ATOM 17349 C CA . GLY C 3 89 ? 120.36700 129.60200 138.70000 1.000 218.33000 89 GLY C CA 1
ATOM 17350 C C . GLY C 3 89 ? 120.79100 130.29100 139.99400 1.000 213.02000 89 GLY C C 1
ATOM 17351 O O . GLY C 3 89 ? 121.61000 131.21000 139.97200 1.000 207.03000 89 GLY C O 1
ATOM 17355 N N . ILE C 3 90 ? 120.26100 129.83400 141.12300 1.000 210.03000 90 ILE C N 1
ATOM 17356 C CA . ILE C 3 90 ? 120.68300 130.35100 142.41900 1.000 201.79000 90 ILE C CA 1
ATOM 17357 C C . ILE C 3 90 ? 122.06200 129.82400 142.76900 1.000 196.40000 90 ILE C C 1
ATOM 17358 O O . ILE C 3 90 ? 122.38100 128.66900 142.48900 1.000 193.86000 90 ILE C O 1
ATOM 17374 N N . SER C 3 91 ? 122.90100 130.69300 143.31600 1.000 190.28000 91 SER C N 1
ATOM 17375 C CA . SER C 3 91 ? 124.26200 130.31800 143.66200 1.000 184.55000 91 SER C CA 1
ATOM 17376 C C . SER C 3 91 ? 124.64100 130.82400 145.04300 1.000 172.26000 91 SER C C 1
ATOM 17377 O O . SER C 3 91 ? 124.00800 131.73000 145.59400 1.000 166.17000 91 SER C O 1
ATOM 17385 N N . GLU C 3 92 ? 125.73700 130.28500 145.56100 1.000 170.35000 92 GLU C N 1
ATOM 17386 C CA . GLU C 3 92 ? 126.21700 130.63000 146.88300 1.000 165.22000 92 GLU C CA 1
ATOM 17387 C C . GLU C 3 92 ? 126.55500 132.10300 147.03900 1.000 155.89000 92 GLU C C 1
ATOM 17388 O O . GLU C 3 92 ? 126.45500 132.63400 148.13600 1.000 153.23000 92 GLU C O 1
ATOM 17400 N N . LEU C 3 93 ? 126.96500 132.77600 145.97100 1.000 157.22000 93 LEU C N 1
ATOM 17401 C CA . LEU C 3 93 ? 127.27600 134.19100 146.12300 1.000 156.59000 93 LEU C CA 1
ATOM 17402 C C . LEU C 3 93 ? 126.03800 135.00400 146.44300 1.000 151.97000 93 LEU C C 1
ATOM 17403 O O . LEU C 3 93 ? 126.07100 135.89100 147.29700 1.000 151.15000 93 LEU C O 1
ATOM 17419 N N . ARG C 3 94 ? 124.93600 134.69600 145.77800 1.000 152.71000 94 ARG C N 1
ATOM 17420 C CA . ARG C 3 94 ? 123.71100 135.42700 146.03500 1.000 149.65000 94 ARG C CA 1
ATOM 17421 C C . ARG C 3 94 ? 123.19700 135.11800 147.41900 1.000 152.61000 94 ARG C C 1
ATOM 17422 O O . ARG C 3 94 ? 122.70900 136.00200 148.12400 1.000 153.23000 94 ARG C O 1
ATOM 17443 N N . LEU C 3 95 ? 123.32700 133.86200 147.81600 1.000 154.48000 95 LEU C N 1
ATOM 17444 C CA . LEU C 3 95 ? 122.83800 133.44700 149.11300 1.000 153.63000 95 LEU C CA 1
ATOM 17445 C C . LEU C 3 95 ? 123.73700 133.92500 150.23500 1.000 149.36000 95 LEU C C 1
ATOM 17446 O O . LEU C 3 95 ? 123.26000 134.27400 151.31200 1.000 150.82000 95 LEU C O 1
ATOM 17462 N N . GLU C 3 96 ? 125.03500 133.96400 149.98900 1.000 148.37000 96 GLU C N 1
ATOM 17463 C CA . GLU C 3 96 ? 125.94300 134.42800 151.01200 1.000 146.77000 96 GLU C CA 1
ATOM 17464 C C . GLU C 3 96 ? 125.72900 135.89700 151.26300 1.000 147.46000 96 GLU C C 1
ATOM 17465 O O . GLU C 3 96 ? 125.71500 136.33700 152.41100 1.000 150.46000 96 GLU C O 1
ATOM 17477 N N . ARG C 3 97 ? 125.48700 136.65100 150.19600 1.000 147.91000 97 ARG C N 1
ATOM 17478 C CA . ARG C 3 97 ? 125.23200 138.06500 150.35900 1.000 149.00000 97 ARG C CA 1
ATOM 17479 C C . ARG C 3 97 ? 123.89500 138.28200 151.03500 1.000 150.27000 97 ARG C C 1
ATOM 17480 O O . ARG C 3 97 ? 123.76100 139.17400 151.87200 1.000 152.36000 97 ARG C O 1
ATOM 17501 N N . LEU C 3 98 ? 122.94300 137.39300 150.77300 1.000 150.02000 98 LEU C N 1
ATOM 17502 C CA . LEU C 3 98 ? 121.66000 137.47100 151.44400 1.000 151.26000 98 LEU C CA 1
ATOM 17503 C C . LEU C 3 98 ? 121.80100 137.21500 152.93100 1.000 153.00000 98 LEU C C 1
ATOM 17504 O O . LEU C 3 98 ? 121.19500 137.91500 153.73900 1.000 153.77000 98 LEU C O 1
ATOM 17520 N N . LEU C 3 99 ? 122.63300 136.25200 153.30100 1.000 149.27000 99 LEU C N 1
ATOM 17521 C CA . LEU C 3 99 ? 122.79700 135.93500 154.70800 1.000 149.19000 99 LEU C CA 1
ATOM 17522 C C . LEU C 3 99 ? 123.62300 136.97700 155.41800 1.000 148.93000 99 LEU C C 1
ATOM 17523 O O . LEU C 3 99 ? 123.44500 137.20200 156.61400 1.000 156.32000 99 LEU C O 1
ATOM 17539 N N . GLN C 3 100 ? 124.51200 137.63600 154.69600 1.000 147.69000 100 GLN C N 1
ATOM 17540 C CA . GLN C 3 100 ? 125.21700 138.74500 155.29900 1.000 148.98000 100 GLN C CA 1
ATOM 17541 C C . GLN C 3 100 ? 124.24100 139.87800 155.54300 1.000 147.66000 100 GLN C C 1
ATOM 17542 O O . GLN C 3 100 ? 124.29000 140.53100 156.58500 1.000 153.56000 100 GLN C O 1
ATOM 17556 N N . MET C 3 101 ? 123.29500 140.05600 154.62100 1.000 147.31000 101 MET C N 1
ATOM 17557 C CA . MET C 3 101 ? 122.27400 141.07300 154.80000 1.000 154.44000 101 MET C CA 1
ATOM 17558 C C . MET C 3 101 ? 121.32600 140.70900 155.93100 1.000 153.13000 101 MET C C 1
ATOM 17559 O O . MET C 3 101 ? 120.96200 141.56300 156.73700 1.000 160.82000 101 MET C O 1
ATOM 17573 N N . VAL C 3 102 ? 121.00300 139.42800 156.06300 1.000 151.21000 102 VAL C N 1
ATOM 17574 C CA . VAL C 3 102 ? 120.08700 139.03200 157.11600 1.000 154.58000 102 VAL C CA 1
ATOM 17575 C C . VAL C 3 102 ? 120.74900 139.10800 158.46400 1.000 158.10000 102 VAL C C 1
ATOM 17576 O O . VAL C 3 102 ? 120.14600 139.57200 159.42900 1.000 163.24000 102 VAL C O 1
ATOM 17589 N N . PHE C 3 103 ? 121.98600 138.65300 158.55000 1.000 158.72000 103 PHE C N 1
ATOM 17590 C CA . PHE C 3 103 ? 122.65500 138.72600 159.82200 1.000 161.87000 103 PHE C CA 1
ATOM 17591 C C . PHE C 3 103 ? 122.87600 140.16400 160.18900 1.000 163.14000 103 PHE C C 1
ATOM 17592 O O . PHE C 3 103 ? 122.60900 140.56500 161.31700 1.000 172.13000 103 PHE C O 1
ATOM 17609 N N . GLY C 3 104 ? 123.27700 140.97200 159.21700 1.000 160.69000 104 GLY C N 1
ATOM 17610 C CA . GLY C 3 104 ? 123.50100 142.37000 159.49800 1.000 163.16000 104 GLY C CA 1
ATOM 17611 C C . GLY C 3 104 ? 122.20500 143.00300 159.95100 1.000 169.99000 104 GLY C C 1
ATOM 17612 O O . GLY C 3 104 ? 122.20900 143.87200 160.81800 1.000 181.68000 104 GLY C O 1
ATOM 17616 N N . ALA C 3 105 ? 121.08800 142.52800 159.41300 1.000 166.91000 105 ALA C N 1
ATOM 17617 C CA . ALA C 3 105 ? 119.79600 143.01700 159.85400 1.000 175.69000 105 ALA C CA 1
ATOM 17618 C C . ALA C 3 105 ? 119.51900 142.60300 161.29400 1.000 176.34000 105 ALA C C 1
ATOM 17619 O O . ALA C 3 105 ? 118.90900 143.35700 162.05500 1.000 182.96000 105 ALA C O 1
ATOM 17626 N N . MET C 3 106 ? 120.01500 141.43200 161.68900 1.000 170.99000 106 MET C N 1
ATOM 17627 C CA . MET C 3 106 ? 119.83400 140.99400 163.06200 1.000 174.14000 106 MET C CA 1
ATOM 17628 C C . MET C 3 106 ? 120.68900 141.85800 163.96200 1.000 182.11000 106 MET C C 1
ATOM 17629 O O . MET C 3 106 ? 120.25300 142.27300 165.03400 1.000 189.14000 106 MET C O 1
ATOM 17643 N N . VAL C 3 107 ? 121.85000 142.24700 163.45000 1.000 181.84000 107 VAL C N 1
ATOM 17644 C CA . VAL C 3 107 ? 122.72900 143.13200 164.18600 1.000 189.20000 107 VAL C CA 1
ATOM 17645 C C . VAL C 3 107 ? 122.08600 144.49100 164.32300 1.000 198.24000 107 VAL C C 1
ATOM 17646 O O . VAL C 3 107 ? 122.06700 145.06700 165.40200 1.000 207.95000 107 VAL C O 1
ATOM 17659 N N . LEU C 3 108 ? 121.43500 144.96200 163.27700 1.000 194.87000 108 LEU C N 1
ATOM 17660 C CA . LEU C 3 108 ? 120.86400 146.28900 163.36500 1.000 200.36000 108 LEU C CA 1
ATOM 17661 C C . LEU C 3 108 ? 119.69100 146.32100 164.32200 1.000 204.22000 108 LEU C C 1
ATOM 17662 O O . LEU C 3 108 ? 119.49800 147.31800 165.01600 1.000 214.32000 108 LEU C O 1
ATOM 17678 N N . LEU C 3 109 ? 119.00900 145.19200 164.50000 1.000 197.61000 109 LEU C N 1
ATOM 17679 C CA . LEU C 3 109 ? 117.86100 145.20300 165.39200 1.000 204.57000 109 LEU C CA 1
ATOM 17680 C C . LEU C 3 109 ? 118.20800 144.98500 166.86600 1.000 209.74000 109 LEU C C 1
ATOM 17681 O O . LEU C 3 109 ? 117.59300 145.60300 167.73600 1.000 212.41000 109 LEU C O 1
ATOM 17697 N N . VAL C 3 110 ? 119.16600 144.10900 167.16700 1.000 206.47000 110 VAL C N 1
ATOM 17698 C CA . VAL C 3 110 ? 119.51800 143.89700 168.57200 1.000 208.13000 110 VAL C CA 1
ATOM 17699 C C . VAL C 3 110 ? 120.96700 144.23400 168.92100 1.000 207.01000 110 VAL C C 1
ATOM 17700 O O . VAL C 3 110 ? 121.32100 144.30500 170.09600 1.000 211.72000 110 VAL C O 1
ATOM 17713 N N . GLY C 3 111 ? 121.79900 144.43600 167.91200 1.000 206.82000 111 GLY C N 1
ATOM 17714 C CA . GLY C 3 111 ? 123.21900 144.67600 168.12200 1.000 210.39000 111 GLY C CA 1
ATOM 17715 C C . GLY C 3 111 ? 123.95700 143.36100 168.24200 1.000 210.82000 111 GLY C C 1
ATOM 17716 O O . GLY C 3 111 ? 123.36700 142.29400 168.09500 1.000 207.47000 111 GLY C O 1
ATOM 17720 N N . LEU C 3 112 ? 125.24500 143.42500 168.55200 1.000 215.74000 112 LEU C N 1
ATOM 17721 C CA . LEU C 3 112 ? 125.98000 142.20000 168.83000 1.000 214.35000 112 LEU C CA 1
ATOM 17722 C C . LEU C 3 112 ? 125.75700 141.76000 170.26700 1.000 213.84000 112 LEU C C 1
ATOM 17723 O O . LEU C 3 112 ? 125.78900 140.57100 170.57400 1.000 208.68000 112 LEU C O 1
ATOM 17739 N N . GLU C 3 113 ? 125.42200 142.70200 171.13200 1.000 216.14000 113 GLU C N 1
ATOM 17740 C CA . GLU C 3 113 ? 124.97900 142.33200 172.46300 1.000 219.33000 113 GLU C CA 1
ATOM 17741 C C . GLU C 3 113 ? 123.69900 141.53100 172.30400 1.000 217.92000 113 GLU C C 1
ATOM 17742 O O . GLU C 3 113 ? 122.91900 141.80300 171.39500 1.000 214.67000 113 GLU C O 1
ATOM 17754 N N . GLU C 3 114 ? 123.54900 140.46900 173.09200 1.000 219.87000 114 GLU C N 1
ATOM 17755 C CA . GLU C 3 114 ? 122.42600 139.52700 172.97900 1.000 217.98000 114 GLU C CA 1
ATOM 17756 C C . GLU C 3 114 ? 122.58200 138.59300 171.77900 1.000 211.45000 114 GLU C C 1
ATOM 17757 O O . GLU C 3 114 ? 122.35400 137.39100 171.89600 1.000 215.89000 114 GLU C O 1
ATOM 17769 N N . LEU C 3 115 ? 122.93500 139.14900 170.62800 1.000 207.46000 115 LEU C N 1
ATOM 17770 C CA . LEU C 3 115 ? 123.03900 138.37800 169.39900 1.000 207.87000 115 LEU C CA 1
ATOM 17771 C C . LEU C 3 115 ? 124.26200 137.47900 169.38700 1.000 209.50000 115 LEU C C 1
ATOM 17772 O O . LEU C 3 115 ? 124.26100 136.45700 168.70500 1.000 208.99000 115 LEU C O 1
ATOM 17788 N N . THR C 3 116 ? 125.31800 137.87400 170.09200 1.000 209.68000 116 THR C N 1
ATOM 17789 C CA . THR C 3 116 ? 126.50600 137.04000 170.19700 1.000 212.14000 116 THR C CA 1
ATOM 17790 C C . THR C 3 116 ? 126.56800 136.45700 171.59300 1.000 219.11000 116 THR C C 1
ATOM 17791 O O . THR C 3 116 ? 125.80400 136.87400 172.46300 1.000 214.17000 116 THR C O 1
ATOM 17802 N N . ASN C 3 117 ? 127.37700 135.41200 171.79000 1.000 215.82000 117 ASN C N 1
ATOM 17803 C CA . ASN C 3 117 ? 127.50300 134.82600 173.12300 1.000 219.82000 117 ASN C CA 1
ATOM 17804 C C . ASN C 3 117 ? 126.12400 134.57800 173.73700 1.000 219.80000 117 ASN C C 1
ATOM 17805 O O . ASN C 3 117 ? 125.86100 134.96200 174.87500 1.000 221.45000 117 ASN C O 1
ATOM 17816 N N . ILE C 3 118 ? 125.24600 133.92700 172.97700 1.000 221.52000 118 ILE C N 1
ATOM 17817 C CA . ILE C 3 118 ? 123.84300 133.83900 173.36700 1.000 223.86000 118 ILE C CA 1
ATOM 17818 C C . ILE C 3 118 ? 123.61400 132.97600 174.58300 1.000 225.52000 118 ILE C C 1
ATOM 17819 O O . ILE C 3 118 ? 123.98500 131.80300 174.61200 1.000 227.05000 118 ILE C O 1
ATOM 17835 N N . ARG C 3 119 ? 122.86500 133.53500 175.53000 1.000 228.38000 119 ARG C N 1
ATOM 17836 C CA . ARG C 3 119 ? 122.46900 132.80100 176.71800 1.000 231.47000 119 ARG C CA 1
ATOM 17837 C C . ARG C 3 119 ? 120.95300 132.66200 176.79500 1.000 232.16000 119 ARG C C 1
ATOM 17838 O O . ARG C 3 119 ? 120.43300 131.57300 177.04200 1.000 229.21000 119 ARG C O 1
ATOM 17859 N N . ASN C 3 120 ? 120.24300 133.77000 176.58200 1.000 233.38000 120 ASN C N 1
ATOM 17860 C CA . ASN C 3 120 ? 118.79100 133.75900 176.68600 1.000 232.01000 120 ASN C CA 1
ATOM 17861 C C . ASN C 3 120 ? 118.14100 133.59300 175.31900 1.000 232.46000 120 ASN C C 1
ATOM 17862 O O . ASN C 3 120 ? 117.88500 134.57100 174.61000 1.000 232.92000 120 ASN C O 1
ATOM 17873 N N . VAL C 3 121 ? 117.82700 132.35500 174.98100 1.000 231.94000 121 VAL C N 1
ATOM 17874 C CA . VAL C 3 121 ? 117.26500 132.03400 173.68200 1.000 229.87000 121 VAL C CA 1
ATOM 17875 C C . VAL C 3 121 ? 115.84800 132.56200 173.55600 1.000 233.60000 121 VAL C C 1
ATOM 17876 O O . VAL C 3 121 ? 115.42700 132.97700 172.47800 1.000 228.83000 121 VAL C O 1
ATOM 17889 N N . GLU C 3 122 ? 115.10100 132.50400 174.65300 1.000 232.33000 122 GLU C N 1
ATOM 17890 C CA . GLU C 3 122 ? 113.70300 132.90700 174.63600 1.000 234.67000 122 GLU C CA 1
ATOM 17891 C C . GLU C 3 122 ? 113.56600 134.38700 174.31500 1.000 232.40000 122 GLU C C 1
ATOM 17892 O O . GLU C 3 122 ? 112.63300 134.79800 173.62300 1.000 232.19000 122 GLU C O 1
ATOM 17904 N N . ARG C 3 123 ? 114.50500 135.19200 174.79500 1.000 234.27000 123 ARG C N 1
ATOM 17905 C CA . ARG C 3 123 ? 114.46100 136.60700 174.47700 1.000 232.59000 123 ARG C CA 1
ATOM 17906 C C . ARG C 3 123 ? 114.64500 136.84100 172.99400 1.000 226.58000 123 ARG C C 1
ATOM 17907 O O . ARG C 3 123 ? 113.85400 137.55700 172.38600 1.000 222.75000 123 ARG C O 1
ATOM 17928 N N . LEU C 3 124 ? 115.53400 136.07600 172.37300 1.000 233.75000 124 LEU C N 1
ATOM 17929 C CA . LEU C 3 124 ? 115.74900 136.22700 170.94200 1.000 224.34000 124 LEU C CA 1
ATOM 17930 C C . LEU C 3 124 ? 114.52400 135.78400 170.16800 1.000 223.43000 124 LEU C C 1
ATOM 17931 O O . LEU C 3 124 ? 114.14200 136.40500 169.17800 1.000 217.56000 124 LEU C O 1
ATOM 17947 N N . LYS C 3 125 ? 113.83600 134.77700 170.68000 1.000 225.68000 125 LYS C N 1
ATOM 17948 C CA . LYS C 3 125 ? 112.66400 134.27600 169.98300 1.000 225.90000 125 LYS C CA 1
ATOM 17949 C C . LYS C 3 125 ? 111.61300 135.37600 169.87400 1.000 223.31000 125 LYS C C 1
ATOM 17950 O O . LYS C 3 125 ? 110.93700 135.50000 168.85200 1.000 217.89000 125 LYS C O 1
ATOM 17969 N N . LYS C 3 126 ? 111.48900 136.19100 170.92000 1.000 221.53000 126 LYS C N 1
ATOM 17970 C CA . LYS C 3 126 ? 110.55300 137.30800 170.89100 1.000 217.47000 126 LYS C CA 1
ATOM 17971 C C . LYS C 3 126 ? 111.11800 138.54200 170.19100 1.000 218.13000 126 LYS C C 1
ATOM 17972 O O . LYS C 3 126 ? 110.41800 139.20700 169.42500 1.000 217.83000 126 LYS C O 1
ATOM 17991 N N . ASP C 3 127 ? 112.41700 138.76400 170.33600 1.000 218.23000 127 ASP C N 1
ATOM 17992 C CA . ASP C 3 127 ? 113.03600 139.99800 169.86600 1.000 216.81000 127 ASP C CA 1
ATOM 17993 C C . ASP C 3 127 ? 113.24400 140.00700 168.36300 1.000 213.21000 127 ASP C C 1
ATOM 17994 O O . ASP C 3 127 ? 113.22900 141.06300 167.73500 1.000 210.79000 127 ASP C O 1
ATOM 18003 N N . LEU C 3 128 ? 113.33700 138.82900 167.77000 1.000 209.60000 128 LEU C N 1
ATOM 18004 C CA . LEU C 3 128 ? 113.59700 138.72300 166.34600 1.000 200.10000 128 LEU C CA 1
ATOM 18005 C C . LEU C 3 128 ? 112.32000 138.77100 165.52600 1.000 198.94000 128 LEU C C 1
ATOM 18006 O O . LEU C 3 128 ? 112.37300 138.81800 164.30100 1.000 194.25000 128 LEU C O 1
ATOM 18022 N N . ARG C 3 129 ? 111.16700 138.84000 166.18000 1.000 201.90000 129 ARG C N 1
ATOM 18023 C CA . ARG C 3 129 ? 109.91200 138.78700 165.43900 1.000 206.07000 129 ARG C CA 1
ATOM 18024 C C . ARG C 3 129 ? 109.76000 139.96800 164.48700 1.000 200.84000 129 ARG C C 1
ATOM 18025 O O . ARG C 3 129 ? 109.23500 139.82500 163.38400 1.000 195.01000 129 ARG C O 1
ATOM 18046 N N . ALA C 3 130 ? 110.27800 141.12400 164.88000 1.000 201.98000 130 ALA C N 1
ATOM 18047 C CA . ALA C 3 130 ? 110.18000 142.32200 164.05500 1.000 200.27000 130 ALA C CA 1
ATOM 18048 C C . ALA C 3 130 ? 110.99100 142.16200 162.78100 1.000 192.84000 130 ALA C C 1
ATOM 18049 O O . ALA C 3 130 ? 110.74400 142.83600 161.78100 1.000 187.85000 130 ALA C O 1
ATOM 18056 N N . SER C 3 131 ? 111.99800 141.30400 162.84700 1.000 192.07000 131 SER C N 1
ATOM 18057 C CA . SER C 3 131 ? 112.91300 141.08400 161.74800 1.000 187.71000 131 SER C CA 1
ATOM 18058 C C . SER C 3 131 ? 112.23800 140.32100 160.62500 1.000 183.85000 131 SER C C 1
ATOM 18059 O O . SER C 3 131 ? 112.67500 140.37500 159.47800 1.000 180.92000 131 SER C O 1
ATOM 18067 N N . TYR C 3 132 ? 111.16100 139.61500 160.94600 1.000 184.59000 132 TYR C N 1
ATOM 18068 C CA . TYR C 3 132 ? 110.57100 138.70400 159.98800 1.000 181.54000 132 TYR C CA 1
ATOM 18069 C C . TYR C 3 132 ? 109.99400 139.46400 158.81100 1.000 178.71000 132 TYR C C 1
ATOM 18070 O O . TYR C 3 132 ? 109.99800 138.97200 157.68600 1.000 179.72000 132 TYR C O 1
ATOM 18088 N N . CYS C 3 133 ? 109.47700 140.65900 159.06500 1.000 179.31000 133 CYS C N 1
ATOM 18089 C CA . CYS C 3 133 ? 108.88600 141.43800 157.99200 1.000 178.81000 133 CYS C CA 1
ATOM 18090 C C . CYS C 3 133 ? 109.94300 141.84200 156.97400 1.000 178.13000 133 CYS C C 1
ATOM 18091 O O . CYS C 3 133 ? 109.73700 141.71200 155.76500 1.000 179.64000 133 CYS C O 1
ATOM 18099 N N . LEU C 3 134 ? 111.10300 142.26200 157.46800 1.000 176.81000 134 LEU C N 1
ATOM 18100 C CA . LEU C 3 134 ? 112.20500 142.64400 156.60100 1.000 175.60000 134 LEU C CA 1
ATOM 18101 C C . LEU C 3 134 ? 112.83200 141.43700 155.93300 1.000 171.42000 134 LEU C C 1
ATOM 18102 O O . LEU C 3 134 ? 113.26100 141.50500 154.78100 1.000 172.90000 134 LEU C O 1
ATOM 18118 N N . ILE C 3 135 ? 112.88700 140.32900 156.65100 1.000 172.00000 135 ILE C N 1
ATOM 18119 C CA . ILE C 3 135 ? 113.48300 139.13500 156.09500 1.000 174.18000 135 ILE C CA 1
ATOM 18120 C C . ILE C 3 135 ? 112.64400 138.60900 154.95400 1.000 177.76000 135 ILE C C 1
ATOM 18121 O O . ILE C 3 135 ? 113.18100 138.22400 153.91700 1.000 176.40000 135 ILE C O 1
ATOM 18137 N N . ASP C 3 136 ? 111.32600 138.64800 155.10700 1.000 181.24000 136 ASP C N 1
ATOM 18138 C CA . ASP C 3 136 ? 110.46900 138.17600 154.03800 1.000 184.20000 136 ASP C CA 1
ATOM 18139 C C . ASP C 3 136 ? 110.59000 139.10500 152.84600 1.000 183.66000 136 ASP C C 1
ATOM 18140 O O . ASP C 3 136 ? 110.52900 138.66200 151.69800 1.000 183.12000 136 ASP C O 1
ATOM 18149 N N . SER C 3 137 ? 110.79800 140.39400 153.11500 1.000 180.34000 137 SER C N 1
ATOM 18150 C CA . SER C 3 137 ? 110.95600 141.35500 152.03800 1.000 178.12000 137 SER C CA 1
ATOM 18151 C C . SER C 3 137 ? 112.23300 141.07300 151.26200 1.000 175.22000 137 SER C C 1
ATOM 18152 O O . SER C 3 137 ? 112.25400 141.17400 150.03700 1.000 179.23000 137 SER C O 1
ATOM 18160 N N . PHE C 3 138 ? 113.27300 140.63400 151.96300 1.000 170.38000 138 PHE C N 1
ATOM 18161 C CA . PHE C 3 138 ? 114.49900 140.23000 151.29500 1.000 169.53000 138 PHE C CA 1
ATOM 18162 C C . PHE C 3 138 ? 114.33300 138.93200 150.52500 1.000 173.01000 138 PHE C C 1
ATOM 18163 O O . PHE C 3 138 ? 114.93200 138.75600 149.46500 1.000 177.02000 138 PHE C O 1
ATOM 18180 N N . LEU C 3 139 ? 113.56400 137.99900 151.07400 1.000 174.36000 139 LEU C N 1
ATOM 18181 C CA . LEU C 3 139 ? 113.41000 136.70500 150.42500 1.000 178.27000 139 LEU C CA 1
ATOM 18182 C C . LEU C 3 139 ? 112.62000 136.82300 149.13000 1.000 185.89000 139 LEU C C 1
ATOM 18183 O O . LEU C 3 139 ? 112.91700 136.14000 148.15000 1.000 188.68000 139 LEU C O 1
ATOM 18199 N N . GLY C 3 140 ? 111.62400 137.70300 149.12000 1.000 188.44000 140 GLY C N 1
ATOM 18200 C CA . GLY C 3 140 ? 110.79700 137.90200 147.93700 1.000 200.21000 140 GLY C CA 1
ATOM 18201 C C . GLY C 3 140 ? 111.42500 138.91000 146.98500 1.000 198.16000 140 GLY C C 1
ATOM 18202 O O . GLY C 3 140 ? 112.50000 139.44800 147.24900 1.000 194.68000 140 GLY C O 1
ATOM 18206 N N . ASP C 3 141 ? 110.77400 139.13500 145.85200 1.000 205.47000 141 ASP C N 1
ATOM 18207 C CA . ASP C 3 141 ? 111.26200 140.11200 144.89000 1.000 202.67000 141 ASP C CA 1
ATOM 18208 C C . ASP C 3 141 ? 110.96500 141.54200 145.31900 1.000 198.69000 141 ASP C C 1
ATOM 18209 O O . ASP C 3 141 ? 109.90000 141.83200 145.86700 1.000 198.07000 141 ASP C O 1
ATOM 18218 N N . SER C 3 142 ? 111.86800 142.44600 144.96700 1.000 193.93000 142 SER C N 1
ATOM 18219 C CA . SER C 3 142 ? 111.66400 143.88400 145.10800 1.000 187.92000 142 SER C CA 1
ATOM 18220 C C . SER C 3 142 ? 112.51100 144.57900 144.06200 1.000 178.56000 142 SER C C 1
ATOM 18221 O O . SER C 3 142 ? 113.46900 143.98600 143.56300 1.000 175.44000 142 SER C O 1
ATOM 18229 N N . GLU C 3 143 ? 112.21000 145.83700 143.75600 1.000 174.09000 143 GLU C N 1
ATOM 18230 C CA . GLU C 3 143 ? 112.97500 146.54100 142.73400 1.000 168.88000 143 GLU C CA 1
ATOM 18231 C C . GLU C 3 143 ? 114.22200 147.16500 143.33200 1.000 170.87000 143 GLU C C 1
ATOM 18232 O O . GLU C 3 143 ? 114.47700 148.36200 143.16900 1.000 172.11000 143 GLU C O 1
ATOM 18244 N N . LEU C 3 144 ? 115.02600 146.32200 143.96400 1.000 166.97000 144 LEU C N 1
ATOM 18245 C CA . LEU C 3 144 ? 116.26400 146.71900 144.60600 1.000 161.86000 144 LEU C CA 1
ATOM 18246 C C . LEU C 3 144 ? 117.34600 145.70000 144.30100 1.000 157.00000 144 LEU C C 1
ATOM 18247 O O . LEU C 3 144 ? 117.06100 144.51300 144.16200 1.000 157.06000 144 LEU C O 1
ATOM 18263 N N . ILE C 3 145 ? 118.56700 146.17000 144.11700 1.000 155.49000 145 ILE C N 1
ATOM 18264 C CA . ILE C 3 145 ? 119.69100 145.29200 143.82400 1.000 151.49000 145 ILE C CA 1
ATOM 18265 C C . ILE C 3 145 ? 120.80400 145.35700 144.85000 1.000 152.03000 145 ILE C C 1
ATOM 18266 O O . ILE C 3 145 ? 121.68500 144.50100 144.86600 1.000 152.36000 145 ILE C O 1
ATOM 18282 N N . GLY C 3 146 ? 120.70000 146.28300 145.78400 1.000 155.13000 146 GLY C N 1
ATOM 18283 C CA . GLY C 3 146 ? 121.76600 146.49800 146.75100 1.000 161.27000 146 GLY C CA 1
ATOM 18284 C C . GLY C 3 146 ? 121.99500 145.27800 147.62100 1.000 159.42000 146 GLY C C 1
ATOM 18285 O O . GLY C 3 146 ? 123.12000 145.00700 148.04100 1.000 160.94000 146 GLY C O 1
ATOM 18289 N N . ASP C 3 147 ? 120.96200 144.47100 147.80700 1.000 155.69000 147 ASP C N 1
ATOM 18290 C CA . ASP C 3 147 ? 121.09400 143.29200 148.63900 1.000 156.57000 147 ASP C CA 1
ATOM 18291 C C . ASP C 3 147 ? 121.94000 142.24400 147.93300 1.000 153.77000 147 ASP C C 1
ATOM 18292 O O . ASP C 3 147 ? 122.48200 141.33700 148.56400 1.000 155.74000 147 ASP C O 1
ATOM 18301 N N . LEU C 3 148 ? 122.02600 142.35700 146.61500 1.000 149.35000 148 LEU C N 1
ATOM 18302 C CA . LEU C 3 148 ? 122.79800 141.43300 145.81000 1.000 149.78000 148 LEU C CA 1
ATOM 18303 C C . LEU C 3 148 ? 124.15800 141.99900 145.43000 1.000 150.76000 148 LEU C C 1
ATOM 18304 O O . LEU C 3 148 ? 125.12500 141.25100 145.29100 1.000 149.95000 148 LEU C O 1
ATOM 18320 N N . THR C 3 149 ? 124.22500 143.31700 145.25200 1.000 151.90000 149 THR C N 1
ATOM 18321 C CA . THR C 3 149 ? 125.43800 143.96400 144.75600 1.000 151.69000 149 THR C CA 1
ATOM 18322 C C . THR C 3 149 ? 126.31400 144.52900 145.86300 1.000 153.22000 149 THR C C 1
ATOM 18323 O O . THR C 3 149 ? 127.49300 144.81000 145.64700 1.000 154.40000 149 THR C O 1
ATOM 18334 N N . GLN C 3 150 ? 125.72500 144.73100 147.03500 1.000 158.56000 150 GLN C N 1
ATOM 18335 C CA . GLN C 3 150 ? 126.37200 145.39300 148.16200 1.000 164.96000 150 GLN C CA 1
ATOM 18336 C C . GLN C 3 150 ? 126.75000 146.82600 147.81400 1.000 167.84000 150 GLN C C 1
ATOM 18337 O O . GLN C 3 150 ? 127.57000 147.44800 148.48800 1.000 176.09000 150 GLN C O 1
ATOM 18351 N N . CYS C 3 151 ? 126.06700 147.36600 146.81400 1.000 162.91000 151 CYS C N 1
ATOM 18352 C CA . CYS C 3 151 ? 126.17300 148.75800 146.42300 1.000 170.77000 151 CYS C CA 1
ATOM 18353 C C . CYS C 3 151 ? 124.89900 149.45600 146.82300 1.000 168.66000 151 CYS C C 1
ATOM 18354 O O . CYS C 3 151 ? 123.84400 148.82900 146.88700 1.000 167.30000 151 CYS C O 1
ATOM 18362 N N . VAL C 3 152 ? 124.97500 150.73700 147.11200 1.000 169.99000 152 VAL C N 1
ATOM 18363 C CA . VAL C 3 152 ? 123.76200 151.42700 147.48500 1.000 165.76000 152 VAL C CA 1
ATOM 18364 C C . VAL C 3 152 ? 122.88600 151.61700 146.26400 1.000 170.55000 152 VAL C C 1
ATOM 18365 O O . VAL C 3 152 ? 123.30600 152.21600 145.27800 1.000 173.84000 152 VAL C O 1
ATOM 18378 N N . ASP C 3 153 ? 121.63100 151.21100 146.37300 1.000 171.89000 153 ASP C N 1
ATOM 18379 C CA . ASP C 3 153 ? 120.68300 151.39700 145.28800 1.000 174.42000 153 ASP C CA 1
ATOM 18380 C C . ASP C 3 153 ? 120.49300 152.87700 145.10600 1.000 175.02000 153 ASP C C 1
ATOM 18381 O O . ASP C 3 153 ? 120.38600 153.58700 146.09900 1.000 179.31000 153 ASP C O 1
ATOM 18390 N N . CYS C 3 154 ? 120.44300 153.35700 143.87000 1.000 174.98000 154 CYS C N 1
ATOM 18391 C CA . CYS C 3 154 ? 120.39900 154.79500 143.67400 1.000 183.07000 154 CYS C CA 1
ATOM 18392 C C . CYS C 3 154 ? 119.58700 155.26200 142.47700 1.000 186.99000 154 CYS C C 1
ATOM 18393 O O . CYS C 3 154 ? 119.23800 154.49000 141.58400 1.000 180.88000 154 CYS C O 1
ATOM 18401 N N . VAL C 3 155 ? 119.25500 156.54600 142.52300 1.000 196.06000 155 VAL C N 1
ATOM 18402 C CA . VAL C 3 155 ? 118.55300 157.28700 141.48200 1.000 203.06000 155 VAL C CA 1
ATOM 18403 C C . VAL C 3 155 ? 119.31700 158.53800 141.08400 1.000 204.89000 155 VAL C C 1
ATOM 18404 O O . VAL C 3 155 ? 119.91600 159.19400 141.93200 1.000 209.37000 155 VAL C O 1
ATOM 18417 N N . ILE C 3 156 ? 119.32200 158.85800 139.79600 1.000 204.40000 156 ILE C N 1
ATOM 18418 C CA . ILE C 3 156 ? 119.85400 160.14500 139.37500 1.000 210.81000 156 ILE C CA 1
ATOM 18419 C C . ILE C 3 156 ? 118.73100 161.15400 139.16600 1.000 215.61000 156 ILE C C 1
ATOM 18420 O O . ILE C 3 156 ? 117.89500 160.97000 138.28600 1.000 214.78000 156 ILE C O 1
ATOM 18436 N N . PRO C 3 157 ? 118.68700 162.21900 139.95700 1.000 224.01000 157 PRO C N 1
ATOM 18437 C CA . PRO C 3 157 ? 117.75300 163.31000 139.85300 1.000 238.40000 157 PRO C CA 1
ATOM 18438 C C . PRO C 3 157 ? 118.13200 164.16600 138.66100 1.000 245.76000 157 PRO C C 1
ATOM 18439 O O . PRO C 3 157 ? 119.30400 164.19900 138.28800 1.000 242.80000 157 PRO C O 1
ATOM 18450 N N . PRO C 3 158 ? 117.20000 164.95000 138.12700 1.000 255.40000 158 PRO C N 1
ATOM 18451 C CA . PRO C 3 158 ? 117.43000 165.97400 137.12700 1.000 264.40000 158 PRO C CA 1
ATOM 18452 C C . PRO C 3 158 ? 118.24300 167.14800 137.67500 1.000 276.05000 158 PRO C C 1
ATOM 18453 O O . PRO C 3 158 ? 118.89400 167.86400 136.91600 1.000 278.79000 158 PRO C O 1
ATOM 18464 N N . GLU C 3 159 ? 118.23900 167.30900 139.00000 1.000 276.61000 159 GLU C N 1
ATOM 18465 C CA . GLU C 3 159 ? 118.90400 168.43600 139.65100 1.000 283.52000 159 GLU C CA 1
ATOM 18466 C C . GLU C 3 159 ? 119.78000 167.96100 140.80300 1.000 285.92000 159 GLU C C 1
ATOM 18467 O O . GLU C 3 159 ? 119.52900 168.30400 141.96000 1.000 289.85000 159 GLU C O 1
ATOM 18479 N N . GLY C 3 160 ? 120.79500 167.16300 140.50600 1.000 278.43000 160 GLY C N 1
ATOM 18480 C CA . GLY C 3 160 ? 121.55400 166.53100 141.57700 1.000 283.85000 160 GLY C CA 1
ATOM 18481 C C . GLY C 3 160 ? 122.29000 167.52700 142.45400 1.000 291.92000 160 GLY C C 1
ATOM 18482 O O . GLY C 3 160 ? 122.42200 167.30900 143.65900 1.000 293.08000 160 GLY C O 1
ATOM 18486 N N . SER C 3 161 ? 122.73100 168.63900 141.87700 1.000 295.79000 161 SER C N 1
ATOM 18487 C CA . SER C 3 161 ? 123.48200 169.60400 142.66300 1.000 299.36000 161 SER C CA 1
ATOM 18488 C C . SER C 3 161 ? 122.58600 170.40100 143.59800 1.000 298.43000 161 SER C C 1
ATOM 18489 O O . SER C 3 161 ? 123.01200 170.80400 144.68200 1.000 298.20000 161 SER C O 1
ATOM 18497 N N . LEU C 3 162 ? 121.32100 170.56200 143.22500 1.000 291.64000 162 LEU C N 1
ATOM 18498 C CA . LEU C 3 162 ? 120.40600 171.30800 144.07200 1.000 292.78000 162 LEU C CA 1
ATOM 18499 C C . LEU C 3 162 ? 119.97700 170.47900 145.26800 1.000 295.22000 162 LEU C C 1
ATOM 18500 O O . LEU C 3 162 ? 119.95800 170.96700 146.40200 1.000 295.75000 162 LEU C O 1
ATOM 18516 N N . LEU C 3 163 ? 119.72200 169.19600 145.02500 1.000 297.07000 163 LEU C N 1
ATOM 18517 C CA . LEU C 3 163 ? 119.28800 168.31700 146.09500 1.000 299.05000 163 LEU C CA 1
ATOM 18518 C C . LEU C 3 163 ? 120.43400 168.01600 147.03400 1.000 294.84000 163 LEU C C 1
ATOM 18519 O O . LEU C 3 163 ? 120.25300 167.97000 148.24900 1.000 292.54000 163 LEU C O 1
ATOM 18535 N N . GLN C 3 164 ? 121.62800 167.86000 146.47300 1.000 293.75000 164 GLN C N 1
ATOM 18536 C CA . GLN C 3 164 ? 122.77500 167.47300 147.27000 1.000 293.73000 164 GLN C CA 1
ATOM 18537 C C . GLN C 3 164 ? 123.22700 168.58500 148.19900 1.000 293.45000 164 GLN C C 1
ATOM 18538 O O . GLN C 3 164 ? 123.60600 168.32100 149.34200 1.000 295.25000 164 GLN C O 1
ATOM 18552 N N . GLU C 3 165 ? 123.14300 169.83400 147.74200 1.000 298.66000 165 GLU C N 1
ATOM 18553 C CA . GLU C 3 165 ? 123.57600 170.93200 148.59100 1.000 304.87000 165 GLU C CA 1
ATOM 18554 C C . GLU C 3 165 ? 122.60500 171.16100 149.73600 1.000 305.83000 165 GLU C C 1
ATOM 18555 O O . GLU C 3 165 ? 123.01600 171.38000 150.87700 1.000 305.31000 165 GLU C O 1
ATOM 18567 N N . ALA C 3 166 ? 121.31400 171.07100 149.44400 1.000 298.25000 166 ALA C N 1
ATOM 18568 C CA . ALA C 3 166 ? 120.30900 171.28200 150.46900 1.000 299.60000 166 ALA C CA 1
ATOM 18569 C C . ALA C 3 166 ? 120.24900 170.11200 151.44000 1.000 300.54000 166 ALA C C 1
ATOM 18570 O O . ALA C 3 166 ? 120.00600 170.29400 152.63400 1.000 306.62000 166 ALA C O 1
ATOM 18577 N N . LEU C 3 167 ? 120.55800 168.92000 150.94100 1.000 300.01000 167 LEU C N 1
ATOM 18578 C CA . LEU C 3 167 ? 120.57700 167.73100 151.77300 1.000 292.77000 167 LEU C CA 1
ATOM 18579 C C . LEU C 3 167 ? 121.74100 167.77300 152.74900 1.000 306.47000 167 LEU C C 1
ATOM 18580 O O . LEU C 3 167 ? 121.59900 167.40500 153.91600 1.000 293.23000 167 LEU C O 1
ATOM 18596 N N . SER C 3 168 ? 122.90400 168.20700 152.26600 1.000 301.18000 168 SER C N 1
ATOM 18597 C CA . SER C 3 168 ? 124.08800 168.24800 153.11000 1.000 301.20000 168 SER C CA 1
ATOM 18598 C C . SER C 3 168 ? 124.08800 169.45600 154.02700 1.000 306.65000 168 SER C C 1
ATOM 18599 O O . SER C 3 168 ? 124.57400 169.37800 155.15300 1.000 306.82000 168 SER C O 1
ATOM 18607 N N . GLY C 3 169 ? 123.39700 170.51800 153.61800 1.000 307.23000 169 GLY C N 1
ATOM 18608 C CA . GLY C 3 169 ? 123.34700 171.73900 154.41100 1.000 310.87000 169 GLY C CA 1
ATOM 18609 C C . GLY C 3 169 ? 122.50600 171.53500 155.65800 1.000 313.28000 169 GLY C C 1
ATOM 18610 O O . GLY C 3 169 ? 122.65500 172.24800 156.64900 1.000 323.40000 169 GLY C O 1
ATOM 18614 N N . PHE C 3 170 ? 121.65600 170.52400 155.61400 1.000 315.29000 170 PHE C N 1
ATOM 18615 C CA . PHE C 3 170 ? 120.77600 170.18700 156.71500 1.000 319.18000 170 PHE C CA 1
ATOM 18616 C C . PHE C 3 170 ? 121.43200 169.24400 157.71200 1.000 426.24000 170 PHE C C 1
ATOM 18617 O O . PHE C 3 170 ? 120.88400 168.99100 158.78500 1.000 307.82000 170 PHE C O 1
ATOM 18634 N N . ALA C 3 171 ? 122.54500 168.63400 157.32600 1.000 305.26000 171 ALA C N 1
ATOM 18635 C CA . ALA C 3 171 ? 123.06900 167.54300 158.13000 1.000 314.64000 171 ALA C CA 1
ATOM 18636 C C . ALA C 3 171 ? 123.49600 167.98200 159.52800 1.000 316.36000 171 ALA C C 1
ATOM 18637 O O . ALA C 3 171 ? 123.09700 167.36100 160.51600 1.000 320.69000 171 ALA C O 1
ATOM 18644 N N . GLU C 3 172 ? 124.07900 169.17000 159.64700 1.000 322.51000 172 GLU C N 1
ATOM 18645 C CA . GLU C 3 172 ? 124.46300 169.64100 160.97000 1.000 333.27000 172 GLU C CA 1
ATOM 18646 C C . GLU C 3 172 ? 123.23800 169.97200 161.80800 1.000 332.03000 172 GLU C C 1
ATOM 18647 O O . GLU C 3 172 ? 123.19800 169.68900 163.00500 1.000 331.11000 172 GLU C O 1
ATOM 18659 N N . ALA C 3 173 ? 122.21200 170.50400 161.15300 1.000 329.09000 173 ALA C N 1
ATOM 18660 C CA . ALA C 3 173 ? 120.96700 170.87100 161.81500 1.000 331.77000 173 ALA C CA 1
ATOM 18661 C C . ALA C 3 173 ? 120.21900 169.63000 162.27600 1.000 327.56000 173 ALA C C 1
ATOM 18662 O O . ALA C 3 173 ? 119.44600 169.67900 163.23100 1.000 331.62000 173 ALA C O 1
ATOM 18669 N N . ALA C 3 174 ? 120.46900 168.51300 161.60000 1.000 330.21000 174 ALA C N 1
ATOM 18670 C CA . ALA C 3 174 ? 119.85100 167.23800 161.92900 1.000 327.86000 174 ALA C CA 1
ATOM 18671 C C . ALA C 3 174 ? 120.57100 166.54600 163.08200 1.000 324.05000 174 ALA C C 1
ATOM 18672 O O . ALA C 3 174 ? 120.12600 165.50300 163.56200 1.000 316.45000 174 ALA C O 1
ATOM 18679 N N . GLY C 3 175 ? 121.73100 167.07600 163.46500 1.000 320.03000 175 GLY C N 1
ATOM 18680 C CA . GLY C 3 175 ? 122.52700 166.49200 164.53300 1.000 312.42000 175 GLY C CA 1
ATOM 18681 C C . GLY C 3 175 ? 123.41900 165.35600 164.04400 1.000 305.05000 175 GLY C C 1
ATOM 18682 O O . GLY C 3 175 ? 124.01200 164.63700 164.85000 1.000 303.31000 175 GLY C O 1
ATOM 18686 N N . THR C 3 176 ? 123.49000 165.16800 162.72800 1.000 302.74000 176 THR C N 1
ATOM 18687 C CA . THR C 3 176 ? 124.30300 164.09500 162.16800 1.000 292.82000 176 THR C CA 1
ATOM 18688 C C . THR C 3 176 ? 125.04200 164.49600 160.91200 1.000 286.07000 176 THR C C 1
ATOM 18689 O O . THR C 3 176 ? 124.59300 165.35100 160.16300 1.000 291.56000 176 THR C O 1
ATOM 18700 N N . THR C 3 177 ? 126.09700 163.76400 160.60000 1.000 275.97000 177 THR C N 1
ATOM 18701 C CA . THR C 3 177 ? 126.80200 163.96700 159.34700 1.000 267.82000 177 THR C CA 1
ATOM 18702 C C . THR C 3 177 ? 126.29800 163.01500 158.27900 1.000 259.34000 177 THR C C 1
ATOM 18703 O O . THR C 3 177 ? 126.75000 163.06600 157.13800 1.000 257.72000 177 THR C O 1
ATOM 18714 N N . PHE C 3 178 ? 125.40100 162.11200 158.66800 1.000 264.01000 178 PHE C N 1
ATOM 18715 C CA . PHE C 3 178 ? 124.87800 161.08700 157.77400 1.000 251.89000 178 PHE C CA 1
ATOM 18716 C C . PHE C 3 178 ? 123.42400 161.35200 157.40200 1.000 257.88000 178 PHE C C 1
ATOM 18717 O O . PHE C 3 178 ? 122.51000 161.02100 158.16000 1.000 261.27000 178 PHE C O 1
ATOM 18734 N N . VAL C 3 179 ? 123.20800 161.87400 156.19900 1.000 249.09000 179 VAL C N 1
ATOM 18735 C CA . VAL C 3 179 ? 121.86500 162.17000 155.70700 1.000 254.77000 179 VAL C CA 1
ATOM 18736 C C . VAL C 3 179 ? 121.66600 161.61500 154.30700 1.000 251.21000 179 VAL C C 1
ATOM 18737 O O . VAL C 3 179 ? 122.57600 161.67400 153.48100 1.000 248.57000 179 VAL C O 1
ATOM 18750 N N . SER C 3 180 ? 120.46400 161.12000 154.02100 1.000 255.72000 180 SER C N 1
ATOM 18751 C CA . SER C 3 180 ? 120.15400 160.65800 152.67300 1.000 254.04000 180 SER C CA 1
ATOM 18752 C C . SER C 3 180 ? 118.70300 160.90400 152.27700 1.000 250.83000 180 SER C C 1
ATOM 18753 O O . SER C 3 180 ? 117.83200 161.12800 153.11800 1.000 246.94000 180 SER C O 1
ATOM 18761 N N . LEU C 3 181 ? 118.47400 160.90900 150.97000 1.000 242.30000 181 LEU C N 1
ATOM 18762 C CA . LEU C 3 181 ? 117.15800 161.06100 150.36600 1.000 236.05000 181 LEU C CA 1
ATOM 18763 C C . LEU C 3 181 ? 116.79100 159.79400 149.60900 1.000 227.96000 181 LEU C C 1
ATOM 18764 O O . LEU C 3 181 ? 117.51100 159.39400 148.69300 1.000 223.32000 181 LEU C O 1
ATOM 18780 N N . VAL C 3 182 ? 115.66500 159.17500 149.97000 1.000 224.03000 182 VAL C N 1
ATOM 18781 C CA . VAL C 3 182 ? 115.33300 157.86100 149.42700 1.000 215.21000 182 VAL C CA 1
ATOM 18782 C C . VAL C 3 182 ? 113.99400 157.74900 148.69700 1.000 213.54000 182 VAL C C 1
ATOM 18783 O O . VAL C 3 182 ? 112.94600 158.11300 149.23200 1.000 219.99000 182 VAL C O 1
ATOM 18796 N N . VAL C 3 183 ? 114.02700 157.16300 147.49800 1.000 204.27000 183 VAL C N 1
ATOM 18797 C CA . VAL C 3 183 ? 112.80600 156.80700 146.78600 1.000 203.68000 183 VAL C CA 1
ATOM 18798 C C . VAL C 3 183 ? 112.70200 155.30600 146.59700 1.000 195.03000 183 VAL C C 1
ATOM 18799 O O . VAL C 3 183 ? 113.50500 154.70300 145.89300 1.000 193.30000 183 VAL C O 1
ATOM 18812 N N . SER C 3 184 ? 111.68200 154.70800 147.18500 1.000 196.35000 184 SER C N 1
ATOM 18813 C CA . SER C 3 184 ? 111.44300 153.27900 147.05200 1.000 195.45000 184 SER C CA 1
ATOM 18814 C C . SER C 3 184 ? 112.68900 152.45900 147.36600 1.000 192.01000 184 SER C C 1
ATOM 18815 O O . SER C 3 184 ? 112.96900 151.46800 146.69400 1.000 188.08000 184 SER C O 1
ATOM 18823 N N . GLY C 3 185 ? 113.43100 152.86200 148.39000 1.000 192.03000 185 GLY C N 1
ATOM 18824 C CA . GLY C 3 185 ? 114.63200 152.14400 148.81200 1.000 187.74000 185 GLY C CA 1
ATOM 18825 C C . GLY C 3 185 ? 115.88400 152.60300 148.06100 1.000 181.47000 185 GLY C C 1
ATOM 18826 O O . GLY C 3 185 ? 116.99200 152.16200 148.35900 1.000 180.39000 185 GLY C O 1
ATOM 18830 N N . ARG C 3 186 ? 115.70900 153.48400 147.08700 1.000 183.09000 186 ARG C N 1
ATOM 18831 C CA . ARG C 3 186 ? 116.82100 153.97400 146.28600 1.000 180.49000 186 ARG C CA 1
ATOM 18832 C C . ARG C 3 186 ? 117.33000 155.28400 146.85400 1.000 188.39000 186 ARG C C 1
ATOM 18833 O O . ARG C 3 186 ? 116.54000 156.16800 147.15600 1.000 196.31000 186 ARG C O 1
ATOM 18854 N N . VAL C 3 187 ? 118.63000 155.49400 146.83300 1.000 187.89000 187 VAL C N 1
ATOM 18855 C CA . VAL C 3 187 ? 119.16200 156.77500 147.25800 1.000 197.36000 187 VAL C CA 1
ATOM 18856 C C . VAL C 3 187 ? 119.30500 157.73100 146.08800 1.000 203.53000 187 VAL C C 1
ATOM 18857 O O . VAL C 3 187 ? 120.07000 157.49400 145.15500 1.000 201.30000 187 VAL C O 1
ATOM 18870 N N . VAL C 3 188 ? 118.65400 158.87300 146.21000 1.000 214.15000 188 VAL C N 1
ATOM 18871 C CA . VAL C 3 188 ? 118.68800 159.90800 145.19600 1.000 217.75000 188 VAL C CA 1
ATOM 18872 C C . VAL C 3 188 ? 119.88600 160.79800 145.46000 1.000 224.76000 188 VAL C C 1
ATOM 18873 O O . VAL C 3 188 ? 120.58800 161.22400 144.54400 1.000 227.76000 188 VAL C O 1
ATOM 18886 N N . ALA C 3 189 ? 120.08300 161.11000 146.73200 1.000 229.70000 189 ALA C N 1
ATOM 18887 C CA . ALA C 3 189 ? 121.18500 161.95900 147.15900 1.000 234.41000 189 ALA C CA 1
ATOM 18888 C C . ALA C 3 189 ? 121.57800 161.60100 148.58400 1.000 238.82000 189 ALA C C 1
ATOM 18889 O O . ALA C 3 189 ? 120.77700 161.02700 149.32100 1.000 237.32000 189 ALA C O 1
ATOM 18896 N N . ALA C 3 190 ? 122.83600 161.83600 148.94000 1.000 241.78000 190 ALA C N 1
ATOM 18897 C CA . ALA C 3 190 ? 123.27100 161.58400 150.31100 1.000 245.99000 190 ALA C CA 1
ATOM 18898 C C . ALA C 3 190 ? 124.54500 162.35100 150.63400 1.000 251.18000 190 ALA C C 1
ATOM 18899 O O . ALA C 3 190 ? 125.34800 162.62300 149.74100 1.000 252.71000 190 ALA C O 1
ATOM 18906 N N . THR C 3 191 ? 124.80200 162.55700 151.92200 1.000 253.76000 191 THR C N 1
ATOM 18907 C CA . THR C 3 191 ? 126.00400 163.25600 152.37300 1.000 252.48000 191 THR C CA 1
ATOM 18908 C C . THR C 3 191 ? 127.23700 162.37400 152.32900 1.000 250.04000 191 THR C C 1
ATOM 18909 O O . THR C 3 191 ? 127.14100 161.14700 152.30100 1.000 241.00000 191 THR C O 1
ATOM 18920 N N . GLU C 3 192 ? 128.40000 163.01100 152.42300 1.000 251.67000 192 GLU C N 1
ATOM 18921 C CA . GLU C 3 192 ? 129.66900 162.30300 152.43800 1.000 246.07000 192 GLU C CA 1
ATOM 18922 C C . GLU C 3 192 ? 129.75800 161.37300 153.63800 1.000 247.53000 192 GLU C C 1
ATOM 18923 O O . GLU C 3 192 ? 130.39400 160.32000 153.57400 1.000 248.04000 192 GLU C O 1
ATOM 18935 N N . GLY C 3 193 ? 129.20200 161.80100 154.76500 1.000 250.34000 193 GLY C N 1
ATOM 18936 C CA . GLY C 3 193 ? 129.16500 160.92300 155.92000 1.000 251.00000 193 GLY C CA 1
ATOM 18937 C C . GLY C 3 193 ? 128.28200 159.72200 155.61300 1.000 246.52000 193 GLY C C 1
ATOM 18938 O O . GLY C 3 193 ? 128.67600 158.57800 155.81100 1.000 247.16000 193 GLY C O 1
ATOM 18942 N N . TRP C 3 194 ? 127.16200 159.95900 154.95600 1.000 249.99000 194 TRP C N 1
ATOM 18943 C CA . TRP C 3 194 ? 126.27600 158.86100 154.62100 1.000 234.31000 194 TRP C CA 1
ATOM 18944 C C . TRP C 3 194 ? 126.93900 157.88400 153.65400 1.000 234.41000 194 TRP C C 1
ATOM 18945 O O . TRP C 3 194 ? 126.81800 156.66800 153.79300 1.000 237.75000 194 TRP C O 1
ATOM 18966 N N . TRP C 3 195 ? 127.75400 158.40600 152.75400 1.000 238.78000 195 TRP C N 1
ATOM 18967 C CA . TRP C 3 195 ? 128.37500 157.57600 151.73200 1.000 235.06000 195 TRP C CA 1
ATOM 18968 C C . TRP C 3 195 ? 129.55200 156.76600 152.25700 1.000 238.76000 195 TRP C C 1
ATOM 18969 O O . TRP C 3 195 ? 130.10800 155.94200 151.53000 1.000 234.90000 195 TRP C O 1
ATOM 18990 N N . ARG C 3 196 ? 129.99500 157.05000 153.47800 1.000 241.25000 196 ARG C N 1
ATOM 18991 C CA . ARG C 3 196 ? 131.14800 156.34500 154.02300 1.000 246.23000 196 ARG C CA 1
ATOM 18992 C C . ARG C 3 196 ? 130.68100 155.19200 154.89900 1.000 244.43000 196 ARG C C 1
ATOM 18993 O O . ARG C 3 196 ? 131.48500 154.52700 155.55300 1.000 247.42000 196 ARG C O 1
ATOM 19014 N N . LEU C 3 197 ? 129.37000 154.96200 154.90100 1.000 241.90000 197 LEU C N 1
ATOM 19015 C CA . LEU C 3 197 ? 128.78300 153.82300 155.59200 1.000 238.53000 197 LEU C CA 1
ATOM 19016 C C . LEU C 3 197 ? 129.26100 152.55600 154.90800 1.000 233.20000 197 LEU C C 1
ATOM 19017 O O . LEU C 3 197 ? 129.54500 152.56100 153.70900 1.000 233.00000 197 LEU C O 1
ATOM 19033 N N . GLY C 3 198 ? 129.44100 151.49600 155.68700 1.000 231.35000 198 GLY C N 1
ATOM 19034 C CA . GLY C 3 198 ? 130.05800 150.28400 155.16300 1.000 225.93000 198 GLY C CA 1
ATOM 19035 C C . GLY C 3 198 ? 129.10300 149.55100 154.24200 1.000 221.62000 198 GLY C C 1
ATOM 19036 O O . GLY C 3 198 ? 127.95300 149.95600 154.08000 1.000 221.39000 198 GLY C O 1
ATOM 19040 N N . THR C 3 199 ? 129.59800 148.52700 153.55900 1.000 217.70000 199 THR C N 1
ATOM 19041 C CA . THR C 3 199 ? 128.82200 147.92300 152.48600 1.000 216.74000 199 THR C CA 1
ATOM 19042 C C . THR C 3 199 ? 127.43800 147.37300 152.87400 1.000 215.05000 199 THR C C 1
ATOM 19043 O O . THR C 3 199 ? 126.44700 147.82400 152.29500 1.000 207.76000 199 THR C O 1
ATOM 19054 N N . PRO C 3 200 ? 127.30100 146.41500 153.81100 1.000 214.46000 200 PRO C N 1
ATOM 19055 C CA . PRO C 3 200 ? 126.01600 145.92600 154.27000 1.000 211.75000 200 PRO C CA 1
ATOM 19056 C C . PRO C 3 200 ? 125.25400 146.99900 155.02200 1.000 207.35000 200 PRO C C 1
ATOM 19057 O O . PRO C 3 200 ? 124.03100 147.05700 154.97400 1.000 199.38000 200 PRO C O 1
ATOM 19068 N N . GLU C 3 201 ? 125.98400 147.94100 155.58600 1.000 210.00000 201 GLU C N 1
ATOM 19069 C CA . GLU C 3 201 ? 125.36200 148.96600 156.39300 1.000 211.66000 201 GLU C CA 1
ATOM 19070 C C . GLU C 3 201 ? 124.59100 149.96900 155.54800 1.000 203.51000 201 GLU C C 1
ATOM 19071 O O . GLU C 3 201 ? 123.42700 150.26700 155.82000 1.000 199.72000 201 GLU C O 1
ATOM 19083 N N . ALA C 3 202 ? 125.19400 150.37800 154.44000 1.000 214.61000 202 ALA C N 1
ATOM 19084 C CA . ALA C 3 202 ? 124.59200 151.37800 153.57500 1.000 208.25000 202 ALA C CA 1
ATOM 19085 C C . ALA C 3 202 ? 123.41400 150.81700 152.80400 1.000 198.38000 202 ALA C C 1
ATOM 19086 O O . ALA C 3 202 ? 122.48600 151.54500 152.46500 1.000 195.21000 202 ALA C O 1
ATOM 19093 N N . VAL C 3 203 ? 123.45200 149.51800 152.53400 1.000 195.34000 203 VAL C N 1
ATOM 19094 C CA . VAL C 3 203 ? 122.37000 148.86000 151.82100 1.000 188.23000 203 VAL C CA 1
ATOM 19095 C C . VAL C 3 203 ? 121.20900 148.51700 152.73300 1.000 183.61000 203 VAL C C 1
ATOM 19096 O O . VAL C 3 203 ? 120.04800 148.73700 152.38400 1.000 177.84000 203 VAL C O 1
ATOM 19109 N N . LEU C 3 204 ? 121.52000 148.00400 153.91400 1.000 186.89000 204 LEU C N 1
ATOM 19110 C CA . LEU C 3 204 ? 120.48300 147.55200 154.81500 1.000 184.00000 204 LEU C CA 1
ATOM 19111 C C . LEU C 3 204 ? 119.63800 148.69400 155.31600 1.000 182.94000 204 LEU C C 1
ATOM 19112 O O . LEU C 3 204 ? 118.43200 148.53900 155.50200 1.000 182.42000 204 LEU C O 1
ATOM 19128 N N . LEU C 3 205 ? 120.24900 149.84400 155.52700 1.000 186.08000 205 LEU C N 1
ATOM 19129 C CA . LEU C 3 205 ? 119.49500 150.93800 156.09300 1.000 186.64000 205 LEU C CA 1
ATOM 19130 C C . LEU C 3 205 ? 118.31200 151.40100 155.22800 1.000 182.37000 205 LEU C C 1
ATOM 19131 O O . LEU C 3 205 ? 117.19500 151.43000 155.73800 1.000 184.14000 205 LEU C O 1
ATOM 19147 N N . PRO C 3 206 ? 118.47300 151.69400 153.92200 1.000 181.00000 206 PRO C N 1
ATOM 19148 C CA . PRO C 3 206 ? 117.37800 152.00500 153.02200 1.000 177.98000 206 PRO C CA 1
ATOM 19149 C C . PRO C 3 206 ? 116.47600 150.81400 152.73100 1.000 176.50000 206 PRO C C 1
ATOM 19150 O O . PRO C 3 206 ? 115.29200 150.99500 152.44900 1.000 181.60000 206 PRO C O 1
ATOM 19161 N N . TRP C 3 207 ? 116.99700 149.59400 152.86300 1.000 174.10000 207 TRP C N 1
ATOM 19162 C CA . TRP C 3 207 ? 116.13900 148.42500 152.73000 1.000 169.97000 207 TRP C CA 1
ATOM 19163 C C . TRP C 3 207 ? 115.13100 148.33400 153.85000 1.000 179.99000 207 TRP C C 1
ATOM 19164 O O . TRP C 3 207 ? 113.94900 148.08200 153.61300 1.000 184.08000 207 TRP C O 1
ATOM 19185 N N . LEU C 3 208 ? 115.58800 148.61900 155.06100 1.000 184.40000 208 LEU C N 1
ATOM 19186 C CA . LEU C 3 208 ? 114.72200 148.62500 156.22300 1.000 186.42000 208 LEU C CA 1
ATOM 19187 C C . LEU C 3 208 ? 113.67200 149.69000 156.06800 1.000 188.81000 208 LEU C C 1
ATOM 19188 O O . LEU C 3 208 ? 112.48300 149.44900 156.26700 1.000 194.20000 208 LEU C O 1
ATOM 19204 N N . VAL C 3 209 ? 114.10900 150.83000 155.57800 1.000 186.56000 209 VAL C N 1
ATOM 19205 C CA . VAL C 3 209 ? 113.24100 151.96400 155.39400 1.000 188.15000 209 VAL C CA 1
ATOM 19206 C C . VAL C 3 209 ? 112.18500 151.69500 154.34100 1.000 194.94000 209 VAL C C 1
ATOM 19207 O O . VAL C 3 209 ? 111.03100 152.09000 154.50100 1.000 205.52000 209 VAL C O 1
ATOM 19220 N N . GLY C 3 210 ? 112.58300 151.05100 153.24900 1.000 190.87000 210 GLY C N 1
ATOM 19221 C CA . GLY C 3 210 ? 111.63700 150.71600 152.19900 1.000 197.27000 210 GLY C CA 1
ATOM 19222 C C . GLY C 3 210 ? 110.70400 149.56000 152.55800 1.000 200.97000 210 GLY C C 1
ATOM 19223 O O . GLY C 3 210 ? 109.58600 149.48900 152.04700 1.000 206.89000 210 GLY C O 1
ATOM 19227 N N . SER C 3 211 ? 111.14700 148.65800 153.43200 1.000 198.89000 211 SER C N 1
ATOM 19228 C CA . SER C 3 211 ? 110.33300 147.49100 153.75400 1.000 202.52000 211 SER C CA 1
ATOM 19229 C C . SER C 3 211 ? 109.30800 147.77600 154.84500 1.000 207.63000 211 SER C C 1
ATOM 19230 O O . SER C 3 211 ? 108.25100 147.14600 154.89900 1.000 208.55000 211 SER C O 1
ATOM 19238 N N . LEU C 3 212 ? 109.60600 148.75400 155.68900 1.000 209.71000 212 LEU C N 1
ATOM 19239 C CA . LEU C 3 212 ? 108.69600 149.14700 156.75200 1.000 218.07000 212 LEU C CA 1
ATOM 19240 C C . LEU C 3 212 ? 107.48400 149.87900 156.17900 1.000 221.20000 212 LEU C C 1
ATOM 19241 O O . LEU C 3 212 ? 107.60100 150.55400 155.15700 1.000 221.43000 212 LEU C O 1
ATOM 19257 N N . PRO C 3 213 ? 106.31600 149.77100 156.81900 1.000 224.17000 213 PRO C N 1
ATOM 19258 C CA . PRO C 3 213 ? 105.14000 150.57500 156.55400 1.000 230.42000 213 PRO C CA 1
ATOM 19259 C C . PRO C 3 213 ? 105.51100 152.03500 156.76700 1.000 239.35000 213 PRO C C 1
ATOM 19260 O O . PRO C 3 213 ? 106.31900 152.33200 157.64800 1.000 244.69000 213 PRO C O 1
ATOM 19271 N N . PRO C 3 214 ? 104.97100 152.94600 155.95700 1.000 244.10000 214 PRO C N 1
ATOM 19272 C CA . PRO C 3 214 ? 105.27700 154.36700 155.92600 1.000 254.89000 214 PRO C CA 1
ATOM 19273 C C . PRO C 3 214 ? 104.83800 155.08700 157.18800 1.000 265.16000 214 PRO C C 1
ATOM 19274 O O . PRO C 3 214 ? 103.76200 154.80700 157.71800 1.000 267.61000 214 PRO C O 1
ATOM 19285 N N . GLN C 3 215 ? 105.64800 156.06000 157.60900 1.000 268.73000 215 GLN C N 1
ATOM 19286 C CA . GLN C 3 215 ? 105.36400 156.94100 158.74300 1.000 278.11000 215 GLN C CA 1
ATOM 19287 C C . GLN C 3 215 ? 105.86600 158.35200 158.45500 1.000 276.58000 215 GLN C C 1
ATOM 19288 O O . GLN C 3 215 ? 106.87500 158.52900 157.76700 1.000 270.52000 215 GLN C O 1
ATOM 19302 N N . THR C 3 216 ? 105.24700 159.34700 159.07600 1.000 275.10000 216 THR C N 1
ATOM 19303 C CA . THR C 3 216 ? 105.73800 160.71200 158.93800 1.000 268.98000 216 THR C CA 1
ATOM 19304 C C . THR C 3 216 ? 106.96600 160.95300 159.81200 1.000 269.48000 216 THR C C 1
ATOM 19305 O O . THR C 3 216 ? 107.70300 161.91300 159.59700 1.000 267.11000 216 THR C O 1
ATOM 19316 N N . ALA C 3 217 ? 107.15900 160.10500 160.82400 1.000 272.09000 217 ALA C N 1
ATOM 19317 C CA . ALA C 3 217 ? 108.33100 160.18200 161.69400 1.000 273.65000 217 ALA C CA 1
ATOM 19318 C C . ALA C 3 217 ? 108.67900 158.82100 162.30200 1.000 272.17000 217 ALA C C 1
ATOM 19319 O O . ALA C 3 217 ? 108.26100 158.52000 163.42100 1.000 272.49000 217 ALA C O 1
ATOM 19326 N N . ARG C 3 218 ? 109.42000 157.99000 161.57000 1.000 273.14000 218 ARG C N 1
ATOM 19327 C CA . ARG C 3 218 ? 109.86300 156.71100 162.13200 1.000 274.87000 218 ARG C CA 1
ATOM 19328 C C . ARG C 3 218 ? 111.00000 156.91600 163.11500 1.000 274.25000 218 ARG C C 1
ATOM 19329 O O . ARG C 3 218 ? 111.86300 157.76200 162.89100 1.000 274.31000 218 ARG C O 1
ATOM 19350 N N . ASP C 3 219 ? 111.09400 156.02500 164.10000 1.000 272.57000 219 ASP C N 1
ATOM 19351 C CA . ASP C 3 219 ? 112.32400 155.86300 164.86900 1.000 271.86000 219 ASP C CA 1
ATOM 19352 C C . ASP C 3 219 ? 112.57100 154.37700 165.12600 1.000 264.31000 219 ASP C C 1
ATOM 19353 O O . ASP C 3 219 ? 111.91600 153.76100 165.96900 1.000 259.49000 219 ASP C O 1
ATOM 19362 N N . TYR C 3 220 ? 113.43400 153.78400 164.30600 1.000 256.43000 220 TYR C N 1
ATOM 19363 C CA . TYR C 3 220 ? 113.72100 152.35600 164.37300 1.000 243.59000 220 TYR C CA 1
ATOM 19364 C C . TYR C 3 220 ? 115.19800 152.16400 164.71300 1.000 244.85000 220 TYR C C 1
ATOM 19365 O O . TYR C 3 220 ? 116.05500 152.50200 163.89800 1.000 246.65000 220 TYR C O 1
ATOM 19383 N N . PRO C 3 221 ? 115.53500 151.59400 165.86800 1.000 237.49000 221 PRO C N 1
ATOM 19384 C CA . PRO C 3 221 ? 116.89200 151.49400 166.36600 1.000 238.78000 221 PRO C CA 1
ATOM 19385 C C . PRO C 3 221 ? 117.77100 150.68900 165.41900 1.000 233.09000 221 PRO C C 1
ATOM 19386 O O . PRO C 3 221 ? 117.32900 149.68600 164.86100 1.000 228.40000 221 PRO C O 1
ATOM 19397 N N . VAL C 3 222 ? 118.98500 151.18600 165.19500 1.000 239.43000 222 VAL C N 1
ATOM 19398 C CA . VAL C 3 222 ? 119.98100 150.53300 164.35600 1.000 227.83000 222 VAL C CA 1
ATOM 19399 C C . VAL C 3 222 ? 121.34700 150.45400 165.02400 1.000 227.29000 222 VAL C C 1
ATOM 19400 O O . VAL C 3 222 ? 122.12200 151.40900 164.99100 1.000 237.09000 222 VAL C O 1
ATOM 19413 N N . TYR C 3 223 ? 121.73900 149.26600 165.42200 1.000 219.38000 223 TYR C N 1
ATOM 19414 C CA . TYR C 3 223 ? 123.07000 149.10600 165.98100 1.000 224.70000 223 TYR C CA 1
ATOM 19415 C C . TYR C 3 223 ? 124.07200 148.94000 164.85800 1.000 231.10000 223 TYR C C 1
ATOM 19416 O O . TYR C 3 223 ? 124.35700 147.82800 164.41900 1.000 228.07000 223 TYR C O 1
ATOM 19434 N N . LEU C 3 224 ? 124.59500 150.06200 164.39100 1.000 238.92000 224 LEU C N 1
ATOM 19435 C CA . LEU C 3 224 ? 125.39500 150.09900 163.17700 1.000 241.65000 224 LEU C CA 1
ATOM 19436 C C . LEU C 3 224 ? 126.67600 149.27600 163.32900 1.000 248.73000 224 LEU C C 1
ATOM 19437 O O . LEU C 3 224 ? 127.56000 149.66200 164.09000 1.000 253.28000 224 LEU C O 1
ATOM 19453 N N . PRO C 3 225 ? 126.86700 148.22900 162.50600 1.000 246.36000 225 PRO C N 1
ATOM 19454 C CA . PRO C 3 225 ? 127.97500 147.29100 162.55800 1.000 247.94000 225 PRO C CA 1
ATOM 19455 C C . PRO C 3 225 ? 129.34800 147.94100 162.43700 1.000 246.92000 225 PRO C C 1
ATOM 19456 O O . PRO C 3 225 ? 130.30900 147.49300 163.06800 1.000 247.11000 225 PRO C O 1
ATOM 19467 N N . HIS C 3 226 ? 129.44700 149.04200 161.69500 1.000 247.68000 226 HIS C N 1
ATOM 19468 C CA . HIS C 3 226 ? 130.76400 149.62000 161.50900 1.000 242.96000 226 HIS C CA 1
ATOM 19469 C C . HIS C 3 226 ? 131.10500 150.65000 162.56500 1.000 244.94000 226 HIS C C 1
ATOM 19470 O O . HIS C 3 226 ? 130.86900 151.84800 162.40200 1.000 243.11000 226 HIS C O 1
ATOM 19484 N N . GLY C 3 227 ? 131.75800 150.16700 163.60900 1.000 248.29000 227 GLY C N 1
ATOM 19485 C CA . GLY C 3 227 ? 132.26900 150.98300 164.70400 1.000 250.78000 227 GLY C CA 1
ATOM 19486 C C . GLY C 3 227 ? 131.28800 151.13700 165.86100 1.000 254.02000 227 GLY C C 1
ATOM 19487 O O . GLY C 3 227 ? 131.69200 151.48100 166.97200 1.000 255.28000 227 GLY C O 1
ATOM 19491 N N . SER C 3 228 ? 130.01000 150.83900 165.62800 1.000 254.29000 228 SER C N 1
ATOM 19492 C CA . SER C 3 228 ? 129.01800 150.96800 166.68600 1.000 258.07000 228 SER C CA 1
ATOM 19493 C C . SER C 3 228 ? 128.09800 149.74500 166.87000 1.000 262.48000 228 SER C C 1
ATOM 19494 O O . SER C 3 228 ? 126.93100 149.92200 167.21200 1.000 251.62000 228 SER C O 1
ATOM 19502 N N . PRO C 3 229 ? 128.61700 148.50900 166.81200 1.000 260.15000 229 PRO C N 1
ATOM 19503 C CA . PRO C 3 229 ? 127.84900 147.27000 166.83300 1.000 250.01000 229 PRO C CA 1
ATOM 19504 C C . PRO C 3 229 ? 127.15000 147.00100 168.16400 1.000 249.97000 229 PRO C C 1
ATOM 19505 O O . PRO C 3 229 ? 126.25300 146.15600 168.24100 1.000 242.72000 229 PRO C O 1
ATOM 19516 N N . THR C 3 230 ? 127.60400 147.66000 169.22500 1.000 256.18000 230 THR C N 1
ATOM 19517 C CA . THR C 3 230 ? 127.02000 147.48000 170.55100 1.000 256.91000 230 THR C CA 1
ATOM 19518 C C . THR C 3 230 ? 126.33000 148.74400 171.04900 1.000 252.58000 230 THR C C 1
ATOM 19519 O O . THR C 3 230 ? 125.93600 148.82900 172.21200 1.000 252.15000 230 THR C O 1
ATOM 19530 N N . VAL C 3 231 ? 126.27000 149.75400 170.19600 1.000 255.70000 231 VAL C N 1
ATOM 19531 C CA . VAL C 3 231 ? 125.73900 151.05200 170.57900 1.000 256.42000 231 VAL C CA 1
ATOM 19532 C C . VAL C 3 231 ? 124.39900 151.27500 169.87700 1.000 253.38000 231 VAL C C 1
ATOM 19533 O O . VAL C 3 231 ? 124.33400 151.18200 168.65400 1.000 252.78000 231 VAL C O 1
ATOM 19546 N N . PRO C 3 232 ? 123.34900 151.66900 170.60500 1.000 258.42000 232 PRO C N 1
ATOM 19547 C CA . PRO C 3 232 ? 122.00100 151.86300 170.11000 1.000 254.46000 232 PRO C CA 1
ATOM 19548 C C . PRO C 3 232 ? 121.85100 153.16700 169.33900 1.000 267.70000 232 PRO C C 1
ATOM 19549 O O . PRO C 3 232 ? 121.12100 154.07000 169.73400 1.000 271.08000 232 PRO C O 1
ATOM 19560 N N . HIS C 3 233 ? 122.49800 153.19600 168.17700 1.000 263.26000 233 HIS C N 1
ATOM 19561 C CA . HIS C 3 233 ? 122.22500 154.20500 167.16800 1.000 261.33000 233 HIS C CA 1
ATOM 19562 C C . HIS C 3 233 ? 120.83400 153.94100 166.63000 1.000 259.73000 233 HIS C C 1
ATOM 19563 O O . HIS C 3 233 ? 120.27000 152.87500 166.86900 1.000 253.66000 233 HIS C O 1
ATOM 19577 N N . ARG C 3 234 ? 120.20900 154.97000 166.08800 1.000 266.08000 234 ARG C N 1
ATOM 19578 C CA . ARG C 3 234 ? 118.81800 154.89800 165.67500 1.000 261.95000 234 ARG C CA 1
ATOM 19579 C C . ARG C 3 234 ? 118.55400 155.60700 164.35200 1.000 270.79000 234 ARG C C 1
ATOM 19580 O O . ARG C 3 234 ? 119.21700 156.58500 164.00900 1.000 278.95000 234 ARG C O 1
ATOM 19601 N N . LEU C 3 235 ? 117.60900 155.07400 163.58300 1.000 266.96000 235 LEU C N 1
ATOM 19602 C CA . LEU C 3 235 ? 117.32900 155.60200 162.25500 1.000 268.87000 235 LEU C CA 1
ATOM 19603 C C . LEU C 3 235 ? 115.99800 156.34100 162.21600 1.000 268.96000 235 LEU C C 1
ATOM 19604 O O . LEU C 3 235 ? 114.95300 155.79100 162.56600 1.000 268.93000 235 LEU C O 1
ATOM 19620 N N . LEU C 3 236 ? 116.05100 157.61100 161.83400 1.000 269.14000 236 LEU C N 1
ATOM 19621 C CA . LEU C 3 236 ? 114.85800 158.44000 161.79800 1.000 271.35000 236 LEU C CA 1
ATOM 19622 C C . LEU C 3 236 ? 114.47400 158.75200 160.35900 1.000 270.45000 236 LEU C C 1
ATOM 19623 O O . LEU C 3 236 ? 115.30400 159.22800 159.58600 1.000 270.27000 236 LEU C O 1
ATOM 19639 N N . THR C 3 237 ? 113.22800 158.47400 159.97600 1.000 269.32000 237 THR C N 1
ATOM 19640 C CA . THR C 3 237 ? 112.84900 158.80500 158.60200 1.000 264.52000 237 THR C CA 1
ATOM 19641 C C . THR C 3 237 ? 111.53800 159.56900 158.49400 1.000 268.02000 237 THR C C 1
ATOM 19642 O O . THR C 3 237 ? 110.64400 159.45500 159.33700 1.000 270.71000 237 THR C O 1
ATOM 19653 N N . LEU C 3 238 ? 111.44700 160.36800 157.43700 1.000 261.62000 238 LEU C N 1
ATOM 19654 C CA . LEU C 3 238 ? 110.34100 161.29000 157.24800 1.000 262.41000 238 LEU C CA 1
ATOM 19655 C C . LEU C 3 238 ? 109.69100 161.12700 155.88000 1.000 259.67000 238 LEU C C 1
ATOM 19656 O O . LEU C 3 238 ? 110.26700 161.55100 154.87700 1.000 256.65000 238 LEU C O 1
ATOM 19672 N N . THR C 3 239 ? 108.45100 160.64200 155.82800 1.000 262.04000 239 THR C N 1
ATOM 19673 C CA . THR C 3 239 ? 107.81000 160.50100 154.52300 1.000 258.84000 239 THR C CA 1
ATOM 19674 C C . THR C 3 239 ? 107.14600 161.79700 154.10200 1.000 254.80000 239 THR C C 1
ATOM 19675 O O . THR C 3 239 ? 106.30900 162.34100 154.82300 1.000 255.86000 239 THR C O 1
ATOM 19686 N N . LEU C 3 240 ? 107.54000 162.30700 152.94000 1.000 254.27000 240 LEU C N 1
ATOM 19687 C CA . LEU C 3 240 ? 106.94600 163.53300 152.42600 1.000 254.32000 240 LEU C CA 1
ATOM 19688 C C . LEU C 3 240 ? 106.00200 163.27800 151.25600 1.000 254.22000 240 LEU C C 1
ATOM 19689 O O . LEU C 3 240 ? 104.99400 163.96600 151.10200 1.000 254.31000 240 LEU C O 1
ATOM 19705 N N . LEU C 3 241 ? 106.32200 162.27100 150.45300 1.000 251.55000 241 LEU C N 1
ATOM 19706 C CA . LEU C 3 241 ? 105.46200 161.81600 149.37000 1.000 252.86000 241 LEU C CA 1
ATOM 19707 C C . LEU C 3 241 ? 105.49600 160.29900 149.40600 1.000 251.15000 241 LEU C C 1
ATOM 19708 O O . LEU C 3 241 ? 106.41900 159.74000 149.99400 1.000 246.25000 241 LEU C O 1
ATOM 19724 N N . PRO C 3 242 ? 104.51000 159.59500 148.85300 1.000 253.01000 242 PRO C N 1
ATOM 19725 C CA . PRO C 3 242 ? 104.48500 158.15300 148.83800 1.000 250.94000 242 PRO C CA 1
ATOM 19726 C C . PRO C 3 242 ? 105.75500 157.62500 148.19100 1.000 246.05000 242 PRO C C 1
ATOM 19727 O O . PRO C 3 242 ? 106.20200 158.13300 147.16300 1.000 246.04000 242 PRO C O 1
ATOM 19738 N N . SER C 3 243 ? 106.35500 156.63800 148.84200 1.000 241.42000 243 SER C N 1
ATOM 19739 C CA . SER C 3 243 ? 107.61600 156.02100 148.43900 1.000 229.03000 243 SER C CA 1
ATOM 19740 C C . SER C 3 243 ? 108.79300 156.99500 148.45600 1.000 223.88000 243 SER C C 1
ATOM 19741 O O . SER C 3 243 ? 109.90000 156.62700 148.07600 1.000 216.51000 243 SER C O 1
ATOM 19749 N N . LEU C 3 244 ? 108.58300 158.20500 148.96700 1.000 233.65000 244 LEU C N 1
ATOM 19750 C CA . LEU C 3 244 ? 109.66200 159.17500 149.09900 1.000 233.71000 244 LEU C CA 1
ATOM 19751 C C . LEU C 3 244 ? 109.83800 159.62600 150.53500 1.000 240.77000 244 LEU C C 1
ATOM 19752 O O . LEU C 3 244 ? 108.97300 160.31000 151.09800 1.000 245.69000 244 LEU C O 1
ATOM 19768 N N . GLU C 3 245 ? 111.01300 159.37000 151.08600 1.000 240.02000 245 GLU C N 1
ATOM 19769 C CA . GLU C 3 245 ? 111.27500 159.79000 152.44700 1.000 250.17000 245 GLU C CA 1
ATOM 19770 C C . GLU C 3 245 ? 112.70300 160.23900 152.67500 1.000 248.77000 245 GLU C C 1
ATOM 19771 O O . GLU C 3 245 ? 113.63100 159.80500 151.99000 1.000 239.77000 245 GLU C O 1
ATOM 19783 N N . LEU C 3 246 ? 112.87400 161.10500 153.66100 1.000 256.59000 246 LEU C N 1
ATOM 19784 C CA . LEU C 3 246 ? 114.19700 161.52100 154.07800 1.000 253.69000 246 LEU C CA 1
ATOM 19785 C C . LEU C 3 246 ? 114.69800 160.54100 155.11100 1.000 254.39000 246 LEU C C 1
ATOM 19786 O O . LEU C 3 246 ? 113.92100 160.04700 155.92700 1.000 257.98000 246 LEU C O 1
ATOM 19802 N N . CYS C 3 247 ? 115.99800 160.31400 155.14500 1.000 252.50000 247 CYS C N 1
ATOM 19803 C CA . CYS C 3 247 ? 116.55600 159.55700 156.24700 1.000 258.82000 247 CYS C CA 1
ATOM 19804 C C . CYS C 3 247 ? 117.65300 160.33100 156.95200 1.000 264.89000 247 CYS C C 1
ATOM 19805 O O . CYS C 3 247 ? 118.60000 160.81300 156.32800 1.000 262.29000 247 CYS C O 1
ATOM 19813 N N . LEU C 3 248 ? 117.55200 160.39400 158.26900 1.000 270.94000 248 LEU C N 1
ATOM 19814 C CA . LEU C 3 248 ? 118.59100 160.95800 159.10700 1.000 272.74000 248 LEU C CA 1
ATOM 19815 C C . LEU C 3 248 ? 119.16000 159.85300 159.98000 1.000 277.97000 248 LEU C C 1
ATOM 19816 O O . LEU C 3 248 ? 118.42900 159.22800 160.75300 1.000 274.66000 248 LEU C O 1
ATOM 19832 N N . LEU C 3 249 ? 120.44400 159.57600 159.84800 1.000 273.41000 249 LEU C N 1
ATOM 19833 C CA . LEU C 3 249 ? 121.00800 158.47500 160.60700 1.000 274.97000 249 LEU C CA 1
ATOM 19834 C C . LEU C 3 249 ? 121.68700 159.02100 161.84500 1.000 275.36000 249 LEU C C 1
ATOM 19835 O O . LEU C 3 249 ? 122.59000 159.84900 161.75900 1.000 274.21000 249 LEU C O 1
ATOM 19851 N N . CYS C 3 250 ? 121.20400 158.60500 163.00200 1.000 282.42000 250 CYS C N 1
ATOM 19852 C CA . CYS C 3 250 ? 121.51500 159.29100 164.24000 1.000 281.95000 250 CYS C CA 1
ATOM 19853 C C . CYS C 3 250 ? 122.12400 158.38100 165.29000 1.000 285.09000 250 CYS C C 1
ATOM 19854 O O . CYS C 3 250 ? 121.76600 157.21100 165.40000 1.000 277.14000 250 CYS C O 1
ATOM 19862 N N . GLY C 3 251 ? 122.96800 158.95500 166.13000 1.000 286.79000 251 GLY C N 1
ATOM 19863 C CA . GLY C 3 251 ? 123.34400 158.29400 167.36300 1.000 287.75000 251 GLY C CA 1
ATOM 19864 C C . GLY C 3 251 ? 122.17700 158.46100 168.31500 1.000 309.81000 251 GLY C C 1
ATOM 19865 O O . GLY C 3 251 ? 121.10000 158.87700 167.89000 1.000 290.02000 251 GLY C O 1
ATOM 19869 N N . PRO C 3 252 ? 122.30500 158.01700 169.55400 1.000 300.86000 252 PRO C N 1
ATOM 19870 C CA . PRO C 3 252 ? 121.34000 158.22700 170.61100 1.000 312.69000 252 PRO C CA 1
ATOM 19871 C C . PRO C 3 252 ? 121.22700 159.69600 171.04800 1.000 317.68000 252 PRO C C 1
ATOM 19872 O O . PRO C 3 252 ? 120.22700 160.08700 171.64700 1.000 319.82000 252 PRO C O 1
ATOM 19883 N N . SER C 3 253 ? 122.25200 160.50400 170.75700 1.000 317.20000 253 SER C N 1
ATOM 19884 C CA . SER C 3 253 ? 122.28800 161.89500 171.21400 1.000 323.46000 253 SER C CA 1
ATOM 19885 C C . SER C 3 253 ? 121.33600 162.91900 170.54600 1.000 324.35000 253 SER C C 1
ATOM 19886 O O . SER C 3 253 ? 120.85100 163.81100 171.24300 1.000 327.21000 253 SER C O 1
ATOM 19894 N N . PRO C 3 254 ? 121.07300 162.86400 169.22300 1.000 326.66000 254 PRO C N 1
ATOM 19895 C CA . PRO C 3 254 ? 120.19300 163.76700 168.48600 1.000 327.12000 254 PRO C CA 1
ATOM 19896 C C . PRO C 3 254 ? 118.73500 163.68900 168.96500 1.000 330.44000 254 PRO C C 1
ATOM 19897 O O . PRO C 3 254 ? 118.15600 162.60300 168.99400 1.000 324.50000 254 PRO C O 1
ATOM 19908 N N . PRO C 3 255 ? 118.11500 164.83000 169.29300 1.000 331.56000 255 PRO C N 1
ATOM 19909 C CA . PRO C 3 255 ? 116.73700 164.98800 169.74100 1.000 327.42000 255 PRO C CA 1
ATOM 19910 C C . PRO C 3 255 ? 115.72800 164.65800 168.65100 1.000 331.97000 255 PRO C C 1
ATOM 19911 O O . PRO C 3 255 ? 115.97800 164.87400 167.46800 1.000 329.47000 255 PRO C O 1
ATOM 19922 N N . LEU C 3 256 ? 114.52700 164.27300 169.06800 1.000 325.13000 256 LEU C N 1
ATOM 19923 C CA . LEU C 3 256 ? 113.41500 164.05200 168.14200 1.000 328.83000 256 LEU C CA 1
ATOM 19924 C C . LEU C 3 256 ? 112.89500 165.38000 167.60800 1.000 340.02000 256 LEU C C 1
ATOM 19925 O O . LEU C 3 256 ? 112.18200 165.42900 166.60800 1.000 330.83000 256 LEU C O 1
ATOM 19941 N N . SER C 3 257 ? 113.33800 166.46500 168.23300 1.000 340.52000 257 SER C N 1
ATOM 19942 C CA . SER C 3 257 ? 112.99100 167.81800 167.82300 1.000 334.33000 257 SER C CA 1
ATOM 19943 C C . SER C 3 257 ? 113.64100 168.15300 166.48300 1.000 320.31000 257 SER C C 1
ATOM 19944 O O . SER C 3 257 ? 113.22700 169.07800 165.78700 1.000 350.53000 257 SER C O 1
ATOM 19952 N N . GLN C 3 258 ? 114.63600 167.35900 166.09600 1.000 435.34000 258 GLN C N 1
ATOM 19953 C CA . GLN C 3 258 ? 115.36000 167.54900 164.84800 1.000 329.80000 258 GLN C CA 1
ATOM 19954 C C . GLN C 3 258 ? 114.47500 167.14800 163.66800 1.000 335.93000 258 GLN C C 1
ATOM 19955 O O . GLN C 3 258 ? 114.78400 167.44500 162.51500 1.000 333.15000 258 GLN C O 1
ATOM 19969 N N . LEU C 3 259 ? 113.39100 166.42700 163.96400 1.000 340.29000 259 LEU C N 1
ATOM 19970 C CA . LEU C 3 259 ? 112.43000 165.98400 162.96300 1.000 341.56000 259 LEU C CA 1
ATOM 19971 C C . LEU C 3 259 ? 111.25800 166.95400 162.80600 1.000 335.43000 259 LEU C C 1
ATOM 19972 O O . LEU C 3 259 ? 110.31400 166.67000 162.06800 1.000 346.01000 259 LEU C O 1
ATOM 19988 N N . TYR C 3 260 ? 111.26500 168.05900 163.55100 1.000 389.60000 260 TYR C N 1
ATOM 19989 C CA . TYR C 3 260 ? 110.14900 168.99700 163.48600 1.000 325.15000 260 TYR C CA 1
ATOM 19990 C C . TYR C 3 260 ? 110.08300 169.70000 162.11800 1.000 348.08000 260 TYR C C 1
ATOM 19991 O O . TYR C 3 260 ? 111.10800 170.18700 161.63400 1.000 366.03000 260 TYR C O 1
ATOM 20009 N N . PRO C 3 261 ? 108.87100 169.90900 161.56600 1.000 337.85000 261 PRO C N 1
ATOM 20010 C CA . PRO C 3 261 ? 108.59400 170.60400 160.31400 1.000 460.03000 261 PRO C CA 1
ATOM 20011 C C . PRO C 3 261 ? 109.07800 172.04200 160.33700 1.000 321.86000 261 PRO C C 1
ATOM 20012 O O . PRO C 3 261 ? 109.46800 172.59600 159.31000 1.000 329.08000 261 PRO C O 1
ATOM 20023 N N . GLN C 3 262 ? 109.19700 172.59400 161.53300 1.000 375.22000 262 GLN C N 1
ATOM 20024 C CA . GLN C 3 262 ? 109.62800 173.96800 161.68800 1.000 350.10000 262 GLN C CA 1
ATOM 20025 C C . GLN C 3 262 ? 111.10200 174.12200 161.34300 1.000 337.84000 262 GLN C C 1
ATOM 20026 O O . GLN C 3 262 ? 111.56900 175.23000 161.06700 1.000 349.89000 262 GLN C O 1
ATOM 20040 N N . LEU C 3 263 ? 111.84300 173.01900 161.39900 1.000 346.20000 263 LEU C N 1
ATOM 20041 C CA . LEU C 3 263 ? 113.23300 173.02700 160.98000 1.000 331.78000 263 LEU C CA 1
ATOM 20042 C C . LEU C 3 263 ? 113.38200 172.50000 159.55500 1.000 310.28000 263 LEU C C 1
ATOM 20043 O O . LEU C 3 263 ? 114.18900 173.00700 158.77900 1.000 425.37000 263 LEU C O 1
ATOM 20059 N N . LEU C 3 264 ? 112.56200 171.51200 159.20600 1.000 333.66000 264 LEU C N 1
ATOM 20060 C CA . LEU C 3 264 ? 112.68200 170.79400 157.93600 1.000 316.88000 264 LEU C CA 1
ATOM 20061 C C . LEU C 3 264 ? 112.27400 171.58300 156.69700 1.000 328.78000 264 LEU C C 1
ATOM 20062 O O . LEU C 3 264 ? 112.89900 171.46300 155.64200 1.000 301.46000 264 LEU C O 1
ATOM 20078 N N . GLU C 3 265 ? 111.25000 172.41500 156.82000 1.000 320.67000 265 GLU C N 1
ATOM 20079 C CA . GLU C 3 265 ? 110.63100 173.00200 155.63700 1.000 315.79000 265 GLU C CA 1
ATOM 20080 C C . GLU C 3 265 ? 111.58300 173.85800 154.82600 1.000 304.84000 265 GLU C C 1
ATOM 20081 O O . GLU C 3 265 ? 111.54500 173.84100 153.59800 1.000 306.81000 265 GLU C O 1
ATOM 20093 N N . ARG C 3 266 ? 112.51500 174.51400 155.48500 1.000 301.45000 266 ARG C N 1
ATOM 20094 C CA . ARG C 3 266 ? 113.40000 175.41200 154.77000 1.000 301.17000 266 ARG C CA 1
ATOM 20095 C C . ARG C 3 266 ? 114.51000 174.66500 154.04400 1.000 304.60000 266 ARG C C 1
ATOM 20096 O O . ARG C 3 266 ? 115.20900 175.24400 153.21400 1.000 302.41000 266 ARG C O 1
ATOM 20117 N N . TRP C 3 267 ? 114.69500 173.38800 154.36700 1.000 304.59000 267 TRP C N 1
ATOM 20118 C CA . TRP C 3 267 ? 115.70600 172.60000 153.68000 1.000 306.94000 267 TRP C CA 1
ATOM 20119 C C . TRP C 3 267 ? 115.11900 171.78100 152.54500 1.000 296.19000 267 TRP C C 1
ATOM 20120 O O . TRP C 3 267 ? 115.82200 171.43400 151.59800 1.000 293.65000 267 TRP C O 1
ATOM 20141 N N . TRP C 3 268 ? 113.81700 171.51000 152.61500 1.000 297.72000 268 TRP C N 1
ATOM 20142 C CA . TRP C 3 268 ? 113.22400 170.58400 151.66100 1.000 295.17000 268 TRP C CA 1
ATOM 20143 C C . TRP C 3 268 ? 112.14400 171.18500 150.75900 1.000 301.47000 268 TRP C C 1
ATOM 20144 O O . TRP C 3 268 ? 111.92500 170.70000 149.65100 1.000 296.95000 268 TRP C O 1
ATOM 20165 N N . GLN C 3 269 ? 111.46700 172.24000 151.20600 1.000 300.77000 269 GLN C N 1
ATOM 20166 C CA . GLN C 3 269 ? 110.42400 172.84700 150.37600 1.000 303.12000 269 GLN C CA 1
ATOM 20167 C C . GLN C 3 269 ? 110.93700 173.35800 149.02100 1.000 296.61000 269 GLN C C 1
ATOM 20168 O O . GLN C 3 269 ? 110.27400 173.15000 148.00500 1.000 294.58000 269 GLN C O 1
ATOM 20182 N N . PRO C 3 270 ? 112.13200 173.97100 148.95600 1.000 299.91000 270 PRO C N 1
ATOM 20183 C CA . PRO C 3 270 ? 112.74400 174.51000 147.75400 1.000 301.50000 270 PRO C CA 1
ATOM 20184 C C . PRO C 3 270 ? 113.08000 173.40800 146.76300 1.000 297.08000 270 PRO C C 1
ATOM 20185 O O . PRO C 3 270 ? 113.38600 173.67400 145.60200 1.000 297.46000 270 PRO C O 1
ATOM 20196 N N . LEU C 3 271 ? 113.10500 172.17600 147.25100 1.000 297.90000 271 LEU C N 1
ATOM 20197 C CA . LEU C 3 271 ? 113.51500 171.03300 146.46400 1.000 293.15000 271 LEU C CA 1
ATOM 20198 C C . LEU C 3 271 ? 112.32400 170.28400 145.90500 1.000 289.11000 271 LEU C C 1
ATOM 20199 O O . LEU C 3 271 ? 112.48400 169.25300 145.25500 1.000 286.58000 271 LEU C O 1
ATOM 20215 N N . LEU C 3 272 ? 111.12700 170.81200 146.10900 1.000 283.83000 272 LEU C N 1
ATOM 20216 C CA . LEU C 3 272 ? 109.93800 170.04600 145.78200 1.000 287.66000 272 LEU C CA 1
ATOM 20217 C C . LEU C 3 272 ? 109.90500 169.64500 144.31700 1.000 285.81000 272 LEU C C 1
ATOM 20218 O O . LEU C 3 272 ? 109.46500 168.54300 143.99000 1.000 279.35000 272 LEU C O 1
ATOM 20234 N N . ASP C 3 273 ? 110.32300 170.52800 143.42300 1.000 283.09000 273 ASP C N 1
ATOM 20235 C CA . ASP C 3 273 ? 110.24500 170.19300 142.00900 1.000 281.16000 273 ASP C CA 1
ATOM 20236 C C . ASP C 3 273 ? 111.06800 168.95500 141.60200 1.000 273.41000 273 ASP C C 1
ATOM 20237 O O . ASP C 3 273 ? 110.50300 168.04000 141.00200 1.000 271.94000 273 ASP C O 1
ATOM 20246 N N . PRO C 3 274 ? 112.38400 168.87800 141.89600 1.000 276.04000 274 PRO C N 1
ATOM 20247 C CA . PRO C 3 274 ? 113.20600 167.70500 141.65200 1.000 273.38000 274 PRO C CA 1
ATOM 20248 C C . PRO C 3 274 ? 112.85100 166.51300 142.53400 1.000 270.43000 274 PRO C C 1
ATOM 20249 O O . PRO C 3 274 ? 113.08200 165.36500 142.14800 1.000 261.87000 274 PRO C O 1
ATOM 20260 N N . LEU C 3 275 ? 112.24300 166.76700 143.69300 1.000 272.34000 275 LEU C N 1
ATOM 20261 C CA . LEU C 3 275 ? 111.79400 165.66300 144.52700 1.000 277.34000 275 LEU C CA 1
ATOM 20262 C C . LEU C 3 275 ? 110.59700 164.98800 143.89000 1.000 268.21000 275 LEU C C 1
ATOM 20263 O O . LEU C 3 275 ? 110.52900 163.75900 143.80100 1.000 265.13000 275 LEU C O 1
ATOM 20279 N N . ARG C 3 276 ? 109.71800 165.80300 143.32300 1.000 263.97000 276 ARG C N 1
ATOM 20280 C CA . ARG C 3 276 ? 108.55800 165.28500 142.63300 1.000 270.46000 276 ARG C CA 1
ATOM 20281 C C . ARG C 3 276 ? 108.99800 164.61900 141.35200 1.000 263.69000 276 ARG C C 1
ATOM 20282 O O . ARG C 3 276 ? 108.42700 163.61500 140.94200 1.000 258.33000 276 ARG C O 1
ATOM 20303 N N . ALA C 3 277 ? 110.03300 165.17200 140.72700 1.000 263.37000 277 ALA C N 1
ATOM 20304 C CA . ALA C 3 277 ? 110.53700 164.63500 139.47500 1.000 259.61000 277 ALA C CA 1
ATOM 20305 C C . ALA C 3 277 ? 111.11500 163.24100 139.64900 1.000 252.46000 277 ALA C C 1
ATOM 20306 O O . ALA C 3 277 ? 111.06100 162.42900 138.72700 1.000 242.56000 277 ALA C O 1
ATOM 20313 N N . CYS C 3 278 ? 111.68100 162.96000 140.82400 1.000 253.12000 278 CYS C N 1
ATOM 20314 C CA . CYS C 3 278 ? 112.23800 161.63800 141.08500 1.000 246.87000 278 CYS C CA 1
ATOM 20315 C C . CYS C 3 278 ? 111.18100 160.60700 141.48000 1.000 243.04000 278 CYS C C 1
ATOM 20316 O O . CYS C 3 278 ? 111.35600 159.41100 141.25600 1.000 233.73000 278 CYS C O 1
ATOM 20324 N N . LEU C 3 279 ? 110.04000 161.07000 141.98200 1.000 247.52000 279 LEU C N 1
ATOM 20325 C CA . LEU C 3 279 ? 109.00000 160.15200 142.43700 1.000 247.12000 279 LEU C CA 1
ATOM 20326 C C . LEU C 3 279 ? 108.45900 159.16900 141.37700 1.000 237.70000 279 LEU C C 1
ATOM 20327 O O . LEU C 3 279 ? 108.45700 157.96300 141.63400 1.000 234.72000 279 LEU C O 1
ATOM 20343 N N . PRO C 3 280 ? 108.08600 159.61300 140.15700 1.000 235.48000 280 PRO C N 1
ATOM 20344 C CA . PRO C 3 280 ? 107.45200 158.82400 139.12000 1.000 230.81000 280 PRO C CA 1
ATOM 20345 C C . PRO C 3 280 ? 108.41200 157.83200 138.51000 1.000 222.64000 280 PRO C C 1
ATOM 20346 O O . PRO C 3 280 ? 108.01700 157.00300 137.69300 1.000 220.62000 280 PRO C O 1
ATOM 20357 N N . LEU C 3 281 ? 109.68900 157.95000 138.84700 1.000 221.55000 281 LEU C N 1
ATOM 20358 C CA . LEU C 3 281 ? 110.66000 157.05100 138.27300 1.000 213.30000 281 LEU C CA 1
ATOM 20359 C C . LEU C 3 281 ? 110.34900 155.63500 138.70800 1.000 208.05000 281 LEU C C 1
ATOM 20360 O O . LEU C 3 281 ? 110.49100 154.70000 137.92400 1.000 207.04000 281 LEU C O 1
ATOM 20376 N N . GLY C 3 282 ? 109.87900 155.46000 139.93800 1.000 210.40000 282 GLY C N 1
ATOM 20377 C CA . GLY C 3 282 ? 109.50000 154.12200 140.35700 1.000 203.56000 282 GLY C CA 1
ATOM 20378 C C . GLY C 3 282 ? 110.66500 153.16500 140.11000 1.000 199.33000 282 GLY C C 1
ATOM 20379 O O . GLY C 3 282 ? 111.73900 153.35200 140.67700 1.000 195.92000 282 GLY C O 1
ATOM 20383 N N . PRO C 3 283 ? 110.46000 152.11100 139.30300 1.000 201.25000 283 PRO C N 1
ATOM 20384 C CA . PRO C 3 283 ? 111.42100 151.07700 138.97200 1.000 195.42000 283 PRO C CA 1
ATOM 20385 C C . PRO C 3 283 ? 112.61900 151.59700 138.17200 1.000 189.88000 283 PRO C C 1
ATOM 20386 O O . PRO C 3 283 ? 113.60800 150.88100 138.03500 1.000 176.65000 283 PRO C O 1
ATOM 20397 N N . ARG C 3 284 ? 112.47900 152.75600 137.52300 1.000 194.72000 284 ARG C N 1
ATOM 20398 C CA . ARG C 3 284 ? 113.59900 153.34000 136.78900 1.000 188.59000 284 ARG C CA 1
ATOM 20399 C C . ARG C 3 284 ? 114.44100 154.27700 137.65600 1.000 191.62000 284 ARG C C 1
ATOM 20400 O O . ARG C 3 284 ? 114.00700 154.70600 138.72100 1.000 195.34000 284 ARG C O 1
ATOM 20421 N N . ALA C 3 285 ? 115.70400 154.46400 137.27500 1.000 187.87000 285 ALA C N 1
ATOM 20422 C CA . ALA C 3 285 ? 116.62000 155.30800 138.03400 1.000 191.07000 285 ALA C CA 1
ATOM 20423 C C . ALA C 3 285 ? 117.05000 156.56500 137.29000 1.000 196.92000 285 ALA C C 1
ATOM 20424 O O . ALA C 3 285 ? 117.71700 157.42800 137.85700 1.000 200.78000 285 ALA C O 1
ATOM 20431 N N . LEU C 3 286 ? 116.75200 156.64600 136.00500 1.000 194.13000 286 LEU C N 1
ATOM 20432 C CA . LEU C 3 286 ? 117.16300 157.81500 135.24400 1.000 198.24000 286 LEU C CA 1
ATOM 20433 C C . LEU C 3 286 ? 116.05500 158.84600 135.17400 1.000 203.52000 286 LEU C C 1
ATOM 20434 O O . LEU C 3 286 ? 114.88100 158.47800 135.13400 1.000 203.36000 286 LEU C O 1
ATOM 20450 N N . PRO C 3 287 ? 116.41300 160.13300 135.07900 1.000 205.93000 287 PRO C N 1
ATOM 20451 C CA . PRO C 3 287 ? 115.52500 161.27100 135.00300 1.000 210.54000 287 PRO C CA 1
ATOM 20452 C C . PRO C 3 287 ? 114.74500 161.23600 133.70700 1.000 204.24000 287 PRO C C 1
ATOM 20453 O O . PRO C 3 287 ? 115.21100 160.68300 132.70800 1.000 200.24000 287 PRO C O 1
ATOM 20464 N N . SER C 3 288 ? 113.54800 161.80000 133.73100 1.000 205.59000 288 SER C N 1
ATOM 20465 C CA . SER C 3 288 ? 112.69800 161.75800 132.56000 1.000 202.80000 288 SER C CA 1
ATOM 20466 C C . SER C 3 288 ? 113.37900 162.45800 131.40400 1.000 197.62000 288 SER C C 1
ATOM 20467 O O . SER C 3 288 ? 113.98400 163.51600 131.57100 1.000 196.92000 288 SER C O 1
ATOM 20475 N N . GLY C 3 289 ? 113.27200 161.86300 130.22600 1.000 190.98000 289 GLY C N 1
ATOM 20476 C CA . GLY C 3 289 ? 113.83300 162.44400 129.01800 1.000 191.73000 289 GLY C CA 1
ATOM 20477 C C . GLY C 3 289 ? 115.31100 162.12200 128.82200 1.000 189.10000 289 GLY C C 1
ATOM 20478 O O . GLY C 3 289 ? 115.93300 162.62000 127.88400 1.000 188.02000 289 GLY C O 1
ATOM 20482 N N . PHE C 3 290 ? 115.86700 161.23800 129.64500 1.000 186.83000 290 PHE C N 1
ATOM 20483 C CA . PHE C 3 290 ? 117.26700 160.88400 129.46500 1.000 184.86000 290 PHE C CA 1
ATOM 20484 C C . PHE C 3 290 ? 117.41700 160.23900 128.08100 1.000 180.89000 290 PHE C C 1
ATOM 20485 O O . PHE C 3 290 ? 116.59900 159.39400 127.71200 1.000 178.47000 290 PHE C O 1
ATOM 20502 N N . PRO C 3 291 ? 118.47000 160.56700 127.32000 1.000 179.91000 291 PRO C N 1
ATOM 20503 C CA . PRO C 3 291 ? 118.71800 160.11200 125.96300 1.000 176.66000 291 PRO C CA 1
ATOM 20504 C C . PRO C 3 291 ? 119.26200 158.69600 125.88700 1.000 173.31000 291 PRO C C 1
ATOM 20505 O O . PRO C 3 291 ? 120.40000 158.47300 125.47200 1.000 169.81000 291 PRO C O 1
ATOM 20516 N N . LEU C 3 292 ? 118.43600 157.74500 126.29200 1.000 172.78000 292 LEU C N 1
ATOM 20517 C CA . LEU C 3 292 ? 118.75100 156.33400 126.14900 1.000 169.12000 292 LEU C CA 1
ATOM 20518 C C . LEU C 3 292 ? 118.51700 155.85800 124.73300 1.000 167.28000 292 LEU C C 1
ATOM 20519 O O . LEU C 3 292 ? 117.62400 156.34300 124.04000 1.000 166.91000 292 LEU C O 1
ATOM 20535 N N . HIS C 3 293 ? 119.28300 154.85800 124.33800 1.000 163.61000 293 HIS C N 1
ATOM 20536 C CA . HIS C 3 293 ? 119.02700 154.15000 123.10100 1.000 159.98000 293 HIS C CA 1
ATOM 20537 C C . HIS C 3 293 ? 117.71000 153.40500 123.23200 1.000 158.82000 293 HIS C C 1
ATOM 20538 O O . HIS C 3 293 ? 117.37200 152.90700 124.30600 1.000 160.69000 293 HIS C O 1
ATOM 20552 N N . THR C 3 294 ? 116.96500 153.33100 122.14300 1.000 159.96000 294 THR C N 1
ATOM 20553 C CA . THR C 3 294 ? 115.59700 152.83400 122.16700 1.000 163.97000 294 THR C CA 1
ATOM 20554 C C . THR C 3 294 ? 115.49900 151.33100 122.38400 1.000 161.33000 294 THR C C 1
ATOM 20555 O O . THR C 3 294 ? 114.43400 150.81900 122.72800 1.000 160.31000 294 THR C O 1
ATOM 20566 N N . ASP C 3 295 ? 116.60600 150.62200 122.22700 1.000 159.29000 295 ASP C N 1
ATOM 20567 C CA . ASP C 3 295 ? 116.59800 149.18600 122.46000 1.000 155.95000 295 ASP C CA 1
ATOM 20568 C C . ASP C 3 295 ? 116.80400 148.83700 123.92600 1.000 153.09000 295 ASP C C 1
ATOM 20569 O O . ASP C 3 295 ? 116.83100 147.66600 124.28800 1.000 147.63000 295 ASP C O 1
ATOM 20578 N N . ILE C 3 296 ? 117.00100 149.82900 124.77600 1.000 154.55000 296 ILE C N 1
ATOM 20579 C CA . ILE C 3 296 ? 117.24800 149.51000 126.17000 1.000 151.20000 296 ILE C CA 1
ATOM 20580 C C . ILE C 3 296 ? 115.95900 149.19800 126.91700 1.000 152.86000 296 ILE C C 1
ATOM 20581 O O . ILE C 3 296 ? 115.01000 149.97900 126.90900 1.000 154.63000 296 ILE C O 1
ATOM 20597 N N . LEU C 3 297 ? 115.94300 148.03200 127.55500 1.000 151.31000 297 LEU C N 1
ATOM 20598 C CA . LEU C 3 297 ? 114.81900 147.57200 128.35600 1.000 152.77000 297 LEU C CA 1
ATOM 20599 C C . LEU C 3 297 ? 115.05300 147.88700 129.82200 1.000 154.15000 297 LEU C C 1
ATOM 20600 O O . LEU C 3 297 ? 114.11000 147.95800 130.60700 1.000 156.68000 297 LEU C O 1
ATOM 20616 N N . GLY C 3 298 ? 116.31900 148.06700 130.18200 1.000 152.86000 298 GLY C N 1
ATOM 20617 C CA . GLY C 3 298 ? 116.70400 148.42600 131.54200 1.000 152.21000 298 GLY C CA 1
ATOM 20618 C C . GLY C 3 298 ? 118.22000 148.47900 131.69900 1.000 145.49000 298 GLY C C 1
ATOM 20619 O O . GLY C 3 298 ? 118.96700 148.06800 130.80800 1.000 142.13000 298 GLY C O 1
ATOM 20623 N N . LEU C 3 299 ? 118.65900 149.05200 132.81300 1.000 146.96000 299 LEU C N 1
ATOM 20624 C CA . LEU C 3 299 ? 120.07100 149.22500 133.12000 1.000 142.24000 299 LEU C CA 1
ATOM 20625 C C . LEU C 3 299 ? 120.37000 148.83500 134.54700 1.000 144.12000 299 LEU C C 1
ATOM 20626 O O . LEU C 3 299 ? 119.56900 149.06700 135.45200 1.000 147.65000 299 LEU C O 1
ATOM 20642 N N . LEU C 3 300 ? 121.56300 148.34300 134.77100 1.000 140.21000 300 LEU C N 1
ATOM 20643 C CA . LEU C 3 300 ? 122.09200 148.31800 136.11600 1.000 142.32000 300 LEU C CA 1
ATOM 20644 C C . LEU C 3 300 ? 123.44900 149.02000 136.10100 1.000 141.56000 300 LEU C C 1
ATOM 20645 O O . LEU C 3 300 ? 124.41800 148.49600 135.56400 1.000 139.91000 300 LEU C O 1
ATOM 20661 N N . LEU C 3 301 ? 123.51500 150.23400 136.63300 1.000 142.52000 301 LEU C N 1
ATOM 20662 C CA . LEU C 3 301 ? 124.77100 150.97700 136.57900 1.000 141.75000 301 LEU C CA 1
ATOM 20663 C C . LEU C 3 301 ? 125.49100 150.98000 137.89900 1.000 148.14000 301 LEU C C 1
ATOM 20664 O O . LEU C 3 301 ? 125.03900 151.60300 138.85200 1.000 151.23000 301 LEU C O 1
ATOM 20680 N N . LEU C 3 302 ? 126.66100 150.37000 137.93300 1.000 150.16000 302 LEU C N 1
ATOM 20681 C CA . LEU C 3 302 ? 127.46500 150.34000 139.13900 1.000 155.69000 302 LEU C CA 1
ATOM 20682 C C . LEU C 3 302 ? 128.55000 151.39700 139.07800 1.000 159.82000 302 LEU C C 1
ATOM 20683 O O . LEU C 3 302 ? 129.25700 151.50100 138.07600 1.000 158.14000 302 LEU C O 1
ATOM 20699 N N . HIS C 3 303 ? 128.83500 152.04200 140.19700 1.000 162.88000 303 HIS C N 1
ATOM 20700 C CA . HIS C 3 303 ? 130.10900 152.72300 140.29900 1.000 163.78000 303 HIS C CA 1
ATOM 20701 C C . HIS C 3 303 ? 130.92900 151.98100 141.33200 1.000 168.90000 303 HIS C C 1
ATOM 20702 O O . HIS C 3 303 ? 130.53300 151.87300 142.49600 1.000 170.66000 303 HIS C O 1
ATOM 20716 N N . LEU C 3 304 ? 132.05100 151.43500 140.89100 1.000 168.58000 304 LEU C N 1
ATOM 20717 C CA . LEU C 3 304 ? 132.79200 150.47200 141.68200 1.000 167.76000 304 LEU C CA 1
ATOM 20718 C C . LEU C 3 304 ? 133.62100 151.13100 142.76300 1.000 173.31000 304 LEU C C 1
ATOM 20719 O O . LEU C 3 304 ? 133.96700 150.48600 143.75800 1.000 173.78000 304 LEU C O 1
ATOM 20735 N N . GLU C 3 305 ? 134.02200 152.37800 142.53700 1.000 173.27000 305 GLU C N 1
ATOM 20736 C CA . GLU C 3 305 ? 134.81400 153.08500 143.52900 1.000 176.49000 305 GLU C CA 1
ATOM 20737 C C . GLU C 3 305 ? 133.88800 153.76300 144.52500 1.000 180.14000 305 GLU C C 1
ATOM 20738 O O . GLU C 3 305 ? 134.18600 153.85000 145.71600 1.000 183.50000 305 GLU C O 1
ATOM 20750 N N . LEU C 3 306 ? 132.73700 154.21600 144.02900 1.000 178.93000 306 LEU C N 1
ATOM 20751 C CA . LEU C 3 306 ? 131.81000 154.98100 144.85400 1.000 181.41000 306 LEU C CA 1
ATOM 20752 C C . LEU C 3 306 ? 130.79000 154.10400 145.57800 1.000 179.86000 306 LEU C C 1
ATOM 20753 O O . LEU C 3 306 ? 130.04600 154.58400 146.43800 1.000 181.14000 306 LEU C O 1
ATOM 20769 N N . LYS C 3 307 ? 130.75700 152.82100 145.22400 1.000 180.80000 307 LYS C N 1
ATOM 20770 C CA . LYS C 3 307 ? 129.89000 151.83900 145.86600 1.000 181.98000 307 LYS C CA 1
ATOM 20771 C C . LYS C 3 307 ? 128.43100 152.25200 145.83600 1.000 177.41000 307 LYS C C 1
ATOM 20772 O O . LYS C 3 307 ? 127.69600 152.05600 146.80700 1.000 176.47000 307 LYS C O 1
ATOM 20791 N N . ARG C 3 308 ? 128.01300 152.79000 144.70500 1.000 173.14000 308 ARG C N 1
ATOM 20792 C CA . ARG C 3 308 ? 126.62500 153.17200 144.50800 1.000 173.68000 308 ARG C CA 1
ATOM 20793 C C . ARG C 3 308 ? 126.18500 152.80100 143.10800 1.000 169.49000 308 ARG C C 1
ATOM 20794 O O . ARG C 3 308 ? 126.99600 152.79500 142.18200 1.000 166.49000 308 ARG C O 1
ATOM 20815 N N . CYS C 3 309 ? 124.92000 152.43600 142.96000 1.000 170.65000 309 CYS C N 1
ATOM 20816 C CA . CYS C 3 309 ? 124.44100 151.94600 141.68000 1.000 162.77000 309 CYS C CA 1
ATOM 20817 C C . CYS C 3 309 ? 123.02600 152.36700 141.33000 1.000 163.44000 309 CYS C C 1
ATOM 20818 O O . CYS C 3 309 ? 122.13800 152.33100 142.18200 1.000 165.92000 309 CYS C O 1
ATOM 20826 N N . LEU C 3 310 ? 122.78400 152.59700 140.04500 1.000 160.13000 310 LEU C N 1
ATOM 20827 C CA . LEU C 3 310 ? 121.43800 152.87100 139.56800 1.000 157.90000 310 LEU C CA 1
ATOM 20828 C C . LEU C 3 310 ? 120.78100 151.60100 139.08800 1.000 156.84000 310 LEU C C 1
ATOM 20829 O O . LEU C 3 310 ? 121.36300 150.85500 138.30300 1.000 152.09000 310 LEU C O 1
ATOM 20845 N N . PHE C 3 311 ? 119.52400 151.41600 139.43400 1.000 162.64000 311 PHE C N 1
ATOM 20846 C CA . PHE C 3 311 ? 118.79000 150.28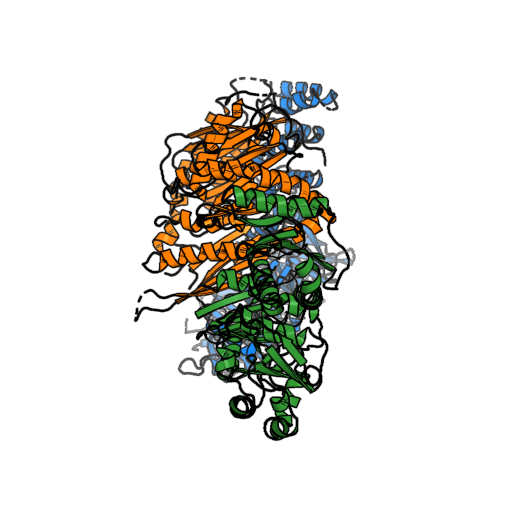900 138.88800 1.000 161.48000 311 PHE C CA 1
ATOM 20847 C C . PHE C 3 311 ? 117.55900 150.73500 138.14300 1.000 164.72000 311 PHE C C 1
ATOM 20848 O O . PHE C 3 311 ? 116.71700 151.43700 138.70100 1.000 169.67000 311 PHE C O 1
ATOM 20865 N N . THR C 3 312 ? 117.45700 150.35800 136.87700 1.000 161.96000 312 THR C N 1
ATOM 20866 C CA . THR C 3 312 ? 116.25800 150.68900 136.13900 1.000 164.16000 312 THR C CA 1
ATOM 20867 C C . THR C 3 312 ? 115.69000 149.55500 135.32900 1.000 159.20000 312 THR C C 1
ATOM 20868 O O . THR C 3 312 ? 116.39100 148.89500 134.56100 1.000 154.46000 312 THR C O 1
ATOM 20879 N N . VAL C 3 313 ? 114.37700 149.48100 135.34600 1.000 163.65000 313 VAL C N 1
ATOM 20880 C CA . VAL C 3 313 ? 113.66300 148.75400 134.32300 1.000 159.42000 313 VAL C CA 1
ATOM 20881 C C . VAL C 3 313 ? 112.80000 149.74500 133.57400 1.000 165.65000 313 VAL C C 1
ATOM 20882 O O . VAL C 3 313 ? 111.96200 150.42300 134.16700 1.000 170.46000 313 VAL C O 1
ATOM 20895 N N . GLU C 3 314 ? 113.01800 149.83600 132.27400 1.000 166.25000 314 GLU C N 1
ATOM 20896 C CA . GLU C 3 314 ? 112.30600 150.79100 131.44900 1.000 170.34000 314 GLU C CA 1
ATOM 20897 C C . GLU C 3 314 ? 110.87300 150.30800 131.24300 1.000 174.36000 314 GLU C C 1
ATOM 20898 O O . GLU C 3 314 ? 110.67300 149.16300 130.84100 1.000 173.12000 314 GLU C O 1
ATOM 20910 N N . PRO C 3 315 ? 109.86300 151.17100 131.43900 1.000 181.99000 315 PRO C N 1
ATOM 20911 C CA . PRO C 3 315 ? 108.45100 150.84400 131.30000 1.000 189.54000 315 PRO C CA 1
ATOM 20912 C C . PRO C 3 315 ? 107.98700 150.79100 129.84800 1.000 190.08000 315 PRO C C 1
ATOM 20913 O O . PRO C 3 315 ? 107.14400 151.57400 129.42200 1.000 190.08000 315 PRO C O 1
ATOM 20924 N N . LEU C 3 316 ? 108.54300 149.84400 129.10100 1.000 185.24000 316 LEU C N 1
ATOM 20925 C CA . LEU C 3 316 ? 108.10300 149.60300 127.73600 1.000 184.20000 316 LEU C CA 1
ATOM 20926 C C . LEU C 3 316 ? 106.78700 148.84700 127.76100 1.000 185.64000 316 LEU C C 1
ATOM 20927 O O . LEU C 3 316 ? 106.54900 148.02800 128.64800 1.000 181.76000 316 LEU C O 1
ATOM 20943 N N . GLY C 3 317 ? 105.94300 149.09900 126.77100 1.000 185.18000 317 GLY C N 1
ATOM 20944 C CA . GLY C 3 317 ? 104.62000 148.48600 126.72300 1.000 187.74000 317 GLY C CA 1
ATOM 20945 C C . GLY C 3 317 ? 104.60400 147.13100 126.02100 1.000 186.73000 317 GLY C C 1
ATOM 20946 O O . GLY C 3 317 ? 103.54000 146.53800 125.84700 1.000 185.80000 317 GLY C O 1
ATOM 20950 N N . ASP C 3 318 ? 105.76700 146.66500 125.56800 1.000 184.81000 318 ASP C N 1
ATOM 20951 C CA . ASP C 3 318 ? 105.83200 145.40400 124.84100 1.000 180.41000 318 ASP C CA 1
ATOM 20952 C C . ASP C 3 318 ? 105.68600 144.23200 125.80200 1.000 177.23000 318 ASP C C 1
ATOM 20953 O O . ASP C 3 318 ? 105.12900 143.19200 125.45300 1.000 177.29000 318 ASP C O 1
ATOM 20962 N N . LYS C 3 319 ? 106.12600 144.44400 127.03500 1.000 177.44000 319 LYS C N 1
ATOM 20963 C CA . LYS C 3 319 ? 105.91500 143.51900 128.14500 1.000 176.08000 319 LYS C CA 1
ATOM 20964 C C . LYS C 3 319 ? 106.59900 142.17600 127.91400 1.000 171.19000 319 LYS C C 1
ATOM 20965 O O . LYS C 3 319 ? 106.26000 141.18400 128.55900 1.000 169.38000 319 LYS C O 1
ATOM 20984 N N . GLU C 3 320 ? 107.58000 142.16200 127.02600 1.000 169.24000 320 GLU C N 1
ATOM 20985 C CA . GLU C 3 320 ? 108.30400 140.94900 126.68400 1.000 167.10000 320 GLU C CA 1
ATOM 20986 C C . GLU C 3 320 ? 109.80000 141.15700 126.78300 1.000 163.16000 320 GLU C C 1
ATOM 20987 O O . GLU C 3 320 ? 110.41500 141.64900 125.83800 1.000 162.03000 320 GLU C O 1
ATOM 20999 N N . PRO C 3 321 ? 110.41200 140.77000 127.89900 1.000 160.03000 321 PRO C N 1
ATOM 21000 C CA . PRO C 3 321 ? 109.90400 140.16300 129.12100 1.000 157.38000 321 PRO C CA 1
ATOM 21001 C C . PRO C 3 321 ? 109.08200 141.13100 129.94800 1.000 159.08000 321 PRO C C 1
ATOM 21002 O O . PRO C 3 321 ? 109.16300 142.34600 129.75800 1.000 160.39000 321 PRO C O 1
ATOM 21013 N N . SER C 3 322 ? 108.26800 140.59200 130.84300 1.000 155.79000 322 SER C N 1
ATOM 21014 C CA . SER C 3 322 ? 107.50900 141.42400 131.76300 1.000 155.45000 322 SER C CA 1
ATOM 21015 C C . SER C 3 322 ? 108.48900 142.07500 132.73400 1.000 148.85000 322 SER C C 1
ATOM 21016 O O . SER C 3 322 ? 109.57200 141.53800 132.95400 1.000 147.47000 322 SER C O 1
ATOM 21024 N N . PRO C 3 323 ? 108.13000 143.19100 133.37500 1.000 146.48000 323 PRO C N 1
ATOM 21025 C CA . PRO C 3 323 ? 108.94900 143.89700 134.33900 1.000 144.35000 323 PRO C CA 1
ATOM 21026 C C . PRO C 3 323 ? 109.39700 142.99800 135.47500 1.000 139.06000 323 PRO C C 1
ATOM 21027 O O . PRO C 3 323 ? 110.51800 143.12600 135.96200 1.000 141.21000 323 PRO C O 1
ATOM 21038 N N . GLU C 3 324 ? 108.56600 142.03400 135.84400 1.000 141.76000 324 GLU C N 1
ATOM 21039 C CA . GLU C 3 324 ? 108.95400 141.11400 136.89500 1.000 139.35000 324 GLU C CA 1
ATOM 21040 C C . GLU C 3 324 ? 110.10500 140.25000 136.41900 1.000 133.88000 324 GLU C C 1
ATOM 21041 O O . GLU C 3 324 ? 111.05600 139.98900 137.16000 1.000 132.96000 324 GLU C O 1
ATOM 21053 N N . GLN C 3 325 ? 110.04900 139.87300 135.14900 1.000 137.44000 325 GLN C N 1
ATOM 21054 C CA . GLN C 3 325 ? 111.09900 139.07500 134.54900 1.000 141.72000 325 GLN C CA 1
ATOM 21055 C C . GLN C 3 325 ? 112.33600 139.91400 134.30300 1.000 135.95000 325 GLN C C 1
ATOM 21056 O O . GLN C 3 325 ? 113.45600 139.42100 134.40500 1.000 135.40000 325 GLN C O 1
ATOM 21070 N N . ARG C 3 326 ? 112.14200 141.19300 134.01800 1.000 136.57000 326 ARG C N 1
ATOM 21071 C CA . ARG C 3 326 ? 113.27500 142.05800 133.74200 1.000 137.00000 326 ARG C CA 1
ATOM 21072 C C . ARG C 3 326 ? 114.09000 142.27900 135.00100 1.000 136.17000 326 ARG C C 1
ATOM 21073 O O . ARG C 3 326 ? 115.32200 142.28800 134.96300 1.000 133.97000 326 ARG C O 1
ATOM 21094 N N . ARG C 3 327 ? 113.40500 142.36800 136.13400 1.000 133.36000 327 ARG C N 1
ATOM 21095 C CA . ARG C 3 327 ? 114.09300 142.53600 137.39800 1.000 128.32000 327 ARG C CA 1
ATOM 21096 C C . ARG C 3 327 ? 114.88900 141.28900 137.69700 1.000 123.78000 327 ARG C C 1
ATOM 21097 O O . ARG C 3 327 ? 116.05400 141.35600 138.08800 1.000 125.01000 327 ARG C O 1
ATOM 21118 N N . ARG C 3 328 ? 114.29200 140.14700 137.39200 1.000 126.25000 328 ARG C N 1
ATOM 21119 C CA . ARG C 3 328 ? 114.95200 138.88000 137.60400 1.000 129.96000 328 ARG C CA 1
ATOM 21120 C C . ARG C 3 328 ? 116.15700 138.73300 136.69600 1.000 130.67000 328 ARG C C 1
ATOM 21121 O O . ARG C 3 328 ? 117.20600 138.24800 137.12000 1.000 135.39000 328 ARG C O 1
ATOM 21142 N N . LEU C 3 329 ? 116.02300 139.18800 135.45800 1.000 126.94000 329 LEU C N 1
ATOM 21143 C CA . LEU C 3 329 ? 117.09500 139.03700 134.49300 1.000 127.83000 329 LEU C CA 1
ATOM 21144 C C . LEU C 3 329 ? 118.30100 139.88600 134.83200 1.000 128.44000 329 LEU C C 1
ATOM 21145 O O . LEU C 3 329 ? 119.43800 139.43200 134.69800 1.000 129.02000 329 LEU C O 1
ATOM 21161 N N . LEU C 3 330 ? 118.06900 141.09700 135.31100 1.000 126.20000 330 LEU C N 1
ATOM 21162 C CA . LEU C 3 330 ? 119.18600 141.94100 135.68500 1.000 126.16000 330 LEU C CA 1
ATOM 21163 C C . LEU C 3 330 ? 119.87000 141.42200 136.93600 1.000 127.60000 330 LEU C C 1
ATOM 21164 O O . LEU C 3 330 ? 121.09500 141.48200 137.05000 1.000 131.31000 330 LEU C O 1
ATOM 21180 N N . ARG C 3 331 ? 119.09200 140.88300 137.86700 1.000 124.42000 331 ARG C N 1
ATOM 21181 C CA . ARG C 3 331 ? 119.68600 140.35100 139.08000 1.000 124.25000 331 ARG C CA 1
ATOM 21182 C C . ARG C 3 331 ? 120.51300 139.11200 138.77900 1.000 127.07000 331 ARG C C 1
ATOM 21183 O O . ARG C 3 331 ? 121.62600 138.95500 139.28800 1.000 131.73000 331 ARG C O 1
ATOM 21204 N N . ASN C 3 332 ? 120.02000 138.28300 137.86900 1.000 126.74000 332 ASN C N 1
ATOM 21205 C CA . ASN C 3 332 ? 120.72900 137.06600 137.52700 1.000 128.03000 332 ASN C CA 1
ATOM 21206 C C . ASN C 3 332 ? 121.95900 137.35900 136.69300 1.000 127.51000 332 ASN C C 1
ATOM 21207 O O . ASN C 3 332 ? 122.99700 136.70900 136.84500 1.000 128.33000 332 ASN C O 1
ATOM 21218 N N . PHE C 3 333 ? 121.88100 138.39700 135.87400 1.000 126.07000 333 PHE C N 1
ATOM 21219 C CA . PHE C 3 333 ? 123.01000 138.74900 135.04400 1.000 128.90000 333 PHE C CA 1
ATOM 21220 C C . PHE C 3 333 ? 124.12400 139.30100 135.90600 1.000 131.10000 333 PHE C C 1
ATOM 21221 O O . PHE C 3 333 ? 125.27400 138.89500 135.76500 1.000 131.53000 333 PHE C O 1
ATOM 21238 N N . TYR C 3 334 ? 123.76800 140.09500 136.90600 1.000 129.79000 334 TYR C N 1
ATOM 21239 C CA . TYR C 3 334 ? 124.77500 140.63600 137.79800 1.000 127.75000 334 TYR C CA 1
ATOM 21240 C C . TYR C 3 334 ? 125.55200 139.53400 138.47700 1.000 127.34000 334 TYR C C 1
ATOM 21241 O O . TYR C 3 334 ? 126.77900 139.58500 138.55000 1.000 130.42000 334 TYR C O 1
ATOM 21259 N N . THR C 3 335 ? 124.85100 138.49700 138.89900 1.000 127.28000 335 THR C N 1
ATOM 21260 C CA . THR C 3 335 ? 125.50800 137.40900 139.59500 1.000 129.52000 335 THR C CA 1
ATOM 21261 C C . THR C 3 335 ? 126.51300 136.74000 138.66900 1.000 131.18000 335 THR C C 1
ATOM 21262 O O . THR C 3 335 ? 127.57700 136.30000 139.10500 1.000 135.99000 335 THR C O 1
ATOM 21273 N N . LEU C 3 336 ? 126.17500 136.65800 137.38800 1.000 129.49000 336 LEU C N 1
ATOM 21274 C CA . LEU C 3 336 ? 127.09800 136.11900 136.39900 1.000 131.16000 336 LEU C CA 1
ATOM 21275 C C . LEU C 3 336 ? 128.26400 137.07000 136.13000 1.000 134.30000 336 LEU C C 1
ATOM 21276 O O . LEU C 3 336 ? 129.40300 136.64300 135.96100 1.000 134.93000 336 LEU C O 1
ATOM 21292 N N . VAL C 3 337 ? 127.99300 138.36400 136.15800 1.000 134.65000 337 VAL C N 1
ATOM 21293 C CA . VAL C 3 337 ? 129.02100 139.36400 135.89900 1.000 136.40000 337 VAL C CA 1
ATOM 21294 C C . VAL C 3 337 ? 130.09200 139.34300 136.97300 1.000 138.42000 337 VAL C C 1
ATOM 21295 O O . VAL C 3 337 ? 131.28000 139.51300 136.69000 1.000 142.12000 337 VAL C O 1
ATOM 21308 N N . THR C 3 338 ? 129.69700 139.01500 138.18600 1.000 138.83000 338 THR C N 1
ATOM 21309 C CA . THR C 3 338 ? 130.64000 139.00300 139.28200 1.000 140.94000 338 THR C CA 1
ATOM 21310 C C . THR C 3 338 ? 131.50900 137.75900 139.29800 1.000 138.59000 338 THR C C 1
ATOM 21311 O O . THR C 3 338 ? 132.43900 137.66800 140.09600 1.000 145.91000 338 THR C O 1
ATOM 21322 N N . SER C 3 339 ? 131.21400 136.79000 138.43900 1.000 135.21000 339 SER C N 1
ATOM 21323 C CA . SER C 3 339 ? 132.09600 135.64200 138.32300 1.000 138.24000 339 SER C CA 1
ATOM 21324 C C . SER C 3 339 ? 133.07800 135.83500 137.17200 1.000 138.44000 339 SER C C 1
ATOM 21325 O O . SER C 3 339 ? 133.92200 134.97300 136.91900 1.000 136.13000 339 SER C O 1
ATOM 21333 N N . THR C 3 340 ? 132.95700 136.95700 136.45600 1.000 140.37000 340 THR C N 1
ATOM 21334 C CA . THR C 3 340 ? 133.88900 137.25700 135.37700 1.000 139.63000 340 THR C CA 1
ATOM 21335 C C . THR C 3 340 ? 134.59000 138.60600 135.54900 1.000 146.15000 340 THR C C 1
ATOM 21336 O O . THR C 3 340 ? 135.81900 138.66600 135.58500 1.000 149.07000 340 THR C O 1
ATOM 21347 N N . HIS C 3 341 ? 133.81200 139.68900 135.61700 1.000 146.21000 341 HIS C N 1
ATOM 21348 C CA . HIS C 3 341 ? 134.37600 141.03400 135.74200 1.000 150.45000 341 HIS C CA 1
ATOM 21349 C C . HIS C 3 341 ? 134.90200 141.36200 137.12100 1.000 157.06000 341 HIS C C 1
ATOM 21350 O O . HIS C 3 341 ? 135.91800 142.04200 137.26100 1.000 161.95000 341 HIS C O 1
ATOM 21364 N N . PHE C 3 342 ? 134.18400 140.93500 138.14600 1.000 157.97000 342 PHE C N 1
ATOM 21365 C CA . PHE C 3 342 ? 134.55400 141.34200 139.49300 1.000 170.73000 342 PHE C CA 1
ATOM 21366 C C . PHE C 3 342 ? 135.88000 140.69500 139.93600 1.000 179.55000 342 PHE C C 1
ATOM 21367 O O . PHE C 3 342 ? 136.06100 139.49700 139.71100 1.000 174.63000 342 PHE C O 1
ATOM 21384 N N . PRO C 3 343 ? 136.81400 141.44100 140.59600 1.000 187.28000 343 PRO C N 1
ATOM 21385 C CA . PRO C 3 343 ? 138.05000 140.93400 141.17400 1.000 192.05000 343 PRO C CA 1
ATOM 21386 C C . PRO C 3 343 ? 137.76800 140.15700 142.45900 1.000 193.93000 343 PRO C C 1
ATOM 21387 O O . PRO C 3 343 ? 138.66700 139.55000 143.04300 1.000 194.31000 343 PRO C O 1
ATOM 21398 N N . PRO C 3 362 ? 137.72200 148.61900 130.37200 1.000 151.99000 362 PRO C N 1
ATOM 21399 C CA . PRO C 3 362 ? 138.53000 147.79700 129.48200 1.000 153.43000 362 PRO C CA 1
ATOM 21400 C C . PRO C 3 362 ? 138.01600 146.35200 129.30900 1.000 147.53000 362 PRO C C 1
ATOM 21401 O O . PRO C 3 362 ? 138.72300 145.51700 128.74500 1.000 148.45000 362 PRO C O 1
ATOM 21412 N N . ARG C 3 363 ? 136.80500 146.04200 129.80400 1.000 142.20000 363 ARG C N 1
ATOM 21413 C CA . ARG C 3 363 ? 136.18600 144.72900 129.56700 1.000 136.60000 363 ARG C CA 1
ATOM 21414 C C . ARG C 3 363 ? 134.68400 144.81200 129.35800 1.000 134.52000 363 ARG C C 1
ATOM 21415 O O . ARG C 3 363 ? 134.03300 145.75500 129.80100 1.000 133.84000 363 ARG C O 1
ATOM 21436 N N . ALA C 3 364 ? 134.13100 143.80400 128.68900 1.000 132.19000 364 ALA C N 1
ATOM 21437 C CA . ALA C 3 364 ? 132.69900 143.77100 128.40300 1.000 125.84000 364 ALA C CA 1
ATOM 21438 C C . ALA C 3 364 ? 132.15500 142.35500 128.40300 1.000 127.17000 364 ALA C C 1
ATOM 21439 O O . ALA C 3 364 ? 132.92100 141.40000 128.38500 1.000 128.71000 364 ALA C O 1
ATOM 21446 N N . CYS C 3 365 ? 130.84800 142.23100 128.60200 1.000 126.03000 365 CYS C N 1
ATOM 21447 C CA . CYS C 3 365 ? 130.15800 140.94500 128.61300 1.000 125.59000 365 CYS C CA 1
ATOM 21448 C C . CYS C 3 365 ? 128.79500 141.04700 127.95000 1.000 124.55000 365 CYS C C 1
ATOM 21449 O O . CYS C 3 365 ? 128.11400 142.04900 128.10000 1.000 125.66000 365 CYS C O 1
ATOM 21457 N N . TYR C 3 366 ? 128.36900 140.01800 127.23600 1.000 124.97000 366 TYR C N 1
ATOM 21458 C CA . TYR C 3 366 ? 126.99500 140.01300 126.76300 1.000 123.47000 366 TYR C CA 1
ATOM 21459 C C . TYR C 3 366 ? 126.37800 138.62500 126.71700 1.000 125.18000 366 TYR C C 1
ATOM 21460 O O . TYR C 3 366 ? 127.07700 137.62600 126.55900 1.000 126.51000 366 TYR C O 1
ATOM 21478 N N . LEU C 3 367 ? 125.05100 138.58300 126.80400 1.000 124.50000 367 LEU C N 1
ATOM 21479 C CA . LEU C 3 367 ? 124.26100 137.37400 126.59700 1.000 127.28000 367 LEU C CA 1
ATOM 21480 C C . LEU C 3 367 ? 123.19700 137.56800 125.53100 1.000 134.66000 367 LEU C C 1
ATOM 21481 O O . LEU C 3 367 ? 122.66300 138.66300 125.36700 1.000 134.66000 367 LEU C O 1
ATOM 21497 N N . VAL C 3 368 ? 122.84500 136.50100 124.83500 1.000 133.50000 368 VAL C N 1
ATOM 21498 C CA . VAL C 3 368 ? 121.63200 136.51800 124.03800 1.000 134.63000 368 VAL C CA 1
ATOM 21499 C C . VAL C 3 368 ? 120.73100 135.38700 124.48900 1.000 137.53000 368 VAL C C 1
ATOM 21500 O O . VAL C 3 368 ? 121.16200 134.23600 124.56200 1.000 138.95000 368 VAL C O 1
ATOM 21513 N N . LEU C 3 369 ? 119.49800 135.71900 124.83200 1.000 142.05000 369 LEU C N 1
ATOM 21514 C CA . LEU C 3 369 ? 118.53800 134.72500 125.27700 1.000 147.25000 369 LEU C CA 1
ATOM 21515 C C . LEU C 3 369 ? 117.54800 134.37300 124.17700 1.000 156.26000 369 LEU C C 1
ATOM 21516 O O . LEU C 3 369 ? 117.36900 135.13800 123.23100 1.000 156.55000 369 LEU C O 1
ATOM 21532 N N . GLY C 3 370 ? 116.91000 133.21000 124.30100 1.000 160.85000 370 GLY C N 1
ATOM 21533 C CA . GLY C 3 370 ? 115.80900 132.85400 123.40900 1.000 170.76000 370 GLY C CA 1
ATOM 21534 C C . GLY C 3 370 ? 116.12400 131.74000 122.41400 1.000 174.33000 370 GLY C C 1
ATOM 21535 O O . GLY C 3 370 ? 117.26700 131.31100 122.26300 1.000 169.42000 370 GLY C O 1
ATOM 21539 N N . THR C 3 371 ? 115.06800 131.28900 121.74000 1.000 181.15000 371 THR C N 1
ATOM 21540 C CA . THR C 3 371 ? 115.07300 130.22700 120.73700 1.000 183.05000 371 THR C CA 1
ATOM 21541 C C . THR C 3 371 ? 115.60000 130.74900 119.40900 1.000 178.68000 371 THR C C 1
ATOM 21542 O O . THR C 3 371 ? 115.90900 131.93400 119.28900 1.000 180.52000 371 THR C O 1
ATOM 21553 N N . GLU C 3 372 ? 115.75200 129.85600 118.43300 1.000 176.04000 372 GLU C N 1
ATOM 21554 C CA . GLU C 3 372 ? 116.48600 130.13500 117.19900 1.000 175.30000 372 GLU C CA 1
ATOM 21555 C C . GLU C 3 372 ? 115.93400 131.33800 116.43000 1.000 176.89000 372 GLU C C 1
ATOM 21556 O O . GLU C 3 372 ? 116.69500 132.08000 115.81100 1.000 172.97000 372 GLU C O 1
ATOM 21568 N N . GLU C 3 373 ? 114.62100 131.52100 116.44400 1.000 180.43000 373 GLU C N 1
ATOM 21569 C CA . GLU C 3 373 ? 114.00600 132.64900 115.75200 1.000 180.97000 373 GLU C CA 1
ATOM 21570 C C . GLU C 3 373 ? 114.33500 133.95500 116.48300 1.000 177.08000 373 GLU C C 1
ATOM 21571 O O . GLU C 3 373 ? 114.75600 133.91700 117.63400 1.000 178.51000 373 GLU C O 1
ATOM 21583 N N . PRO C 3 374 ? 114.36000 135.09200 115.78400 1.000 176.56000 374 PRO C N 1
ATOM 21584 C CA . PRO C 3 374 ? 114.48400 136.42500 116.33900 1.000 176.09000 374 PRO C CA 1
ATOM 21585 C C . PRO C 3 374 ? 113.21200 136.79100 117.08500 1.000 179.64000 374 PRO C C 1
ATOM 21586 O O . PRO C 3 374 ? 112.13300 136.30800 116.74400 1.000 178.00000 374 PRO C O 1
ATOM 21597 N N . GLY C 3 375 ? 113.32700 137.65700 118.08800 1.000 177.80000 375 GLY C N 1
ATOM 21598 C CA . GLY C 3 375 ? 112.14700 138.10100 118.83100 1.000 178.36000 375 GLY C CA 1
ATOM 21599 C C . GLY C 3 375 ? 111.81100 137.13800 119.96300 1.000 179.52000 375 GLY C C 1
ATOM 21600 O O . GLY C 3 375 ? 110.77200 137.25700 120.61100 1.000 178.16000 375 GLY C O 1
ATOM 21604 N N . THR C 3 376 ? 112.69700 136.17600 120.18200 1.000 178.16000 376 THR C N 1
ATOM 21605 C CA . THR C 3 376 ? 112.49300 135.11200 121.15300 1.000 178.80000 376 THR C CA 1
ATOM 21606 C C . THR C 3 376 ? 113.08800 135.38600 122.52700 1.000 176.20000 376 THR C C 1
ATOM 21607 O O . THR C 3 376 ? 112.80200 134.66100 123.48100 1.000 177.80000 376 THR C O 1
ATOM 21618 N N . GLY C 3 377 ? 113.93000 136.40500 122.64000 1.000 172.11000 377 GLY C N 1
ATOM 21619 C CA . GLY C 3 377 ? 114.53800 136.70800 123.92700 1.000 162.64000 377 GLY C CA 1
ATOM 21620 C C . GLY C 3 377 ? 115.42400 137.94000 123.87900 1.000 154.87000 377 GLY C C 1
ATOM 21621 O O . GLY C 3 377 ? 115.79200 138.42500 122.81000 1.000 154.72000 377 GLY C O 1
ATOM 21625 N N . VAL C 3 378 ? 115.80100 138.39500 125.06200 1.000 147.35000 378 VAL C N 1
ATOM 21626 C CA . VAL C 3 378 ? 116.57400 139.61300 125.26100 1.000 142.95000 378 VAL C CA 1
ATOM 21627 C C . VAL C 3 378 ? 118.05900 139.48100 125.03400 1.000 138.57000 378 VAL C C 1
ATOM 21628 O O . VAL C 3 378 ? 118.63800 138.40500 125.16800 1.000 138.11000 378 VAL C O 1
ATOM 21641 N N . ARG C 3 379 ? 118.66400 140.60000 124.68500 1.000 137.48000 379 ARG C N 1
ATOM 21642 C CA . ARG C 3 379 ? 120.10600 140.72700 124.67300 1.000 132.58000 379 ARG C CA 1
ATOM 21643 C C . ARG C 3 379 ? 120.52500 141.33000 126.01300 1.000 132.33000 379 ARG C C 1
ATOM 21644 O O . ARG C 3 379 ? 119.78300 142.11800 126.59300 1.000 133.78000 379 ARG C O 1
ATOM 21665 N N . LEU C 3 380 ? 121.66500 140.92400 126.54900 1.000 130.64000 380 LEU C N 1
ATOM 21666 C CA . LEU C 3 380 ? 122.19800 141.59300 127.73000 1.000 128.52000 380 LEU C CA 1
ATOM 21667 C C . LEU C 3 380 ? 123.63700 141.98200 127.49700 1.000 128.08000 380 LEU C C 1
ATOM 21668 O O . LEU C 3 380 ? 124.37100 141.24500 126.85200 1.000 126.62000 380 LEU C O 1
ATOM 21684 N N . VAL C 3 381 ? 124.04400 143.14100 127.99000 1.000 125.40000 381 VAL C N 1
ATOM 21685 C CA . VAL C 3 381 ? 125.42700 143.57500 127.82800 1.000 124.86000 381 VAL C CA 1
ATOM 21686 C C . VAL C 3 381 ? 125.99000 144.13300 129.12800 1.000 125.69000 381 VAL C C 1
ATOM 21687 O O . VAL C 3 381 ? 125.24100 144.56700 129.99200 1.000 126.40000 381 VAL C O 1
ATOM 21700 N N . ALA C 3 382 ? 127.30200 144.11400 129.28200 1.000 125.43000 382 ALA C N 1
ATOM 21701 C CA . ALA C 3 382 ? 127.92700 144.83300 130.37000 1.000 123.70000 382 ALA C CA 1
ATOM 21702 C C . ALA C 3 382 ? 129.28200 145.35300 129.94300 1.000 124.00000 382 ALA C C 1
ATOM 21703 O O . ALA C 3 382 ? 129.94800 144.75100 129.10600 1.000 124.86000 382 ALA C O 1
ATOM 21710 N N . LEU C 3 383 ? 129.68300 146.48700 130.48600 1.000 127.09000 383 LEU C N 1
ATOM 21711 C CA . LEU C 3 383 ? 131.04000 146.96300 130.27400 1.000 130.50000 383 LEU C CA 1
ATOM 21712 C C . LEU C 3 383 ? 131.60700 147.62400 131.50800 1.000 137.11000 383 LEU C C 1
ATOM 21713 O O . LEU C 3 383 ? 130.91000 148.36100 132.20600 1.000 141.38000 383 LEU C O 1
ATOM 21729 N N . GLN C 3 384 ? 132.89000 147.41500 131.74800 1.000 137.11000 384 GLN C N 1
ATOM 21730 C CA . GLN C 3 384 ? 133.57400 148.13700 132.80200 1.000 142.80000 384 GLN C CA 1
ATOM 21731 C C . GLN C 3 384 ? 134.54500 149.13500 132.21800 1.000 147.41000 384 GLN C C 1
ATOM 21732 O O . GLN C 3 384 ? 135.40900 148.77800 131.41900 1.000 146.12000 384 GLN C O 1
ATOM 21746 N N . LEU C 3 385 ? 134.36000 150.39800 132.57300 1.000 156.90000 385 LEU C N 1
ATOM 21747 C CA . LEU C 3 385 ? 135.25300 151.46300 132.14200 1.000 162.94000 385 LEU C CA 1
ATOM 21748 C C . LEU C 3 385 ? 135.34700 152.55600 133.20700 1.000 165.88000 385 LEU C C 1
ATOM 21749 O O . LEU C 3 385 ? 134.33000 153.09200 133.63900 1.000 164.10000 385 LEU C O 1
ATOM 21765 N N . GLY C 3 386 ? 136.55800 152.93600 133.60300 1.000 169.85000 386 GLY C N 1
ATOM 21766 C CA . GLY C 3 386 ? 136.70800 154.10600 134.47100 1.000 173.28000 386 GLY C CA 1
ATOM 21767 C C . GLY C 3 386 ? 136.23000 153.86200 135.89900 1.000 168.58000 386 GLY C C 1
ATOM 21768 O O . GLY C 3 386 ? 135.81500 154.79300 136.58800 1.000 167.01000 386 GLY C O 1
ATOM 21772 N N . LEU C 3 387 ? 136.31000 152.61500 136.34100 1.000 166.10000 387 LEU C N 1
ATOM 21773 C CA . LEU C 3 387 ? 135.84100 152.19700 137.65700 1.000 162.33000 387 LEU C CA 1
ATOM 21774 C C . LEU C 3 387 ? 134.34100 152.33600 137.82000 1.000 159.85000 387 LEU C C 1
ATOM 21775 O O . LEU C 3 387 ? 133.83500 152.31000 138.93900 1.000 164.54000 387 LEU C O 1
ATOM 21791 N N . ARG C 3 388 ? 133.62000 152.35300 136.71100 1.000 156.68000 388 ARG C N 1
ATOM 21792 C CA . ARG C 3 388 ? 132.18500 152.16600 136.76600 1.000 159.15000 388 ARG C CA 1
ATOM 21793 C C . ARG C 3 388 ? 131.83300 151.05800 135.79600 1.000 152.56000 388 ARG C C 1
ATOM 21794 O O . ARG C 3 388 ? 132.50300 150.87700 134.77800 1.000 152.44000 388 ARG C O 1
ATOM 21815 N N . ARG C 3 389 ? 130.83100 150.26900 136.13600 1.000 150.25000 389 ARG C N 1
ATOM 21816 C CA . ARG C 3 389 ? 130.45300 149.17000 135.27600 1.000 144.93000 389 ARG C CA 1
ATOM 21817 C C . ARG C 3 389 ? 128.96700 149.20700 135.00300 1.000 142.50000 389 ARG C C 1
ATOM 21818 O O . ARG C 3 389 ? 128.15200 149.16900 135.92100 1.000 142.59000 389 ARG C O 1
ATOM 21839 N N . LEU C 3 390 ? 128.61200 149.20200 133.73500 1.000 141.44000 390 LEU C N 1
ATOM 21840 C CA . LEU C 3 390 ? 127.21400 149.24500 133.36000 1.000 135.66000 390 LEU C CA 1
ATOM 21841 C C . LEU C 3 390 ? 126.73700 147.92300 132.82300 1.000 135.21000 390 LEU C C 1
ATOM 21842 O O . LEU C 3 390 ? 127.38200 147.32700 131.96700 1.000 132.29000 390 LEU C O 1
ATOM 21858 N N . LEU C 3 391 ? 125.57400 147.50500 133.29100 1.000 136.33000 391 LEU C N 1
ATOM 21859 C CA . LEU C 3 391 ? 124.86300 146.34500 132.78400 1.000 132.71000 391 LEU C CA 1
ATOM 21860 C C . LEU C 3 391 ? 123.64700 146.80500 131.99800 1.000 133.96000 391 LEU C C 1
ATOM 21861 O O . LEU C 3 391 ? 123.00100 147.79100 132.34900 1.000 137.50000 391 LEU C O 1
ATOM 21877 N N . LEU C 3 392 ? 123.33600 146.08000 130.94300 1.000 130.87000 392 LEU C N 1
ATOM 21878 C CA . LEU C 3 392 ? 122.31400 146.45700 129.98600 1.000 131.90000 392 LEU C CA 1
ATOM 21879 C C . LEU C 3 392 ? 121.35500 145.33000 129.69200 1.000 131.41000 392 LEU C C 1
ATOM 21880 O O . LEU C 3 392 ? 121.77300 144.24000 129.31200 1.000 129.16000 392 LEU C O 1
ATOM 21896 N N . LEU C 3 393 ? 120.06900 145.62400 129.75800 1.000 135.46000 393 LEU C N 1
ATOM 21897 C CA . LEU C 3 393 ? 119.06700 144.70900 129.24500 1.000 136.59000 393 LEU C CA 1
ATOM 21898 C C . LEU C 3 393 ? 118.54000 145.32000 127.95600 1.000 142.16000 393 LEU C C 1
ATOM 21899 O O . LEU C 3 393 ? 118.17700 146.49700 127.93000 1.000 145.72000 393 LEU C O 1
ATOM 21915 N N . LEU C 3 394 ? 118.59700 144.55700 126.87800 1.000 138.31000 394 LEU C N 1
ATOM 21916 C CA . LEU C 3 394 ? 118.31400 145.06000 125.54200 1.000 139.53000 394 LEU C CA 1
ATOM 21917 C C . LEU C 3 394 ? 117.19800 144.31400 124.82700 1.000 144.23000 394 LEU C C 1
ATOM 21918 O O . LEU C 3 394 ? 117.01600 143.10700 124.99800 1.000 144.87000 394 LEU C O 1
ATOM 21934 N N . SER C 3 395 ? 116.53400 145.02200 123.92700 1.000 146.69000 395 SER C N 1
ATOM 21935 C CA . SER C 3 395 ? 115.45600 144.48600 123.12300 1.000 146.48000 395 SER C CA 1
ATOM 21936 C C . SER C 3 395 ? 115.99500 143.36300 122.24700 1.000 145.93000 395 SER C C 1
ATOM 21937 O O . SER C 3 395 ? 117.17600 143.35600 121.89800 1.000 146.68000 395 SER C O 1
ATOM 21945 N N . PRO C 3 396 ? 115.13700 142.42800 121.83800 1.000 144.36000 396 PRO C N 1
ATOM 21946 C CA . PRO C 3 396 ? 115.43000 141.29900 120.98100 1.000 144.49000 396 PRO C CA 1
ATOM 21947 C C . PRO C 3 396 ? 115.82100 141.73300 119.57900 1.000 147.20000 396 PRO C C 1
ATOM 21948 O O . PRO C 3 396 ? 116.33100 140.93600 118.79500 1.000 147.96000 396 PRO C O 1
ATOM 21959 N N . GLN C 3 397 ? 115.51700 142.97600 119.23500 1.000 147.24000 397 GLN C N 1
ATOM 21960 C CA . GLN C 3 397 ? 115.86600 143.49900 117.92600 1.000 146.81000 397 GLN C CA 1
ATOM 21961 C C . GLN C 3 397 ? 117.31500 143.97100 117.85000 1.000 150.65000 397 GLN C C 1
ATOM 21962 O O . GLN C 3 397 ? 117.81900 144.24600 116.76200 1.000 157.60000 397 GLN C O 1
ATOM 21976 N N . SER C 3 398 ? 117.98300 144.09400 118.99300 1.000 147.60000 398 SER C N 1
ATOM 21977 C CA . SER C 3 398 ? 119.32700 144.65300 118.99600 1.000 144.93000 398 SER C CA 1
ATOM 21978 C C . SER C 3 398 ? 120.30500 143.77300 118.21600 1.000 142.91000 398 SER C C 1
ATOM 21979 O O . SER C 3 398 ? 120.32500 142.55400 118.39900 1.000 144.45000 398 SER C O 1
ATOM 21987 N N . PRO C 3 399 ? 121.17000 144.37600 117.39300 1.000 142.82000 399 PRO C N 1
ATOM 21988 C CA . PRO C 3 399 ? 122.21700 143.73100 116.62900 1.000 142.15000 399 PRO C CA 1
ATOM 21989 C C . PRO C 3 399 ? 123.25800 143.20000 117.58900 1.000 141.13000 399 PRO C C 1
ATOM 21990 O O . PRO C 3 399 ? 123.61000 143.88700 118.54500 1.000 144.10000 399 PRO C O 1
ATOM 22001 N N . THR C 3 400 ? 123.77000 142.00600 117.33900 1.000 141.72000 400 THR C N 1
ATOM 22002 C CA . THR C 3 400 ? 124.70400 141.41600 118.28400 1.000 141.14000 400 THR C CA 1
ATOM 22003 C C . THR C 3 400 ? 126.13800 141.88300 118.07000 1.000 141.54000 400 THR C C 1
ATOM 22004 O O . THR C 3 400 ? 126.94900 141.86400 118.99400 1.000 142.72000 400 THR C O 1
ATOM 22015 N N . HIS C 3 401 ? 126.44200 142.36000 116.87200 1.000 140.67000 401 HIS C N 1
ATOM 22016 C CA . HIS C 3 401 ? 127.76600 142.89300 116.58900 1.000 139.68000 401 HIS C CA 1
ATOM 22017 C C . HIS C 3 401 ? 127.92600 144.33200 117.04000 1.000 136.86000 401 HIS C C 1
ATOM 22018 O O . HIS C 3 401 ? 129.03900 144.82200 117.22900 1.000 136.31000 401 HIS C O 1
ATOM 22032 N N . GLY C 3 402 ? 126.80500 145.01100 117.19900 1.000 137.70000 402 GLY C N 1
ATOM 22033 C CA . GLY C 3 402 ? 126.79700 146.42900 117.51500 1.000 143.65000 402 GLY C CA 1
ATOM 22034 C C . GLY C 3 402 ? 126.80200 146.68200 119.01100 1.000 143.22000 402 GLY C C 1
ATOM 22035 O O . GLY C 3 402 ? 126.73400 147.82800 119.45900 1.000 146.68000 402 GLY C O 1
ATOM 22039 N N . LEU C 3 403 ? 126.86500 145.61500 119.78800 1.000 141.34000 403 LEU C N 1
ATOM 22040 C CA . LEU C 3 403 ? 126.64800 145.73400 121.21700 1.000 143.93000 403 LEU C CA 1
ATOM 22041 C C . LEU C 3 403 ? 127.73600 146.52800 121.91200 1.000 137.62000 403 LEU C C 1
ATOM 22042 O O . LEU C 3 403 ? 127.46600 147.21800 122.89500 1.000 135.71000 403 LEU C O 1
ATOM 22058 N N . ARG C 3 404 ? 128.97800 146.40300 121.46000 1.000 134.80000 404 ARG C N 1
ATOM 22059 C CA . ARG C 3 404 ? 130.03100 147.08700 122.18800 1.000 131.65000 404 ARG C CA 1
ATOM 22060 C C . ARG C 3 404 ? 129.97400 148.58800 121.99600 1.000 132.39000 404 ARG C C 1
ATOM 22061 O O . ARG C 3 404 ? 130.19500 149.34400 122.94200 1.000 131.78000 404 ARG C O 1
ATOM 22082 N N . SER C 3 405 ? 129.67400 149.03400 120.77900 1.000 135.27000 405 SER C N 1
ATOM 22083 C CA . SER C 3 405 ? 129.65500 150.46700 120.54000 1.000 137.42000 405 SER C CA 1
ATOM 22084 C C . SER C 3 405 ? 128.42500 151.07500 121.16600 1.000 133.66000 405 SER C C 1
ATOM 22085 O O . SER C 3 405 ? 128.46500 152.19800 121.67100 1.000 136.80000 405 SER C O 1
ATOM 22093 N N . LEU C 3 406 ? 127.37600 150.27400 121.27400 1.000 134.21000 406 LEU C N 1
ATOM 22094 C CA . LEU C 3 406 ? 126.17800 150.71900 121.94400 1.000 132.26000 406 LEU C CA 1
ATOM 22095 C C . LEU C 3 406 ? 126.46000 150.88000 123.41400 1.000 133.16000 406 LEU C C 1
ATOM 22096 O O . LEU C 3 406 ? 126.10700 151.89100 124.02400 1.000 139.37000 406 LEU C O 1
ATOM 22112 N N . ALA C 3 407 ? 127.18900 149.92100 123.96200 1.000 132.98000 407 ALA C N 1
ATOM 22113 C CA . ALA C 3 407 ? 127.53500 149.95100 125.36200 1.000 137.21000 407 ALA C CA 1
ATOM 22114 C C . ALA C 3 407 ? 128.45500 151.11600 125.67200 1.000 138.30000 407 ALA C C 1
ATOM 22115 O O . ALA C 3 407 ? 128.33000 151.75900 126.71600 1.000 139.14000 407 ALA C O 1
ATOM 22122 N N . THR C 3 408 ? 129.32900 151.43300 124.72600 1.000 134.72000 408 THR C N 1
ATOM 22123 C CA . THR C 3 408 ? 130.28300 152.50700 124.91400 1.000 135.18000 408 THR C CA 1
ATOM 22124 C C . THR C 3 408 ? 129.59600 153.85500 124.93600 1.000 142.17000 408 THR C C 1
ATOM 22125 O O . THR C 3 408 ? 129.85000 154.67400 125.82100 1.000 143.78000 408 THR C O 1
ATOM 22136 N N . HIS C 3 409 ? 128.63300 154.04000 124.04300 1.000 141.32000 409 HIS C N 1
ATOM 22137 C CA . HIS C 3 409 ? 127.93100 155.30700 123.98500 1.000 145.84000 409 HIS C CA 1
ATOM 22138 C C . HIS C 3 409 ? 127.02800 155.47400 125.18700 1.000 143.75000 409 HIS C C 1
ATOM 22139 O O . HIS C 3 409 ? 126.89300 156.57400 125.72800 1.000 147.63000 409 HIS C O 1
ATOM 22153 N N . THR C 3 410 ? 126.44500 154.37300 125.63900 1.000 138.43000 410 THR C N 1
ATOM 22154 C CA . THR C 3 410 ? 125.55000 154.44900 126.77100 1.000 140.79000 410 THR C CA 1
ATOM 22155 C C . THR C 3 410 ? 126.32800 154.80800 128.02100 1.000 146.19000 410 THR C C 1
ATOM 22156 O O . THR C 3 410 ? 125.89200 155.64700 128.81000 1.000 150.68000 410 THR C O 1
ATOM 22167 N N . LEU C 3 411 ? 127.52600 154.25000 128.15900 1.000 147.06000 411 LEU C N 1
ATOM 22168 C CA . LEU C 3 411 ? 128.33400 154.55600 129.32400 1.000 153.19000 411 LEU C CA 1
ATOM 22169 C C . LEU C 3 411 ? 128.73700 156.01500 129.31000 1.000 151.17000 411 LEU C C 1
ATOM 22170 O O . LEU C 3 411 ? 128.67600 156.68100 130.34000 1.000 152.58000 411 LEU C O 1
ATOM 22186 N N . HIS C 3 412 ? 129.05400 156.54400 128.13500 1.000 150.91000 412 HIS C N 1
ATOM 22187 C CA . HIS C 3 412 ? 129.49400 157.92600 128.05900 1.000 149.59000 412 HIS C CA 1
ATOM 22188 C C . HIS C 3 412 ? 128.38100 158.86000 128.48400 1.000 147.22000 412 HIS C C 1
ATOM 22189 O O . HIS C 3 412 ? 128.61600 159.82700 129.20700 1.000 151.54000 412 HIS C O 1
ATOM 22203 N N . ALA C 3 413 ? 127.15300 158.52200 128.11500 1.000 147.69000 413 ALA C N 1
ATOM 22204 C CA . ALA C 3 413 ? 126.00700 159.31800 128.52300 1.000 153.33000 413 ALA C CA 1
ATOM 22205 C C . ALA C 3 413 ? 125.80700 159.26900 130.03000 1.000 157.01000 413 ALA C C 1
ATOM 22206 O O . ALA C 3 413 ? 125.35300 160.23900 130.63600 1.000 161.51000 413 ALA C O 1
ATOM 22213 N N . LEU C 3 414 ? 126.15500 158.13800 130.63400 1.000 157.18000 414 LEU C N 1
ATOM 22214 C CA . LEU C 3 414 ? 125.97900 157.93900 132.06600 1.000 162.75000 414 LEU C CA 1
ATOM 22215 C C . LEU C 3 414 ? 127.21700 158.33000 132.87200 1.000 163.15000 414 LEU C C 1
ATOM 22216 O O . LEU C 3 414 ? 127.14100 158.54300 134.08500 1.000 167.21000 414 LEU C O 1
ATOM 22232 N N . THR C 3 415 ? 128.34000 158.49400 132.18500 1.000 160.45000 415 THR C N 1
ATOM 22233 C CA . THR C 3 415 ? 129.59000 158.88500 132.81500 1.000 161.44000 415 THR C CA 1
ATOM 22234 C C . THR C 3 415 ? 129.48000 160.11700 133.70800 1.000 166.30000 415 THR C C 1
ATOM 22235 O O . THR C 3 415 ? 130.02800 160.10200 134.80700 1.000 168.98000 415 THR C O 1
ATOM 22246 N N . PRO C 3 416 ? 128.83400 161.21400 133.27700 1.000 168.56000 416 PRO C N 1
ATOM 22247 C CA . PRO C 3 416 ? 128.67300 162.42700 134.05100 1.000 172.36000 416 PRO C CA 1
ATOM 22248 C C . PRO C 3 416 ? 127.73700 162.26700 135.24100 1.000 174.20000 416 PRO C C 1
ATOM 22249 O O . PRO C 3 416 ? 127.63600 163.17500 136.06400 1.000 173.79000 416 PRO C O 1
ATOM 22260 N N . LEU C 3 417 ? 126.96600 161.18200 135.28400 1.000 173.33000 417 LEU C N 1
ATOM 22261 C CA . LEU C 3 417 ? 125.99300 161.04500 136.36000 1.000 179.07000 417 LEU C CA 1
ATOM 22262 C C . LEU C 3 417 ? 126.59400 160.42200 137.63000 1.000 182.41000 417 LEU C C 1
ATOM 22263 O O . LEU C 3 417 ? 126.23300 160.82800 138.73700 1.000 184.87000 417 LEU C O 1
ATOM 22279 N N . LEU C 3 418 ? 127.51100 159.44800 137.46900 1.000 179.52000 418 LEU C N 1
ATOM 22280 C CA . LEU C 3 418 ? 128.24400 158.83400 138.59300 1.000 179.81000 418 LEU C CA 1
ATOM 22281 C C . LEU C 3 418 ? 129.75100 159.04500 138.43900 1.000 177.92000 418 LEU C C 1
ATOM 22282 O O . LEU C 3 418 ? 130.37300 159.68700 139.28700 1.000 177.47000 418 LEU C O 1
#

Solvent-accessible surface area: 55075 Å² total; per-residue (Å²): 91,7,4,2,0,0,8,1,2,3,5,9,22,85,127,52,9,110,29,61,60,62,18,1,0,0,14,16,3,71,65,174,128,116,26,8,44,85,23,13,52,114,6,1,98,32,62,113,43,56,26,51,7,99,45,183,191,119,69,89,9,62,42,19,9,52,78,4,17,86,14,6,76,112,20,116,3,17,25,15,66,9,116,46,116,71,41,2,23,3,5,0,33,44,5,5,16,0,38,7,31,5,58,25,5,12,10,100,107,9,66,36,23,116,59,1,67,78,116,17,140,40,71,86,9,0,24,6,12,15,12,61,56,4,1,0,2,0,1,60,44,41,30,74,7,0,0,1,23,28,89,94,207,96,72,15,112,47,68,75,53,115,8,74,8,32,73,58,146,97,18,64,0,45,21,18,40,2,102,46,89,72,62,0,1,1,23,0,57,21,124,90,183,160,182,11,4,9,5,28,1,2,37,46,180,34,173,7,79,69,82,38,40,3,108,12,94,86,42,8,44,31,9,95,21,7,96,154,138,24,92,36,6,30,1,2,0,27,8,85,23,152,108,175,99,24,36,1,0,16,0,27,10,73,35,141,102,60,78,51,60,52,116,8,81,17,133,16,102,4,44,12,18,7,41,4,70,61,47,54,12,9,0,0,0,0,70,97,33,2,0,0,0,26,0,67,47,37,176,35,45,39,117,17,103,9,106,4,79,0,24,36,18,20,16,3,40,51,7,0,4,0,0,0,0,6,48,132,4,45,2,0,1,0,0,3,20,8,18,61,5,24,4,7,14,5,28,22,7,25,46,23,149,96,30,15,77,8,76,97,1,25,96,38,121,16,38,4,51,26,15,53,15,5,36,113,119,65,40,17,1,3,4,22,6,40,136,14,12,10,3,0,0,18,6,19,4,10,32,28,18,127,17,82,4,12,15,20,15,6,0,16,12,2,7,11,20,63,34,10,141,47,0,7,49,0,0,29,0,0,16,6,40,133,38,0,120,53,0,10,13,0,0,4,14,0,0,7,14,2,18,27,95,46,54,125,75,5,49,43,2,67,69,0,8,17,17,6,94,76,44,101,110,101,24,113,93,63,8,43,129,118,11,75,97,25,0,24,49,0,10,60,8,1,1,18,35,0,2,22,37,98,37,22,105,64,0,18,98,45,0,66,118,50,37,38,117,37,18,8,17,14,0,22,47,26,0,95,140,160,103,79,23,2,104,47,0,74,126,69,8,75,100,67,126,60,114,135,25,5,12,0,0,0,0,0,15,18,97,60,92,89,158,71,110,150,158,66,82,37,23,55,6,35,35,15,101,70,125,18,1,68,87,0,25,39,0,54,19,0,0,13,43,0,1,65,10,1,56,107,38,14,64,35,48,2,29,4,2,2,0,66,4,99,73,63,65,0,19,0,0,4,67,35,54,52,80,45,0,0,0,0,0,0,0,30,106,71,0,56,21,34,30,0,79,32,15,9,64,24,0,4,60,9,5,64,5,29,52,34,41,0,28,48,0,0,56,65,127,100,3,36,86,122,3,30,99,11,0,64,39,5,5,15,69,1,2,43,65,84,105,46,119,70,157,98,18,42,33,10,5,23,34,2,33,38,12,6,54,3,4,30,4,3,10,16,40,51,132,11,13,16,53,0,13,41,0,0,0,40,6,18,2,8,72,123,71,202,104,93,86,15,79,10,4,17,25,0,0,0,0,2,3,53,10,11,0,0,0,3,4,0,25,70,86,2,1,35,32,2,2,7,3,0,48,19,64,18,13,16,32,60,0,34,109,102,183,17,54,97,30,77,14,33,94,45,0,70,2,169,62,135,77,101,75,19,147,27,82,1,1,0,0,0,0,0,22,100,30,0,0,0,0,1,0,0,0,4,0,16,4,0,30,175,106,69,42,64,44,79,41,23,18,74,48,2,68,84,8,0,108,68,0,49,59,10,44,60,85,0,47,115,30,5,60,81,54,12,36,36,63,17,40,92,118,31,24,12,0,4,5,1,0,2,23,40,16,0,1,0,2,13,3,1,61,87,3,1,34,107,15,70,34,105,24,14,56,88,9,7,84,28,0,4,89,13,0,12,30,1,2,24,28,0,51,78,6,30,62,67,60,137,103,120,43,120,134,102,101,46,6,4,0,0,2,7,16,63,23,45,92,148,66,106,103,23,5,0,14,0,6,1,3,2,0,45,134,30,16,47,2,0,3,0,7,0,18,46,30,60,19,15,40,2,15,2,11,25,0,6,68,4,6,4,10,6,21,10,80,46,22,19,0,2,0,0,0,16,71,59,29,62,22,3,11,12,33,2,4,179,72,32,53,106,20,224,122,95,16,80,147,84,16,14,31,43,5,3,39,5,0,50,77,0,47,115,44,116,0,61,2,27,0,0,47,5,108,65,3,7,2,4,0,47,44,26,106,94,0,0,0,0,0,0,10,3,33,72,90,46,10,30,39,61,47,6,59,27,18,0,60,0,0,12,7,6,0,5,6,28,21,0,34,115,68,0,17,82,10,206,76,23,101,115,3,72,108,46,0,147,57,4,45,71,14,0,26,34,9,21,11,104,32,54,7,0,0,8,2,6,33,9,5,0,4,3,17,13,66,82,32,96,82,0,63,128,21,0,38,31,0,5,138,30,0,42,14,86,53,0,0,0,2,2,44,2,2,1,12,6,0,6,129,6,3,54,162,18,14,53,31,3,5,0,0,2,2,6,5,3,42,26,38,88,98,102,111,58,17,70,39,58,0,43,13,37,105,74,20,31,80,57,67,41,33,4,0,1,13,36,70,36,102,77,1,16,6,4,0,5,0,14,79,102,11,74,102,52,34,14,123,69,131,44,19,93,161,72,13,110,88,1,80,109,8,3,122,36,1,52,80,1,25,46,42,0,4,19,82,79,39,104,39,55,121,16,4,0,0,2,0,0,1,13,34,110,63,98,40,0,2,1,0,4,25,96,58,76,72,120,124,19,25,34,105,72,1,50,112,24,0,23,57,4,7,20,29,0,13,72,30,4,102,146,70,69,4,0,14,13,0,30,13,88,26,106,66,54,49,16,2,6,2,2,0,14,28,82,44,97,29,1,0,0,0,0,0,8,19,104,1,4,14,30,4,3,83,41,6,0,35,124,8,1,102,34,0,48,105,51,37

Radius of gyration: 38.72 Å; Cα contacts (8 Å, |Δi|>4): 2894; chains: 3; bounding box: 59×101×124 Å

Secondary structure (DSSP, 8-state):
--EEEEEEEE----TT--PPTT-TTEEE-B---HHHHHHHHHHHHHTTS-SB----TTT-HHHHHHHHHHHHHHS-EEEEEEEETTEEEEEETTS-EEEEEEETTEEEEEEEE-GGGGT---S-EEEEEE-SSEEEEEESS--EEEEEEES----EEEEEEE---S-TTT---EEEE-SSTTEEEEE---------SEEEEEEETTEEEEEEEE--SS-EEEEEE-SSSTT-EEEEEEEE-TTS-EEEE--EE----EEE--EEE-SS-EEEEEE-TTSSEEEEEETTTEEEEEETTTTEEEEEE-SS--SEEEE-TTSS-EEEE-TTSEEEEE-TT--EEEEEE--SS---BSEEEGGGT-S---EEEEEEEPP----EEEEEEETS-EEEEEE---TTTTT---HHHHHHHHHHTT-HHHHHHHHHHT-SGGGHHHHHHHHHHHHHHHHT--HHHHHHHHHHHHHHHS-SSPPPHHHHHHHHHHHHHHHHHHHHHHHTTT-HHHHHHHHHHH--TTTTHHHHHHHH--THHHHHHHHHHHTT-/-TTS--EEEEEE----TTSSSTTTTEEEEE--SHHHHHHHHTHHHHHHHHHHHHHHSSS-EEEEEEEETTEEEEEEEEESSSEEEEEEEETTT--HHHHHHHHHHHHHHHHHHHS-HHHHHH-GGGHHHHHHHHHHHHHHTT-GGG---TTHHHHHHHHHTTSSS-EE----HHHHHHHHHHHHHHHT---------S-EEEEEEEEETTEEEEESS-HHHHHHHHHHHHHTTHHHHHHHS--S-EEEEEEE-----PPPPPEEEEEEEEEETTEEEEEEEEEETTS-------SHHHHHHHHHHHHHTTSHHHHHHHHHS--SS------EEEEEEEETTTTEEE---HHHHHTT--SSHHHHHHHHHHHHHHHHHHHHHHHHHHHHHHHHT---EEEEEE-B------B--EEEEEEE-SS--EEEEEEE-TTS---HHHHHHHHHTT---/-EEEEEEEETTT--EEEEEEEETTEEE-----HHHHHHHHHHHHHHHTTT-EEEEEEETTEEEEEEEETTTEEEEEEE--TT--HHHHHHHHHHHHHHHHHHH-STTTSS---HHHHHHHGGGHHHHHHHHHS--S--HHHHSSEEE---TTHHHHHHHHHHTTTTTT-SEEEEEETTEEEEE-TTGGGS-HHHHHHHHHHHHHSPP-SSEEEE---TTT-TTS--EEEEEEEETTEEEEEEE-SSS-GGGG-HHHHHHHHGGGHHHHHHHGGGTT--SPTT----TTEEEEEEEETTTTEEEEEE---TT-SS-HHHHHHHHHHHHHHHTTTT---EEEEEE-S-SSTTSS-EEEEEEETTEEEEEEE-TTS-SSSHHHHHHHHHHHHTTT-

InterPro domains:
  IPR015943 WD40/YVTN repeat-like-containing domain superfamily [G3DSA:2.130.10.10] (256-411)
  IPR024511 WD repeat-containing and planar cell polarity effector protein Fritz [PF11768] (79-622)
  IPR024511 WD repeat-containing and planar cell polarity effector protein Fritz [PTHR13667] (34-746)
  IPR036322 WD40-repeat-containing domain superfamily [SSF50978] (317-413)

Sequence (1391 aa):
MSFCLTELHLWSLKNTLHIADRDIGIYQYYDKEHGNLEKKQKLAESRDYPWTLKNRRPEKLRDSLKELEELMQNSRCVLSKWKNKYVCQLLFGSGVLVSLSLSGPQLEKVVIDRSLVGKLISDTISDALLTDSFIILSFLAQNKLCFIQFTKKLDYKIFYYEIPGPINKTTERHLAINCVHDRVVCWWPLVNDDRANLLLLGYAQGRLEVLSSVRTEWDPLDVRFGTKQPYQVFTVEHSVSVDKEPMADSCIYECIQCVSVTRIPLKSKAISCCRNVTEDKLILGCEDSSLILYETHRRVTLLAQTELLPSLISCHPSGAILLVGSNQGELQIFDMALSPINIQLLAEDRLPRETLQFSKLFDASSSLVQMQWIAPIYDLLFLRFERGPLGVLLFKLGVFTRGQLGLIDIIFQYIHCDEIYEAINILSSMNWDTLGHQCFISMSAIVNHLLRQTPEREAQLETSLGTFYAPTRPLLDSTILEYRDQISKYARRFFHHLLRYQRFEKAFLLAVDVGARDLFMDIHYLALDELALAEVARKRASDIDGLNTPHIIMYLTLQLDSETSKEEQEILYHYPMSEASQKLKSVRGIFLTLCDMLENVTGTQVTSSSLLLNGKQIHVAYWKESDKLLLIGLPAEEVPLPRLRNMIENVIQTLKFMYGSLDSAFCQIENVPRLDHFFNLFFQRALQPAKLHAQQYDASSAVLLDNLPGVRWLTLPLEIKMELDMALSDLEAADFAEDMRRLYTILGSSLFYKGYLICSHLPKDDLIDIAVYCRHYCLLPLAAKQRIGQLIIWREVFPQHVFPEPEGRYFLLVVGLKHYMLCVLLEAGGCASKSPGPDCVYVDQVKTTLHQLDGVDSRIDERLASSPVPCLSCNTLFHYVALETVQGIFITPTLEEVAQLSGSIHPQLIKNFHQCCLSIRAVFQQTLVEEKKKGLNSGVKEHGVLFECSPAPPVMAYWVVGRLFLHPKPQELYVCFHDSVTEIAIEIAFKLFFGLTLGTVHLLCLAASSGVPLFCRSSRGGAPARQQLPFSVIGSLNGVHMFGQNLEVQLSSARTENTTVVWKSFHDSITLIVLSSEVGISELRLERLLQMVFGAMVLLVGLEELTNIRNVERLKKDLRASYCLIDSFLGDSELIGDLTQCVDCVIPPEGSLLQEALSGFAEAAGTTFVSLVVSGRVVAATEGWWRLGTPEAVLLPWLVGSLPPQTARDYPVYLPHGSPTVPHRLLTLTLLPSLELCLLCGPSPPLSQLYPQLLERWWQPLLDPLRACLPLGPRALPSGFPLHTDILGLLLLHLELKRCLFTVEPLGDKEPSPEQRRRLLRNFYTLVTSTHFPPRACYLVLGTEEPGTGVRLVALQLGLRRLLLLLSPQSPTHGLRSLATHTLHALTPLL

B-factor: mean 190.64, std 56.45, range [92.26, 552.04]

=== Feature glossary ===
The record interleaves many kinds of information about one protein. Here is each kind framed as the question it answers.

Q: What are the backbone torsion angles?
A: φ (phi) and ψ (psi) are the two rotatable backbone dihedrals per residue: φ is the C(i-1)–N–Cα–C torsion, ψ is the N–Cα–C–N(i+1) torsion, both in degrees on (−180°, 180°]. α-helical residues cluster near (−60°, −45°); β-strand residues near (−120°, +130°). A Ramachandran plot is simply a scatter of (φ, ψ) for every residue.

Q: What is the amino-acid chain?
A: This is the polypeptide sequence — one letter per residue, N-terminus first. Length ranges from a few dozen residues for small domains to over a thousand for large multi-domain proteins.

Q: How mobile is each atom in the crystal?
A: For experimental (PDB) structures, the B-factor (temperature factor) quantifies the positional spread of each atom in the crystal — a combination of thermal vibration and static disorder — in units of Å². High B-factors mark flexible loops or poorly resolved regions; low B-factors mark the rigid, well-ordered core.

Q: Are the domains correctly placed relative to each other?
A: Predicted Aligned Error (PAE) is an AlphaFold confidence matrix: entry (i, j) is the expected error in the position of residue j, in ångströms, when the prediction is superimposed on the true structure at residue i. Low PAE within a block of residues means that block is internally rigid and well-predicted; high PAE between two blocks means their relative placement is uncertain even if each block individually is confident.

Q: How confident is the AlphaFold model at each residue?
A: pLDDT is the predicted lDDT-Cα score: AlphaFold's confidence that the local environment of each residue (all inter-atomic distances within 15 Å) is correctly placed. It is a per-residue number between 0 and 100, with higher meaning more reliable.

Q: What family and function is it annotated with?
A: Functional annotations link the protein to curated databases. InterPro entries identify conserved domains and families by matching the sequence against member-database signatures (Pfam, PROSITE, CDD, …). Gene Ontology (GO) terms describe molecular function, biological process, and cellular component in a controlled vocabulary. CATH places the structure in a hierarchical fold classification (Class/Architecture/Topology/Homologous-superfamily). The organism is the source species.

Q: How big and how compact is the whole molecule?
A: Three whole-structure scalars: the radius of gyration (RMS distance of Cα from centroid, in Å), the count of Cα–Cα contacts (pairs closer than 8 Å and separated by more than four residues in sequence — i.e. tertiary, not local, contacts), and the bounding-box dimensions. Together they distinguish compact globular folds from extended fibres or disordered chains.

Q: What known structures does this most resemble?
A: The Foldseek neighbor list gives the closest experimentally determined structures in the PDB, ranked by structural alignment. TM-score near 1 means near-identical fold; near 0.3 means only rough topology match. This is how one finds what a novel AlphaFold prediction most resembles in the solved-structure universe.

Q: Which residues are buried vs exposed?
A: SASA measures how much of the protein is reachable by solvent. It is computed by rolling a water-sized probe over the atomic surface and summing the exposed area (Å²). Per-residue SASA distinguishes core (buried, low SASA) from surface (exposed, high SASA) residues; total SASA is a whole-molecule size measure.

Q: Which residues are in helices, strands, or loops?
A: Eight-state secondary structure (DSSP): H is the canonical α-helix, G the tighter 3₁₀-helix, I the wider π-helix; E/B are β-structure, T and S are turns and bends, and '-' is everything else. DSSP derives these from the pattern of main-chain N–H···O=C hydrogen bonds, not from the sequence.

Q: Where is each backbone atom in 3D?
A: Structure coordinates are given as an mmCIF _atom_site loop: one row per atom with element, residue name, chain id, sequence number, and x/y/z position in Å. Only the four main-chain atoms per residue are included here; side chains are omitted to keep the record compact.

Q: What if only a Cα trace is available?
A: Three-state secondary structure (P-SEA) collapses the eight DSSP classes into helix (a), strand (b), and coil (c). P-SEA assigns these from Cα geometry alone — distances and angles — without requiring backbone oxygens, so it works on any Cα trace.

Q: What do the rendered images show?
A: The six renders are orthographic views along the three Cartesian axes in both directions. Representation (cartoon, sticks, or surface) and color scheme (sequence-rainbow or by-chain) vary across proteins so the training set covers all the common visualization conventions.

Q: What does the local fold look like, residue by residue?
A: Foldseek's 3Di representation compresses backbone geometry into a per-residue letter drawn from a learned twenty-state alphabet. It captures the tertiary interaction pattern around each residue — which residues are packed against it in space, regardless of where they are in sequence.

Q: What do the diagnostic plots show?
A: The contact map is a binary N×N matrix image: pixel (i, j) is dark where Cα_i and Cα_j are within 8 Å and |i−j|>4. Because the |i−j|>4 filter removes local helical contacts, off-diagonal stripes parallel to the main diagonal indicate parallel β-sheets; stripes perpendicular to it indicate antiparallel β-sheets. The Ramachandran plot scatters every residue's (φ, ψ) pair against the sterically allowed regions. The PAE heatmap renders the predicted-aligned-error matrix.